Protein AF-0000000072234677 (afdb_homodimer)

Sequence (968 aa):
MKRAVSYNDVAAFVSMPLSSSHIESNSSDDDEESKSFPMKKLAIVMVGLPARGKTHIARYIARYLNWLGRTTRVFNVGNYRRELVGASQPAQFFDPNNQEGRQARWELAIKCLDDMIAWLKHQHGQVGIYDATNNTKERRKYVKERLEAECIRVLFLESICEDKSIIEHNVMETKLRMPDYQNMDPETAVEDFQRRIANYEVANETIEDDEMVSYIKIINLGRTIVLHQLTGYLQGKLVSYLMNMHTLPRSIYLTRHGESEYNVEERLGGDPELTPKGQLYAVQLAQYIHKEFTAQGKELPLIWTSQLRRSRHTVQFIPTHNICWRALNEINAGLCEGKTLNDVKQLYPKIYEDRMKDKLHFRYPGGESYVDVIQRLEPVMLEMERLRESILIVSHNAVIRAIYGFLIGKRQEECPNLEVPLHVVIKLTPRAYGCEEARIELNPHEELLSDSPSAPSSNVYSDAIPKQVYFGSSENSFSDGNKNMKRAVSYNDVAAFVSMPLSSSHIESNSSDDDEESKSFPMKKLAIVMVGLPARGKTHIARYIARYLNWLGRTTRVFNVGNYRRELVGASQPAQFFDPNNQEGRQARWELAIKCLDDMIAWLKHQHGQVGIYDATNNTKERRKYVKERLEAECIRVLFLESICEDKSIIEHNVMETKLRMPDYQNMDPETAVEDFQRRIANYEVANETIEDDEMVSYIKIINLGRTIVLHQLTGYLQGKLVSYLMNMHTLPRSIYLTRHGESEYNVEERLGGDPELTPKGQLYAVQLAQYIHKEFTAQGKELPLIWTSQLRRSRHTVQFIPTHNICWRALNEINAGLCEGKTLNDVKQLYPKIYEDRMKDKLHFRYPGGESYVDVIQRLEPVMLEMERLRESILIVSHNAVIRAIYGFLIGKRQEECPNLEVPLHVVIKLTPRAYGCEEARIELNPHEELLSDSPSAPSSNVYSDAIPKQVYFGSSENSFSDGNKN

Solvent-accessible surface area (backbone atoms only — not comparable to full-atom values): 51876 Å² total; per-residue (Å²): 130,81,66,52,68,41,26,32,24,75,66,95,37,75,45,74,78,81,84,75,83,77,77,81,71,78,67,82,72,74,78,72,70,76,75,58,73,75,70,69,34,38,35,38,36,33,22,32,60,80,53,36,50,54,67,48,51,50,51,54,50,35,31,55,38,19,40,68,62,40,47,46,49,73,45,47,35,66,57,51,39,32,72,73,77,44,42,70,69,58,42,65,48,58,27,79,83,31,61,67,34,45,50,51,51,48,53,45,42,49,50,46,51,51,51,45,50,49,35,44,74,72,63,77,34,41,33,38,32,42,45,45,39,57,34,33,68,67,53,43,49,50,53,49,51,58,37,44,72,70,64,31,42,68,35,36,38,32,29,42,57,80,50,64,69,58,36,51,49,38,45,54,55,41,48,76,65,33,71,52,32,68,91,43,59,69,66,58,39,50,50,39,50,50,49,34,42,52,40,49,58,76,62,55,44,79,91,55,78,87,71,75,62,31,36,36,38,33,32,56,72,40,44,31,33,39,41,28,58,68,86,46,72,67,54,50,52,46,50,62,51,51,58,28,50,71,86,74,70,39,44,40,35,41,29,42,27,32,50,27,50,33,63,76,67,45,32,34,59,75,74,44,53,54,33,75,63,10,49,43,28,14,53,51,50,30,51,48,50,38,56,72,14,53,73,66,72,38,76,73,49,46,33,39,22,15,70,44,54,30,24,44,58,26,50,62,70,41,88,46,57,31,29,22,23,65,62,34,36,63,68,43,38,36,78,47,46,64,33,29,67,67,51,38,44,70,77,36,44,66,58,42,51,47,36,71,72,36,57,47,76,30,55,33,63,88,41,38,23,52,57,52,50,52,59,55,30,47,65,55,52,48,52,57,51,51,50,76,62,37,36,35,40,27,27,29,62,70,43,46,24,44,53,51,25,44,66,50,41,36,46,45,87,53,19,82,74,50,87,73,61,74,45,32,40,38,38,36,31,65,48,83,74,29,18,33,34,30,62,44,76,51,74,64,65,82,68,75,83,69,80,78,83,73,78,81,74,76,70,76,66,68,79,50,69,65,42,75,39,58,41,69,70,77,59,84,72,75,76,75,74,65,84,117,130,80,68,53,68,42,26,38,25,76,90,80,38,76,55,70,78,84,73,77,83,80,73,81,70,78,70,82,73,74,78,72,70,77,75,57,74,76,70,68,34,37,34,38,36,34,23,32,61,80,54,36,49,56,67,47,52,50,50,55,49,36,32,55,38,20,40,66,62,39,47,45,49,71,46,48,33,66,57,49,40,33,72,73,75,43,42,71,68,58,42,64,47,59,28,80,83,31,60,68,34,45,49,51,51,48,52,45,44,50,50,46,50,49,51,47,52,48,35,45,72,70,61,77,34,40,34,39,31,41,45,46,42,57,36,35,67,67,54,43,49,49,53,49,52,58,38,45,74,69,64,31,42,67,35,37,37,32,29,40,59,80,50,63,68,59,35,50,51,37,46,53,55,41,50,76,64,34,70,52,32,67,92,41,57,67,69,59,40,49,52,40,50,50,50,34,43,51,39,51,57,75,64,55,46,78,90,54,78,87,71,74,63,32,36,37,36,33,31,54,72,40,44,32,34,37,41,28,58,69,87,46,72,67,56,50,52,48,50,61,52,50,58,28,49,71,86,73,72,40,44,41,35,39,29,43,28,31,49,26,50,34,62,76,68,46,33,34,57,75,73,46,52,54,32,74,62,10,50,45,28,15,52,50,50,30,50,49,51,37,56,72,15,52,73,68,72,37,74,73,48,46,33,39,22,14,68,44,56,29,26,45,58,26,50,62,71,40,86,44,58,30,29,20,22,64,60,34,35,63,67,43,38,37,77,47,45,66,33,29,66,67,51,38,44,70,78,36,45,66,60,42,51,47,35,72,73,36,56,47,77,28,56,33,63,88,40,37,24,52,57,50,49,52,56,55,30,46,64,57,53,48,51,57,51,52,49,77,62,36,34,36,41,27,26,28,63,72,43,46,24,45,54,51,24,42,68,49,41,34,46,47,84,53,21,80,74,53,86,71,60,73,47,32,40,39,38,35,32,66,48,85,74,30,18,34,35,30,61,44,76,51,74,64,65,82,70,74,82,71,79,77,84,72,76,83,73,77,71,77,67,70,78,50,68,63,43,76,41,58,42,69,71,76,60,84,72,75,76,74,75,63,85,117

pLDDT: mean 79.34, std 22.48, range [17.89, 98.31]

Structure (mmCIF, N/CA/C/O backbone):
data_AF-0000000072234677-model_v1
#
loop_
_entity.id
_entity.type
_entity.pdbx_description
1 polymer 'Bifunctional 6-phosphofructo-2-kinase / fructose-2,6-bisphosphatase'
#
loop_
_atom_site.group_PDB
_atom_site.id
_atom_site.type_symbol
_atom_site.label_atom_id
_atom_site.label_alt_id
_atom_site.label_comp_id
_atom_site.label_asym_id
_atom_site.label_entity_id
_atom_site.label_seq_id
_atom_site.pdbx_PDB_ins_code
_atom_site.Cartn_x
_atom_site.Cartn_y
_atom_site.Cartn_z
_atom_site.occupancy
_atom_site.B_iso_or_equiv
_atom_site.auth_seq_id
_atom_site.auth_comp_id
_atom_site.auth_asym_id
_atom_site.auth_atom_id
_atom_site.pdbx_PDB_model_num
ATOM 1 N N . MET A 1 1 ? -11.617 -3.484 34.531 1 19.53 1 MET A N 1
ATOM 2 C CA . MET A 1 1 ? -10.945 -3.875 33.281 1 19.53 1 MET A CA 1
ATOM 3 C C . MET A 1 1 ? -10.57 -2.65 32.469 1 19.53 1 MET A C 1
ATOM 5 O O . MET A 1 1 ? -11.445 -1.894 32.031 1 19.53 1 MET A O 1
ATOM 9 N N . LYS A 1 2 ? -9.445 -2.074 32.781 1 25.58 2 LYS A N 1
ATOM 10 C CA . LYS A 1 2 ? -8.914 -0.8 32.312 1 25.58 2 LYS A CA 1
ATOM 11 C C . LYS A 1 2 ? -8.797 -0.786 30.781 1 25.58 2 LYS A C 1
ATOM 13 O O . LYS A 1 2 ? -8.477 -1.805 30.172 1 25.58 2 LYS A O 1
ATOM 18 N N . ARG A 1 3 ? -9.375 0.212 30.203 1 27.8 3 ARG A N 1
ATOM 19 C CA . ARG A 1 3 ? -9.531 0.46 28.766 1 27.8 3 ARG A CA 1
ATOM 20 C C . ARG A 1 3 ? -8.18 0.521 28.078 1 27.8 3 ARG A C 1
ATOM 22 O O . ARG A 1 3 ? -7.309 1.301 28.469 1 27.8 3 ARG A O 1
ATOM 29 N N . ALA A 1 4 ? -7.648 -0.527 27.594 1 30.14 4 ALA A N 1
ATOM 30 C CA . ALA A 1 4 ? -6.371 -0.483 26.875 1 30.14 4 ALA A CA 1
ATOM 31 C C . ALA A 1 4 ? -6.5 0.278 25.562 1 30.14 4 ALA A C 1
ATOM 33 O O . ALA A 1 4 ? -7.371 -0.025 24.75 1 30.14 4 ALA A O 1
ATOM 34 N N . VAL A 1 5 ? -6.254 1.552 25.562 1 26.8 5 VAL A N 1
ATOM 35 C CA . VAL A 1 5 ? -6.312 2.371 24.359 1 26.8 5 VAL A CA 1
ATOM 36 C C . VAL A 1 5 ? -5.02 2.211 23.562 1 26.8 5 VAL A C 1
ATOM 38 O O . VAL A 1 5 ? -3.924 2.324 24.109 1 26.8 5 VAL A O 1
ATOM 41 N N . SER A 1 6 ? -4.965 1.365 22.625 1 30.78 6 SER A N 1
ATOM 42 C CA . SER A 1 6 ? -3.773 1.272 21.781 1 30.78 6 SER A CA 1
ATOM 43 C C . SER A 1 6 ? -3.816 2.289 20.641 1 30.78 6 SER A C 1
ATOM 45 O O . SER A 1 6 ? -4.883 2.553 20.078 1 30.78 6 SER A O 1
ATOM 47 N N . TYR A 1 7 ? -3.164 3.246 20.734 1 26.88 7 TYR A N 1
ATOM 48 C CA . TYR A 1 7 ? -3.035 4.199 19.641 1 26.88 7 TYR A CA 1
ATOM 49 C C . TYR A 1 7 ? -2.424 3.541 18.422 1 26.88 7 TYR A C 1
ATOM 51 O O . TYR A 1 7 ? -1.327 2.982 18.484 1 26.88 7 TYR A O 1
ATOM 59 N N . ASN A 1 8 ? -3.217 2.582 17.938 1 30.78 8 ASN A N 1
ATOM 60 C CA . ASN A 1 8 ? -2.723 1.859 16.766 1 30.78 8 ASN A CA 1
ATOM 61 C C . ASN A 1 8 ? -2.471 2.799 15.586 1 30.78 8 ASN A C 1
ATOM 63 O O . ASN A 1 8 ? -3.385 3.482 15.125 1 30.78 8 ASN A O 1
ATOM 67 N N . ASP A 1 9 ? -1.509 3.486 15.664 1 30.52 9 ASP A N 1
ATOM 68 C CA . ASP A 1 9 ? -1.169 4.145 14.406 1 30.52 9 ASP A CA 1
ATOM 69 C C . ASP A 1 9 ? -1.179 3.15 13.242 1 30.52 9 ASP A C 1
ATOM 71 O O . ASP A 1 9 ? -0.344 2.244 13.188 1 30.52 9 ASP A O 1
ATOM 75 N N . VAL A 1 10 ? -2.125 2.596 12.992 1 30.91 10 VAL A N 1
ATOM 76 C CA . VAL A 1 10 ? -2.148 1.748 11.805 1 30.91 10 VAL A CA 1
ATOM 77 C C . VAL A 1 10 ? -1.105 2.232 10.805 1 30.91 10 VAL A C 1
ATOM 79 O O . VAL A 1 10 ? -1.07 1.769 9.664 1 30.91 10 VAL A O 1
ATOM 82 N N . ALA A 1 11 ? -0.242 3.055 10.75 1 29.2 11 ALA A N 1
ATOM 83 C CA . ALA A 1 11 ? 1.019 2.537 10.227 1 29.2 11 ALA A CA 1
ATOM 84 C C . ALA A 1 11 ? 1.559 1.413 11.109 1 29.2 11 ALA A C 1
ATOM 86 O O . ALA A 1 11 ? 1.047 1.173 12.203 1 29.2 11 ALA A O 1
ATOM 87 N N . ALA A 1 12 ? 2.709 0.782 11.555 1 28.61 12 ALA A N 1
ATOM 88 C CA . ALA A 1 12 ? 3.174 -0.026 12.68 1 28.61 12 ALA A CA 1
ATOM 89 C C . ALA A 1 12 ? 2.719 0.571 14.008 1 28.61 12 ALA A C 1
ATOM 91 O O . ALA A 1 12 ? 3.213 0.185 15.07 1 28.61 12 ALA A O 1
ATOM 92 N N . PHE A 1 13 ? 2.133 1.874 14.273 1 28.02 13 PHE A N 1
ATOM 93 C CA . PHE A 1 13 ? 2.539 2.822 15.305 1 28.02 13 PHE A CA 1
ATOM 94 C C . PHE A 1 13 ? 1.892 2.48 16.641 1 28.02 13 PHE A C 1
ATOM 96 O O . PHE A 1 13 ? 0.687 2.229 16.703 1 28.02 13 PHE A O 1
ATOM 103 N N . VAL A 1 14 ? 2.596 2.092 17.625 1 26.52 14 VAL A N 1
ATOM 104 C CA . VAL A 1 14 ? 2.666 2.152 19.078 1 26.52 14 VAL A CA 1
ATOM 105 C C . VAL A 1 14 ? 2.205 3.525 19.562 1 26.52 14 VAL A C 1
ATOM 107 O O . VAL A 1 14 ? 2.814 4.543 19.234 1 26.52 14 VAL A O 1
ATOM 110 N N . SER A 1 15 ? 1.005 3.85 19.734 1 27.8 15 SER A N 1
ATOM 111 C CA . SER A 1 15 ? 0.619 4.973 20.594 1 27.8 15 SER A CA 1
ATOM 112 C C . SER A 1 15 ? 1.381 4.949 21.906 1 27.8 15 SER A C 1
ATOM 114 O O . SER A 1 15 ? 1.178 4.059 22.734 1 27.8 15 SER A O 1
ATOM 116 N N . MET A 1 16 ? 2.668 5.297 22.062 1 26.58 16 MET A N 1
ATOM 117 C CA . MET A 1 16 ? 3.051 5.57 23.453 1 26.58 16 MET A CA 1
ATOM 118 C C . MET A 1 16 ? 2.115 6.59 24.078 1 26.58 16 MET A C 1
ATOM 120 O O . MET A 1 16 ? 1.691 7.543 23.422 1 26.58 16 MET A O 1
ATOM 124 N N . PRO A 1 17 ? 1.528 6.355 25.25 1 26.14 17 PRO A N 1
ATOM 125 C CA . PRO A 1 17 ? 0.72 7.242 26.094 1 26.14 17 PRO A CA 1
ATOM 126 C C . PRO A 1 17 ? 1.309 8.648 26.203 1 26.14 17 PRO A C 1
ATOM 128 O O . PRO A 1 17 ? 2.531 8.812 26.188 1 26.14 17 PRO A O 1
ATOM 131 N N . LEU A 1 18 ? 0.645 9.648 25.844 1 25.47 18 LEU A N 1
ATOM 132 C CA . LEU A 1 18 ? 0.915 11.008 26.281 1 25.47 18 LEU A CA 1
ATOM 133 C C . LEU A 1 18 ? 1.154 11.055 27.781 1 25.47 18 LEU A C 1
ATOM 135 O O . LEU A 1 18 ? 0.299 10.641 28.562 1 25.47 18 LEU A O 1
ATOM 139 N N . SER A 1 19 ? 2.387 11.047 28.438 1 24.06 19 SER A N 1
ATOM 140 C CA . SER A 1 19 ? 2.686 11.461 29.797 1 24.06 19 SER A CA 1
ATOM 141 C C . SER A 1 19 ? 1.999 12.781 30.141 1 24.06 19 SER A C 1
ATOM 143 O O . SER A 1 19 ? 2.246 13.797 29.484 1 24.06 19 SER A O 1
ATOM 145 N N . SER A 1 20 ? 0.727 12.812 30.766 1 23.41 20 SER A N 1
ATOM 146 C CA . SER A 1 20 ? 0.162 13.914 31.547 1 23.41 20 SER A CA 1
ATOM 147 C C . SER A 1 20 ? 1.21 14.555 32.438 1 23.41 20 SER A C 1
ATOM 149 O O . SER A 1 20 ? 2.207 13.914 32.781 1 23.41 20 SER A O 1
ATOM 151 N N . SER A 1 21 ? 1.138 15.938 32.844 1 24.38 21 SER A N 1
ATOM 152 C CA . SER A 1 21 ? 1.622 16.703 34 1 24.38 21 SER A CA 1
ATOM 153 C C . SER A 1 21 ? 1.499 15.914 35.281 1 24.38 21 SER A C 1
ATOM 155 O O . SER A 1 21 ? 0.811 14.891 35.344 1 24.38 21 SER A O 1
ATOM 157 N N . HIS A 1 22 ? 1.732 16.672 36.688 1 23.12 22 HIS A N 1
ATOM 158 C CA . HIS A 1 22 ? 1.909 16.359 38.094 1 23.12 22 HIS A CA 1
ATOM 159 C C . HIS A 1 22 ? 0.699 15.609 38.625 1 23.12 22 HIS A C 1
ATOM 161 O O . HIS A 1 22 ? 0.436 15.656 39.844 1 23.12 22 HIS A O 1
ATOM 167 N N . ILE A 1 23 ? -0.324 15.07 38.156 1 24.14 23 ILE A N 1
ATOM 168 C CA . ILE A 1 23 ? -1.025 14.492 39.312 1 24.14 23 ILE A CA 1
ATOM 169 C C . ILE A 1 23 ? -0.067 13.617 40.125 1 24.14 23 ILE A C 1
ATOM 171 O O . ILE A 1 23 ? 0.756 12.898 39.531 1 24.14 23 ILE A O 1
ATOM 175 N N . GLU A 1 24 ? 0.051 13.883 41.469 1 23.12 24 GLU A N 1
ATOM 176 C CA . GLU A 1 24 ? 0.786 13.258 42.562 1 23.12 24 GLU A CA 1
ATOM 177 C C . GLU A 1 24 ? 0.96 11.758 42.312 1 23.12 24 GLU A C 1
ATOM 179 O O . GLU A 1 24 ? -0.01 11.055 42.031 1 23.12 24 GLU A O 1
ATOM 184 N N . SER A 1 25 ? 2.219 11.414 41.969 1 24.61 25 SER A N 1
ATOM 185 C CA . SER A 1 25 ? 2.932 10.148 41.844 1 24.61 25 SER A CA 1
ATOM 186 C C . SER A 1 25 ? 2.709 9.258 43.062 1 24.61 25 SER A C 1
ATOM 188 O O . SER A 1 25 ? 3.432 9.359 44.062 1 24.61 25 SER A O 1
ATOM 190 N N . ASN A 1 26 ? 1.539 9.234 43.719 1 24.86 26 ASN A N 1
ATOM 191 C CA . ASN A 1 26 ? 1.732 8.117 44.625 1 24.86 26 ASN A CA 1
ATOM 192 C C . ASN A 1 26 ? 2.279 6.891 43.906 1 24.86 26 ASN A C 1
ATOM 194 O O . ASN A 1 26 ? 1.746 6.484 42.875 1 24.86 26 ASN A O 1
ATOM 198 N N . SER A 1 27 ? 3.656 6.52 44.094 1 24.47 27 SER A N 1
ATOM 199 C CA . SER A 1 27 ? 4.797 5.719 43.656 1 24.47 27 SER A CA 1
ATOM 200 C C . SER A 1 27 ? 4.395 4.266 43.438 1 24.47 27 SER A C 1
ATOM 202 O O . SER A 1 27 ? 5.25 3.402 43.219 1 24.47 27 SER A O 1
ATOM 204 N N . SER A 1 28 ? 3.244 3.781 43.844 1 25.47 28 SER A N 1
ATOM 205 C CA . SER A 1 28 ? 3.348 2.324 43.844 1 25.47 28 SER A CA 1
ATOM 206 C C . SER A 1 28 ? 3.625 1.812 42.438 1 25.47 28 SER A C 1
ATOM 208 O O . SER A 1 28 ? 2.971 2.229 41.469 1 25.47 28 SER A O 1
ATOM 210 N N . ASP A 1 29 ? 4.934 1.45 42.031 1 25.08 29 ASP A N 1
ATOM 211 C CA . ASP A 1 29 ? 5.785 0.866 41 1 25.08 29 ASP A CA 1
ATOM 212 C C . ASP A 1 29 ? 5.059 -0.251 40.25 1 25.08 29 ASP A C 1
ATOM 214 O O . ASP A 1 29 ? 5.691 -1.149 39.688 1 25.08 29 ASP A O 1
ATOM 218 N N . ASP A 1 30 ? 3.809 -0.49 40.469 1 25.28 30 ASP A N 1
ATOM 219 C CA . ASP A 1 30 ? 3.385 -1.724 39.812 1 25.28 30 ASP A CA 1
ATOM 220 C C . ASP A 1 30 ? 3.609 -1.647 38.281 1 25.28 30 ASP A C 1
ATOM 222 O O . ASP A 1 30 ? 3.328 -0.623 37.656 1 25.28 30 ASP A O 1
ATOM 226 N N . ASP A 1 31 ? 4.672 -2.336 37.688 1 26.47 31 ASP A N 1
ATOM 227 C CA . ASP A 1 31 ? 5.164 -2.752 36.375 1 26.47 31 ASP A CA 1
ATOM 228 C C . ASP A 1 31 ? 4.012 -2.951 35.406 1 26.47 31 ASP A C 1
ATOM 230 O O . ASP A 1 31 ? 3.457 -4.047 35.281 1 26.47 31 ASP A O 1
ATOM 234 N N . GLU A 1 32 ? 3.074 -2.152 35.469 1 26.53 32 GLU A N 1
ATOM 235 C CA . GLU A 1 32 ? 2.018 -2.361 34.469 1 26.53 32 GLU A CA 1
ATOM 236 C C . GLU A 1 32 ? 2.584 -2.406 33.062 1 26.53 32 GLU A C 1
ATOM 238 O O . GLU A 1 32 ? 3.086 -1.401 32.562 1 26.53 32 GLU A O 1
ATOM 243 N N . GLU A 1 33 ? 3.133 -3.592 32.625 1 28.39 33 GLU A N 1
ATOM 244 C CA . GLU A 1 33 ? 3.51 -4.066 31.297 1 28.39 33 GLU A CA 1
ATOM 245 C C . GLU A 1 33 ? 2.617 -3.459 30.219 1 28.39 33 GLU A C 1
ATOM 247 O O . GLU A 1 33 ? 1.39 -3.533 30.312 1 28.39 33 GLU A O 1
ATOM 252 N N . SER A 1 34 ? 2.9 -2.338 29.75 1 30.81 34 SER A N 1
ATOM 253 C CA . SER A 1 34 ? 2.346 -1.767 28.516 1 30.81 34 SER A CA 1
ATOM 254 C C . SER A 1 34 ? 1.804 -2.854 27.594 1 30.81 34 SER A C 1
ATOM 256 O O . SER A 1 34 ? 2.564 -3.688 27.094 1 30.81 34 SER A O 1
ATOM 258 N N . LYS A 1 35 ? 0.779 -3.449 27.953 1 27.8 35 LYS A N 1
ATOM 259 C CA . LYS A 1 35 ? 0.135 -4.477 27.125 1 27.8 35 LYS A CA 1
ATOM 260 C C . LYS A 1 35 ? 0.011 -4.027 25.672 1 27.8 35 LYS A C 1
ATOM 262 O O . LYS A 1 35 ? -0.967 -3.375 25.312 1 27.8 35 LYS A O 1
ATOM 267 N N . SER A 1 36 ? 1.029 -3.59 25 1 33.44 36 SER A N 1
ATOM 268 C CA . SER A 1 36 ? 1.077 -3.457 23.547 1 33.44 36 SER A CA 1
ATOM 269 C C . SER A 1 36 ? 0.293 -4.57 22.859 1 33.44 36 SER A C 1
ATOM 271 O O . SER A 1 36 ? 0.235 -5.695 23.375 1 33.44 36 SER A O 1
ATOM 273 N N . PHE A 1 37 ? -0.776 -4.355 22.359 1 34.88 37 PHE A N 1
ATOM 274 C CA . PHE A 1 37 ? -1.371 -5.426 21.562 1 34.88 37 PHE A CA 1
ATOM 275 C C . PHE A 1 37 ? -0.305 -6.406 21.094 1 34.88 37 PHE A C 1
ATOM 277 O O . PHE A 1 37 ? 0.714 -6.004 20.531 1 34.88 37 PHE A O 1
ATOM 284 N N . PRO A 1 38 ? -0.067 -7.371 21.719 1 42.94 38 PRO A N 1
ATOM 285 C CA . PRO A 1 38 ? 1.007 -8.297 21.359 1 42.94 38 PRO A CA 1
ATOM 286 C C . PRO A 1 38 ? 1.144 -8.477 19.844 1 42.94 38 PRO A C 1
ATOM 288 O O . PRO A 1 38 ? 0.227 -8.984 19.188 1 42.94 38 PRO A O 1
ATOM 291 N N . MET A 1 39 ? 1.571 -7.379 19.219 1 53.38 39 MET A N 1
ATOM 292 C CA . MET A 1 39 ? 1.896 -7.703 17.828 1 53.38 39 MET A CA 1
ATOM 293 C C . MET A 1 39 ? 2.605 -9.055 17.734 1 53.38 39 MET A C 1
ATOM 295 O O . MET A 1 39 ? 3.59 -9.289 18.438 1 53.38 39 MET A O 1
ATOM 299 N N . LYS A 1 40 ? 1.885 -9.922 17.188 1 71.12 40 LYS A N 1
ATOM 300 C CA . LYS A 1 40 ? 2.467 -11.25 17.031 1 71.12 40 LYS A CA 1
ATOM 301 C C . LYS A 1 40 ? 3.781 -11.188 16.25 1 71.12 40 LYS A C 1
ATOM 303 O O . LYS A 1 40 ? 3.922 -10.391 15.328 1 71.12 40 LYS A O 1
ATOM 308 N N . LYS A 1 41 ? 4.812 -11.641 16.891 1 90.38 41 LYS A N 1
ATOM 309 C CA . LYS A 1 41 ? 6.105 -11.828 16.234 1 90.38 41 LYS A CA 1
ATOM 310 C C . LYS A 1 41 ? 5.957 -12.617 14.945 1 90.38 41 LYS A C 1
ATOM 312 O O . LYS A 1 41 ? 5.066 -13.461 14.82 1 90.38 41 LYS A O 1
ATOM 317 N N . LEU A 1 42 ? 6.719 -12.18 13.914 1 94.06 42 LEU A N 1
ATOM 318 C CA . LEU A 1 42 ? 6.645 -12.844 12.617 1 94.06 42 LEU A CA 1
ATOM 319 C C . LEU A 1 42 ? 7.984 -13.469 12.25 1 94.06 42 LEU A C 1
ATOM 321 O O . LEU A 1 42 ? 9.031 -12.836 12.406 1 94.06 42 LEU A O 1
ATOM 325 N N . ALA A 1 43 ? 7.949 -14.68 11.93 1 97.12 43 ALA A N 1
ATOM 326 C CA . ALA A 1 43 ? 9.109 -15.352 11.344 1 97.12 43 ALA A CA 1
ATOM 327 C C . ALA A 1 43 ? 8.914 -15.594 9.852 1 97.12 43 ALA A C 1
ATOM 329 O O . ALA A 1 43 ? 7.922 -16.219 9.445 1 97.12 43 ALA A O 1
ATOM 330 N N . ILE A 1 44 ? 9.82 -15.062 9.047 1 97.5 44 ILE A N 1
ATOM 331 C CA . ILE A 1 44 ? 9.844 -15.352 7.617 1 97.5 44 ILE A CA 1
ATOM 332 C C . ILE A 1 44 ? 10.852 -16.469 7.328 1 97.5 44 ILE A C 1
ATOM 334 O O . ILE A 1 44 ? 12.055 -16.281 7.512 1 97.5 44 ILE A O 1
ATOM 338 N N . VAL A 1 45 ? 10.375 -17.562 6.922 1 98 45 VAL A N 1
ATOM 339 C CA . VAL A 1 45 ? 11.211 -18.734 6.672 1 98 45 VAL A CA 1
ATOM 340 C C . VAL A 1 45 ? 11.508 -18.844 5.176 1 98 45 VAL A C 1
ATOM 342 O O . VAL A 1 45 ? 10.609 -19.156 4.383 1 98 45 VAL A O 1
ATOM 345 N N . MET A 1 46 ? 12.742 -18.641 4.824 1 97.31 46 MET A N 1
ATOM 346 C CA . MET A 1 46 ? 13.133 -18.734 3.418 1 97.31 46 MET A CA 1
ATOM 347 C C . MET A 1 46 ? 13.188 -20.188 2.961 1 97.31 46 MET A C 1
ATOM 349 O O . MET A 1 46 ? 13.531 -21.078 3.742 1 97.31 46 MET A O 1
ATOM 353 N N . VAL A 1 47 ? 12.836 -20.391 1.741 1 96.69 47 VAL A N 1
ATOM 354 C CA . VAL A 1 47 ? 12.875 -21.703 1.107 1 96.69 47 VAL A CA 1
ATOM 355 C C . VAL A 1 47 ? 13.461 -21.578 -0.295 1 96.69 47 VAL A C 1
ATOM 357 O O . VAL A 1 47 ? 13.156 -20.641 -1.027 1 96.69 47 VAL A O 1
ATOM 360 N N . GLY A 1 48 ? 14.32 -22.5 -0.632 1 93.25 48 GLY A N 1
ATOM 361 C CA . GLY A 1 48 ? 14.836 -22.516 -1.989 1 93.25 48 GLY A CA 1
ATOM 362 C C . GLY A 1 48 ? 16.25 -23.078 -2.08 1 93.25 48 GLY A C 1
ATOM 363 O O . GLY A 1 48 ? 16.953 -23.156 -1.075 1 93.25 48 GLY A O 1
ATOM 364 N N . LEU A 1 49 ? 16.672 -23.406 -3.26 1 89.75 49 LEU A N 1
ATOM 365 C CA . LEU A 1 49 ? 18 -23.938 -3.535 1 89.75 49 LEU A CA 1
ATOM 366 C C . LEU A 1 49 ? 19.047 -22.828 -3.508 1 89.75 49 LEU A C 1
ATOM 368 O O . LEU A 1 49 ? 18.719 -21.656 -3.613 1 89.75 49 LEU A O 1
ATOM 372 N N . PRO A 1 50 ? 20.297 -23.234 -3.275 1 85.19 50 PRO A N 1
ATOM 373 C CA . PRO A 1 50 ? 21.359 -22.219 -3.312 1 85.19 50 PRO A CA 1
ATOM 374 C C . PRO A 1 50 ? 21.406 -21.469 -4.641 1 85.19 50 PRO A C 1
ATOM 376 O O . PRO A 1 50 ? 21.109 -22.047 -5.691 1 85.19 50 PRO A O 1
ATOM 379 N N . ALA A 1 51 ? 21.734 -20.188 -4.637 1 84 51 ALA A N 1
ATOM 380 C CA . ALA A 1 51 ? 21.953 -19.312 -5.789 1 84 51 ALA A CA 1
ATOM 381 C C . ALA A 1 51 ? 20.641 -18.953 -6.469 1 84 51 ALA A C 1
ATOM 383 O O . ALA A 1 51 ? 20.609 -18.703 -7.676 1 84 51 ALA A O 1
ATOM 384 N N . ARG A 1 52 ? 19.578 -19.031 -5.746 1 87.56 52 ARG A N 1
ATOM 385 C CA . ARG A 1 52 ? 18.297 -18.688 -6.316 1 87.56 52 ARG A CA 1
ATOM 386 C C . ARG A 1 52 ? 17.812 -17.328 -5.801 1 87.56 52 ARG A C 1
ATOM 388 O O . ARG A 1 52 ? 16.672 -16.922 -6.039 1 87.56 52 ARG A O 1
ATOM 395 N N . GLY A 1 53 ? 18.609 -16.625 -5.031 1 84.94 53 GLY A N 1
ATOM 396 C CA . GLY A 1 53 ? 18.328 -15.25 -4.652 1 84.94 53 GLY A CA 1
ATOM 397 C C . GLY A 1 53 ? 17.734 -15.117 -3.262 1 84.94 53 GLY A C 1
ATOM 398 O O . GLY A 1 53 ? 17.266 -14.047 -2.881 1 84.94 53 GLY A O 1
ATOM 399 N N . LYS A 1 54 ? 17.766 -16.156 -2.459 1 88.31 54 LYS A N 1
ATOM 400 C CA . LYS A 1 54 ? 17.172 -16.156 -1.125 1 88.31 54 LYS A CA 1
ATOM 401 C C . LYS A 1 54 ? 17.75 -15.047 -0.256 1 88.31 54 LYS A C 1
ATOM 403 O O . LYS A 1 54 ? 17 -14.273 0.342 1 88.31 54 LYS A O 1
ATOM 408 N N . THR A 1 55 ? 19.062 -15.055 -0.209 1 85 55 THR A N 1
ATOM 409 C CA . THR A 1 55 ? 19.719 -14.102 0.665 1 85 55 THR A CA 1
ATOM 410 C C . THR A 1 55 ? 19.453 -12.672 0.206 1 85 55 THR A C 1
ATOM 412 O O . THR A 1 55 ? 19.234 -11.781 1.03 1 85 55 THR A O 1
ATOM 415 N N . HIS A 1 56 ? 19.453 -12.453 -1.048 1 84.94 56 HIS A N 1
ATOM 416 C CA . HIS A 1 56 ? 19.125 -11.141 -1.595 1 84.94 56 HIS A CA 1
ATOM 417 C C . HIS A 1 56 ? 17.734 -10.703 -1.181 1 84.94 56 HIS A C 1
ATOM 419 O O . HIS A 1 56 ? 17.531 -9.57 -0.741 1 84.94 56 HIS A O 1
ATOM 425 N N . ILE A 1 57 ? 16.812 -11.586 -1.323 1 91.19 57 ILE A N 1
ATOM 426 C CA . ILE A 1 57 ? 15.43 -11.297 -0.979 1 91.19 57 ILE A CA 1
ATOM 427 C C . ILE A 1 57 ? 15.312 -11.039 0.521 1 91.19 57 ILE A C 1
ATOM 429 O O . ILE A 1 57 ? 14.617 -10.109 0.943 1 91.19 57 ILE A O 1
ATOM 433 N N . ALA A 1 58 ? 16.016 -11.844 1.298 1 92.75 58 ALA A N 1
ATOM 434 C CA . ALA A 1 58 ? 15.992 -11.68 2.75 1 92.75 58 ALA A CA 1
ATOM 435 C C . ALA A 1 58 ? 16.484 -10.297 3.154 1 92.75 58 ALA A C 1
ATOM 437 O O . ALA A 1 58 ? 15.852 -9.609 3.961 1 92.75 58 ALA A O 1
ATOM 438 N N . ARG A 1 59 ? 17.531 -9.883 2.607 1 89.94 59 ARG A N 1
ATOM 439 C CA . ARG A 1 59 ? 18.094 -8.57 2.926 1 89.94 59 ARG A CA 1
ATOM 440 C C . ARG A 1 59 ? 17.219 -7.449 2.406 1 89.94 59 ARG A C 1
ATOM 442 O O . ARG A 1 59 ? 17.094 -6.402 3.047 1 89.94 59 ARG A O 1
ATOM 449 N N . TYR A 1 60 ? 16.734 -7.688 1.218 1 91.44 60 TYR A N 1
ATOM 450 C CA . TYR A 1 60 ? 15.789 -6.742 0.624 1 91.44 60 TYR A CA 1
ATOM 451 C C . TYR A 1 60 ? 14.609 -6.48 1.557 1 91.44 60 TYR A C 1
ATOM 453 O O . TYR A 1 60 ? 14.258 -5.328 1.818 1 91.44 60 TYR A O 1
ATOM 461 N N . ILE A 1 61 ? 14.109 -7.531 2.127 1 94.56 61 ILE A N 1
ATOM 462 C CA . ILE A 1 61 ? 12.977 -7.457 3.037 1 94.56 61 ILE A CA 1
ATOM 463 C C . ILE A 1 61 ? 13.398 -6.773 4.336 1 94.56 61 ILE A C 1
ATOM 465 O O . ILE A 1 61 ? 12.688 -5.906 4.848 1 94.56 61 ILE A O 1
ATOM 469 N N . ALA A 1 62 ? 14.492 -7.145 4.844 1 94.5 62 ALA A N 1
ATOM 470 C CA . ALA A 1 62 ? 14.977 -6.602 6.109 1 94.5 62 ALA A CA 1
ATOM 471 C C . ALA A 1 62 ? 15.172 -5.094 6.02 1 94.5 62 ALA A C 1
ATOM 473 O O . ALA A 1 62 ? 14.828 -4.359 6.949 1 94.5 62 ALA A O 1
ATOM 474 N N . ARG A 1 63 ? 15.711 -4.625 4.965 1 92.56 63 ARG A N 1
ATOM 475 C CA . ARG A 1 63 ? 15.914 -3.197 4.75 1 92.56 63 ARG A CA 1
ATOM 476 C C . ARG A 1 63 ? 14.586 -2.439 4.816 1 92.56 63 ARG A C 1
ATOM 478 O O . ARG A 1 63 ? 14.484 -1.423 5.5 1 92.56 63 ARG A O 1
ATOM 485 N N . TYR A 1 64 ? 13.625 -2.941 4.105 1 94.44 64 TYR A N 1
ATOM 486 C CA . TYR A 1 64 ? 12.312 -2.312 4.031 1 94.44 64 TYR A CA 1
ATOM 487 C C . TYR A 1 64 ? 11.648 -2.279 5.398 1 94.44 64 TYR A C 1
ATOM 489 O O . TYR A 1 64 ? 11.195 -1.224 5.852 1 94.44 64 TYR A O 1
ATOM 497 N N . LEU A 1 65 ? 11.68 -3.43 6.102 1 94.5 65 LEU A N 1
ATOM 498 C CA . LEU A 1 65 ? 10.984 -3.541 7.379 1 94.5 65 LEU A CA 1
ATOM 499 C C . LEU A 1 65 ? 11.68 -2.705 8.453 1 94.5 65 LEU A C 1
ATOM 501 O O . LEU A 1 65 ? 11.016 -2.059 9.266 1 94.5 65 LEU A O 1
ATOM 505 N N . ASN A 1 66 ? 12.961 -2.705 8.477 1 93.88 66 ASN A N 1
ATOM 506 C CA . ASN A 1 66 ? 13.688 -1.878 9.43 1 93.88 66 ASN A CA 1
ATOM 507 C C . ASN A 1 66 ? 13.43 -0.393 9.203 1 93.88 66 ASN A C 1
ATOM 509 O O . ASN A 1 66 ? 13.312 0.378 10.156 1 93.88 66 ASN A O 1
ATOM 513 N N . TRP A 1 67 ? 13.367 -0.08 7.949 1 93.88 67 TRP A N 1
ATOM 514 C CA . TRP A 1 67 ? 13.07 1.305 7.602 1 93.88 67 TRP A CA 1
ATOM 515 C C . TRP A 1 67 ? 11.664 1.689 8.062 1 93.88 67 TRP A C 1
ATOM 517 O O . TRP A 1 67 ? 11.438 2.816 8.516 1 93.88 67 TRP A O 1
ATOM 527 N N . LEU A 1 68 ? 10.773 0.763 8.008 1 90.38 68 LEU A N 1
ATOM 528 C CA . LEU A 1 68 ? 9.398 1.004 8.445 1 90.38 68 LEU A CA 1
ATOM 529 C C . LEU A 1 68 ? 9.305 1.038 9.961 1 90.38 68 LEU A C 1
ATOM 531 O O . LEU A 1 68 ? 8.258 1.367 10.516 1 90.38 68 LEU A O 1
ATOM 535 N N . GLY A 1 69 ? 10.375 0.667 10.625 1 89.44 69 GLY A N 1
ATOM 536 C CA . GLY A 1 69 ? 10.398 0.716 12.078 1 89.44 69 GLY A CA 1
ATOM 537 C C . GLY A 1 69 ? 10.125 -0.63 12.727 1 89.44 69 GLY A C 1
ATOM 538 O O . GLY A 1 69 ? 9.867 -0.708 13.93 1 89.44 69 GLY A O 1
ATOM 539 N N . ARG A 1 70 ? 10.086 -1.67 11.945 1 91.38 70 ARG A N 1
ATOM 540 C CA . ARG A 1 70 ? 9.977 -3.027 12.469 1 91.38 70 ARG A CA 1
ATOM 541 C C . ARG A 1 70 ? 11.352 -3.672 12.625 1 91.38 70 ARG A C 1
ATOM 543 O O . ARG A 1 70 ? 12.008 -3.992 11.633 1 91.38 70 ARG A O 1
ATOM 550 N N . THR A 1 71 ? 11.656 -3.809 13.891 1 93.19 71 THR A N 1
ATOM 551 C CA . THR A 1 71 ? 12.969 -4.387 14.141 1 93.19 71 THR A CA 1
ATOM 552 C C . THR A 1 71 ? 13.078 -5.773 13.508 1 93.19 71 THR A C 1
ATOM 554 O O . THR A 1 71 ? 12.406 -6.711 13.938 1 93.19 71 THR A O 1
ATOM 557 N N . THR A 1 72 ? 13.945 -5.895 12.5 1 95.56 72 THR A N 1
ATOM 558 C CA . THR A 1 72 ? 14.062 -7.105 11.695 1 95.56 72 THR A CA 1
ATOM 559 C C . THR A 1 72 ? 15.516 -7.547 11.586 1 95.56 72 THR A C 1
ATOM 561 O O . THR A 1 72 ? 16.422 -6.719 11.422 1 95.56 72 THR A O 1
ATOM 564 N N . ARG A 1 73 ? 15.734 -8.844 11.703 1 95.81 73 ARG A N 1
ATOM 565 C CA . ARG A 1 73 ? 17.078 -9.398 11.57 1 95.81 73 ARG A CA 1
ATOM 566 C C . ARG A 1 73 ? 17.078 -10.664 10.719 1 95.81 73 ARG A C 1
ATOM 568 O O . ARG A 1 73 ? 16.125 -11.453 10.789 1 95.81 73 ARG A O 1
ATOM 575 N N . VAL A 1 74 ? 18.188 -10.797 9.93 1 94.94 74 VAL A N 1
ATOM 576 C CA . VAL A 1 74 ? 18.359 -11.984 9.109 1 94.94 74 VAL A CA 1
ATOM 577 C C . VAL A 1 74 ? 19.266 -12.992 9.828 1 94.94 74 VAL A C 1
ATOM 579 O O . VAL A 1 74 ? 20.359 -12.648 10.266 1 94.94 74 VAL A O 1
ATOM 582 N N . PHE A 1 75 ? 18.766 -14.148 10.031 1 95.31 75 PHE A N 1
ATOM 583 C CA . PHE A 1 75 ? 19.531 -15.258 10.57 1 95.31 75 PHE A CA 1
ATOM 584 C C . PHE A 1 75 ? 19.891 -16.25 9.477 1 95.31 75 PHE A C 1
ATOM 586 O O . PHE A 1 75 ? 19.047 -17.047 9.047 1 95.31 75 PHE A O 1
ATOM 593 N N . ASN A 1 76 ? 21.109 -16.188 9.062 1 91.69 76 ASN A N 1
ATOM 594 C CA . ASN A 1 76 ? 21.578 -16.984 7.934 1 91.69 76 ASN A CA 1
ATOM 595 C C . ASN A 1 76 ? 22.328 -18.234 8.398 1 91.69 76 ASN A C 1
ATOM 597 O O . ASN A 1 76 ? 23.359 -18.141 9.047 1 91.69 76 ASN A O 1
ATOM 601 N N . VAL A 1 77 ? 21.922 -19.359 7.977 1 87.75 77 VAL A N 1
ATOM 602 C CA . VAL A 1 77 ? 22.484 -20.641 8.406 1 87.75 77 VAL A CA 1
ATOM 603 C C . VAL A 1 77 ? 23.875 -20.812 7.797 1 87.75 77 VAL A C 1
ATOM 605 O O . VAL A 1 77 ? 24.766 -21.391 8.43 1 87.75 77 VAL A O 1
ATOM 608 N N . GLY A 1 78 ? 24.078 -20.328 6.605 1 80.19 78 GLY A N 1
ATOM 609 C CA . GLY A 1 78 ? 25.406 -20.391 6 1 80.19 78 GLY A CA 1
ATOM 610 C C . GLY A 1 78 ? 26.469 -19.688 6.824 1 80.19 78 GLY A C 1
ATOM 611 O O . GLY A 1 78 ? 27.594 -20.172 6.934 1 80.19 78 GLY A O 1
ATOM 612 N N . ASN A 1 79 ? 26.109 -18.672 7.371 1 78.88 79 ASN A N 1
ATOM 613 C CA . ASN A 1 79 ? 27.031 -17.938 8.234 1 78.88 79 ASN A CA 1
ATOM 614 C C . ASN A 1 79 ? 27.375 -18.734 9.492 1 78.88 79 ASN A C 1
ATOM 616 O O . ASN A 1 79 ? 28.516 -18.734 9.938 1 78.88 79 ASN A O 1
ATOM 620 N N . TYR A 1 80 ? 26.391 -19.359 9.984 1 79 80 TYR A N 1
ATOM 621 C CA . TYR A 1 80 ? 26.609 -20.219 11.148 1 79 80 TYR A CA 1
ATOM 622 C C . TYR A 1 80 ? 27.562 -21.359 10.828 1 79 80 TYR A C 1
ATOM 624 O O . TYR A 1 80 ? 28.453 -21.672 11.625 1 79 80 TYR A O 1
ATOM 632 N N . ARG A 1 81 ? 27.375 -21.891 9.695 1 76.62 81 ARG A N 1
ATOM 633 C CA . ARG A 1 81 ? 28.25 -22.969 9.258 1 76.62 81 ARG A CA 1
ATOM 634 C C . ARG A 1 81 ? 29.688 -22.484 9.125 1 76.62 81 ARG A C 1
ATOM 636 O O . ARG A 1 81 ? 30.625 -23.125 9.617 1 76.62 81 ARG A O 1
ATOM 643 N N . ARG A 1 82 ? 29.844 -21.359 8.562 1 74.19 82 ARG A N 1
ATOM 644 C CA . ARG A 1 82 ? 31.188 -20.812 8.336 1 74.19 82 ARG A CA 1
ATOM 645 C C . ARG A 1 82 ? 31.859 -20.484 9.664 1 74.19 82 ARG A C 1
ATOM 647 O O . ARG A 1 82 ? 33.062 -20.734 9.82 1 74.19 82 ARG A O 1
ATOM 654 N N . GLU A 1 83 ? 31.078 -20.062 10.531 1 73.75 83 GLU A N 1
ATOM 655 C CA . GLU A 1 83 ? 31.625 -19.656 11.82 1 73.75 83 GLU A CA 1
ATOM 656 C C . GLU A 1 83 ? 31.938 -20.859 12.695 1 73.75 83 GLU A C 1
ATOM 658 O O . GLU A 1 83 ? 32.969 -20.891 13.375 1 73.75 83 GLU A O 1
ATOM 663 N N . LEU A 1 84 ? 31.141 -21.891 12.555 1 74 84 LEU A N 1
ATOM 664 C CA . LEU A 1 84 ? 31.266 -22.953 13.531 1 74 84 LEU A CA 1
ATOM 665 C C . LEU A 1 84 ? 32 -24.156 12.945 1 74 84 LEU A C 1
ATOM 667 O O . LEU A 1 84 ? 32.688 -24.891 13.68 1 74 84 LEU A O 1
ATOM 671 N N . VAL A 1 85 ? 31.859 -24.391 11.594 1 74.06 85 VAL A N 1
ATOM 672 C CA . VAL A 1 85 ? 32.469 -25.562 11 1 74.06 85 VAL A CA 1
ATOM 673 C C . VAL A 1 85 ? 33.594 -25.156 10.031 1 74.06 85 VAL A C 1
ATOM 675 O O . VAL A 1 85 ? 34.406 -25.984 9.641 1 74.06 85 VAL A O 1
ATOM 678 N N . GLY A 1 86 ? 33.656 -23.844 9.719 1 70.88 86 GLY A N 1
ATOM 679 C CA . GLY A 1 86 ? 34.688 -23.344 8.805 1 70.88 86 GLY A CA 1
ATOM 680 C C . GLY A 1 86 ? 34.156 -23.047 7.418 1 70.88 86 GLY A C 1
ATOM 681 O O . GLY A 1 86 ? 33.125 -23.609 7.008 1 70.88 86 GLY A O 1
ATOM 682 N N . ALA A 1 87 ? 34.688 -22.172 6.625 1 66.06 87 ALA A N 1
ATOM 683 C CA . ALA A 1 87 ? 34.219 -21.625 5.348 1 66.06 87 ALA A CA 1
ATOM 684 C C . ALA A 1 87 ? 34.438 -22.625 4.219 1 66.06 87 ALA A C 1
ATOM 686 O O . ALA A 1 87 ? 33.656 -22.672 3.256 1 66.06 87 ALA A O 1
ATOM 687 N N . SER A 1 88 ? 35.281 -23.5 4.348 1 65.81 88 SER A N 1
ATOM 688 C CA . SER A 1 88 ? 35.719 -24.25 3.174 1 65.81 88 SER A CA 1
ATOM 689 C C . SER A 1 88 ? 35.25 -25.688 3.211 1 65.81 88 SER A C 1
ATOM 691 O O . SER A 1 88 ? 36.031 -26.625 3.248 1 65.81 88 SER A O 1
ATOM 693 N N . GLN A 1 89 ? 33.938 -25.875 3.213 1 72.19 89 GLN A N 1
ATOM 694 C CA . GLN A 1 89 ? 33.469 -27.234 3.146 1 72.19 89 GLN A CA 1
ATOM 695 C C . GLN A 1 89 ? 33.188 -27.656 1.703 1 72.19 89 GLN A C 1
ATOM 697 O O . GLN A 1 89 ? 32.562 -26.922 0.947 1 72.19 89 GLN A O 1
ATOM 702 N N . PRO A 1 90 ? 33.719 -28.797 1.411 1 73.88 90 PRO A N 1
ATOM 703 C CA . PRO A 1 90 ? 33.5 -29.281 0.044 1 73.88 90 PRO A CA 1
ATOM 704 C C . PRO A 1 90 ? 32.062 -29.703 -0.219 1 73.88 90 PRO A C 1
ATOM 706 O O . PRO A 1 90 ? 31.266 -29.844 0.721 1 73.88 90 PRO A O 1
ATOM 709 N N . ALA A 1 91 ? 31.766 -29.922 -1.462 1 76.94 91 ALA A N 1
ATOM 710 C CA . ALA A 1 91 ? 30.422 -30.312 -1.917 1 76.94 91 ALA A CA 1
ATOM 711 C C . ALA A 1 91 ? 29.984 -31.594 -1.247 1 76.94 91 ALA A C 1
ATOM 713 O O . ALA A 1 91 ? 28.781 -31.812 -1.021 1 76.94 91 ALA A O 1
ATOM 714 N N . GLN A 1 92 ? 30.891 -32.438 -0.904 1 77.12 92 GLN A N 1
ATOM 715 C CA . GLN A 1 92 ? 30.594 -33.688 -0.274 1 77.12 92 GLN A CA 1
ATOM 716 C C . GLN A 1 92 ? 29.906 -33.5 1.074 1 77.12 92 GLN A C 1
ATOM 718 O O . GLN A 1 92 ? 29.094 -34.312 1.491 1 77.12 92 GLN A O 1
ATOM 723 N N . PHE A 1 93 ? 30.25 -32.469 1.651 1 78.69 93 PHE A N 1
ATOM 724 C CA . PHE A 1 93 ? 29.641 -32.125 2.934 1 78.69 93 PHE A CA 1
ATOM 725 C C . PHE A 1 93 ? 28.141 -31.922 2.793 1 78.69 93 PHE A C 1
ATOM 727 O O . PHE A 1 93 ? 27.391 -32.188 3.732 1 78.69 93 PHE A O 1
ATOM 734 N N . PHE A 1 94 ? 27.719 -31.641 1.627 1 75.38 94 PHE A N 1
ATOM 735 C CA . PHE A 1 94 ? 26.328 -31.281 1.383 1 75.38 94 PHE A CA 1
ATOM 736 C C . PHE A 1 94 ? 25.578 -32.438 0.714 1 75.38 94 PHE A C 1
ATOM 738 O O . PHE A 1 94 ? 24.406 -32.312 0.379 1 75.38 94 PHE A O 1
ATOM 745 N N . ASP A 1 95 ? 26.234 -33.531 0.513 1 76.69 95 ASP A N 1
ATOM 746 C CA . ASP A 1 95 ? 25.625 -34.719 -0.056 1 76.69 95 ASP A CA 1
ATOM 747 C C . ASP A 1 95 ? 24.547 -35.281 0.872 1 76.69 95 ASP A C 1
ATOM 749 O O . ASP A 1 95 ? 24.797 -35.5 2.055 1 76.69 95 ASP A O 1
ATOM 753 N N . PRO A 1 96 ? 23.328 -35.469 0.315 1 79.19 96 PRO A N 1
ATOM 754 C CA . PRO A 1 96 ? 22.234 -36 1.143 1 79.19 96 PRO A CA 1
ATOM 755 C C . PRO A 1 96 ? 22.531 -37.375 1.718 1 79.19 96 PRO A C 1
ATOM 757 O O . PRO A 1 96 ? 21.938 -37.75 2.727 1 79.19 96 PRO A O 1
ATOM 760 N N . ASN A 1 97 ? 23.375 -38.062 1.091 1 81.19 97 ASN A N 1
ATOM 761 C CA . ASN A 1 97 ? 23.719 -39.406 1.545 1 81.19 97 ASN A CA 1
ATOM 762 C C . ASN A 1 97 ? 24.859 -39.375 2.568 1 81.19 97 ASN A C 1
ATOM 764 O O . ASN A 1 97 ? 25.172 -40.406 3.182 1 81.19 97 ASN A O 1
ATOM 768 N N . ASN A 1 98 ? 25.5 -38.281 2.707 1 84.75 98 ASN A N 1
ATOM 769 C CA . ASN A 1 98 ? 26.516 -38.094 3.75 1 84.75 98 ASN A CA 1
ATOM 770 C C . ASN A 1 98 ? 25.859 -37.844 5.113 1 84.75 98 ASN A C 1
ATOM 772 O O . ASN A 1 98 ? 25.484 -36.719 5.445 1 84.75 98 ASN A O 1
ATOM 776 N N . GLN A 1 99 ? 25.828 -38.844 5.926 1 85.44 99 GLN A N 1
ATOM 777 C CA . GLN A 1 99 ? 25.078 -38.812 7.184 1 85.44 99 GLN A CA 1
ATOM 778 C C . GLN A 1 99 ? 25.703 -37.781 8.148 1 85.44 99 GLN A C 1
ATOM 780 O O . GLN A 1 99 ? 24.984 -37.031 8.805 1 85.44 99 GLN A O 1
ATOM 785 N N . GLU A 1 100 ? 27 -37.781 8.242 1 83.5 100 GLU A N 1
ATOM 786 C CA . GLU A 1 100 ? 27.688 -36.875 9.133 1 83.5 100 GLU A CA 1
ATOM 787 C C . GLU A 1 100 ? 27.438 -35.406 8.711 1 83.5 100 GLU A C 1
ATOM 789 O O . GLU A 1 100 ? 27.156 -34.562 9.555 1 83.5 100 GLU A O 1
ATOM 794 N N . GLY A 1 101 ? 27.578 -35.188 7.488 1 81.81 101 GLY A N 1
ATOM 795 C CA . GLY A 1 101 ? 27.328 -33.875 6.969 1 81.81 101 GLY A CA 1
ATOM 796 C C . GLY A 1 101 ? 25.906 -33.406 7.176 1 81.81 101 GLY A C 1
ATOM 797 O O . GLY A 1 101 ? 25.656 -32.25 7.551 1 81.81 101 GLY A O 1
ATOM 798 N N . ARG A 1 102 ? 25.031 -34.344 6.973 1 84.12 102 ARG A N 1
ATOM 799 C CA . ARG A 1 102 ? 23.625 -34.031 7.137 1 84.12 102 ARG A CA 1
ATOM 800 C C . ARG A 1 102 ? 23.297 -33.688 8.586 1 84.12 102 ARG A C 1
ATOM 802 O O . ARG A 1 102 ? 22.562 -32.719 8.836 1 84.12 102 ARG A O 1
ATOM 809 N N . GLN A 1 103 ? 23.859 -34.438 9.422 1 85.31 103 GLN A N 1
ATOM 810 C CA . GLN A 1 103 ? 23.625 -34.188 10.836 1 85.31 103 GLN A CA 1
ATOM 811 C C . GLN A 1 103 ? 24.219 -32.844 11.273 1 85.31 103 GLN A C 1
ATOM 813 O O . GLN A 1 103 ? 23.594 -32.094 12.016 1 85.31 103 GLN A O 1
ATOM 818 N N . ALA A 1 104 ? 25.359 -32.625 10.883 1 85.06 104 ALA A N 1
ATOM 819 C CA . ALA A 1 104 ? 26.031 -31.375 11.227 1 85.06 104 ALA A CA 1
ATOM 820 C C . ALA A 1 104 ? 25.25 -30.172 10.695 1 85.06 104 ALA A C 1
ATOM 822 O O . ALA A 1 104 ? 25.047 -29.188 11.406 1 85.06 104 ALA A O 1
ATOM 823 N N . ARG A 1 105 ? 24.828 -30.25 9.508 1 83.5 105 ARG A N 1
ATOM 824 C CA . ARG A 1 105 ? 24.062 -29.172 8.891 1 83.5 105 ARG A CA 1
ATOM 825 C C . ARG A 1 105 ? 22.75 -28.938 9.648 1 83.5 105 ARG A C 1
ATOM 827 O O . ARG A 1 105 ? 22.344 -27.797 9.844 1 83.5 105 ARG A O 1
ATOM 834 N N . TRP A 1 106 ? 22.188 -30 9.984 1 87.06 106 TRP A N 1
ATOM 835 C CA . TRP A 1 106 ? 20.922 -29.906 10.695 1 87.06 106 TRP A CA 1
ATOM 836 C C . TRP A 1 106 ? 21.109 -29.266 12.062 1 87.06 106 TRP A C 1
ATOM 838 O O . TRP A 1 106 ? 20.312 -28.422 12.477 1 87.06 106 TRP A O 1
ATOM 848 N N . GLU A 1 107 ? 22.125 -29.625 12.766 1 87.56 107 GLU A N 1
ATOM 849 C CA . GLU A 1 107 ? 22.422 -29.047 14.078 1 87.56 107 GLU A CA 1
ATOM 850 C C . GLU A 1 107 ? 22.672 -27.547 13.977 1 87.56 107 GLU A C 1
ATOM 852 O O . GLU A 1 107 ? 22.234 -26.781 14.836 1 87.56 107 GLU A O 1
ATOM 857 N N . LEU A 1 108 ? 23.344 -27.188 13 1 88.94 108 LEU A N 1
ATOM 858 C CA . LEU A 1 108 ? 23.609 -25.766 12.773 1 88.94 108 LEU A CA 1
ATOM 859 C C . LEU A 1 108 ? 22.312 -25.016 12.477 1 88.94 108 LEU A C 1
ATOM 861 O O . LEU A 1 108 ? 22.125 -23.891 12.945 1 88.94 108 LEU A O 1
ATOM 865 N N . ALA A 1 109 ? 21.484 -25.641 11.688 1 91.81 109 ALA A N 1
ATOM 866 C CA . ALA A 1 109 ? 20.203 -25.047 11.344 1 91.81 109 ALA A CA 1
ATOM 867 C C . ALA A 1 109 ? 19.328 -24.859 12.586 1 91.81 109 ALA A C 1
ATOM 869 O O . ALA A 1 109 ? 18.703 -23.828 12.758 1 91.81 109 ALA A O 1
ATOM 870 N N . ILE A 1 110 ? 19.406 -25.844 13.406 1 92.25 110 ILE A N 1
ATOM 871 C CA . ILE A 1 110 ? 18.609 -25.797 14.633 1 92.25 110 ILE A CA 1
ATOM 872 C C . ILE A 1 110 ? 19.172 -24.703 15.555 1 92.25 110 ILE A C 1
ATOM 874 O O . ILE A 1 110 ? 18.406 -23.953 16.156 1 92.25 110 ILE A O 1
ATOM 878 N N . LYS A 1 111 ? 20.438 -24.656 15.625 1 92.88 111 LYS A N 1
ATOM 879 C CA . LYS A 1 111 ? 21.047 -23.625 16.453 1 92.88 111 LYS A CA 1
ATOM 880 C C . LYS A 1 111 ? 20.672 -22.234 15.953 1 92.88 111 LYS A C 1
ATOM 882 O O . LYS A 1 111 ? 20.344 -21.359 16.75 1 92.88 111 LYS A O 1
ATOM 887 N N . CYS A 1 112 ? 20.75 -22.031 14.711 1 94.75 112 CYS A N 1
ATOM 888 C CA . CYS A 1 112 ? 20.359 -20.766 14.094 1 94.75 112 CYS A CA 1
ATOM 889 C C . CYS A 1 112 ? 18.922 -20.438 14.406 1 94.75 112 CYS A C 1
ATOM 891 O O . CYS A 1 112 ? 18.609 -19.297 14.773 1 94.75 112 CYS A O 1
ATOM 893 N N . LEU A 1 113 ? 18.062 -21.406 14.289 1 96.25 113 LEU A N 1
ATOM 894 C CA . LEU A 1 113 ? 16.641 -21.234 14.57 1 96.25 113 LEU A CA 1
ATOM 895 C C . LEU A 1 113 ? 16.422 -20.859 16.031 1 96.25 113 LEU A C 1
ATOM 897 O O . LEU A 1 113 ? 15.648 -19.938 16.312 1 96.25 113 LEU A O 1
ATOM 901 N N . ASP A 1 114 ? 17.109 -21.516 16.875 1 95.06 114 ASP A N 1
ATOM 902 C CA . ASP A 1 114 ? 16.984 -21.25 18.297 1 95.06 114 ASP A CA 1
ATOM 903 C C . ASP A 1 114 ? 17.453 -19.828 18.641 1 95.06 114 ASP A C 1
ATOM 905 O O . ASP A 1 114 ? 16.844 -19.156 19.469 1 95.06 114 ASP A O 1
ATOM 909 N N . ASP A 1 115 ? 18.484 -19.453 18.047 1 94.94 115 ASP A N 1
ATOM 910 C CA . ASP A 1 115 ? 18.984 -18.094 18.266 1 94.94 115 ASP A CA 1
ATOM 911 C C . ASP A 1 115 ? 17.953 -17.047 17.797 1 94.94 115 ASP A C 1
ATOM 913 O O . ASP A 1 115 ? 17.766 -16.016 18.438 1 94.94 115 ASP A O 1
ATOM 917 N N . MET A 1 116 ? 17.344 -17.312 16.672 1 96.44 116 MET A N 1
ATOM 918 C CA . MET A 1 116 ? 16.312 -16.406 16.172 1 96.44 116 MET A CA 1
ATOM 919 C C . MET A 1 116 ? 15.141 -16.328 17.141 1 96.44 116 MET A C 1
ATOM 921 O O . MET A 1 116 ? 14.656 -15.242 17.453 1 96.44 116 MET A O 1
ATOM 925 N N . ILE A 1 117 ? 14.758 -17.484 17.609 1 96.12 117 ILE A N 1
ATOM 926 C CA . ILE A 1 117 ? 13.641 -17.531 18.547 1 96.12 117 ILE A CA 1
ATOM 927 C C . ILE A 1 117 ? 13.984 -16.766 19.812 1 96.12 117 ILE A C 1
ATOM 929 O O . ILE A 1 117 ? 13.172 -15.992 20.328 1 96.12 117 ILE A O 1
ATOM 933 N N . ALA A 1 118 ? 15.188 -16.984 20.266 1 95.19 118 ALA A N 1
ATOM 934 C CA . ALA A 1 118 ? 15.633 -16.281 21.469 1 95.19 118 ALA A CA 1
ATOM 935 C C . ALA A 1 118 ? 15.641 -14.766 21.234 1 95.19 118 ALA A C 1
ATOM 937 O O . ALA A 1 118 ? 15.234 -14 22.109 1 95.19 118 ALA A O 1
ATOM 938 N N . TRP A 1 119 ? 16.078 -14.422 20.109 1 95.88 119 TRP A N 1
ATOM 939 C CA . TRP A 1 119 ? 16.141 -13 19.766 1 95.88 119 TRP A CA 1
ATOM 940 C C . TRP A 1 119 ? 14.734 -12.406 19.688 1 95.88 119 TRP A C 1
ATOM 942 O O . TRP A 1 119 ? 14.492 -11.312 20.188 1 95.88 119 TRP A O 1
ATOM 952 N N . LEU A 1 120 ? 13.781 -13.062 19.078 1 94.69 120 LEU A N 1
ATOM 953 C CA . LEU A 1 120 ? 12.398 -12.617 18.938 1 94.69 120 LEU A CA 1
ATOM 954 C C . LEU A 1 120 ? 11.711 -12.516 20.281 1 94.69 120 LEU A C 1
ATOM 956 O O . LEU A 1 120 ? 10.93 -11.594 20.531 1 94.69 120 LEU A O 1
ATOM 960 N N . LYS A 1 121 ? 12.031 -13.367 21.141 1 91.94 121 LYS A N 1
ATOM 961 C CA . LYS A 1 121 ? 11.312 -13.461 22.422 1 91.94 121 LYS A CA 1
ATOM 962 C C . LYS A 1 121 ? 11.945 -12.562 23.469 1 91.94 121 LYS A C 1
ATOM 964 O O . LYS A 1 121 ? 11.234 -11.969 24.297 1 91.94 121 LYS A O 1
ATOM 969 N N . HIS A 1 122 ? 13.258 -12.406 23.391 1 89.31 122 HIS A N 1
ATOM 970 C CA . HIS A 1 122 ? 13.914 -11.828 24.547 1 89.31 122 HIS A CA 1
ATOM 971 C C . HIS A 1 122 ? 14.648 -10.547 24.188 1 89.31 122 HIS A C 1
ATOM 973 O O . HIS A 1 122 ? 15.062 -9.789 25.078 1 89.31 122 HIS A O 1
ATOM 979 N N . GLN A 1 123 ? 14.875 -10.219 22.984 1 88.12 123 GLN A N 1
ATOM 980 C CA . GLN A 1 123 ? 15.688 -9.07 22.609 1 88.12 123 GLN A CA 1
ATOM 981 C C . GLN A 1 123 ? 14.891 -8.07 21.781 1 88.12 123 GLN A C 1
ATOM 983 O O . GLN A 1 123 ? 15.422 -7.449 20.859 1 88.12 123 GLN A O 1
ATOM 988 N N . HIS A 1 124 ? 13.594 -7.977 21.938 1 83.19 124 HIS A N 1
ATOM 989 C CA . HIS A 1 124 ? 12.703 -6.973 21.375 1 83.19 124 HIS A CA 1
ATOM 990 C C . HIS A 1 124 ? 12.633 -7.086 19.844 1 83.19 124 HIS A C 1
ATOM 992 O O . HIS A 1 124 ? 12.43 -6.09 19.156 1 83.19 124 HIS A O 1
ATOM 998 N N . GLY A 1 125 ? 13.039 -8.227 19.328 1 90.94 125 GLY A N 1
ATOM 999 C CA . GLY A 1 125 ? 12.844 -8.461 17.906 1 90.94 125 GLY A CA 1
ATOM 1000 C C . GLY A 1 125 ? 11.375 -8.57 17.531 1 90.94 125 GLY A C 1
ATOM 1001 O O . GLY A 1 125 ? 10.562 -9.062 18.312 1 90.94 125 GLY A O 1
ATOM 1002 N N . GLN A 1 126 ? 11.07 -8.086 16.297 1 91.94 126 GLN A N 1
ATOM 1003 C CA . GLN A 1 126 ? 9.688 -8.164 15.844 1 91.94 126 GLN A CA 1
ATOM 1004 C C . GLN A 1 126 ? 9.547 -9.125 14.664 1 91.94 126 GLN A C 1
ATOM 1006 O O . GLN A 1 126 ? 8.594 -9.898 14.594 1 91.94 126 GLN A O 1
ATOM 1011 N N . VAL A 1 127 ? 10.531 -9.07 13.75 1 95.56 127 VAL A N 1
ATOM 1012 C CA . VAL A 1 127 ? 10.5 -9.945 12.586 1 95.56 127 VAL A CA 1
ATOM 1013 C C . VAL A 1 127 ? 11.844 -10.648 12.438 1 95.56 127 VAL A C 1
ATOM 1015 O O . VAL A 1 127 ? 12.891 -10 12.367 1 95.56 127 VAL A O 1
ATOM 1018 N N . GLY A 1 128 ? 11.828 -11.938 12.477 1 97.5 128 GLY A N 1
ATOM 1019 C CA . GLY A 1 128 ? 13.016 -12.734 12.188 1 97.5 128 GLY A CA 1
ATOM 1020 C C . GLY A 1 128 ? 12.961 -13.43 10.844 1 97.5 128 GLY A C 1
ATOM 1021 O O . GLY A 1 128 ? 11.945 -14.039 10.492 1 97.5 128 GLY A O 1
ATOM 1022 N N . ILE A 1 129 ? 14.039 -13.273 10.055 1 97.69 129 ILE A N 1
ATOM 1023 C CA . ILE A 1 129 ? 14.125 -13.953 8.766 1 97.69 129 ILE A CA 1
ATOM 1024 C C . ILE A 1 129 ? 15.086 -15.133 8.867 1 97.69 129 ILE A C 1
ATOM 1026 O O . ILE A 1 129 ? 16.281 -14.945 9.109 1 97.69 129 ILE A O 1
ATOM 1030 N N . TYR A 1 130 ? 14.547 -16.281 8.773 1 97.62 130 TYR A N 1
ATOM 1031 C CA . TYR A 1 130 ? 15.32 -17.516 8.82 1 97.62 130 TYR A CA 1
ATOM 1032 C C . TYR A 1 130 ? 15.789 -17.922 7.426 1 97.62 130 TYR A C 1
ATOM 1034 O O . TYR A 1 130 ? 15.062 -18.594 6.695 1 97.62 130 TYR A O 1
ATOM 1042 N N . ASP A 1 131 ? 17.016 -17.516 7.109 1 94.38 131 ASP A N 1
ATOM 1043 C CA . ASP A 1 131 ? 17.578 -17.719 5.773 1 94.38 131 ASP A CA 1
ATOM 1044 C C . ASP A 1 131 ? 18.297 -19.062 5.672 1 94.38 131 ASP A C 1
ATOM 1046 O O . ASP A 1 131 ? 19.516 -19.125 5.883 1 94.38 131 ASP A O 1
ATOM 1050 N N . ALA A 1 132 ? 17.562 -20.031 5.355 1 92 132 ALA A N 1
ATOM 1051 C CA . ALA A 1 132 ? 18.047 -21.406 5.141 1 92 132 ALA A CA 1
ATOM 1052 C C . ALA A 1 132 ? 17.406 -22.016 3.896 1 92 132 ALA A C 1
ATOM 1054 O O . ALA A 1 132 ? 16.562 -21.391 3.252 1 92 132 ALA A O 1
ATOM 1055 N N . THR A 1 133 ? 17.844 -23.188 3.506 1 89.69 133 THR A N 1
ATOM 1056 C CA . THR A 1 133 ? 17.328 -23.828 2.297 1 89.69 133 THR A CA 1
ATOM 1057 C C . THR A 1 133 ? 15.922 -24.375 2.521 1 89.69 133 THR A C 1
ATOM 1059 O O . THR A 1 133 ? 15.031 -24.172 1.698 1 89.69 133 THR A O 1
ATOM 1062 N N . ASN A 1 134 ? 15.648 -25.047 3.615 1 92.75 134 ASN A N 1
ATOM 1063 C CA . ASN A 1 134 ? 14.352 -25.625 3.977 1 92.75 134 ASN A CA 1
ATOM 1064 C C . ASN A 1 134 ? 13.664 -26.266 2.777 1 92.75 134 ASN A C 1
ATOM 1066 O O . ASN A 1 134 ? 12.5 -26 2.494 1 92.75 134 ASN A O 1
ATOM 1070 N N . ASN A 1 135 ? 14.375 -27.141 2.094 1 90.06 135 ASN A N 1
ATOM 1071 C CA . ASN A 1 135 ? 13.977 -27.609 0.771 1 90.06 135 ASN A CA 1
ATOM 1072 C C . ASN A 1 135 ? 13.07 -28.828 0.86 1 90.06 135 ASN A C 1
ATOM 1074 O O . ASN A 1 135 ? 12.555 -29.297 -0.155 1 90.06 135 ASN A O 1
ATOM 1078 N N . THR A 1 136 ? 12.836 -29.422 2.059 1 91.75 136 THR A N 1
ATOM 1079 C CA . THR A 1 136 ? 11.961 -30.578 2.186 1 91.75 136 THR A CA 1
ATOM 1080 C C . THR A 1 136 ? 10.758 -30.266 3.062 1 91.75 136 THR A C 1
ATOM 1082 O O . THR A 1 136 ? 10.836 -29.391 3.939 1 91.75 136 THR A O 1
ATOM 1085 N N . LYS A 1 137 ? 9.648 -30.984 2.865 1 95.06 137 LYS A N 1
ATOM 1086 C CA . LYS A 1 137 ? 8.422 -30.812 3.646 1 95.06 137 LYS A CA 1
ATOM 1087 C C . LYS A 1 137 ? 8.672 -31.109 5.121 1 95.06 137 LYS A C 1
ATOM 1089 O O . LYS A 1 137 ? 8.141 -30.422 5.996 1 95.06 137 LYS A O 1
ATOM 1094 N N . GLU A 1 138 ? 9.492 -32.094 5.332 1 92.44 138 GLU A N 1
ATOM 1095 C CA . GLU A 1 138 ? 9.789 -32.531 6.699 1 92.44 138 GLU A CA 1
ATOM 1096 C C . GLU A 1 138 ? 10.477 -31.406 7.477 1 92.44 138 GLU A C 1
ATOM 1098 O O . GLU A 1 138 ? 10.125 -31.125 8.625 1 92.44 138 GLU A O 1
ATOM 1103 N N . ARG A 1 139 ? 11.445 -30.812 6.875 1 92.12 139 ARG A N 1
ATOM 1104 C CA . ARG A 1 139 ? 12.172 -29.719 7.516 1 92.12 139 ARG A CA 1
ATOM 1105 C C . ARG A 1 139 ? 11.258 -28.531 7.777 1 92.12 139 ARG A C 1
ATOM 1107 O O . ARG A 1 139 ? 11.289 -27.938 8.859 1 92.12 139 ARG A O 1
ATOM 1114 N N . ARG A 1 140 ? 10.43 -28.188 6.863 1 96.44 140 ARG A N 1
ATOM 1115 C CA . ARG A 1 140 ? 9.516 -27.062 6.996 1 96.44 140 ARG A CA 1
ATOM 1116 C C . ARG A 1 140 ? 8.492 -27.312 8.094 1 96.44 140 ARG A C 1
ATOM 1118 O O . ARG A 1 140 ? 8.141 -26.406 8.844 1 96.44 140 ARG A O 1
ATOM 1125 N N . LYS A 1 141 ? 8.047 -28.547 8.133 1 96.25 141 LYS A N 1
ATOM 1126 C CA . LYS A 1 141 ? 7.117 -28.906 9.203 1 96.25 141 LYS A CA 1
ATOM 1127 C C . LYS A 1 141 ? 7.754 -28.703 10.578 1 96.25 141 LYS A C 1
ATOM 1129 O O . LYS A 1 141 ? 7.121 -28.172 11.484 1 96.25 141 LYS A O 1
ATOM 1134 N N . TYR A 1 142 ? 8.945 -29.141 10.672 1 95.38 142 TYR A N 1
ATOM 1135 C CA . TYR A 1 142 ? 9.656 -28.984 11.938 1 95.38 142 TYR A CA 1
ATOM 1136 C C . TYR A 1 142 ? 9.781 -27.516 12.312 1 95.38 142 TYR A C 1
ATOM 1138 O O . TYR A 1 142 ? 9.484 -27.141 13.445 1 95.38 142 TYR A O 1
ATOM 1146 N N . VAL A 1 143 ? 10.242 -26.734 11.406 1 96.56 143 VAL A N 1
ATOM 1147 C CA . VAL A 1 143 ? 10.469 -25.312 11.648 1 96.56 143 VAL A CA 1
ATOM 1148 C C . VAL A 1 143 ? 9.148 -24.641 12.039 1 96.56 143 VAL A C 1
ATOM 1150 O O . VAL A 1 143 ? 9.102 -23.875 13 1 96.56 143 VAL A O 1
ATOM 1153 N N . LYS A 1 144 ? 8.125 -24.938 11.312 1 96.5 144 LYS A N 1
ATOM 1154 C CA . LYS A 1 144 ? 6.797 -24.391 11.578 1 96.5 144 LYS A CA 1
ATOM 1155 C C . LYS A 1 144 ? 6.34 -24.719 13 1 96.5 144 LYS A C 1
ATOM 1157 O O . LYS A 1 144 ? 5.934 -23.828 13.75 1 96.5 144 LYS A O 1
ATOM 1162 N N . GLU A 1 145 ? 6.398 -25.953 13.344 1 95.75 145 GLU A N 1
ATOM 1163 C CA . GLU A 1 145 ? 5.93 -26.406 14.648 1 95.75 145 GLU A CA 1
ATOM 1164 C C . GLU A 1 145 ? 6.738 -25.781 15.773 1 95.75 145 GLU A C 1
ATOM 1166 O O . GLU A 1 145 ? 6.184 -25.406 16.812 1 95.75 145 GLU A O 1
ATOM 1171 N N . ARG A 1 146 ? 7.992 -25.719 15.562 1 95.88 146 ARG A N 1
ATOM 1172 C CA . ARG A 1 146 ? 8.859 -25.125 16.562 1 95.88 146 ARG A CA 1
ATOM 1173 C C . ARG A 1 146 ? 8.508 -23.656 16.797 1 95.88 146 ARG A C 1
ATOM 1175 O O . ARG A 1 146 ? 8.484 -23.188 17.922 1 95.88 146 ARG A O 1
ATOM 1182 N N . LEU A 1 147 ? 8.305 -22.938 15.797 1 96.06 147 LEU A N 1
ATOM 1183 C CA . LEU A 1 147 ? 7.98 -21.516 15.875 1 96.06 147 LEU A CA 1
ATOM 1184 C C . LEU A 1 147 ? 6.586 -21.312 16.453 1 96.06 147 LEU A C 1
ATOM 1186 O O . LEU A 1 147 ? 6.391 -20.469 17.328 1 96.06 147 LEU A O 1
ATOM 1190 N N . GLU A 1 148 ? 5.676 -22.109 15.969 1 94.12 148 GLU A N 1
ATOM 1191 C CA . GLU A 1 148 ? 4.301 -21.984 16.453 1 94.12 148 GLU A CA 1
ATOM 1192 C C . GLU A 1 148 ? 4.195 -22.344 17.922 1 94.12 148 GLU A C 1
ATOM 1194 O O . GLU A 1 148 ? 3.367 -21.766 18.641 1 94.12 148 GLU A O 1
ATOM 1199 N N . ALA A 1 149 ? 5.012 -23.234 18.344 1 93.62 149 ALA A N 1
ATOM 1200 C CA . ALA A 1 149 ? 5.051 -23.594 19.75 1 93.62 149 ALA A CA 1
ATOM 1201 C C . ALA A 1 149 ? 5.422 -22.391 20.609 1 93.62 149 ALA A C 1
ATOM 1203 O O . ALA A 1 149 ? 5.035 -22.312 21.781 1 93.62 149 ALA A O 1
ATOM 1204 N N . GLU A 1 150 ? 6.137 -21.469 20.062 1 93.44 150 GLU A N 1
ATOM 1205 C CA . GLU A 1 150 ? 6.539 -20.266 20.781 1 93.44 150 GLU A CA 1
ATOM 1206 C C . GLU A 1 150 ? 5.605 -19.094 20.453 1 93.44 150 GLU A C 1
ATOM 1208 O O . GLU A 1 150 ? 5.938 -17.938 20.719 1 93.44 150 GLU A O 1
ATOM 1213 N N . CYS A 1 151 ? 4.504 -19.359 19.734 1 91.44 151 CYS A N 1
ATOM 1214 C CA . CYS A 1 151 ? 3.467 -18.391 19.391 1 91.44 151 CYS A CA 1
ATOM 1215 C C . CYS A 1 151 ? 3.998 -17.344 18.422 1 91.44 151 CYS A C 1
ATOM 1217 O O . CYS A 1 151 ? 3.686 -16.156 18.547 1 91.44 151 CYS A O 1
ATOM 1219 N N . ILE A 1 152 ? 4.859 -17.766 17.625 1 93.5 152 ILE A N 1
ATOM 1220 C CA . ILE A 1 152 ? 5.391 -16.906 16.578 1 93.5 152 ILE A CA 1
ATOM 1221 C C . ILE A 1 152 ? 4.684 -17.219 15.258 1 93.5 152 ILE A C 1
ATOM 1223 O O . ILE A 1 152 ? 4.559 -18.375 14.867 1 93.5 152 ILE A O 1
ATOM 1227 N N . ARG A 1 153 ? 4.203 -16.219 14.578 1 92.81 153 ARG A N 1
ATOM 1228 C CA . ARG A 1 153 ? 3.582 -16.391 13.273 1 92.81 153 ARG A CA 1
ATOM 1229 C C . ARG A 1 153 ? 4.621 -16.75 12.219 1 92.81 153 ARG A C 1
ATOM 1231 O O . ARG A 1 153 ? 5.73 -16.203 12.219 1 92.81 153 ARG A O 1
ATOM 1238 N N . VAL A 1 154 ? 4.152 -17.625 11.305 1 95.38 154 VAL A N 1
ATOM 1239 C CA . VAL A 1 154 ? 5.125 -18.125 10.344 1 95.38 154 VAL A CA 1
ATOM 1240 C C . VAL A 1 154 ? 4.676 -17.797 8.93 1 95.38 154 VAL A C 1
ATOM 1242 O O . VAL A 1 154 ? 3.508 -17.984 8.578 1 95.38 154 VAL A O 1
ATOM 1245 N N . LEU A 1 155 ? 5.551 -17.234 8.125 1 96.44 155 LEU A N 1
ATOM 1246 C CA . LEU A 1 155 ? 5.391 -17.031 6.691 1 96.44 155 LEU A CA 1
ATOM 1247 C C . LEU A 1 155 ? 6.539 -17.656 5.914 1 96.44 155 LEU A C 1
ATOM 1249 O O . LEU A 1 155 ? 7.707 -17.344 6.141 1 96.44 155 LEU A O 1
ATOM 1253 N N . PHE A 1 156 ? 6.23 -18.578 5.082 1 97.69 156 PHE A N 1
ATOM 1254 C CA . PHE A 1 156 ? 7.258 -19.156 4.23 1 97.69 156 PHE A CA 1
ATOM 1255 C C . PHE A 1 156 ? 7.434 -18.344 2.953 1 97.69 156 PHE A C 1
ATOM 1257 O O . PHE A 1 156 ? 6.453 -17.875 2.371 1 97.69 156 PHE A O 1
ATOM 1264 N N . LEU A 1 157 ? 8.617 -18.109 2.574 1 97.44 157 LEU A N 1
ATOM 1265 C CA . LEU A 1 157 ? 8.945 -17.422 1.334 1 97.44 157 LEU A CA 1
ATOM 1266 C C . LEU A 1 157 ? 9.883 -18.266 0.473 1 97.44 157 LEU A C 1
ATOM 1268 O O . LEU A 1 157 ? 11.062 -18.438 0.809 1 97.44 157 LEU A O 1
ATOM 1272 N N . GLU A 1 158 ? 9.391 -18.719 -0.616 1 97.38 158 GLU A N 1
ATOM 1273 C CA . GLU A 1 158 ? 10.156 -19.609 -1.484 1 97.38 158 GLU A CA 1
ATOM 1274 C C . GLU A 1 158 ? 10.672 -18.859 -2.713 1 97.38 158 GLU A C 1
ATOM 1276 O O . GLU A 1 158 ? 9.891 -18.234 -3.434 1 97.38 158 GLU A O 1
ATOM 1281 N N . SER A 1 159 ? 11.945 -18.891 -2.875 1 94.75 159 SER A N 1
ATOM 1282 C CA . SER A 1 159 ? 12.57 -18.344 -4.074 1 94.75 159 SER A CA 1
ATOM 1283 C C . SER A 1 159 ? 12.844 -19.438 -5.102 1 94.75 159 SER A C 1
ATOM 1285 O O . SER A 1 159 ? 13.609 -20.375 -4.84 1 94.75 159 SER A O 1
ATOM 1287 N N . ILE A 1 160 ? 12.18 -19.312 -6.238 1 93.5 160 ILE A N 1
ATOM 1288 C CA . ILE A 1 160 ? 12.344 -20.266 -7.336 1 93.5 160 ILE A CA 1
ATOM 1289 C C . ILE A 1 160 ? 12.93 -19.562 -8.555 1 93.5 160 ILE A C 1
ATOM 1291 O O . ILE A 1 160 ? 12.492 -18.469 -8.914 1 93.5 160 ILE A O 1
ATOM 1295 N N . CYS A 1 161 ? 14.016 -20.094 -9.047 1 89.81 161 CYS A N 1
ATOM 1296 C CA . CYS A 1 161 ? 14.609 -19.547 -10.266 1 89.81 161 CYS A CA 1
ATOM 1297 C C . CYS A 1 161 ? 14.883 -20.656 -11.281 1 89.81 161 CYS A C 1
ATOM 1299 O O . CYS A 1 161 ? 15.664 -21.578 -11.008 1 89.81 161 CYS A O 1
ATOM 1301 N N . GLU A 1 162 ? 14.203 -20.531 -12.391 1 85.69 162 GLU A N 1
ATOM 1302 C CA . GLU A 1 162 ? 14.359 -21.516 -13.453 1 85.69 162 GLU A CA 1
ATOM 1303 C C . GLU A 1 162 ? 15.195 -20.969 -14.609 1 85.69 162 GLU A C 1
ATOM 1305 O O . GLU A 1 162 ? 15.617 -21.703 -15.492 1 85.69 162 GLU A O 1
ATOM 1310 N N . ASP A 1 163 ? 15.43 -19.766 -14.578 1 84.69 163 ASP A N 1
ATOM 1311 C CA . ASP A 1 163 ? 16.234 -19.109 -15.609 1 84.69 163 ASP A CA 1
ATOM 1312 C C . ASP A 1 163 ? 17.719 -19.391 -15.391 1 84.69 163 ASP A C 1
ATOM 1314 O O . ASP A 1 163 ? 18.328 -18.906 -14.438 1 84.69 163 ASP A O 1
ATOM 1318 N N . LYS A 1 164 ? 18.312 -20.047 -16.281 1 82.56 164 LYS A N 1
ATOM 1319 C CA . LYS A 1 164 ? 19.703 -20.484 -16.156 1 82.56 164 LYS A CA 1
ATOM 1320 C C . LYS A 1 164 ? 20.656 -19.297 -16.156 1 82.56 164 LYS A C 1
ATOM 1322 O O . LYS A 1 164 ? 21.688 -19.328 -15.484 1 82.56 164 LYS A O 1
ATOM 1327 N N . SER A 1 165 ? 20.297 -18.328 -16.875 1 82.88 165 SER A N 1
ATOM 1328 C CA . SER A 1 165 ? 21.172 -17.156 -16.953 1 82.88 165 SER A CA 1
ATOM 1329 C C . SER A 1 165 ? 21.266 -16.453 -15.594 1 82.88 165 SER A C 1
ATOM 1331 O O . SER A 1 165 ? 22.344 -16.016 -15.188 1 82.88 165 SER A O 1
ATOM 1333 N N . ILE A 1 166 ? 20.188 -16.391 -14.953 1 79.88 166 ILE A N 1
ATOM 1334 C CA . ILE A 1 166 ? 20.156 -15.758 -13.633 1 79.88 166 ILE A CA 1
ATOM 1335 C C . ILE A 1 166 ? 20.938 -16.609 -12.641 1 79.88 166 ILE A C 1
ATOM 1337 O O . ILE A 1 166 ? 21.703 -16.078 -11.836 1 79.88 166 ILE A O 1
ATOM 1341 N N . ILE A 1 167 ? 20.781 -17.891 -12.695 1 81.75 167 ILE A N 1
ATOM 1342 C CA . ILE A 1 167 ? 21.453 -18.812 -11.789 1 81.75 167 ILE A CA 1
ATOM 1343 C C . ILE A 1 167 ? 22.969 -18.703 -11.977 1 81.75 167 ILE A C 1
ATOM 1345 O O . ILE A 1 167 ? 23.719 -18.625 -11 1 81.75 167 ILE A O 1
ATOM 1349 N N . GLU A 1 168 ? 23.344 -18.656 -13.172 1 79.75 168 GLU A N 1
ATOM 1350 C CA . GLU A 1 168 ? 24.766 -18.562 -13.477 1 79.75 168 GLU A CA 1
ATOM 1351 C C . GLU A 1 168 ? 25.359 -17.25 -12.969 1 79.75 168 GLU A C 1
ATOM 1353 O O . GLU A 1 168 ? 26.453 -17.234 -12.406 1 79.75 168 GLU A O 1
ATOM 1358 N N . HIS A 1 169 ? 24.609 -16.266 -13.211 1 76.75 169 HIS A N 1
ATOM 1359 C CA . HIS A 1 169 ? 25.047 -14.969 -12.727 1 76.75 169 HIS A CA 1
ATOM 1360 C C . HIS A 1 169 ? 25.188 -14.961 -11.211 1 76.75 169 HIS A C 1
ATOM 1362 O O . HIS A 1 169 ? 26.156 -14.438 -10.664 1 76.75 169 HIS A O 1
ATOM 1368 N N . ASN A 1 170 ? 24.25 -15.477 -10.547 1 75.44 170 ASN A N 1
ATOM 1369 C CA . ASN A 1 170 ? 24.266 -15.531 -9.094 1 75.44 170 ASN A CA 1
ATOM 1370 C C . ASN A 1 170 ? 25.438 -16.375 -8.578 1 75.44 170 ASN A C 1
ATOM 1372 O O . ASN A 1 170 ? 26.047 -16.031 -7.562 1 75.44 170 ASN A O 1
ATOM 1376 N N . VAL A 1 171 ? 25.656 -17.438 -9.258 1 75.31 171 VAL A N 1
ATOM 1377 C CA . VAL A 1 171 ? 26.766 -18.312 -8.891 1 75.31 171 VAL A CA 1
ATOM 1378 C C . VAL A 1 171 ? 28.094 -17.547 -9.023 1 75.31 171 VAL A C 1
ATOM 1380 O O . VAL A 1 171 ? 28.953 -17.625 -8.141 1 75.31 171 VAL A O 1
ATOM 1383 N N . MET A 1 172 ? 28.125 -16.828 -10.047 1 72.81 172 MET A N 1
ATOM 1384 C CA . MET A 1 172 ? 29.344 -16.062 -10.305 1 72.81 172 MET A CA 1
ATOM 1385 C C . MET A 1 172 ? 29.531 -14.961 -9.266 1 72.81 172 MET A C 1
ATOM 1387 O O . MET A 1 172 ? 30.641 -14.727 -8.789 1 72.81 172 MET A O 1
ATOM 1391 N N . GLU A 1 173 ? 28.484 -14.32 -8.961 1 67.38 173 GLU A N 1
ATOM 1392 C CA . GLU A 1 173 ? 28.562 -13.234 -7.988 1 67.38 173 GLU A CA 1
ATOM 1393 C C . GLU A 1 173 ? 28.859 -13.766 -6.59 1 67.38 173 GLU A C 1
ATOM 1395 O O . GLU A 1 173 ? 29.562 -13.117 -5.809 1 67.38 173 GLU A O 1
ATOM 1400 N N . THR A 1 174 ? 28.219 -14.852 -6.246 1 60.84 174 THR A N 1
ATOM 1401 C CA . THR A 1 174 ? 28.422 -15.484 -4.949 1 60.84 174 THR A CA 1
ATOM 1402 C C . THR A 1 174 ? 29.859 -16 -4.816 1 60.84 174 THR A C 1
ATOM 1404 O O . THR A 1 174 ? 30.469 -15.898 -3.744 1 60.84 174 THR A O 1
ATOM 1407 N N . LYS A 1 175 ? 30.344 -16.609 -5.91 1 56.44 175 LYS A N 1
ATOM 1408 C CA . LYS A 1 175 ? 31.703 -17.109 -5.934 1 56.44 175 LYS A CA 1
ATOM 1409 C C . LYS A 1 175 ? 32.688 -16.047 -5.484 1 56.44 175 LYS A C 1
ATOM 1411 O O . LYS A 1 175 ? 33.625 -16.328 -4.73 1 56.44 175 LYS A O 1
ATOM 1416 N N . LEU A 1 176 ? 32.406 -14.938 -6.02 1 53.72 176 LEU A N 1
ATOM 1417 C CA . LEU A 1 176 ? 33.375 -13.852 -5.828 1 53.72 176 LEU A CA 1
ATOM 1418 C C . LEU A 1 176 ? 33.25 -13.273 -4.422 1 53.72 176 LEU A C 1
ATOM 1420 O O . LEU A 1 176 ? 34.219 -12.688 -3.916 1 53.72 176 LEU A O 1
ATOM 1424 N N . ARG A 1 177 ? 32.125 -13.703 -3.828 1 57.12 177 ARG A N 1
ATOM 1425 C CA . ARG A 1 177 ? 31.969 -12.93 -2.602 1 57.12 177 ARG A CA 1
ATOM 1426 C C . ARG A 1 177 ? 31.797 -13.844 -1.396 1 57.12 177 ARG A C 1
ATOM 1428 O O . ARG A 1 177 ? 31.875 -13.398 -0.251 1 57.12 177 ARG A O 1
ATOM 1435 N N . MET A 1 178 ? 31.656 -15.156 -1.748 1 60.62 178 MET A N 1
ATOM 1436 C CA . MET A 1 178 ? 31.375 -16.031 -0.612 1 60.62 178 MET A CA 1
ATOM 1437 C C . MET A 1 178 ? 32.656 -16.484 0.066 1 60.62 178 MET A C 1
ATOM 1439 O O . MET A 1 178 ? 33.625 -16.875 -0.607 1 60.62 178 MET A O 1
ATOM 1443 N N . PRO A 1 179 ? 32.688 -16.359 1.312 1 61.28 179 PRO A N 1
ATOM 1444 C CA . PRO A 1 179 ? 33.844 -16.812 2.098 1 61.28 179 PRO A CA 1
ATOM 1445 C C . PRO A 1 179 ? 34.156 -18.281 1.879 1 61.28 179 PRO A C 1
ATOM 1447 O O . PRO A 1 179 ? 35.312 -18.703 2.043 1 61.28 179 PRO A O 1
ATOM 1450 N N . ASP A 1 180 ? 33.188 -19.031 1.329 1 63.66 180 ASP A N 1
ATOM 1451 C CA . ASP A 1 180 ? 33.375 -20.469 1.169 1 63.66 180 ASP A CA 1
ATOM 1452 C C . ASP A 1 180 ? 34.406 -20.766 0.1 1 63.66 180 ASP A C 1
ATOM 1454 O O . ASP A 1 180 ? 35.031 -21.828 0.125 1 63.66 180 ASP A O 1
ATOM 1458 N N . TYR A 1 181 ? 34.562 -19.781 -0.793 1 66.19 181 TYR A N 1
ATOM 1459 C CA . TYR A 1 181 ? 35.406 -20.078 -1.95 1 66.19 181 TYR A CA 1
ATOM 1460 C C . TYR A 1 181 ? 36.562 -19.078 -2.08 1 66.19 181 TYR A C 1
ATOM 1462 O O . TYR A 1 181 ? 37.156 -18.969 -3.145 1 66.19 181 TYR A O 1
ATOM 1470 N N . GLN A 1 182 ? 36.781 -18.266 -1.125 1 65.06 182 GLN A N 1
ATOM 1471 C CA . GLN A 1 182 ? 37.781 -17.21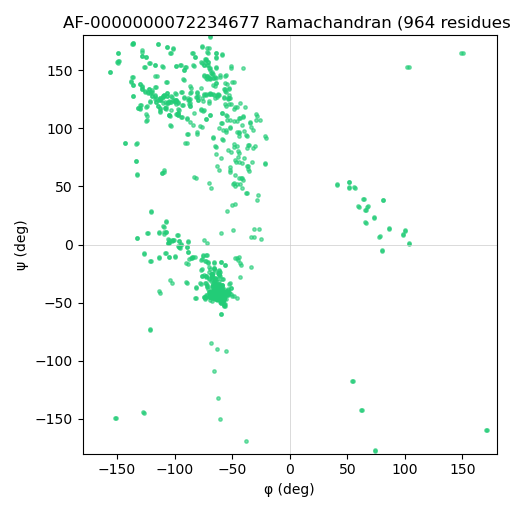9 -1.165 1 65.06 182 GLN A CA 1
ATOM 1472 C C . GLN A 1 182 ? 39.156 -17.781 -1.564 1 65.06 182 GLN A C 1
ATOM 1474 O O . GLN A 1 182 ? 39.906 -17.125 -2.293 1 65.06 182 GLN A O 1
ATOM 1479 N N . ASN A 1 183 ? 39.5 -19.016 -1.199 1 65.69 183 ASN A N 1
ATOM 1480 C CA . ASN A 1 183 ? 40.812 -19.547 -1.439 1 65.69 183 ASN A CA 1
ATOM 1481 C C . ASN A 1 183 ? 40.812 -20.594 -2.549 1 65.69 183 ASN A C 1
ATOM 1483 O O . ASN A 1 183 ? 41.75 -21.391 -2.65 1 65.69 183 ASN A O 1
ATOM 1487 N N . MET A 1 184 ? 39.812 -20.547 -3.332 1 71.5 184 MET A N 1
ATOM 1488 C CA . MET A 1 184 ? 39.719 -21.562 -4.387 1 71.5 184 MET A CA 1
ATOM 1489 C C . MET A 1 184 ? 39.781 -20.906 -5.766 1 71.5 184 MET A C 1
ATOM 1491 O O . MET A 1 184 ? 39.406 -19.75 -5.922 1 71.5 184 MET A O 1
ATOM 1495 N N . ASP A 1 185 ? 40.406 -21.625 -6.633 1 76.25 185 ASP A N 1
ATOM 1496 C CA . ASP A 1 185 ? 40.344 -21.188 -8.023 1 76.25 185 ASP A CA 1
ATOM 1497 C C . ASP A 1 185 ? 38.906 -20.969 -8.484 1 76.25 185 ASP A C 1
ATOM 1499 O O . ASP A 1 185 ? 38 -21.75 -8.125 1 76.25 185 ASP A O 1
ATOM 1503 N N . PRO A 1 186 ? 38.688 -19.938 -9.109 1 73.75 186 PRO A N 1
ATOM 1504 C CA . PRO A 1 186 ? 37.312 -19.562 -9.5 1 73.75 186 PRO A CA 1
ATOM 1505 C C . PRO A 1 186 ? 36.594 -20.656 -10.273 1 73.75 186 PRO A C 1
ATOM 1507 O O . PRO A 1 186 ? 35.406 -20.891 -10.062 1 73.75 186 PRO A O 1
ATOM 1510 N N . GLU A 1 187 ? 37.281 -21.344 -11.133 1 77.44 187 GLU A N 1
ATOM 1511 C CA . GLU A 1 187 ? 36.656 -22.391 -11.938 1 77.44 187 GLU A CA 1
ATOM 1512 C C . GLU A 1 187 ? 36.25 -23.594 -11.078 1 77.44 187 GLU A C 1
ATOM 1514 O O . GLU A 1 187 ? 35.156 -24.125 -11.227 1 77.44 187 GLU A O 1
ATOM 1519 N N . THR A 1 188 ? 37.188 -23.906 -10.266 1 78.31 188 THR A N 1
ATOM 1520 C CA . THR A 1 188 ? 36.906 -25.031 -9.359 1 78.31 188 THR A CA 1
ATOM 1521 C C . THR A 1 188 ? 35.781 -24.688 -8.398 1 78.31 188 THR A C 1
ATOM 1523 O O . THR A 1 188 ? 34.969 -25.547 -8.062 1 78.31 188 THR A O 1
ATOM 1526 N N . ALA A 1 189 ? 35.812 -23.469 -7.996 1 75.5 189 ALA A N 1
ATOM 1527 C CA . ALA A 1 189 ? 34.781 -23 -7.07 1 75.5 189 ALA A CA 1
ATOM 1528 C C . ALA A 1 189 ? 33.375 -23.094 -7.699 1 75.5 189 ALA A C 1
ATOM 1530 O O . ALA A 1 189 ? 32.438 -23.562 -7.059 1 75.5 189 ALA A O 1
ATOM 1531 N N . VAL A 1 190 ? 33.344 -22.766 -8.914 1 78 190 VAL A N 1
ATOM 1532 C CA . VAL A 1 190 ? 32.094 -22.797 -9.625 1 78 190 VAL A CA 1
ATOM 1533 C C . VAL A 1 190 ? 31.609 -24.234 -9.797 1 78 190 VAL A C 1
ATOM 1535 O O . VAL A 1 190 ? 30.422 -24.531 -9.609 1 78 190 VAL A O 1
ATOM 1538 N N . GLU A 1 191 ? 32.5 -25.062 -10.109 1 79.62 191 GLU A N 1
ATOM 1539 C CA . GLU A 1 191 ? 32.156 -26.469 -10.305 1 79.62 191 GLU A CA 1
ATOM 1540 C C . GLU A 1 191 ? 31.656 -27.094 -9.008 1 79.62 191 GLU A C 1
ATOM 1542 O O . GLU A 1 191 ? 30.688 -27.859 -9.016 1 79.62 191 GLU A O 1
ATOM 1547 N N . ASP A 1 192 ? 32.375 -26.828 -8.031 1 79.38 192 ASP A N 1
ATOM 1548 C CA . ASP A 1 192 ? 31.969 -27.359 -6.734 1 79.38 192 ASP A CA 1
ATOM 1549 C C . ASP A 1 192 ? 30.594 -26.828 -6.336 1 79.38 192 ASP A C 1
ATOM 1551 O O . ASP A 1 192 ? 29.766 -27.578 -5.812 1 79.38 192 ASP A O 1
ATOM 1555 N N . PHE A 1 193 ? 30.406 -25.641 -6.523 1 78 193 PHE A N 1
ATOM 1556 C CA . PHE A 1 193 ? 29.141 -25.031 -6.176 1 78 193 PHE A CA 1
ATOM 1557 C C . PHE A 1 193 ? 28 -25.641 -7.004 1 78 193 PHE A C 1
ATOM 1559 O O . PHE A 1 193 ? 26.906 -25.875 -6.488 1 78 193 PHE A O 1
ATOM 1566 N N . GLN A 1 194 ? 28.312 -25.891 -8.172 1 81.56 194 GLN A N 1
ATOM 1567 C CA . GLN A 1 194 ? 27.328 -26.516 -9.031 1 81.56 194 GLN A CA 1
ATOM 1568 C C . GLN A 1 194 ? 26.984 -27.922 -8.547 1 81.56 194 GLN A C 1
ATOM 1570 O O . GLN A 1 194 ? 25.828 -28.344 -8.594 1 81.56 194 GLN A O 1
ATOM 1575 N N . ARG A 1 195 ? 27.969 -28.562 -8.125 1 80.12 195 ARG A N 1
ATOM 1576 C CA . ARG A 1 195 ? 27.75 -29.891 -7.551 1 80.12 195 ARG A CA 1
ATOM 1577 C C . ARG A 1 195 ? 26.906 -29.797 -6.285 1 80.12 195 ARG A C 1
ATOM 1579 O O . ARG A 1 195 ? 26.047 -30.656 -6.043 1 80.12 195 ARG A O 1
ATOM 1586 N N . ARG A 1 196 ? 27.234 -28.828 -5.551 1 79.06 196 ARG A N 1
ATOM 1587 C CA . ARG A 1 196 ? 26.453 -28.578 -4.348 1 79.06 196 ARG A CA 1
ATOM 1588 C C . ARG A 1 196 ? 24.984 -28.344 -4.695 1 79.06 196 ARG A C 1
ATOM 1590 O O . ARG A 1 196 ? 24.094 -28.906 -4.055 1 79.06 196 ARG A O 1
ATOM 1597 N N . ILE A 1 197 ? 24.703 -27.562 -5.668 1 80.31 197 ILE A N 1
ATOM 1598 C CA . ILE A 1 197 ? 23.344 -27.266 -6.117 1 80.31 197 ILE A CA 1
ATOM 1599 C C . ILE A 1 197 ? 22.656 -28.547 -6.57 1 80.31 197 ILE A C 1
ATOM 1601 O O . ILE A 1 197 ? 21.5 -28.812 -6.215 1 80.31 197 ILE A O 1
ATOM 1605 N N . ALA A 1 198 ? 23.375 -29.344 -7.258 1 81.69 198 ALA A N 1
ATOM 1606 C CA . ALA A 1 198 ? 22.844 -30.594 -7.777 1 81.69 198 ALA A CA 1
ATOM 1607 C C . ALA A 1 198 ? 22.438 -31.531 -6.637 1 81.69 198 ALA A C 1
ATOM 1609 O O . ALA A 1 198 ? 21.422 -32.25 -6.73 1 81.69 198 ALA A O 1
ATOM 1610 N N . ASN A 1 199 ? 23.25 -31.562 -5.672 1 80.5 199 ASN A N 1
ATOM 1611 C CA . ASN A 1 199 ? 22.938 -32.375 -4.512 1 80.5 199 ASN A CA 1
ATOM 1612 C C . ASN A 1 199 ? 21.641 -31.969 -3.852 1 80.5 199 ASN A C 1
ATOM 1614 O O . ASN A 1 199 ? 20.844 -32.812 -3.432 1 80.5 199 ASN A O 1
ATOM 1618 N N . TYR A 1 200 ? 21.375 -30.719 -3.789 1 80.75 200 TYR A N 1
ATOM 1619 C CA . TYR A 1 200 ? 20.141 -30.203 -3.184 1 80.75 200 TYR A CA 1
ATOM 1620 C C . TYR A 1 200 ? 18.938 -30.469 -4.086 1 80.75 200 TYR A C 1
ATOM 1622 O O . TYR A 1 200 ? 17.828 -30.688 -3.598 1 80.75 200 TYR A O 1
ATOM 1630 N N . GLU A 1 201 ? 19.156 -30.438 -5.352 1 83.75 201 GLU A N 1
ATOM 1631 C CA . GLU A 1 201 ? 18.078 -30.578 -6.332 1 83.75 201 GLU A CA 1
ATOM 1632 C C . GLU A 1 201 ? 17.453 -31.953 -6.258 1 83.75 201 GLU A C 1
ATOM 1634 O O . GLU A 1 201 ? 16.25 -32.094 -6.484 1 83.75 201 GLU A O 1
ATOM 1639 N N . VAL A 1 202 ? 18.203 -32.906 -5.887 1 80.69 202 VAL A N 1
ATOM 1640 C CA . VAL A 1 202 ? 17.734 -34.312 -5.84 1 80.69 202 VAL A CA 1
ATOM 1641 C C . VAL A 1 202 ? 16.625 -34.438 -4.801 1 80.69 202 VAL A C 1
ATOM 1643 O O . VAL A 1 202 ? 15.625 -35.125 -5.035 1 80.69 202 VAL A O 1
ATOM 1646 N N . ALA A 1 203 ? 16.656 -33.75 -3.758 1 81.62 203 ALA A N 1
ATOM 1647 C CA . ALA A 1 203 ? 15.719 -33.875 -2.65 1 81.62 203 ALA A CA 1
ATOM 1648 C C . ALA A 1 203 ? 14.789 -32.688 -2.564 1 81.62 203 ALA A C 1
ATOM 1650 O O . ALA A 1 203 ? 14.055 -32.531 -1.587 1 81.62 203 ALA A O 1
ATOM 1651 N N . ASN A 1 204 ? 14.703 -31.891 -3.557 1 88.75 204 ASN A N 1
ATOM 1652 C CA . ASN A 1 204 ? 13.992 -30.609 -3.453 1 88.75 204 ASN A CA 1
ATOM 1653 C C . ASN A 1 204 ? 12.484 -30.797 -3.615 1 88.75 204 ASN A C 1
ATOM 1655 O O . ASN A 1 204 ? 12.039 -31.469 -4.543 1 88.75 204 ASN A O 1
ATOM 1659 N N . GLU A 1 205 ? 11.742 -30.297 -2.664 1 92.38 205 GLU A N 1
ATOM 1660 C CA . GLU A 1 205 ? 10.281 -30.219 -2.699 1 92.38 205 GLU A CA 1
ATOM 1661 C C . GLU A 1 205 ? 9.797 -28.781 -2.574 1 92.38 205 GLU A C 1
ATOM 1663 O O . GLU A 1 205 ? 10.086 -28.109 -1.581 1 92.38 205 GLU A O 1
ATOM 1668 N N . THR A 1 206 ? 9.031 -28.375 -3.549 1 93.69 206 THR A N 1
ATOM 1669 C CA . THR A 1 206 ? 8.445 -27.031 -3.453 1 93.69 206 THR A CA 1
ATOM 1670 C C . THR A 1 206 ? 7.32 -27 -2.428 1 93.69 206 THR A C 1
ATOM 1672 O O . THR A 1 206 ? 6.746 -28.047 -2.098 1 93.69 206 THR A O 1
ATOM 1675 N N . ILE A 1 207 ? 7.035 -25.844 -1.931 1 95.81 207 ILE A N 1
ATOM 1676 C CA . ILE A 1 207 ? 5.945 -25.703 -0.971 1 95.81 207 ILE A CA 1
ATOM 1677 C C . ILE A 1 207 ? 4.613 -26.031 -1.648 1 95.81 207 ILE A C 1
ATOM 1679 O O . ILE A 1 207 ? 4.371 -25.625 -2.785 1 95.81 207 ILE A O 1
ATOM 1683 N N . GLU A 1 208 ? 3.793 -26.75 -1 1 93.5 208 GLU A N 1
ATOM 1684 C CA . GLU A 1 208 ? 2.473 -27.109 -1.513 1 93.5 208 GLU A CA 1
ATOM 1685 C C . GLU A 1 208 ? 1.373 -26.703 -0.537 1 93.5 208 GLU A C 1
ATOM 1687 O O . GLU A 1 208 ? 1.632 -26.5 0.653 1 93.5 208 GLU A O 1
ATOM 1692 N N . ASP A 1 209 ? 0.135 -26.625 -1.055 1 88.75 209 ASP A N 1
ATOM 1693 C CA . ASP A 1 209 ? -0.998 -26.141 -0.274 1 88.75 209 ASP A CA 1
ATOM 1694 C C . ASP A 1 209 ? -1.334 -27.109 0.865 1 88.75 209 ASP A C 1
ATOM 1696 O O . ASP A 1 209 ? -1.893 -26.688 1.885 1 88.75 209 ASP A O 1
ATOM 1700 N N . ASP A 1 210 ? -0.971 -28.328 0.674 1 89.25 210 ASP A N 1
ATOM 1701 C CA . ASP A 1 210 ? -1.323 -29.328 1.68 1 89.25 210 ASP A CA 1
ATOM 1702 C C . ASP A 1 210 ? -0.503 -29.141 2.953 1 89.25 210 ASP A C 1
ATOM 1704 O O . ASP A 1 210 ? -0.816 -29.719 3.994 1 89.25 210 ASP A O 1
ATOM 1708 N N . GLU A 1 211 ? 0.565 -28.359 2.854 1 92.5 211 GLU A N 1
ATOM 1709 C CA . GLU A 1 211 ? 1.356 -28.047 4.043 1 92.5 211 GLU A CA 1
ATOM 1710 C C . GLU A 1 211 ? 0.617 -27.078 4.965 1 92.5 211 GLU A C 1
ATOM 1712 O O . GLU A 1 211 ? 1.008 -26.906 6.121 1 92.5 211 GLU A O 1
ATOM 1717 N N . MET A 1 212 ? -0.491 -26.516 4.547 1 86.81 212 MET A N 1
ATOM 1718 C CA . MET A 1 212 ? -1.379 -25.656 5.32 1 86.81 212 MET A CA 1
ATOM 1719 C C . MET A 1 212 ? -0.598 -24.516 5.98 1 86.81 212 MET A C 1
ATOM 1721 O O . MET A 1 212 ? -0.717 -24.297 7.188 1 86.81 212 MET A O 1
ATOM 1725 N N . VAL A 1 213 ? 0.214 -23.875 5.164 1 91.38 213 VAL A N 1
ATOM 1726 C CA . VAL A 1 213 ? 1.018 -22.75 5.641 1 91.38 213 VAL A CA 1
ATOM 1727 C C . VAL A 1 213 ? 0.777 -21.531 4.758 1 91.38 213 VAL A C 1
ATOM 1729 O O . VAL A 1 213 ? 0.312 -21.656 3.623 1 91.38 213 VAL A O 1
ATOM 1732 N N . SER A 1 214 ? 0.963 -20.391 5.355 1 93.75 214 SER A N 1
ATOM 1733 C CA . SER A 1 214 ? 1.026 -19.156 4.562 1 93.75 214 SER A CA 1
ATOM 1734 C C . SER A 1 214 ? 2.352 -19.047 3.816 1 93.75 214 SER A C 1
ATOM 1736 O O . SER A 1 214 ? 3.416 -19.281 4.395 1 93.75 214 SER A O 1
ATOM 1738 N N . TYR A 1 215 ? 2.271 -18.797 2.471 1 96.5 215 TYR A N 1
ATOM 1739 C CA . TYR A 1 215 ? 3.555 -18.688 1.785 1 96.5 215 TYR A CA 1
ATOM 1740 C C . TYR A 1 215 ? 3.473 -17.719 0.611 1 96.5 215 TYR A C 1
ATOM 1742 O O . TYR A 1 215 ? 2.379 -17.391 0.144 1 96.5 215 TYR A O 1
ATOM 1750 N N . ILE A 1 216 ? 4.574 -17.25 0.253 1 96.38 216 ILE A N 1
ATOM 1751 C CA . ILE A 1 216 ? 4.832 -16.484 -0.963 1 96.38 216 ILE A CA 1
ATOM 1752 C C . ILE A 1 216 ? 5.863 -17.219 -1.822 1 96.38 216 ILE A C 1
ATOM 1754 O O . ILE A 1 216 ? 6.906 -17.641 -1.321 1 96.38 216 ILE A O 1
ATOM 1758 N N . LYS A 1 217 ? 5.562 -17.438 -3.072 1 96.62 217 LYS A N 1
ATOM 1759 C CA . LYS A 1 217 ? 6.555 -17.938 -4.023 1 96.62 217 LYS A CA 1
ATOM 1760 C C . LYS A 1 217 ? 7.012 -16.828 -4.969 1 96.62 217 LYS A C 1
ATOM 1762 O O . LYS A 1 217 ? 6.184 -16.141 -5.582 1 96.62 217 LYS A O 1
ATOM 1767 N N . ILE A 1 218 ? 8.25 -16.625 -4.961 1 95.06 218 ILE A N 1
ATOM 1768 C CA . ILE A 1 218 ? 8.836 -15.688 -5.918 1 95.06 218 ILE A CA 1
ATOM 1769 C C . ILE A 1 218 ? 9.547 -16.469 -7.023 1 95.06 218 ILE A C 1
ATOM 1771 O O . ILE A 1 218 ? 10.602 -17.062 -6.789 1 95.06 218 ILE A O 1
ATOM 1775 N N . ILE A 1 219 ? 8.961 -16.375 -8.211 1 92.5 219 ILE A N 1
ATOM 1776 C CA . ILE A 1 219 ? 9.484 -17.156 -9.32 1 92.5 219 ILE A CA 1
ATOM 1777 C C . ILE A 1 219 ? 10.219 -16.25 -10.297 1 92.5 219 ILE A C 1
ATOM 1779 O O . ILE A 1 219 ? 9.664 -15.234 -10.75 1 92.5 219 ILE A O 1
ATOM 1783 N N . ASN A 1 220 ? 11.469 -16.578 -10.656 1 87.88 220 ASN A N 1
ATOM 1784 C CA . ASN A 1 220 ? 12.312 -15.852 -11.602 1 87.88 220 ASN A CA 1
ATOM 1785 C C . ASN A 1 220 ? 12.391 -14.367 -11.258 1 87.88 220 ASN A C 1
ATOM 1787 O O . ASN A 1 220 ? 12.102 -13.516 -12.102 1 87.88 220 ASN A O 1
ATOM 1791 N N . LEU A 1 221 ? 12.766 -14.133 -10 1 80.25 221 LEU A N 1
ATOM 1792 C CA . LEU A 1 221 ? 13.047 -12.805 -9.461 1 80.25 221 LEU A CA 1
ATOM 1793 C C . LEU A 1 221 ? 11.828 -11.898 -9.578 1 80.25 221 LEU A C 1
ATOM 1795 O O . LEU A 1 221 ? 11.938 -10.758 -10.031 1 80.25 221 LEU A O 1
ATOM 1799 N N . GLY A 1 222 ? 10.648 -12.516 -9.461 1 81.5 222 GLY A N 1
ATOM 1800 C CA . GLY A 1 222 ? 9.461 -11.688 -9.32 1 81.5 222 GLY A CA 1
ATOM 1801 C C . GLY A 1 222 ? 8.641 -11.602 -10.594 1 81.5 222 GLY A C 1
ATOM 1802 O O . GLY A 1 222 ? 7.609 -10.93 -10.633 1 81.5 222 GLY A O 1
ATOM 1803 N N . ARG A 1 223 ? 9.078 -12.281 -11.641 1 85.94 223 ARG A N 1
ATOM 1804 C CA . ARG A 1 223 ? 8.25 -12.312 -12.836 1 85.94 223 ARG A CA 1
ATOM 1805 C C . ARG A 1 223 ? 6.863 -12.867 -12.531 1 85.94 223 ARG A C 1
ATOM 1807 O O . ARG A 1 223 ? 5.863 -12.383 -13.07 1 85.94 223 ARG A O 1
ATOM 1814 N N . THR A 1 224 ? 6.891 -13.898 -11.711 1 92.38 224 THR A N 1
ATOM 1815 C CA . THR A 1 224 ? 5.652 -14.461 -11.188 1 92.38 224 THR A CA 1
ATOM 1816 C C . THR A 1 224 ? 5.715 -14.57 -9.664 1 92.38 224 THR A C 1
ATOM 1818 O O . THR A 1 224 ? 6.738 -14.977 -9.109 1 92.38 224 THR A O 1
ATOM 1821 N N . ILE A 1 225 ? 4.684 -14.148 -9.016 1 94.81 225 ILE A N 1
ATOM 1822 C CA . ILE A 1 225 ? 4.574 -14.25 -7.562 1 94.81 225 ILE A CA 1
ATOM 1823 C C . ILE A 1 225 ? 3.281 -14.977 -7.191 1 94.81 225 ILE A C 1
ATOM 1825 O O . ILE A 1 225 ? 2.223 -14.695 -7.758 1 94.81 225 ILE A O 1
ATOM 1829 N N . VAL A 1 226 ? 3.389 -15.922 -6.32 1 95.88 226 VAL A N 1
ATOM 1830 C CA . VAL A 1 226 ? 2.225 -16.656 -5.84 1 95.88 226 VAL A CA 1
ATOM 1831 C C . VAL A 1 226 ? 1.988 -16.359 -4.363 1 95.88 226 VAL A C 1
ATOM 1833 O O . VAL A 1 226 ? 2.902 -16.469 -3.545 1 95.88 226 VAL A O 1
ATOM 1836 N N . LEU A 1 227 ? 0.843 -15.93 -4.094 1 95.31 227 LEU A N 1
ATOM 1837 C CA . LEU A 1 227 ? 0.426 -15.617 -2.73 1 95.31 227 LEU A CA 1
ATOM 1838 C C . LEU A 1 227 ? -0.599 -16.625 -2.227 1 95.31 227 LEU A C 1
ATOM 1840 O O . LEU A 1 227 ? -1.596 -16.891 -2.9 1 95.31 227 LEU A O 1
ATOM 1844 N N . HIS A 1 228 ? -0.294 -17.188 -1.052 1 93.94 228 HIS A N 1
ATOM 1845 C CA . HIS A 1 228 ? -1.208 -18.203 -0.515 1 93.94 228 HIS A CA 1
ATOM 1846 C C . HIS A 1 228 ? -1.532 -17.922 0.949 1 93.94 228 HIS A C 1
ATOM 1848 O O . HIS A 1 228 ? -0.639 -17.922 1.799 1 93.94 228 HIS A O 1
ATOM 1854 N N . GLN A 1 229 ? -2.814 -17.656 1.274 1 89.25 229 GLN A N 1
ATOM 1855 C CA . GLN A 1 229 ? -3.373 -17.5 2.613 1 89.25 229 GLN A CA 1
ATOM 1856 C C . GLN A 1 229 ? -2.637 -16.422 3.398 1 89.25 229 GLN A C 1
ATOM 1858 O O . GLN A 1 229 ? -2.188 -16.656 4.523 1 89.25 229 GLN A O 1
ATOM 1863 N N . LEU A 1 230 ? -2.5 -15.328 2.773 1 87.88 230 LEU A N 1
ATOM 1864 C CA . LEU A 1 230 ? -1.902 -14.18 3.451 1 87.88 230 LEU A CA 1
ATOM 1865 C C . LEU A 1 230 ? -2.965 -13.367 4.18 1 87.88 230 LEU A C 1
ATOM 1867 O O . LEU A 1 230 ? -3.992 -13.016 3.594 1 87.88 230 LEU A O 1
ATOM 1871 N N . THR A 1 231 ? -2.92 -13.086 5.48 1 75.62 231 THR A N 1
ATOM 1872 C CA . THR A 1 231 ? -3.984 -12.406 6.211 1 75.62 231 THR A CA 1
ATOM 1873 C C . THR A 1 231 ? -3.416 -11.289 7.082 1 75.62 231 THR A C 1
ATOM 1875 O O . THR A 1 231 ? -4.168 -10.562 7.738 1 75.62 231 THR A O 1
ATOM 1878 N N . GLY A 1 232 ? -2.205 -10.977 7.047 1 77.38 232 GLY A N 1
ATOM 1879 C CA . GLY A 1 232 ? -1.649 -10 7.969 1 77.38 232 GLY A CA 1
ATOM 1880 C C . GLY A 1 232 ? -1.254 -8.695 7.289 1 77.38 232 GLY A C 1
ATOM 1881 O O . GLY A 1 232 ? -0.968 -8.68 6.09 1 77.38 232 GLY A O 1
ATOM 1882 N N . TYR A 1 233 ? -1.306 -7.699 8.094 1 76.88 233 TYR A N 1
ATOM 1883 C CA . TYR A 1 233 ? -0.928 -6.367 7.629 1 76.88 233 TYR A CA 1
ATOM 1884 C C . TYR A 1 233 ? 0.488 -6.371 7.066 1 76.88 233 TYR A C 1
ATOM 1886 O O . TYR A 1 233 ? 0.715 -5.926 5.938 1 76.88 233 TYR A O 1
ATOM 1894 N N . LEU A 1 234 ? 1.381 -6.891 7.836 1 85.5 234 LEU A N 1
ATOM 1895 C CA . LEU A 1 234 ? 2.783 -6.879 7.438 1 85.5 234 LEU A CA 1
ATOM 1896 C C . LEU A 1 234 ? 2.998 -7.715 6.18 1 85.5 234 LEU A C 1
ATOM 1898 O O . LEU A 1 234 ? 3.83 -7.371 5.336 1 85.5 234 LEU A O 1
ATOM 1902 N N . GLN A 1 235 ? 2.246 -8.766 6.066 1 87.25 235 GLN A N 1
ATOM 1903 C CA . GLN A 1 235 ? 2.352 -9.609 4.879 1 87.25 235 GLN A CA 1
ATOM 1904 C C . GLN A 1 235 ? 1.906 -8.852 3.631 1 87.25 235 GLN A C 1
ATOM 1906 O O . GLN A 1 235 ? 2.518 -8.984 2.568 1 87.25 235 GLN A O 1
ATOM 1911 N N . GLY A 1 236 ? 0.907 -8.086 3.814 1 85.31 236 GLY A N 1
ATOM 1912 C CA . GLY A 1 236 ? 0.466 -7.258 2.705 1 85.31 236 GLY A CA 1
ATOM 1913 C C . GLY A 1 236 ? 1.509 -6.25 2.262 1 85.31 236 GLY A C 1
ATOM 1914 O O . GLY A 1 236 ? 1.737 -6.07 1.064 1 85.31 236 GLY A O 1
ATOM 1915 N N . LYS A 1 237 ? 2.123 -5.668 3.215 1 88.12 237 LYS A N 1
ATOM 1916 C CA . LYS A 1 237 ? 3.195 -4.719 2.92 1 88.12 237 LYS A CA 1
ATOM 1917 C C . LYS A 1 237 ? 4.348 -5.402 2.193 1 88.12 237 LYS A C 1
ATOM 1919 O O . LYS A 1 237 ? 4.922 -4.836 1.258 1 88.12 237 LYS A O 1
ATOM 1924 N N . LEU A 1 238 ? 4.637 -6.559 2.605 1 92.12 238 LEU A N 1
ATOM 1925 C CA . LEU A 1 238 ? 5.727 -7.316 2 1 92.12 238 LEU A CA 1
ATOM 1926 C C . LEU A 1 238 ? 5.434 -7.609 0.533 1 92.12 238 LEU A C 1
ATOM 1928 O O . LEU A 1 238 ? 6.316 -7.477 -0.32 1 92.12 238 LEU A O 1
ATOM 1932 N N . VAL A 1 239 ? 4.238 -7.973 0.288 1 90.94 239 VAL A N 1
ATOM 1933 C CA . VAL A 1 239 ? 3.852 -8.297 -1.08 1 90.94 239 VAL A CA 1
ATOM 1934 C C . VAL A 1 239 ? 3.994 -7.062 -1.968 1 90.94 239 VAL A C 1
ATOM 1936 O O . VAL A 1 239 ? 4.57 -7.137 -3.057 1 90.94 239 VAL A O 1
ATOM 1939 N N . SER A 1 240 ? 3.508 -5.977 -1.449 1 87.81 240 SER A N 1
ATOM 1940 C CA . SER A 1 240 ? 3.596 -4.727 -2.199 1 87.81 240 SER A CA 1
ATOM 1941 C C . SER A 1 240 ? 5.047 -4.371 -2.514 1 87.81 240 SER A C 1
ATOM 1943 O O . SER A 1 240 ? 5.348 -3.873 -3.6 1 87.81 240 SER A O 1
ATOM 1945 N N . TYR A 1 241 ? 5.859 -4.602 -1.57 1 91.62 241 TYR A N 1
ATOM 1946 C CA . TYR A 1 241 ? 7.273 -4.285 -1.734 1 91.62 241 TYR A CA 1
ATOM 1947 C C . TYR A 1 241 ? 7.945 -5.27 -2.686 1 91.62 241 TYR A C 1
ATOM 1949 O O . TYR A 1 241 ? 8.672 -4.863 -3.596 1 91.62 241 TYR A O 1
ATOM 1957 N N . LEU A 1 242 ? 7.68 -6.566 -2.576 1 91.69 242 LEU A N 1
ATOM 1958 C CA . LEU A 1 242 ? 8.312 -7.637 -3.344 1 91.69 242 LEU A CA 1
ATOM 1959 C C . LEU A 1 242 ? 7.914 -7.555 -4.812 1 91.69 242 LEU A C 1
ATOM 1961 O O . LEU A 1 242 ? 8.695 -7.93 -5.695 1 91.69 242 LEU A O 1
ATOM 1965 N N . MET A 1 243 ? 6.797 -7.043 -5.098 1 89.38 243 MET A N 1
ATOM 1966 C CA . MET A 1 243 ? 6.309 -6.918 -6.469 1 89.38 243 MET A CA 1
ATOM 1967 C C . MET A 1 243 ? 7.172 -5.945 -7.266 1 89.38 243 MET A C 1
ATOM 1969 O O . MET A 1 243 ? 7.156 -5.965 -8.5 1 89.38 243 MET A O 1
ATOM 1973 N N . ASN A 1 244 ? 7.875 -5.133 -6.578 1 86.5 244 ASN A N 1
ATOM 1974 C CA . ASN A 1 244 ? 8.664 -4.102 -7.246 1 86.5 244 ASN A CA 1
ATOM 1975 C C . ASN A 1 244 ? 10.141 -4.48 -7.312 1 86.5 244 ASN A C 1
ATOM 1977 O O . ASN A 1 244 ? 10.953 -3.717 -7.836 1 86.5 244 ASN A O 1
ATOM 1981 N N . MET A 1 245 ? 10.43 -5.629 -6.848 1 84.56 245 MET A N 1
ATOM 1982 C CA . MET A 1 245 ? 11.828 -6.047 -6.785 1 84.56 245 MET A CA 1
ATOM 1983 C C . MET A 1 245 ? 12.367 -6.355 -8.18 1 84.56 245 MET A C 1
ATOM 1985 O O . MET A 1 245 ? 11.695 -7.008 -8.977 1 84.56 245 MET A O 1
ATOM 1989 N N . HIS A 1 246 ? 13.469 -5.805 -8.547 1 78.62 246 HIS A N 1
ATOM 1990 C CA . HIS A 1 246 ? 14.195 -6.121 -9.766 1 78.62 246 HIS A CA 1
ATOM 1991 C C . HIS A 1 246 ? 15.703 -5.926 -9.578 1 78.62 246 HIS A C 1
ATOM 1993 O O . HIS A 1 246 ? 16.141 -5.352 -8.578 1 78.62 246 HIS A O 1
ATOM 1999 N N . THR A 1 247 ? 16.516 -6.473 -10.5 1 73.56 247 THR A N 1
ATOM 2000 C CA . THR A 1 247 ? 17.969 -6.453 -10.352 1 73.56 247 THR A CA 1
ATOM 2001 C C . THR A 1 247 ? 18.609 -5.469 -11.328 1 73.56 247 THR A C 1
ATOM 2003 O O . THR A 1 247 ? 19.828 -5.457 -11.5 1 73.56 247 THR A O 1
ATOM 2006 N N . LEU A 1 248 ? 17.812 -4.676 -11.953 1 74.81 248 LEU A N 1
ATOM 2007 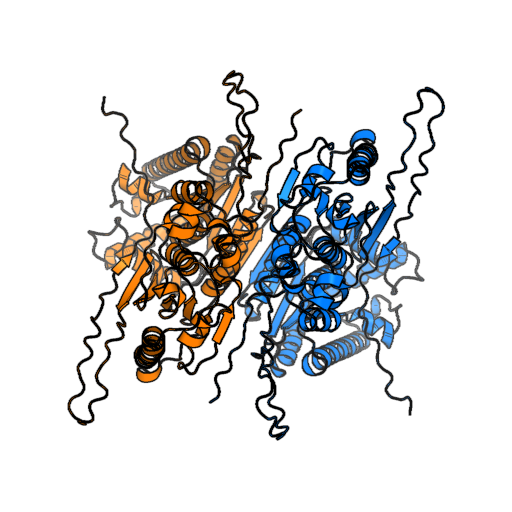C CA . LEU A 1 248 ? 18.359 -3.746 -12.93 1 74.81 248 LEU A CA 1
ATOM 2008 C C . LEU A 1 248 ? 19.172 -2.654 -12.25 1 74.81 248 LEU A C 1
ATOM 2010 O O . LEU A 1 248 ? 18.734 -2.08 -11.25 1 74.81 248 LEU A O 1
ATOM 2014 N N . PRO A 1 249 ? 20.328 -2.518 -12.766 1 78.88 249 PRO A N 1
ATOM 2015 C CA . PRO A 1 249 ? 21.141 -1.443 -12.195 1 78.88 249 PRO A CA 1
ATOM 2016 C C . PRO A 1 249 ? 20.594 -0.054 -12.523 1 78.88 249 PRO A C 1
ATOM 2018 O O . PRO A 1 249 ? 20.109 0.178 -13.641 1 78.88 249 PRO A O 1
ATOM 2021 N N . ARG A 1 250 ? 20.438 0.732 -11.609 1 86.5 250 ARG A N 1
ATOM 2022 C CA . ARG A 1 250 ? 20.031 2.121 -11.812 1 86.5 250 ARG A CA 1
ATOM 2023 C C . ARG A 1 250 ? 20.609 3.021 -10.727 1 86.5 250 ARG A C 1
ATOM 2025 O O . ARG A 1 250 ? 20.953 2.551 -9.641 1 86.5 250 ARG A O 1
ATOM 2032 N N . SER A 1 251 ? 20.703 4.27 -11.117 1 92.69 251 SER A N 1
ATOM 2033 C CA . SER A 1 251 ? 21.234 5.227 -10.141 1 92.69 251 SER A CA 1
ATOM 2034 C C . SER A 1 251 ? 20.125 6.121 -9.594 1 92.69 251 SER A C 1
ATOM 2036 O O . SER A 1 251 ? 19.219 6.527 -10.336 1 92.69 251 SER A O 1
ATOM 2038 N N . ILE A 1 252 ? 20.234 6.344 -8.359 1 96.06 252 ILE A N 1
ATOM 2039 C CA . ILE A 1 252 ? 19.328 7.266 -7.676 1 96.06 252 ILE A CA 1
ATOM 2040 C C . ILE A 1 252 ? 20.109 8.477 -7.176 1 96.06 252 ILE A C 1
ATOM 2042 O O . ILE A 1 252 ? 21.078 8.336 -6.414 1 96.06 252 ILE A O 1
ATOM 2046 N N . TYR A 1 253 ? 19.734 9.656 -7.676 1 97.81 253 TYR A N 1
ATOM 2047 C CA . TYR A 1 253 ? 20.375 10.898 -7.273 1 97.81 253 TYR A CA 1
ATOM 2048 C C . TYR A 1 253 ? 19.531 11.641 -6.242 1 97.81 253 TYR A C 1
ATOM 2050 O O . TYR A 1 253 ? 18.344 11.906 -6.477 1 97.81 253 TYR A O 1
ATOM 2058 N N . LEU A 1 254 ? 20.172 11.914 -5.086 1 98.12 254 LEU A N 1
ATOM 2059 C CA . LEU A 1 254 ? 19.5 12.641 -4.016 1 98.12 254 LEU A CA 1
ATOM 2060 C C . LEU A 1 254 ? 20.188 13.977 -3.752 1 98.12 254 LEU A C 1
ATOM 2062 O O . LEU A 1 254 ? 21.422 14.047 -3.709 1 98.12 254 LEU A O 1
ATOM 2066 N N . THR A 1 255 ? 19.359 15.031 -3.609 1 98.31 255 THR A N 1
ATOM 2067 C CA . THR A 1 255 ? 19.922 16.312 -3.197 1 98.31 255 THR A CA 1
ATOM 2068 C C . THR A 1 255 ? 18.859 17.172 -2.531 1 98.31 255 THR A C 1
ATOM 2070 O O . THR A 1 255 ? 17.672 17.078 -2.857 1 98.31 255 THR A O 1
ATOM 2073 N N . ARG A 1 256 ? 19.297 17.969 -1.619 1 97.81 256 ARG A N 1
ATOM 2074 C CA . ARG A 1 256 ? 18.422 18.984 -1.072 1 97.81 256 ARG A CA 1
ATOM 2075 C C . ARG A 1 256 ? 18.203 20.125 -2.076 1 97.81 256 ARG A C 1
ATOM 2077 O O . ARG A 1 256 ? 19 20.281 -3.01 1 97.81 256 ARG A O 1
ATOM 2084 N N . HIS A 1 257 ? 17.109 20.797 -1.782 1 97.75 257 HIS A N 1
ATOM 2085 C CA . HIS A 1 257 ? 16.922 22.016 -2.561 1 97.75 257 HIS A CA 1
ATOM 2086 C C . HIS A 1 257 ? 18.109 22.969 -2.371 1 97.75 257 HIS A C 1
ATOM 2088 O O . HIS A 1 257 ? 18.891 22.812 -1.433 1 97.75 257 HIS A O 1
ATOM 2094 N N . GLY A 1 258 ? 18.219 23.969 -3.307 1 97.31 258 GLY A N 1
ATOM 2095 C CA . GLY A 1 258 ? 19.234 25 -3.123 1 97.31 258 GLY A CA 1
ATOM 2096 C C . GLY A 1 258 ? 19 25.844 -1.883 1 97.31 258 GLY A C 1
ATOM 2097 O O . GLY A 1 258 ? 17.906 25.844 -1.317 1 97.31 258 GLY A O 1
ATOM 2098 N N . GLU A 1 259 ? 20.031 26.562 -1.504 1 96.88 259 GLU A N 1
ATOM 2099 C CA . GLU A 1 259 ? 19.922 27.422 -0.334 1 96.88 259 GLU A CA 1
ATOM 2100 C C . GLU A 1 259 ? 18.719 28.359 -0.453 1 96.88 259 GLU A C 1
ATOM 2102 O O . GLU A 1 259 ? 18.516 28.984 -1.495 1 96.88 259 GLU A O 1
ATOM 2107 N N . SER A 1 260 ? 17.922 28.312 0.544 1 96.12 260 SER A N 1
ATOM 2108 C CA . SER A 1 260 ? 16.75 29.188 0.592 1 96.12 260 SER A CA 1
ATOM 2109 C C . SER A 1 260 ? 16.938 30.312 1.611 1 96.12 260 SER A C 1
ATOM 2111 O O . SER A 1 260 ? 17.875 30.281 2.41 1 96.12 260 SER A O 1
ATOM 2113 N N . GLU A 1 261 ? 16.047 31.281 1.609 1 95.56 261 GLU A N 1
ATOM 2114 C CA . GLU A 1 261 ? 16.062 32.375 2.574 1 95.56 261 GLU A CA 1
ATOM 2115 C C . GLU A 1 261 ? 15.961 31.844 4.004 1 95.56 261 GLU A C 1
ATOM 2117 O O . GLU A 1 261 ? 16.609 32.375 4.91 1 95.56 261 GLU A O 1
ATOM 2122 N N . TYR A 1 262 ? 15.188 30.844 4.188 1 93.38 262 TYR A N 1
ATOM 2123 C CA . TYR A 1 262 ? 14.984 30.297 5.523 1 93.38 262 TYR A CA 1
ATOM 2124 C C . TYR A 1 262 ? 16.203 29.5 5.98 1 93.38 262 TYR A C 1
ATOM 2126 O O . TYR A 1 262 ? 16.453 29.375 7.184 1 93.38 262 TYR A O 1
ATOM 2134 N N . ASN A 1 263 ? 16.969 28.969 5.066 1 93.19 263 ASN A N 1
ATOM 2135 C CA . ASN A 1 263 ? 18.234 28.344 5.449 1 93.19 263 ASN A CA 1
ATOM 2136 C C . ASN A 1 263 ? 19.188 29.375 6.066 1 93.19 263 ASN A C 1
ATOM 2138 O O . ASN A 1 263 ? 19.844 29.078 7.062 1 93.19 263 ASN A O 1
ATOM 2142 N N . VAL A 1 264 ? 19.219 30.469 5.41 1 92.88 264 VAL A N 1
ATOM 2143 C CA . VAL A 1 264 ? 20.109 31.531 5.855 1 92.88 264 VAL A CA 1
ATOM 2144 C C . VAL A 1 264 ? 19.625 32.094 7.195 1 92.88 264 VAL A C 1
ATOM 2146 O O . VAL A 1 264 ? 20.438 32.312 8.102 1 92.88 264 VAL A O 1
ATOM 2149 N N . GLU A 1 265 ? 18.391 32.219 7.32 1 93.5 265 GLU A N 1
ATOM 2150 C CA . GLU A 1 265 ? 17.797 32.781 8.539 1 93.5 265 GLU A CA 1
ATOM 2151 C C . GLU A 1 265 ? 17.641 31.703 9.609 1 93.5 265 GLU A C 1
ATOM 2153 O O . GLU A 1 265 ? 17.281 32 10.75 1 93.5 265 GLU A O 1
ATOM 2158 N N . GLU A 1 266 ? 17.828 30.422 9.242 1 92.88 266 GLU A N 1
ATOM 2159 C CA . GLU A 1 266 ? 17.734 29.266 10.133 1 92.88 266 GLU A CA 1
ATOM 2160 C C . GLU A 1 266 ? 16.312 29.094 10.664 1 92.88 266 GLU A C 1
ATOM 2162 O O . GLU A 1 266 ? 16.125 28.922 11.867 1 92.88 266 GLU A O 1
ATOM 2167 N N . ARG A 1 267 ? 15.43 29.328 9.797 1 93.19 267 ARG A N 1
ATOM 2168 C CA . ARG A 1 267 ? 14.031 29.172 10.156 1 93.19 267 ARG A CA 1
ATOM 2169 C C . ARG A 1 267 ? 13.508 27.797 9.75 1 93.19 267 ARG A C 1
ATOM 2171 O O . ARG A 1 267 ? 14.016 27.188 8.805 1 93.19 267 ARG A O 1
ATOM 2178 N N . LEU A 1 268 ? 12.508 27.406 10.461 1 90.69 268 LEU A N 1
ATOM 2179 C CA . LEU A 1 268 ? 11.922 26.094 10.203 1 90.69 268 LEU A CA 1
ATOM 2180 C C . LEU A 1 268 ? 10.773 26.188 9.211 1 90.69 268 LEU A C 1
ATOM 2182 O O . LEU A 1 268 ? 10 27.156 9.242 1 90.69 268 LEU A O 1
ATOM 2186 N N . GLY A 1 269 ? 10.75 25.172 8.383 1 89.06 269 GLY A N 1
ATOM 2187 C CA . GLY A 1 269 ? 9.609 24.984 7.492 1 89.06 269 GLY A CA 1
ATOM 2188 C C . GLY A 1 269 ? 9.438 26.141 6.516 1 89.06 269 GLY A C 1
ATOM 2189 O O . GLY A 1 269 ? 10.398 26.594 5.898 1 89.06 269 GLY A O 1
ATOM 2190 N N . GLY A 1 270 ? 8.219 26.516 6.227 1 85.44 270 GLY A N 1
ATOM 2191 C CA . GLY A 1 270 ? 7.891 27.594 5.309 1 85.44 270 GLY A CA 1
ATOM 2192 C C . GLY A 1 270 ? 8.109 27.219 3.852 1 85.44 270 GLY A C 1
ATOM 2193 O O . GLY A 1 270 ? 8.398 26.062 3.539 1 85.44 270 GLY A O 1
ATOM 2194 N N . ASP A 1 271 ? 7.863 28.234 2.963 1 88.19 271 ASP A N 1
ATOM 2195 C CA . ASP A 1 271 ? 8.07 28.078 1.526 1 88.19 271 ASP A CA 1
ATOM 2196 C C . ASP A 1 271 ? 8.836 29.266 0.953 1 88.19 271 ASP A C 1
ATOM 2198 O O . ASP A 1 271 ? 8.352 29.953 0.047 1 88.19 271 ASP A O 1
ATOM 2202 N N . PRO A 1 272 ? 10.023 29.422 1.5 1 91.69 272 PRO A N 1
ATOM 2203 C CA . PRO A 1 272 ? 10.836 30.547 1.054 1 91.69 272 PRO A CA 1
ATOM 2204 C C . PRO A 1 272 ? 11.375 30.359 -0.363 1 91.69 272 PRO A C 1
ATOM 2206 O O . PRO A 1 272 ? 11.367 29.25 -0.891 1 91.69 272 PRO A O 1
ATOM 2209 N N . GLU A 1 273 ? 11.82 31.469 -0.847 1 93.75 273 GLU A N 1
ATOM 2210 C CA . GLU A 1 273 ? 12.484 31.438 -2.146 1 93.75 273 GLU A CA 1
ATOM 2211 C C . GLU A 1 273 ? 13.953 31.062 -2.006 1 93.75 273 GLU A C 1
ATOM 2213 O O . GLU A 1 273 ? 14.516 31.125 -0.909 1 93.75 273 GLU A O 1
ATOM 2218 N N . LEU A 1 274 ? 14.492 30.719 -3.145 1 96.5 274 LEU A N 1
ATOM 2219 C CA . LEU A 1 274 ? 15.93 30.469 -3.172 1 96.5 274 LEU A CA 1
ATOM 2220 C C . LEU A 1 274 ? 16.719 31.766 -3.031 1 96.5 274 LEU A C 1
ATOM 2222 O O . LEU A 1 274 ? 16.297 32.812 -3.547 1 96.5 274 LEU A O 1
ATOM 2226 N N . THR A 1 275 ? 17.844 31.703 -2.365 1 96.5 275 THR A N 1
ATOM 2227 C CA . THR A 1 275 ? 18.797 32.812 -2.381 1 96.5 275 THR A CA 1
ATOM 2228 C C . THR A 1 275 ? 19.562 32.844 -3.699 1 96.5 275 THR A C 1
ATOM 2230 O O . THR A 1 275 ? 19.453 31.922 -4.512 1 96.5 275 THR A O 1
ATOM 2233 N N . PRO A 1 276 ? 20.312 33.906 -3.916 1 95.38 276 PRO A N 1
ATOM 2234 C CA . PRO A 1 276 ? 21.156 33.906 -5.113 1 95.38 276 PRO A CA 1
ATOM 2235 C C . PRO A 1 276 ? 22.094 32.688 -5.176 1 95.38 276 PRO A C 1
ATOM 2237 O O . PRO A 1 276 ? 22.312 32.125 -6.254 1 95.38 276 PRO A O 1
ATOM 2240 N N . LYS A 1 277 ? 22.609 32.375 -4.117 1 95.44 277 LYS A N 1
ATOM 2241 C CA . LYS A 1 277 ? 23.453 31.172 -4.047 1 95.44 277 LYS A CA 1
ATOM 2242 C C . LYS A 1 277 ? 22.672 29.922 -4.418 1 95.44 277 LYS A C 1
ATOM 2244 O O . LYS A 1 277 ? 23.188 29.031 -5.086 1 95.44 277 LYS A O 1
ATOM 2249 N N . GLY A 1 278 ? 21.469 29.828 -3.92 1 96.94 278 GLY A N 1
ATOM 2250 C CA . GLY A 1 278 ? 20.594 28.719 -4.281 1 96.94 278 GLY A CA 1
ATOM 2251 C C . GLY A 1 278 ? 20.266 28.672 -5.762 1 96.94 278 GLY A C 1
ATOM 2252 O O . GLY A 1 278 ? 20.172 27.594 -6.352 1 96.94 278 GLY A O 1
ATOM 2253 N N . GLN A 1 279 ? 20.109 29.812 -6.305 1 96.5 279 GLN A N 1
ATOM 2254 C CA . GLN A 1 279 ? 19.859 29.891 -7.738 1 96.5 279 GLN A CA 1
ATOM 2255 C C . GLN A 1 279 ? 21.078 29.422 -8.547 1 96.5 279 GLN A C 1
ATOM 2257 O O . GLN A 1 279 ? 20.922 28.797 -9.586 1 96.5 279 GLN A O 1
ATOM 2262 N N . LEU A 1 280 ? 22.188 29.828 -8.062 1 96.06 280 LEU A N 1
ATOM 2263 C CA . LEU A 1 280 ? 23.422 29.359 -8.703 1 96.06 280 LEU A CA 1
ATOM 2264 C C . LEU A 1 280 ? 23.516 27.844 -8.641 1 96.06 280 LEU A C 1
ATOM 2266 O O . LEU A 1 280 ? 23.984 27.203 -9.594 1 96.06 280 LEU A O 1
ATOM 2270 N N . TYR A 1 281 ? 23.141 27.328 -7.582 1 97.31 281 TYR A N 1
ATOM 2271 C CA . TYR A 1 281 ? 23.125 25.875 -7.453 1 97.31 281 TYR A CA 1
ATOM 2272 C C . TYR A 1 281 ? 22.203 25.25 -8.484 1 97.31 281 TYR A C 1
ATOM 2274 O O . TYR A 1 281 ? 22.516 24.188 -9.047 1 97.31 281 TYR A O 1
ATOM 2282 N N . ALA A 1 282 ? 21.062 25.797 -8.664 1 97.12 282 ALA A N 1
ATOM 2283 C CA . ALA A 1 282 ? 20.109 25.297 -9.664 1 97.12 282 ALA A CA 1
ATOM 2284 C C . ALA A 1 282 ? 20.766 25.188 -11.039 1 97.12 282 ALA A C 1
ATOM 2286 O O . ALA A 1 282 ? 20.578 24.203 -11.742 1 97.12 282 ALA A O 1
ATOM 2287 N N . VAL A 1 283 ? 21.531 26.141 -11.359 1 95.81 283 VAL A N 1
ATOM 2288 C CA . VAL A 1 283 ? 22.219 26.172 -12.648 1 95.81 283 VAL A CA 1
ATOM 2289 C C . VAL A 1 283 ? 23.281 25.078 -12.688 1 95.81 283 VAL A C 1
ATOM 2291 O O . VAL A 1 283 ? 23.391 24.344 -13.672 1 95.81 283 VAL A O 1
ATOM 2294 N N . GLN A 1 284 ? 24.047 25.031 -11.625 1 96.44 284 GLN A N 1
ATOM 2295 C CA . GLN A 1 284 ? 25.109 24.047 -11.547 1 96.44 284 GLN A CA 1
ATOM 2296 C C . GLN A 1 284 ? 24.547 22.625 -11.578 1 96.44 284 GLN A C 1
ATOM 2298 O O . GLN A 1 284 ? 25.141 21.719 -12.18 1 96.44 284 GLN A O 1
ATOM 2303 N N . LEU A 1 285 ? 23.484 22.438 -10.914 1 97.25 285 LEU A N 1
ATOM 2304 C CA . LEU A 1 285 ? 22.828 21.125 -10.922 1 97.25 285 LEU A CA 1
ATOM 2305 C C . LEU A 1 285 ? 22.422 20.734 -12.336 1 97.25 285 LEU A C 1
ATOM 2307 O O . LEU A 1 285 ? 22.609 19.594 -12.75 1 97.25 285 LEU A O 1
ATOM 2311 N N . ALA A 1 286 ? 21.859 21.656 -13.031 1 96.12 286 ALA A N 1
ATOM 2312 C CA . ALA A 1 286 ? 21.453 21.406 -14.414 1 96.12 286 ALA A CA 1
ATOM 2313 C C . ALA A 1 286 ? 22.656 21.047 -15.281 1 96.12 286 ALA A C 1
ATOM 2315 O O . ALA A 1 286 ? 22.562 20.156 -16.125 1 96.12 286 ALA A O 1
ATOM 2316 N N . GLN A 1 287 ? 23.734 21.75 -15.07 1 94.75 287 GLN A N 1
ATOM 2317 C CA . GLN A 1 287 ? 24.953 21.469 -15.812 1 94.75 287 GLN A CA 1
ATOM 2318 C C . GLN A 1 287 ? 25.484 20.078 -15.5 1 94.75 287 GLN A C 1
ATOM 2320 O O . GLN A 1 287 ? 25.906 19.344 -16.391 1 94.75 287 GLN A O 1
ATOM 2325 N N . TYR A 1 288 ? 25.438 19.781 -14.273 1 95.62 288 TYR A N 1
ATOM 2326 C CA . TYR A 1 288 ? 25.891 18.453 -13.859 1 95.62 288 TYR A CA 1
ATOM 2327 C C . TYR A 1 288 ? 25.047 17.359 -14.5 1 95.62 288 TYR A C 1
ATOM 2329 O O . TYR A 1 288 ? 25.578 16.375 -15 1 95.62 288 TYR A O 1
ATOM 2337 N N . ILE A 1 289 ? 23.766 17.484 -14.469 1 95.88 289 ILE A N 1
ATOM 2338 C CA . ILE A 1 289 ? 22.859 16.5 -15.031 1 95.88 289 ILE A CA 1
ATOM 2339 C C . ILE A 1 289 ? 23.078 16.391 -16.547 1 95.88 289 ILE A C 1
ATOM 2341 O O . ILE A 1 289 ? 23.047 15.297 -17.109 1 95.88 289 ILE A O 1
ATOM 2345 N N . HIS A 1 290 ? 23.297 17.516 -17.141 1 94.19 290 HIS A N 1
ATOM 2346 C CA . HIS A 1 290 ? 23.609 17.5 -18.578 1 94.19 290 HIS A CA 1
ATOM 2347 C C . HIS A 1 290 ? 24.859 16.688 -18.859 1 94.19 290 HIS A C 1
ATOM 2349 O O . HIS A 1 290 ? 24.875 15.883 -19.797 1 94.19 290 HIS A O 1
ATOM 2355 N N . LYS A 1 291 ? 25.859 16.922 -18.109 1 94.5 291 LYS A N 1
ATOM 2356 C CA . LYS A 1 291 ? 27.141 16.219 -18.297 1 94.5 291 LYS A CA 1
ATOM 2357 C C . LYS A 1 291 ? 26.984 14.727 -18.031 1 94.5 291 LYS A C 1
ATOM 2359 O O . LYS A 1 291 ? 27.547 13.906 -18.766 1 94.5 291 LYS A O 1
ATOM 2364 N N . GLU A 1 292 ? 26.281 14.398 -17 1 93.69 292 GLU A N 1
ATOM 2365 C CA . GLU A 1 292 ? 26.141 13.016 -16.562 1 93.69 292 GLU A CA 1
ATOM 2366 C C . GLU A 1 292 ? 25.25 12.219 -17.5 1 93.69 292 GLU A C 1
ATOM 2368 O O . GLU A 1 292 ? 25.406 11.008 -17.641 1 93.69 292 GLU A O 1
ATOM 2373 N N . PHE A 1 293 ? 24.312 12.836 -18.203 1 94 293 PHE A N 1
ATOM 2374 C CA . PHE A 1 293 ? 23.312 12.094 -18.969 1 94 293 PHE A CA 1
ATOM 2375 C C . PHE A 1 293 ? 23.391 12.477 -20.453 1 94 293 PHE A C 1
ATOM 2377 O O . PHE A 1 293 ? 24.016 11.773 -21.25 1 94 293 PHE A O 1
ATOM 2384 N N . THR A 1 294 ? 22.938 13.664 -20.797 1 91.94 294 THR A N 1
ATOM 2385 C CA . THR A 1 294 ? 22.781 14.086 -22.188 1 91.94 294 THR A CA 1
ATOM 2386 C C . THR A 1 294 ? 24.125 14.062 -22.906 1 91.94 294 THR A C 1
ATOM 2388 O O . THR A 1 294 ? 24.219 13.578 -24.031 1 91.94 294 THR A O 1
ATOM 2391 N N . ALA A 1 295 ? 25.109 14.617 -22.281 1 92.19 295 ALA A N 1
ATOM 2392 C CA . ALA A 1 295 ? 26.422 14.672 -22.891 1 92.19 295 ALA A CA 1
ATOM 2393 C C . ALA A 1 295 ? 26.969 13.273 -23.156 1 92.19 295 ALA A C 1
ATOM 2395 O O . ALA A 1 295 ? 27.797 13.078 -24.047 1 92.19 295 ALA A O 1
ATOM 2396 N N . GLN A 1 296 ? 26.547 12.32 -22.438 1 93.06 296 GLN A N 1
ATOM 2397 C CA . GLN A 1 296 ? 27 10.938 -22.594 1 93.06 296 GLN A CA 1
ATOM 2398 C C . GLN A 1 296 ? 26.031 10.133 -23.453 1 93.06 296 GLN A C 1
ATOM 2400 O O . GLN A 1 296 ? 26.172 8.922 -23.594 1 93.06 296 GLN A O 1
ATOM 2405 N N . GLY A 1 297 ? 25.016 10.688 -23.875 1 91.62 297 GLY A N 1
ATOM 2406 C CA . GLY A 1 297 ? 24.047 10.031 -24.734 1 91.62 297 GLY A CA 1
ATOM 2407 C C . GLY A 1 297 ? 23 9.25 -23.969 1 91.62 297 GLY A C 1
ATOM 2408 O O . GLY A 1 297 ? 22.312 8.391 -24.547 1 91.62 297 GLY A O 1
ATOM 2409 N N . LYS A 1 298 ? 22.984 9.516 -22.766 1 90.44 298 LYS A N 1
ATOM 2410 C CA . LYS A 1 298 ? 22 8.852 -21.922 1 90.44 298 LYS A CA 1
ATOM 2411 C C . LYS A 1 298 ? 20.719 9.68 -21.812 1 90.44 298 LYS A C 1
ATOM 2413 O O . LYS A 1 298 ? 20.75 10.898 -21.984 1 90.44 298 LYS A O 1
ATOM 2418 N N . GLU A 1 299 ? 19.594 9.008 -21.641 1 89 299 GLU A N 1
ATOM 2419 C CA . GLU A 1 299 ? 18.328 9.703 -21.391 1 89 299 GLU A CA 1
ATOM 2420 C C . GLU A 1 299 ? 18.359 10.414 -20.047 1 89 299 GLU A C 1
ATOM 2422 O O . GLU A 1 299 ? 18.922 9.906 -19.078 1 89 299 GLU A O 1
ATOM 2427 N N . LEU A 1 300 ? 17.734 11.578 -20.031 1 91.38 300 LEU A N 1
ATOM 2428 C CA . LEU A 1 300 ? 17.641 12.328 -18.781 1 91.38 300 LEU A CA 1
ATOM 2429 C C . LEU A 1 300 ? 16.906 11.531 -17.719 1 91.38 300 LEU A C 1
ATOM 2431 O O . LEU A 1 300 ? 15.969 10.789 -18.031 1 91.38 300 LEU A O 1
ATOM 2435 N N . PRO A 1 301 ? 17.297 11.68 -16.5 1 91.81 301 PRO A N 1
ATOM 2436 C CA . PRO A 1 301 ? 16.594 11 -15.422 1 91.81 301 PRO A CA 1
ATOM 2437 C C . PRO A 1 301 ? 15.211 11.602 -15.148 1 91.81 301 PRO A C 1
ATOM 2439 O O . PRO A 1 301 ? 14.969 12.758 -15.484 1 91.81 301 PRO A O 1
ATOM 2442 N N . LEU A 1 302 ? 14.359 10.789 -14.617 1 90.94 302 LEU A N 1
ATOM 2443 C CA . LEU A 1 302 ? 13.117 11.336 -14.07 1 90.94 302 LEU A CA 1
ATOM 2444 C C . LEU A 1 302 ? 13.406 12.25 -12.883 1 90.94 302 LEU A C 1
ATOM 2446 O O . LEU A 1 302 ? 14.32 11.992 -12.102 1 90.94 302 LEU A O 1
ATOM 2450 N N . ILE A 1 303 ? 12.633 13.336 -12.734 1 94.62 303 ILE A N 1
ATOM 2451 C CA . ILE A 1 303 ? 12.859 14.273 -11.641 1 94.62 303 ILE A CA 1
ATOM 2452 C C . ILE A 1 303 ? 11.641 14.281 -10.711 1 94.62 303 ILE A C 1
ATOM 2454 O O . ILE A 1 303 ? 10.508 14.461 -11.164 1 94.62 303 ILE A O 1
ATOM 2458 N N . TRP A 1 304 ? 11.922 13.969 -9.414 1 94.69 304 TRP A N 1
ATOM 2459 C CA . TRP A 1 304 ? 10.906 14.078 -8.375 1 94.69 304 TRP A CA 1
ATOM 2460 C C . TRP A 1 304 ? 11.227 15.234 -7.43 1 94.69 304 TRP A C 1
ATOM 2462 O O . TRP A 1 304 ? 12.352 15.352 -6.938 1 94.69 304 TRP A O 1
ATOM 2472 N N . THR A 1 305 ? 10.242 16.125 -7.23 1 95.25 305 THR A N 1
ATOM 2473 C CA . THR A 1 305 ? 10.406 17.219 -6.285 1 95.25 305 THR A CA 1
ATOM 2474 C C . THR A 1 305 ? 9.234 17.281 -5.309 1 95.25 305 THR A C 1
ATOM 2476 O O . THR A 1 305 ? 8.227 16.594 -5.504 1 95.25 305 THR A O 1
ATOM 2479 N N . SER A 1 306 ? 9.5 18 -4.207 1 92.56 306 SER A N 1
ATOM 2480 C CA . SER A 1 306 ? 8.367 18.359 -3.363 1 92.56 306 SER A CA 1
ATOM 2481 C C . SER A 1 306 ? 7.457 19.375 -4.055 1 92.56 306 SER A C 1
ATOM 2483 O O . SER A 1 306 ? 7.715 19.766 -5.191 1 92.56 306 SER A O 1
ATOM 2485 N N . GLN A 1 307 ? 6.418 19.75 -3.418 1 82.81 307 GLN A N 1
ATOM 2486 C CA . GLN A 1 307 ? 5.5 20.734 -3.982 1 82.81 307 GLN A CA 1
ATOM 2487 C C . GLN A 1 307 ? 5.918 22.156 -3.605 1 82.81 307 GLN A C 1
ATOM 2489 O O . GLN A 1 307 ? 5.312 23.125 -4.062 1 82.81 307 GLN A O 1
ATOM 2494 N N . LEU A 1 308 ? 6.93 22.297 -2.859 1 88.62 308 LEU A N 1
ATOM 2495 C CA . LEU A 1 308 ? 7.359 23.609 -2.4 1 88.62 308 LEU A CA 1
ATOM 2496 C C . LEU A 1 308 ? 8.219 24.297 -3.457 1 88.62 308 LEU A C 1
ATOM 2498 O O . LEU A 1 308 ? 8.914 23.641 -4.227 1 88.62 308 LEU A O 1
ATOM 2502 N N . ARG A 1 309 ? 8.25 25.562 -3.463 1 89.38 309 ARG A N 1
ATOM 2503 C CA . ARG A 1 309 ? 8.867 26.375 -4.512 1 89.38 309 ARG A CA 1
ATOM 2504 C C . ARG A 1 309 ? 10.375 26.141 -4.562 1 89.38 309 ARG A C 1
ATOM 2506 O O . ARG A 1 309 ? 10.961 26.078 -5.641 1 89.38 309 ARG A O 1
ATOM 2513 N N . ARG A 1 310 ? 10.969 26.094 -3.404 1 94.56 310 ARG A N 1
ATOM 2514 C CA . ARG A 1 310 ? 12.43 26.016 -3.379 1 94.56 310 ARG A CA 1
ATOM 2515 C C . ARG A 1 310 ? 12.93 24.766 -4.074 1 94.56 310 ARG A C 1
ATOM 2517 O O . ARG A 1 310 ? 13.953 24.797 -4.766 1 94.56 310 ARG A O 1
ATOM 2524 N N . SER A 1 311 ? 12.227 23.609 -3.893 1 95.38 311 SER A N 1
ATOM 2525 C CA . SER A 1 311 ? 12.641 22.391 -4.562 1 95.38 311 SER A CA 1
ATOM 2526 C C . SER A 1 311 ? 12.352 22.438 -6.059 1 95.38 311 SER A C 1
ATOM 2528 O O . SER A 1 311 ? 13.172 22.016 -6.871 1 95.38 311 SER A O 1
ATOM 2530 N N . ARG A 1 312 ? 11.281 23.016 -6.469 1 92.62 312 ARG A N 1
ATOM 2531 C CA . ARG A 1 312 ? 10.898 23.125 -7.871 1 92.62 312 ARG A CA 1
ATOM 2532 C C . ARG A 1 312 ? 11.836 24.078 -8.617 1 92.62 312 ARG A C 1
ATOM 2534 O O . ARG A 1 312 ? 12.25 23.797 -9.742 1 92.62 312 ARG A O 1
ATOM 2541 N N . HIS A 1 313 ? 12.133 25.188 -7.973 1 95.06 313 HIS A N 1
ATOM 2542 C CA . HIS A 1 313 ? 13.016 26.172 -8.586 1 95.06 313 HIS A CA 1
ATOM 2543 C C . HIS A 1 313 ? 14.438 25.625 -8.711 1 95.06 313 HIS A C 1
ATOM 2545 O O . HIS A 1 313 ? 15.203 26.078 -9.57 1 95.06 313 HIS A O 1
ATOM 2551 N N . THR A 1 314 ? 14.742 24.703 -7.863 1 97.31 314 THR A N 1
ATOM 2552 C CA . THR A 1 314 ? 16.078 24.109 -7.906 1 97.31 314 THR A CA 1
ATOM 2553 C C . THR A 1 314 ? 16.266 23.297 -9.18 1 97.31 314 THR A C 1
ATOM 2555 O O . THR A 1 314 ? 17.391 23.141 -9.672 1 97.31 314 THR A O 1
ATOM 2558 N N . VAL A 1 315 ? 15.219 22.766 -9.781 1 96.88 315 VAL A N 1
ATOM 2559 C CA . VAL A 1 315 ? 15.344 21.891 -10.945 1 96.88 315 VAL A CA 1
ATOM 2560 C C . VAL A 1 315 ? 14.828 22.625 -12.188 1 96.88 315 VAL A C 1
ATOM 2562 O O . VAL A 1 315 ? 14.648 22 -13.242 1 96.88 315 VAL A O 1
ATOM 2565 N N . GLN A 1 316 ? 14.555 23.891 -12.094 1 93.31 316 GLN A N 1
ATOM 2566 C CA . GLN A 1 316 ? 13.859 24.656 -13.117 1 93.31 316 GLN A CA 1
ATOM 2567 C C . GLN A 1 316 ? 14.633 24.656 -14.43 1 93.31 316 GLN A C 1
ATOM 2569 O O . GLN A 1 316 ? 14.039 24.781 -15.508 1 93.31 316 GLN A O 1
ATOM 2574 N N . PHE A 1 317 ? 15.945 24.484 -14.445 1 94.12 317 PHE A N 1
ATOM 2575 C CA . PHE A 1 317 ? 16.766 24.594 -15.648 1 94.12 317 PHE A CA 1
ATOM 2576 C C . PHE A 1 317 ? 17 23.234 -16.266 1 94.12 317 PHE A C 1
ATOM 2578 O O . PHE A 1 317 ? 17.688 23.109 -17.281 1 94.12 317 PHE A O 1
ATOM 2585 N N . ILE A 1 318 ? 16.547 22.156 -15.695 1 93.88 318 ILE A N 1
ATOM 2586 C CA . ILE A 1 318 ? 16.656 20.828 -16.266 1 93.88 318 ILE A CA 1
ATOM 2587 C C . ILE A 1 318 ? 15.477 20.562 -17.188 1 93.88 318 ILE A C 1
ATOM 2589 O O . ILE A 1 318 ? 14.32 20.594 -16.75 1 93.88 318 ILE A O 1
ATOM 2593 N N . PRO A 1 319 ? 15.727 20.266 -18.438 1 86.81 319 PRO A N 1
ATOM 2594 C CA . PRO A 1 319 ? 14.648 20.156 -19.422 1 86.81 319 PRO A CA 1
ATOM 2595 C C . PRO A 1 319 ? 13.969 18.781 -19.391 1 86.81 319 PRO A C 1
ATOM 2597 O O . PRO A 1 319 ? 14.055 18.031 -20.359 1 86.81 319 PRO A O 1
ATOM 2600 N N . THR A 1 320 ? 13.453 18.359 -18.375 1 79.38 320 THR A N 1
ATOM 2601 C CA . THR A 1 320 ? 12.773 17.078 -18.312 1 79.38 320 THR A CA 1
ATOM 2602 C C . THR A 1 320 ? 11.469 17.188 -17.531 1 79.38 320 THR A C 1
ATOM 2604 O O . THR A 1 320 ? 11.141 18.25 -17 1 79.38 320 THR A O 1
ATOM 2607 N N . HIS A 1 321 ? 10.773 16.047 -17.609 1 75.75 321 HIS A N 1
ATOM 2608 C CA . HIS A 1 321 ? 9.5 15.938 -16.906 1 75.75 321 HIS A CA 1
ATOM 2609 C C . HIS A 1 321 ? 9.711 15.883 -15.391 1 75.75 321 HIS A C 1
ATOM 2611 O O . HIS A 1 321 ? 10.562 15.148 -14.906 1 75.75 321 HIS A O 1
ATOM 2617 N N . ASN A 1 322 ? 9.055 16.828 -14.695 1 81.38 322 ASN A N 1
ATOM 2618 C CA . ASN A 1 322 ? 9.133 16.922 -13.242 1 81.38 322 ASN A CA 1
ATOM 2619 C C . ASN A 1 322 ? 7.82 16.531 -12.578 1 81.38 322 ASN A C 1
ATOM 2621 O O . ASN A 1 322 ? 6.758 17.047 -12.938 1 81.38 322 ASN A O 1
ATOM 2625 N N . ILE A 1 323 ? 7.977 15.531 -11.734 1 82.69 323 ILE A N 1
ATOM 2626 C CA . ILE A 1 323 ? 6.805 15.133 -10.961 1 82.69 323 ILE A CA 1
ATOM 2627 C C . ILE A 1 323 ? 6.918 15.672 -9.539 1 82.69 323 ILE A C 1
ATOM 2629 O O . ILE A 1 323 ? 7.922 15.453 -8.859 1 82.69 323 ILE A O 1
ATOM 2633 N N . CYS A 1 324 ? 5.887 16.359 -9.094 1 84.56 324 CYS A N 1
ATOM 2634 C CA . CYS A 1 324 ? 5.867 16.922 -7.75 1 84.56 324 CYS A CA 1
ATOM 2635 C C . CYS A 1 324 ? 5.074 16.031 -6.801 1 84.56 324 CYS A C 1
ATOM 2637 O O . CYS A 1 324 ? 3.91 15.711 -7.066 1 84.56 324 CYS A O 1
ATOM 2639 N N . TRP A 1 325 ? 5.801 15.633 -5.699 1 84 325 TRP A N 1
ATOM 2640 C CA . TRP A 1 325 ? 5.184 14.773 -4.688 1 84 325 TRP A CA 1
ATOM 2641 C C . TRP A 1 325 ? 4.93 15.555 -3.4 1 84 325 TRP A C 1
ATOM 2643 O O . TRP A 1 325 ? 5.836 16.188 -2.857 1 84 325 TRP A O 1
ATOM 2653 N N . ARG A 1 326 ? 3.729 15.492 -2.92 1 80 326 ARG A N 1
ATOM 2654 C CA . ARG A 1 326 ? 3.461 16.078 -1.609 1 80 326 ARG A CA 1
ATOM 2655 C C . ARG A 1 326 ? 4.23 15.344 -0.515 1 80 326 ARG A C 1
ATOM 2657 O O . ARG A 1 326 ? 4.684 15.961 0.451 1 80 326 ARG A O 1
ATOM 2664 N N . ALA A 1 327 ? 4.297 14.031 -0.747 1 86.25 327 ALA A N 1
ATOM 2665 C CA . ALA A 1 327 ? 4.992 13.195 0.225 1 86.25 327 ALA A CA 1
ATOM 2666 C C . ALA A 1 327 ? 6.445 13.625 0.384 1 86.25 327 ALA A C 1
ATOM 2668 O O . ALA A 1 327 ? 7.102 13.273 1.367 1 86.25 327 ALA A O 1
ATOM 2669 N N . LEU A 1 328 ? 6.945 14.422 -0.544 1 94.19 328 LEU A N 1
ATOM 2670 C CA . LEU A 1 328 ? 8.336 14.867 -0.493 1 94.19 328 LEU A CA 1
ATOM 2671 C C . LEU A 1 328 ? 8.445 16.234 0.163 1 94.19 328 LEU A C 1
ATOM 2673 O O . LEU A 1 328 ? 9.539 16.781 0.292 1 94.19 328 LEU A O 1
ATOM 2677 N N . ASN A 1 329 ? 7.34 16.766 0.633 1 91.12 329 ASN A N 1
ATOM 2678 C CA . ASN A 1 329 ? 7.367 18.062 1.306 1 91.12 329 ASN A CA 1
ATOM 2679 C C . ASN A 1 329 ? 8.18 18 2.598 1 91.12 329 ASN A C 1
ATOM 2681 O O . ASN A 1 329 ? 8.367 16.938 3.17 1 91.12 329 ASN A O 1
ATOM 2685 N N . GLU A 1 330 ? 8.539 19.156 2.984 1 93.69 330 GLU A N 1
ATOM 2686 C CA . GLU A 1 330 ? 9.281 19.297 4.234 1 93.69 330 GLU A CA 1
ATOM 2687 C C . GLU A 1 330 ? 8.438 18.859 5.43 1 93.69 330 GLU A C 1
ATOM 2689 O O . GLU A 1 330 ? 7.203 18.859 5.355 1 93.69 330 GLU A O 1
ATOM 2694 N N . ILE A 1 331 ? 9.18 18.406 6.465 1 92.25 331 ILE A N 1
ATOM 2695 C CA . ILE A 1 331 ? 8.492 18.047 7.699 1 92.25 331 ILE A CA 1
ATOM 2696 C C . ILE A 1 331 ? 7.672 19.234 8.195 1 92.25 331 ILE A C 1
ATOM 2698 O O . ILE A 1 331 ? 8.141 20.375 8.188 1 92.25 331 ILE A O 1
ATOM 2702 N N . ASN A 1 332 ? 6.41 19.016 8.555 1 85.88 332 ASN A N 1
ATOM 2703 C CA . ASN A 1 332 ? 5.551 20.062 9.094 1 85.88 332 ASN A CA 1
ATOM 2704 C C . ASN A 1 332 ? 5.91 20.391 10.547 1 85.88 332 ASN A C 1
ATOM 2706 O O . ASN A 1 332 ? 5.703 19.562 11.438 1 85.88 332 ASN A O 1
ATOM 2710 N N . ALA A 1 333 ? 6.371 21.594 10.797 1 88.81 333 ALA A N 1
ATOM 2711 C CA . ALA A 1 333 ? 6.84 21.969 12.125 1 88.81 333 ALA A CA 1
ATOM 2712 C C . ALA A 1 333 ? 5.695 22.516 12.977 1 88.81 333 ALA A C 1
ATOM 2714 O O . ALA A 1 333 ? 5.914 23 14.086 1 88.81 333 ALA A O 1
ATOM 2715 N N . GLY A 1 334 ? 4.527 22.484 12.391 1 81.31 334 GLY A N 1
ATOM 2716 C CA . GLY A 1 334 ? 3.363 22.891 13.164 1 81.31 334 GLY A CA 1
ATOM 2717 C C . GLY A 1 334 ? 3.5 24.266 13.797 1 81.31 334 GLY A C 1
ATOM 2718 O O . GLY A 1 334 ? 3.797 25.234 13.102 1 81.31 334 GLY A O 1
ATOM 2719 N N . LEU A 1 335 ? 3.48 24.328 15.141 1 78.31 335 LEU A N 1
ATOM 2720 C CA . LEU A 1 335 ? 3.547 25.562 15.906 1 78.31 335 LEU A CA 1
ATOM 2721 C C . LEU A 1 335 ? 4.895 26.25 15.719 1 78.31 335 LEU A C 1
ATOM 2723 O O . LEU A 1 335 ? 5.012 27.453 15.922 1 78.31 335 LEU A O 1
ATOM 2727 N N . CYS A 1 336 ? 5.812 25.562 15.344 1 88.44 336 CYS A N 1
ATOM 2728 C CA . CYS A 1 336 ? 7.172 26.078 15.258 1 88.44 336 CYS A CA 1
ATOM 2729 C C . CYS A 1 336 ? 7.477 26.578 13.852 1 88.44 336 CYS A C 1
ATOM 2731 O O . CYS A 1 336 ? 8.57 27.062 13.594 1 88.44 336 CYS A O 1
ATOM 2733 N N . GLU A 1 337 ? 6.531 26.484 12.961 1 86.94 337 GLU A N 1
ATOM 2734 C CA . GLU A 1 337 ? 6.738 26.922 11.586 1 86.94 337 GLU A CA 1
ATOM 2735 C C . GLU A 1 337 ? 7.16 28.391 11.539 1 86.94 337 GLU A C 1
ATOM 2737 O O . GLU A 1 337 ? 6.578 29.234 12.227 1 86.94 337 GLU A O 1
ATOM 2742 N N . GLY A 1 338 ? 8.195 28.641 10.719 1 90 338 GLY A N 1
ATOM 2743 C CA . GLY A 1 338 ? 8.648 30 10.5 1 90 338 GLY A CA 1
ATOM 2744 C C . GLY A 1 338 ? 9.531 30.516 11.617 1 90 338 GLY A C 1
ATOM 2745 O O . GLY A 1 338 ? 10.07 31.625 11.523 1 90 338 GLY A O 1
ATOM 2746 N N . LYS A 1 339 ? 9.695 29.781 12.633 1 92.06 339 LYS A N 1
ATOM 2747 C CA . LYS A 1 339 ? 10.508 30.219 13.773 1 92.06 339 LYS A CA 1
ATOM 2748 C C . LYS A 1 339 ? 11.906 29.625 13.711 1 92.06 339 LYS A C 1
ATOM 2750 O O . LYS A 1 339 ? 12.125 28.594 13.062 1 92.06 339 LYS A O 1
ATOM 2755 N N . THR A 1 340 ? 12.812 30.344 14.328 1 92.81 340 THR A N 1
ATOM 2756 C CA . THR A 1 340 ? 14.156 29.797 14.461 1 92.81 340 THR A CA 1
ATOM 2757 C C . THR A 1 340 ? 14.242 28.844 15.648 1 92.81 340 THR A C 1
ATOM 2759 O O . THR A 1 340 ? 13.375 28.859 16.531 1 92.81 340 THR A O 1
ATOM 2762 N N . LEU A 1 341 ? 15.289 28.047 15.586 1 87.94 341 LEU A N 1
ATOM 2763 C CA . LEU A 1 341 ? 15.461 27.125 16.703 1 87.94 341 LEU A CA 1
ATOM 2764 C C . LEU A 1 341 ? 15.633 27.906 18.016 1 87.94 341 LEU A C 1
ATOM 2766 O O . LEU A 1 341 ? 15.18 27.453 19.062 1 87.94 341 LEU A O 1
ATOM 2770 N N . ASN A 1 342 ? 16.25 28.969 17.922 1 91.12 342 ASN A N 1
ATOM 2771 C CA . ASN A 1 342 ? 16.422 29.812 19.094 1 91.12 342 ASN A CA 1
ATOM 2772 C C . ASN A 1 342 ? 15.078 30.359 19.594 1 91.12 342 ASN A C 1
ATOM 2774 O O . ASN A 1 342 ? 14.836 30.422 20.797 1 91.12 342 ASN A O 1
ATOM 2778 N N . ASP A 1 343 ? 14.305 30.75 18.656 1 92.69 343 ASP A N 1
ATOM 2779 C CA . ASP A 1 343 ? 12.961 31.188 19.016 1 92.69 343 ASP A CA 1
ATOM 2780 C C . ASP A 1 343 ? 12.188 30.078 19.734 1 92.69 343 ASP A C 1
ATOM 2782 O O . ASP A 1 343 ? 11.508 30.328 20.719 1 92.69 343 ASP A O 1
ATOM 2786 N N . VAL A 1 344 ? 12.297 28.875 19.266 1 91.38 344 VAL A N 1
ATOM 2787 C CA . VAL A 1 344 ? 11.586 27.734 19.828 1 91.38 344 VAL A CA 1
ATOM 2788 C C . VAL A 1 344 ? 12.094 27.469 21.25 1 91.38 344 VAL A C 1
ATOM 2790 O O . VAL A 1 344 ? 11.305 27.203 22.156 1 91.38 344 VAL A O 1
ATOM 2793 N N . LYS A 1 345 ? 13.359 27.562 21.422 1 92.44 345 LYS A N 1
ATOM 2794 C CA . LYS A 1 345 ? 13.961 27.359 22.734 1 92.44 345 LYS A CA 1
ATOM 2795 C C . LYS A 1 345 ? 13.438 28.375 23.75 1 92.44 345 LYS A C 1
ATOM 2797 O O . LYS A 1 345 ? 13.188 28.047 24.906 1 92.44 345 LYS A O 1
ATOM 2802 N N . GLN A 1 346 ? 13.219 29.578 23.344 1 93.69 346 GLN A N 1
ATOM 2803 C CA . GLN A 1 346 ? 12.789 30.656 24.219 1 93.69 346 GLN A CA 1
ATOM 2804 C C . GLN A 1 346 ? 11.281 30.609 24.438 1 93.69 346 GLN A C 1
ATOM 2806 O O . GLN A 1 346 ? 10.812 30.734 25.578 1 93.69 346 GLN A O 1
ATOM 2811 N N . LEU A 1 347 ? 10.578 30.438 23.391 1 91.94 347 LEU A N 1
ATOM 2812 C CA . LEU A 1 347 ? 9.125 30.531 23.438 1 91.94 347 LEU A CA 1
ATOM 2813 C C . LEU A 1 347 ? 8.516 29.234 23.938 1 91.94 347 LEU A C 1
ATOM 2815 O O . LEU A 1 347 ? 7.48 29.234 24.609 1 91.94 347 LEU A O 1
ATOM 2819 N N . TYR A 1 348 ? 9.148 28.109 23.5 1 91.88 348 TYR A N 1
ATOM 2820 C CA . TYR A 1 348 ? 8.609 26.797 23.828 1 91.88 348 TYR A CA 1
ATOM 2821 C C . TYR A 1 348 ? 9.711 25.875 24.328 1 91.88 348 TYR A C 1
ATOM 2823 O O . TYR A 1 348 ? 10.008 24.859 23.703 1 91.88 348 TYR A O 1
ATOM 2831 N N . PRO A 1 349 ? 10.211 26.078 25.5 1 92.25 349 PRO A N 1
ATOM 2832 C CA . PRO A 1 349 ? 11.359 25.328 26 1 92.25 349 PRO A CA 1
ATOM 2833 C C . PRO A 1 349 ? 11.07 23.828 26.094 1 92.25 349 PRO A C 1
ATOM 2835 O O . PRO A 1 349 ? 11.953 23 25.828 1 92.25 349 PRO A O 1
ATOM 2838 N N . LYS A 1 350 ? 9.867 23.531 26.453 1 92.12 350 LYS A N 1
ATOM 2839 C CA . LYS A 1 350 ? 9.516 22.125 26.578 1 92.12 350 LYS A CA 1
ATOM 2840 C C . LYS A 1 350 ? 9.57 21.422 25.219 1 92.12 350 LYS A C 1
ATOM 2842 O O . LYS A 1 350 ? 10.031 20.281 25.125 1 92.12 350 LYS A O 1
ATOM 2847 N N . ILE A 1 351 ? 9.125 22.078 24.25 1 90.06 351 ILE A N 1
ATOM 2848 C CA . ILE A 1 351 ? 9.156 21.531 22.891 1 90.06 351 ILE A CA 1
ATOM 2849 C C . ILE A 1 351 ? 10.602 21.297 22.469 1 90.06 351 ILE A C 1
ATOM 2851 O O . ILE A 1 351 ? 10.93 20.234 21.906 1 90.06 351 ILE A O 1
ATOM 2855 N N . TYR A 1 352 ? 11.367 22.266 22.766 1 91.88 352 TYR A N 1
ATOM 2856 C CA . TYR A 1 352 ? 12.781 22.172 22.406 1 91.88 352 TYR A CA 1
ATOM 2857 C C . TYR A 1 352 ? 13.445 20.984 23.109 1 91.88 352 TYR A C 1
ATOM 2859 O O . TYR A 1 352 ? 14.18 20.219 22.484 1 91.88 352 TYR A O 1
ATOM 2867 N N . GLU A 1 353 ? 13.219 20.828 24.328 1 92.81 353 GLU A N 1
ATOM 2868 C CA . GLU A 1 353 ? 13.812 19.75 25.141 1 92.81 353 GLU A CA 1
ATOM 2869 C C . GLU A 1 353 ? 13.336 18.391 24.656 1 92.81 353 GLU A C 1
ATOM 2871 O O . GLU A 1 353 ? 14.133 17.453 24.562 1 92.81 353 GLU A O 1
ATOM 2876 N N . ASP A 1 354 ? 12.086 18.297 24.406 1 92.31 354 ASP A N 1
ATOM 2877 C CA . ASP A 1 354 ? 11.516 17.031 23.953 1 92.31 354 ASP A CA 1
ATOM 2878 C C . ASP A 1 354 ? 12.117 16.625 22.609 1 92.31 354 ASP A C 1
ATOM 2880 O O . ASP A 1 354 ? 12.375 15.438 22.391 1 92.31 354 ASP A O 1
ATOM 2884 N N . ARG A 1 355 ? 12.266 17.516 21.812 1 91.38 355 ARG A N 1
ATOM 2885 C CA . ARG A 1 355 ? 12.852 17.234 20.5 1 91.38 355 ARG A CA 1
ATOM 2886 C C . ARG A 1 355 ? 14.297 16.766 20.641 1 91.38 355 ARG A C 1
ATOM 2888 O O . ARG A 1 355 ? 14.719 15.836 19.938 1 91.38 355 ARG A O 1
ATOM 2895 N N . MET A 1 356 ? 15.016 17.375 21.516 1 90.69 356 MET A N 1
ATOM 2896 C CA . MET A 1 356 ? 16.422 17.016 21.719 1 90.69 356 MET A CA 1
ATOM 2897 C C . MET A 1 356 ? 16.531 15.625 22.328 1 90.69 356 MET A C 1
ATOM 2899 O O . MET A 1 356 ? 17.484 14.891 22.031 1 90.69 356 MET A O 1
ATOM 2903 N N . LYS A 1 357 ? 15.602 15.289 23.078 1 91.5 357 LYS A N 1
ATOM 2904 C CA . LYS A 1 357 ? 15.625 14 23.766 1 91.5 357 LYS A CA 1
ATOM 2905 C C . LYS A 1 357 ? 15.344 12.852 22.797 1 91.5 357 LYS A C 1
ATOM 2907 O O . LYS A 1 357 ? 16.016 11.82 22.844 1 91.5 357 LYS A O 1
ATOM 2912 N N . ASP A 1 358 ? 14.367 12.977 21.984 1 92.19 358 ASP A N 1
ATOM 2913 C CA . ASP A 1 358 ? 13.961 11.938 21.031 1 92.19 358 ASP A CA 1
ATOM 2914 C C . ASP A 1 358 ? 13.492 12.547 19.719 1 92.19 358 ASP A C 1
ATOM 2916 O O . ASP A 1 358 ? 12.289 12.664 19.469 1 92.19 358 ASP A O 1
ATOM 2920 N N . LYS A 1 359 ? 14.469 12.734 18.906 1 91.75 359 LYS A N 1
ATOM 2921 C CA . LYS A 1 359 ? 14.219 13.422 17.641 1 91.75 359 LYS A CA 1
ATOM 2922 C C . LYS A 1 359 ? 13.297 12.602 16.734 1 91.75 359 LYS A C 1
ATOM 2924 O O . LYS A 1 359 ? 12.461 13.156 16.031 1 91.75 359 LYS A O 1
ATOM 2929 N N . LEU A 1 360 ? 13.461 11.328 16.766 1 92.69 360 LEU A N 1
ATOM 2930 C CA . LEU A 1 360 ? 12.711 10.445 15.883 1 92.69 360 LEU A CA 1
ATOM 2931 C C . LEU A 1 360 ? 11.219 10.492 16.219 1 92.69 360 LEU A C 1
ATOM 2933 O O . LEU A 1 360 ? 10.391 10.672 15.32 1 92.69 360 LEU A O 1
ATOM 2937 N N . HIS A 1 361 ? 10.898 10.445 17.5 1 89.56 361 HIS A N 1
ATOM 2938 C CA . HIS A 1 361 ? 9.5 10.266 17.891 1 89.56 361 HIS A CA 1
ATOM 2939 C C . HIS A 1 361 ? 8.867 11.602 18.281 1 89.56 361 HIS A C 1
ATOM 2941 O O . HIS A 1 361 ? 7.648 11.695 18.406 1 89.56 361 HIS A O 1
ATOM 2947 N N . PHE A 1 362 ? 9.742 12.57 18.391 1 90.88 362 PHE A N 1
ATOM 2948 C CA . PHE A 1 362 ? 9.227 13.891 18.719 1 90.88 362 PHE A CA 1
ATOM 2949 C C . PHE A 1 362 ? 8.305 14.398 17.625 1 90.88 362 PHE A C 1
ATOM 2951 O O . PHE A 1 362 ? 8.641 14.336 16.438 1 90.88 362 PHE A O 1
ATOM 2958 N N . ARG A 1 363 ? 7.152 14.805 18.047 1 85.31 363 ARG A N 1
ATOM 2959 C CA . ARG A 1 363 ? 6.184 15.375 17.125 1 85.31 363 ARG A CA 1
ATOM 2960 C C . ARG A 1 363 ? 5.965 16.859 17.406 1 85.31 363 ARG A C 1
ATOM 2962 O O . ARG A 1 363 ? 5.66 17.25 18.531 1 85.31 363 ARG A O 1
ATOM 2969 N N . TYR A 1 364 ? 6.129 17.656 16.391 1 85.44 364 TYR A N 1
ATOM 2970 C CA . TYR A 1 364 ? 5.785 19.078 16.547 1 85.44 364 TYR A CA 1
ATOM 2971 C C . TYR A 1 364 ? 4.301 19.234 16.844 1 85.44 364 TYR A C 1
ATOM 2973 O O . TYR A 1 364 ? 3.455 18.625 16.188 1 85.44 364 TYR A O 1
ATOM 2981 N N . PRO A 1 365 ? 4.074 19.969 17.844 1 77.06 365 PRO A N 1
ATOM 2982 C CA . PRO A 1 365 ? 2.65 20.203 18.094 1 77.06 365 PRO A CA 1
ATOM 2983 C C . PRO A 1 365 ? 1.908 20.719 16.859 1 77.06 365 PRO A C 1
ATOM 2985 O O . PRO A 1 365 ? 2.279 21.75 16.297 1 77.06 365 PRO A O 1
ATOM 2988 N N . GLY A 1 366 ? 0.93 19.984 16.453 1 70.38 366 GLY A N 1
ATOM 2989 C CA . GLY A 1 366 ? 0.201 20.344 15.25 1 70.38 366 GLY A CA 1
ATOM 2990 C C . GLY A 1 366 ? 0.939 19.984 13.977 1 70.38 366 GLY A C 1
ATOM 2991 O O . GLY A 1 366 ? 0.509 20.344 12.883 1 70.38 366 GLY A O 1
ATOM 2992 N N . GLY A 1 367 ? 2.01 19.281 14.164 1 82.62 367 GLY A N 1
ATOM 2993 C CA . GLY A 1 367 ? 2.832 18.969 13.008 1 82.62 367 GLY A CA 1
ATOM 2994 C C . GLY A 1 367 ? 3.127 17.484 12.867 1 82.62 367 GLY A C 1
ATOM 2995 O O . GLY A 1 367 ? 2.229 16.641 13.016 1 82.62 367 GLY A O 1
ATOM 2996 N N . GLU A 1 368 ? 4.363 17.25 12.383 1 84.19 368 GLU A N 1
ATOM 2997 C CA . GLU A 1 368 ? 4.75 15.875 12.078 1 84.19 368 GLU A CA 1
ATOM 2998 C C . GLU A 1 368 ? 5.988 15.461 12.867 1 84.19 368 GLU A C 1
ATOM 3000 O O . GLU A 1 368 ? 6.719 16.312 13.383 1 84.19 368 GLU A O 1
ATOM 3005 N N . SER A 1 369 ? 6.121 14.211 13.039 1 88.44 369 SER A N 1
ATOM 3006 C CA . SER A 1 369 ? 7.359 13.602 13.516 1 88.44 369 SER A CA 1
ATOM 3007 C C . SER A 1 369 ? 8.148 12.977 12.367 1 88.44 369 SER A C 1
ATOM 3009 O O . SER A 1 369 ? 7.656 12.906 11.242 1 88.44 369 SER A O 1
ATOM 3011 N N . TYR A 1 370 ? 9.398 12.602 12.688 1 92.5 370 TYR A N 1
ATOM 3012 C CA . TYR A 1 370 ? 10.156 11.867 11.68 1 92.5 370 TYR A CA 1
ATOM 3013 C C . TYR A 1 370 ? 9.445 10.578 11.289 1 92.5 370 TYR A C 1
ATOM 3015 O O . TYR A 1 370 ? 9.5 10.164 10.133 1 92.5 370 TYR A O 1
ATOM 3023 N N . VAL A 1 371 ? 8.82 9.984 12.203 1 89.81 371 VAL A N 1
ATOM 3024 C CA . VAL A 1 371 ? 8.086 8.75 11.938 1 89.81 371 VAL A CA 1
ATOM 3025 C C . VAL A 1 371 ? 6.953 9.023 10.953 1 89.81 371 VAL A C 1
ATOM 3027 O O . VAL A 1 371 ? 6.719 8.234 10.031 1 89.81 371 VAL A O 1
ATOM 3030 N N . ASP A 1 372 ? 6.336 10.141 11.102 1 85.12 372 ASP A N 1
ATOM 3031 C CA . ASP A 1 372 ? 5.281 10.539 10.172 1 85.12 372 ASP A CA 1
ATOM 3032 C C . ASP A 1 372 ? 5.832 10.734 8.766 1 85.12 372 ASP A C 1
ATOM 3034 O O . ASP A 1 372 ? 5.195 10.336 7.781 1 85.12 372 ASP A O 1
ATOM 3038 N N . VAL A 1 373 ? 6.941 11.336 8.727 1 91.81 373 VAL A N 1
ATOM 3039 C CA . VAL A 1 373 ? 7.59 11.586 7.441 1 91.81 373 VAL A CA 1
ATOM 3040 C C . VAL A 1 373 ? 7.895 10.25 6.758 1 91.81 373 VAL A C 1
ATOM 3042 O O . VAL A 1 373 ? 7.598 10.07 5.574 1 91.81 373 VAL A O 1
ATOM 3045 N N . ILE A 1 374 ? 8.43 9.383 7.465 1 92.19 374 ILE A N 1
ATOM 3046 C CA . ILE A 1 374 ? 8.789 8.078 6.922 1 92.19 374 ILE A CA 1
ATOM 3047 C C . ILE A 1 374 ? 7.535 7.355 6.434 1 92.19 374 ILE A C 1
ATOM 3049 O O . ILE A 1 374 ? 7.535 6.766 5.352 1 92.19 374 ILE A O 1
ATOM 3053 N N . GLN A 1 375 ? 6.535 7.465 7.125 1 84.44 375 GLN A N 1
ATOM 3054 C CA . GLN A 1 375 ? 5.289 6.793 6.773 1 84.44 375 GLN A CA 1
ATOM 3055 C C . GLN A 1 375 ? 4.719 7.34 5.469 1 84.44 375 GLN A C 1
ATOM 3057 O O . GLN A 1 375 ? 4.312 6.57 4.594 1 84.44 375 GLN A O 1
ATOM 3062 N N . ARG A 1 376 ? 4.703 8.625 5.359 1 83.88 376 ARG A N 1
ATOM 3063 C CA . ARG A 1 376 ? 4.105 9.188 4.152 1 83.88 376 ARG A CA 1
ATOM 3064 C C . ARG A 1 376 ? 5.02 8.984 2.947 1 83.88 376 ARG A C 1
ATOM 3066 O O . ARG A 1 376 ? 4.598 9.164 1.803 1 83.88 376 ARG A O 1
ATOM 3073 N N . LEU A 1 377 ? 6.25 8.633 3.197 1 92.75 377 LEU A N 1
ATOM 3074 C CA . LEU A 1 377 ? 7.203 8.422 2.115 1 92.75 377 LEU A CA 1
ATOM 3075 C C . LEU A 1 377 ? 7.102 7.008 1.563 1 92.75 377 LEU A C 1
ATOM 3077 O O . LEU A 1 377 ? 7.637 6.711 0.493 1 92.75 377 LEU A O 1
ATOM 3081 N N . GLU A 1 378 ? 6.418 6.152 2.191 1 88.69 378 GLU A N 1
ATOM 3082 C CA . GLU A 1 378 ? 6.395 4.742 1.815 1 88.69 378 GLU A CA 1
ATOM 3083 C C . GLU A 1 378 ? 5.938 4.562 0.37 1 88.69 378 GLU A C 1
ATOM 3085 O O . GLU A 1 378 ? 6.594 3.879 -0.416 1 88.69 378 GLU A O 1
ATOM 3090 N N . PRO A 1 379 ? 4.891 5.199 -0.043 1 83.12 379 PRO A N 1
ATOM 3091 C CA . PRO A 1 379 ? 4.484 5.047 -1.442 1 83.12 379 PRO A CA 1
ATOM 3092 C C . PRO A 1 379 ? 5.547 5.547 -2.42 1 83.12 379 PRO A C 1
ATOM 3094 O O . PRO A 1 379 ? 5.703 4.984 -3.506 1 83.12 379 PRO A O 1
ATOM 3097 N N . VAL A 1 380 ? 6.227 6.539 -2.041 1 88.62 380 VAL A N 1
ATOM 3098 C CA . VAL A 1 380 ? 7.297 7.082 -2.871 1 88.62 380 VAL A CA 1
ATOM 3099 C C . VAL A 1 380 ? 8.414 6.059 -3.01 1 88.62 380 VAL A C 1
ATOM 3101 O O . VAL A 1 380 ? 8.953 5.859 -4.102 1 88.62 380 VAL A O 1
ATOM 3104 N N . MET A 1 381 ? 8.711 5.445 -1.927 1 92.25 381 MET A N 1
ATOM 3105 C CA . MET A 1 381 ? 9.766 4.441 -1.942 1 92.25 381 MET A CA 1
ATOM 3106 C C . MET A 1 381 ? 9.375 3.254 -2.818 1 92.25 381 MET A C 1
ATOM 3108 O O . MET A 1 381 ? 10.211 2.723 -3.559 1 92.25 381 MET A O 1
ATOM 3112 N N . LEU A 1 382 ? 8.156 2.834 -2.699 1 86.94 382 LEU A N 1
ATOM 3113 C CA . LEU A 1 382 ? 7.676 1.728 -3.518 1 86.94 382 LEU A CA 1
ATOM 3114 C C . LEU A 1 382 ? 7.75 2.074 -5 1 86.94 382 LEU A C 1
ATOM 3116 O O . LEU A 1 382 ? 8.18 1.251 -5.812 1 86.94 382 LEU A O 1
ATOM 3120 N N . GLU A 1 383 ? 7.363 3.27 -5.301 1 85.69 383 GLU A N 1
ATOM 3121 C CA . GLU A 1 383 ? 7.445 3.713 -6.691 1 85.69 383 GLU A CA 1
ATOM 3122 C C . GLU A 1 383 ? 8.891 3.787 -7.164 1 85.69 383 GLU A C 1
ATOM 3124 O O . GLU A 1 383 ? 9.195 3.434 -8.305 1 85.69 383 GLU A O 1
ATOM 3129 N N . MET A 1 384 ? 9.703 4.289 -6.336 1 91.06 384 MET A N 1
ATOM 3130 C CA . MET A 1 384 ? 11.125 4.379 -6.656 1 91.06 384 MET A CA 1
ATOM 3131 C C . MET A 1 384 ? 11.703 3 -6.961 1 91.06 384 MET A C 1
ATOM 3133 O O . MET A 1 384 ? 12.461 2.84 -7.918 1 91.06 384 MET A O 1
ATOM 3137 N N . GLU A 1 385 ? 11.328 2.016 -6.133 1 88.06 385 GLU A N 1
ATOM 3138 C CA . GLU A 1 385 ? 11.812 0.652 -6.32 1 88.06 385 GLU A CA 1
ATOM 3139 C C . GLU A 1 385 ? 11.297 0.056 -7.625 1 88.06 385 GLU A C 1
ATOM 3141 O O . GLU A 1 385 ? 11.961 -0.783 -8.242 1 88.06 385 GLU A O 1
ATOM 3146 N N . ARG A 1 386 ? 10.164 0.492 -8.047 1 82.81 386 ARG A N 1
ATOM 3147 C CA . ARG A 1 386 ? 9.539 -0.031 -9.258 1 82.81 386 ARG A CA 1
ATOM 3148 C C . ARG A 1 386 ? 10.219 0.523 -10.508 1 82.81 386 ARG A C 1
ATOM 3150 O O . ARG A 1 386 ? 10.266 -0.144 -11.539 1 82.81 386 ARG A O 1
ATOM 3157 N N . LEU A 1 387 ? 10.805 1.677 -10.445 1 84 387 LEU A N 1
ATOM 3158 C CA . LEU A 1 387 ? 11.375 2.361 -11.602 1 84 387 LEU A CA 1
ATOM 3159 C C . LEU A 1 387 ? 12.617 1.631 -12.102 1 84 387 LEU A C 1
ATOM 3161 O O . LEU A 1 387 ? 13.398 1.103 -11.305 1 84 387 LEU A O 1
ATOM 3165 N N . ARG A 1 388 ? 12.75 1.634 -13.367 1 82.94 388 ARG A N 1
ATOM 3166 C CA . ARG A 1 388 ? 13.906 0.987 -13.984 1 82.94 388 ARG A CA 1
ATOM 3167 C C . ARG A 1 388 ? 14.883 2.02 -14.539 1 82.94 388 ARG A C 1
ATOM 3169 O O . ARG A 1 388 ? 15.984 1.674 -14.961 1 82.94 388 ARG A O 1
ATOM 3176 N N . GLU A 1 389 ? 14.445 3.268 -14.492 1 86.12 389 GLU A N 1
ATOM 3177 C CA . GLU A 1 389 ? 15.281 4.371 -14.953 1 86.12 389 GLU A CA 1
ATOM 3178 C C . GLU A 1 389 ? 15.883 5.141 -13.781 1 86.12 389 GLU A C 1
ATOM 3180 O O . GLU A 1 389 ? 15.445 4.984 -12.641 1 86.12 389 GLU A O 1
ATOM 3185 N N . SER A 1 390 ? 16.906 5.938 -14.141 1 92.12 390 SER A N 1
ATOM 3186 C CA . SER A 1 390 ? 17.516 6.773 -13.109 1 92.12 390 SER A CA 1
ATOM 3187 C C . SER A 1 390 ? 16.562 7.891 -12.68 1 92.12 390 SER A C 1
ATOM 3189 O O . SER A 1 390 ? 15.742 8.352 -13.469 1 92.12 390 SER A O 1
ATOM 3191 N N . ILE A 1 391 ? 16.75 8.281 -11.453 1 94.56 391 ILE A N 1
ATOM 3192 C CA . ILE A 1 391 ? 15.844 9.297 -10.914 1 94.56 391 ILE A CA 1
ATOM 3193 C C . ILE A 1 391 ? 16.641 10.32 -10.117 1 94.56 391 ILE A C 1
ATOM 3195 O O . ILE A 1 391 ? 17.625 9.984 -9.461 1 94.56 391 ILE A O 1
ATOM 3199 N N . LEU A 1 392 ? 16.25 11.562 -10.258 1 97.25 392 LEU A N 1
ATOM 3200 C CA . LEU A 1 392 ? 16.734 12.656 -9.422 1 97.25 392 LEU A CA 1
ATOM 3201 C C . LEU A 1 392 ? 15.656 13.141 -8.469 1 97.25 392 LEU A C 1
ATOM 3203 O O . LEU A 1 392 ? 14.586 13.578 -8.906 1 97.25 392 LEU A O 1
ATOM 3207 N N . ILE A 1 393 ? 15.945 12.984 -7.184 1 97.81 393 ILE A N 1
ATOM 3208 C CA . ILE A 1 393 ? 15 13.43 -6.168 1 97.81 393 ILE A CA 1
ATOM 3209 C C . ILE A 1 393 ? 15.539 14.68 -5.473 1 97.81 393 ILE A C 1
ATOM 3211 O O . ILE A 1 393 ? 16.609 14.648 -4.875 1 97.81 393 ILE A O 1
ATOM 3215 N N . VAL A 1 394 ? 14.812 15.797 -5.602 1 98.25 394 VAL A N 1
ATOM 3216 C CA . VAL A 1 394 ? 15.148 17.047 -4.934 1 98.25 394 VAL A CA 1
ATOM 3217 C C . VAL A 1 394 ? 14.094 17.375 -3.877 1 98.25 394 VAL A C 1
ATOM 3219 O O . VAL A 1 394 ? 12.922 17.578 -4.203 1 98.25 394 VAL A O 1
ATOM 3222 N N . SER A 1 395 ? 14.516 17.406 -2.676 1 97.88 395 SER A N 1
ATOM 3223 C CA . SER A 1 395 ? 13.578 17.594 -1.573 1 97.88 395 SER A CA 1
ATOM 3224 C C . SER A 1 395 ? 14.25 18.297 -0.391 1 97.88 395 SER A C 1
ATOM 3226 O O . SER A 1 395 ? 15.07 19.188 -0.577 1 97.88 395 SER A O 1
ATOM 3228 N N . HIS A 1 396 ? 13.812 18 0.803 1 97.44 396 HIS A N 1
ATOM 3229 C CA . HIS A 1 396 ? 14.234 18.703 2.008 1 97.44 396 HIS A CA 1
ATOM 3230 C C . HIS A 1 396 ? 15.016 17.797 2.941 1 97.44 396 HIS A C 1
ATOM 3232 O O . HIS A 1 396 ? 15.133 16.594 2.684 1 97.44 396 HIS A O 1
ATOM 3238 N N . ASN A 1 397 ? 15.555 18.375 3.961 1 96 397 ASN A N 1
ATOM 3239 C CA . ASN A 1 397 ? 16.531 17.703 4.816 1 96 397 ASN A CA 1
ATOM 3240 C C . ASN A 1 397 ? 15.938 16.438 5.441 1 96 397 ASN A C 1
ATOM 3242 O O . ASN A 1 397 ? 16.422 15.328 5.18 1 96 397 ASN A O 1
ATOM 3246 N N . ALA A 1 398 ? 14.875 16.594 6.207 1 95.94 398 ALA A N 1
ATOM 3247 C CA . ALA A 1 398 ? 14.289 15.461 6.91 1 95.94 398 ALA A CA 1
ATOM 3248 C C . ALA A 1 398 ? 13.852 14.375 5.934 1 95.94 398 ALA A C 1
ATOM 3250 O O . ALA A 1 398 ? 14 13.18 6.211 1 95.94 398 ALA A O 1
ATOM 3251 N N . VAL A 1 399 ? 13.383 14.766 4.781 1 97.44 399 VAL A N 1
ATOM 3252 C CA . VAL A 1 399 ? 12.852 13.852 3.777 1 97.44 399 VAL A CA 1
ATOM 3253 C C . VAL A 1 399 ? 14 13.086 3.121 1 9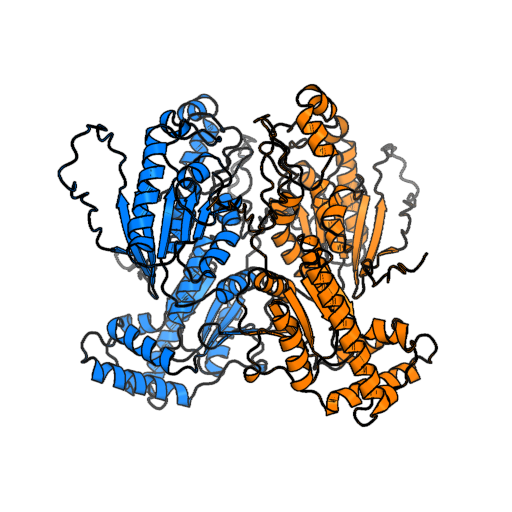7.44 399 VAL A C 1
ATOM 3255 O O . VAL A 1 399 ? 13.961 11.859 3.018 1 97.44 399 VAL A O 1
ATOM 3258 N N . ILE A 1 400 ? 15.055 13.758 2.76 1 98.06 400 ILE A N 1
ATOM 3259 C CA . ILE A 1 400 ? 16.188 13.125 2.105 1 98.06 400 ILE A CA 1
ATOM 3260 C C . ILE A 1 400 ? 16.891 12.188 3.086 1 98.06 400 ILE A C 1
ATOM 3262 O O . ILE A 1 400 ? 17.375 11.117 2.697 1 98.06 400 ILE A O 1
ATOM 3266 N N . ARG A 1 401 ? 16.922 12.578 4.34 1 97.62 401 ARG A N 1
ATOM 3267 C CA . ARG A 1 401 ? 17.5 11.703 5.359 1 97.62 401 ARG A CA 1
ATOM 3268 C C . ARG A 1 401 ? 16.781 10.352 5.375 1 97.62 401 ARG A C 1
ATOM 3270 O O . ARG A 1 401 ? 17.422 9.305 5.441 1 97.62 401 ARG A O 1
ATOM 3277 N N . ALA A 1 402 ? 15.523 10.438 5.344 1 97.12 402 ALA A N 1
ATOM 3278 C CA . ALA A 1 402 ? 14.711 9.219 5.395 1 97.12 402 ALA A CA 1
ATOM 3279 C C . ALA A 1 402 ? 14.945 8.352 4.16 1 97.12 402 ALA A C 1
ATOM 3281 O O . ALA A 1 402 ? 15.102 7.137 4.266 1 97.12 402 ALA A O 1
ATOM 3282 N N . ILE A 1 403 ? 14.984 8.984 2.961 1 97.31 403 ILE A N 1
ATOM 3283 C CA . ILE A 1 403 ? 15.18 8.242 1.718 1 97.31 403 ILE A CA 1
ATOM 3284 C C . ILE A 1 403 ? 16.594 7.664 1.677 1 97.31 403 ILE A C 1
ATOM 3286 O O . ILE A 1 403 ? 16.781 6.492 1.342 1 97.31 403 ILE A O 1
ATOM 3290 N N . TYR A 1 404 ? 17.547 8.516 2.047 1 96.94 404 TYR A N 1
ATOM 3291 C CA . TYR A 1 404 ? 18.938 8.109 2.092 1 96.94 404 TYR A CA 1
ATOM 3292 C C . TYR A 1 404 ? 19.141 6.941 3.051 1 96.94 404 TYR A C 1
ATOM 3294 O O . TYR A 1 404 ? 19.797 5.957 2.713 1 96.94 404 TYR A O 1
ATOM 3302 N N . GLY A 1 405 ? 18.625 7.066 4.191 1 95.38 405 GLY A N 1
ATOM 3303 C CA . GLY A 1 405 ? 18.719 5.988 5.164 1 95.38 405 GLY A CA 1
ATOM 3304 C C . GLY A 1 405 ? 18.188 4.668 4.637 1 95.38 405 GLY A C 1
ATOM 3305 O O . GLY A 1 405 ? 18.797 3.619 4.848 1 95.38 405 GLY A O 1
ATOM 3306 N N . PHE A 1 406 ? 17.078 4.699 3.943 1 94.44 406 PHE A N 1
ATOM 3307 C CA . PHE A 1 406 ? 16.484 3.504 3.348 1 94.44 406 PHE A CA 1
ATOM 3308 C C . PHE A 1 406 ? 17.453 2.865 2.355 1 94.44 406 PHE A C 1
ATOM 3310 O O . PHE A 1 406 ? 17.688 1.655 2.402 1 94.44 406 PHE A O 1
ATOM 3317 N N . LEU A 1 407 ? 18.031 3.639 1.529 1 92.88 407 LEU A N 1
ATOM 3318 C CA . LEU A 1 407 ? 18.844 3.135 0.427 1 92.88 407 LEU A CA 1
ATOM 3319 C C . LEU A 1 407 ? 20.141 2.533 0.941 1 92.88 407 LEU A C 1
ATOM 3321 O O . LEU A 1 407 ? 20.656 1.577 0.36 1 92.88 407 LEU A O 1
ATOM 3325 N N . ILE A 1 408 ? 20.594 3.055 2.043 1 91.75 408 ILE A N 1
ATOM 3326 C CA . ILE A 1 408 ? 21.859 2.543 2.537 1 91.75 408 ILE A CA 1
ATOM 3327 C C . ILE A 1 408 ? 21.609 1.54 3.662 1 91.75 408 ILE A C 1
ATOM 3329 O O . ILE A 1 408 ? 22.562 1.106 4.336 1 91.75 408 ILE A O 1
ATOM 3333 N N . GLY A 1 409 ? 20.406 1.247 3.947 1 90.19 409 GLY A N 1
ATOM 3334 C CA . GLY A 1 409 ? 20.062 0.159 4.844 1 90.19 409 GLY A CA 1
ATOM 3335 C C . GLY A 1 409 ? 20.172 0.537 6.309 1 90.19 409 GLY A C 1
ATOM 3336 O O . GLY A 1 409 ? 20.609 -0.265 7.133 1 90.19 409 GLY A O 1
ATOM 3337 N N . LYS A 1 410 ? 19.781 1.771 6.629 1 90.75 410 LYS A N 1
ATOM 3338 C CA . LYS A 1 410 ? 19.781 2.213 8.023 1 90.75 410 LYS A CA 1
ATOM 3339 C C . LYS A 1 410 ? 18.438 1.933 8.688 1 90.75 410 LYS A C 1
ATOM 3341 O O . LYS A 1 410 ? 17.406 1.853 8.016 1 90.75 410 LYS A O 1
ATOM 3346 N N . ARG A 1 411 ? 18.547 1.764 10.031 1 90.81 411 ARG A N 1
ATOM 3347 C CA . ARG A 1 411 ? 17.328 1.65 10.82 1 90.81 411 ARG A CA 1
ATOM 3348 C C . ARG A 1 411 ? 16.641 3.006 10.969 1 90.81 411 ARG A C 1
ATOM 3350 O O . ARG A 1 411 ? 17.297 4.051 10.836 1 90.81 411 ARG A O 1
ATOM 3357 N N . GLN A 1 412 ? 15.391 2.881 11.172 1 92.5 412 GLN A N 1
ATOM 3358 C CA . GLN A 1 412 ? 14.562 4.082 11.289 1 92.5 412 GLN A CA 1
ATOM 3359 C C . GLN A 1 412 ? 15.148 5.055 12.305 1 92.5 412 GLN A C 1
ATOM 3361 O O . GLN A 1 412 ? 15.156 6.266 12.078 1 92.5 412 GLN A O 1
ATOM 3366 N N . GLU A 1 413 ? 15.711 4.574 13.391 1 91.94 413 GLU A N 1
ATOM 3367 C CA . GLU A 1 413 ? 16.219 5.383 14.492 1 91.94 413 GLU A CA 1
ATOM 3368 C C . GLU A 1 413 ? 17.469 6.156 14.078 1 91.94 413 GLU A C 1
ATOM 3370 O O . GLU A 1 413 ? 17.812 7.168 14.695 1 91.94 413 GLU A O 1
ATOM 3375 N N . GLU A 1 414 ? 18.109 5.742 13.062 1 93.69 414 GLU A N 1
ATOM 3376 C CA . GLU A 1 414 ? 19.359 6.355 12.617 1 93.69 414 GLU A CA 1
ATOM 3377 C C . GLU A 1 414 ? 19.094 7.488 11.625 1 93.69 414 GLU A C 1
ATOM 3379 O O . GLU A 1 414 ? 19.953 8.336 11.391 1 93.69 414 GLU A O 1
ATOM 3384 N N . CYS A 1 415 ? 17.922 7.547 11.086 1 94.19 415 CYS A N 1
ATOM 3385 C CA . CYS A 1 415 ? 17.609 8.43 9.969 1 94.19 415 CYS A CA 1
ATOM 3386 C C . CYS A 1 415 ? 17.75 9.891 10.375 1 94.19 415 CYS A C 1
ATOM 3388 O O . CYS A 1 415 ? 18.359 10.68 9.656 1 94.19 415 CYS A O 1
ATOM 3390 N N . PRO A 1 416 ? 17.25 10.273 11.602 1 94.56 416 PRO A N 1
ATOM 3391 C CA . PRO A 1 416 ? 17.266 11.695 11.945 1 94.56 416 PRO A CA 1
ATOM 3392 C C . PRO A 1 416 ? 18.688 12.242 12.094 1 94.56 416 PRO A C 1
ATOM 3394 O O . PRO A 1 416 ? 18.891 13.461 12.078 1 94.56 416 PRO A O 1
ATOM 3397 N N . ASN A 1 417 ? 19.672 11.43 12.211 1 93.5 417 ASN A N 1
ATOM 3398 C CA . ASN A 1 417 ? 21.031 11.875 12.508 1 93.5 417 ASN A CA 1
ATOM 3399 C C . ASN A 1 417 ? 21.922 11.797 11.266 1 93.5 417 ASN A C 1
ATOM 3401 O O . ASN A 1 417 ? 23.109 12.109 11.336 1 93.5 417 ASN A O 1
ATOM 3405 N N . LEU A 1 418 ? 21.391 11.406 10.164 1 95 418 LEU A N 1
ATOM 3406 C CA . LEU A 1 418 ? 22.172 11.32 8.938 1 95 418 LEU A CA 1
ATOM 3407 C C . LEU A 1 418 ? 22.469 12.711 8.391 1 95 418 LEU A C 1
ATOM 3409 O O . LEU A 1 418 ? 21.641 13.609 8.477 1 95 418 LEU A O 1
ATOM 3413 N N . GLU A 1 419 ? 23.609 12.906 7.855 1 93.38 419 GLU A N 1
ATOM 3414 C CA . GLU A 1 419 ? 24.031 14.211 7.34 1 93.38 419 GLU A CA 1
ATOM 3415 C C . GLU A 1 419 ? 23.688 14.352 5.859 1 93.38 419 GLU A C 1
ATOM 3417 O O . GLU A 1 419 ? 24.094 13.523 5.039 1 93.38 419 GLU A O 1
ATOM 3422 N N . VAL A 1 420 ? 23 15.398 5.555 1 94.75 420 VAL A N 1
ATOM 3423 C CA . VAL A 1 420 ? 22.641 15.734 4.184 1 94.75 420 VAL A CA 1
ATOM 3424 C C . VAL A 1 420 ? 22.938 17.219 3.924 1 94.75 420 VAL A C 1
ATOM 3426 O O . VAL A 1 420 ? 22.031 18.062 4.016 1 94.75 420 VAL A O 1
ATOM 3429 N N . PRO A 1 421 ? 24.141 17.547 3.521 1 94.88 421 PRO A N 1
ATOM 3430 C CA . PRO A 1 421 ? 24.531 18.938 3.328 1 94.88 421 PRO A CA 1
ATOM 3431 C C . PRO A 1 421 ? 23.859 19.578 2.111 1 94.88 421 PRO A C 1
ATOM 3433 O O . PRO A 1 421 ? 23.406 18.859 1.205 1 94.88 421 PRO A O 1
ATOM 3436 N N . LEU A 1 422 ? 23.781 20.891 2.146 1 95.69 422 LEU A N 1
ATOM 3437 C CA . LEU A 1 422 ? 23.312 21.625 0.981 1 95.69 422 LEU A CA 1
ATOM 3438 C C . LEU A 1 422 ? 24.312 21.547 -0.162 1 95.69 422 LEU A C 1
ATOM 3440 O O . LEU A 1 422 ? 25.516 21.438 0.073 1 95.69 422 LEU A O 1
ATOM 3444 N N . HIS A 1 423 ? 23.797 21.562 -1.339 1 96.62 423 HIS A N 1
ATOM 3445 C CA . HIS A 1 423 ? 24.562 21.719 -2.566 1 96.62 423 HIS A CA 1
ATOM 3446 C C . HIS A 1 423 ? 25.484 20.516 -2.797 1 96.62 423 HIS A C 1
ATOM 3448 O O . HIS A 1 423 ? 26.625 20.672 -3.264 1 96.62 423 HIS A O 1
ATOM 3454 N N . VAL A 1 424 ? 25.109 19.422 -2.344 1 96.81 424 VAL A N 1
ATOM 3455 C CA . VAL A 1 424 ? 25.781 18.156 -2.588 1 96.81 424 VAL A CA 1
ATOM 3456 C C . VAL A 1 424 ? 24.797 17.156 -3.215 1 96.81 424 VAL A C 1
ATOM 3458 O O . VAL A 1 424 ? 23.672 17.016 -2.746 1 96.81 424 VAL A O 1
ATOM 3461 N N . VAL A 1 425 ? 25.234 16.531 -4.293 1 97.81 425 VAL A N 1
ATOM 3462 C CA . VAL A 1 425 ? 24.438 15.477 -4.918 1 97.81 425 VAL A CA 1
ATOM 3463 C C . VAL A 1 425 ? 24.969 14.109 -4.477 1 97.81 425 VAL A C 1
ATOM 3465 O O . VAL A 1 425 ? 26.156 13.812 -4.625 1 97.81 425 VAL A O 1
ATOM 3468 N N . ILE A 1 426 ? 24.109 13.312 -3.881 1 97.44 426 ILE A N 1
ATOM 3469 C CA . ILE A 1 426 ? 24.453 11.953 -3.479 1 97.44 426 ILE A CA 1
ATOM 3470 C C . ILE A 1 426 ? 23.984 10.961 -4.535 1 97.44 426 ILE A C 1
ATOM 3472 O O . ILE A 1 426 ? 22.781 10.82 -4.762 1 97.44 426 ILE A O 1
ATOM 3476 N N . LYS A 1 427 ? 24.844 10.344 -5.215 1 96.69 427 LYS A N 1
ATOM 3477 C CA . LYS A 1 427 ? 24.547 9.32 -6.203 1 96.69 427 LYS A CA 1
ATOM 3478 C C . LYS A 1 427 ? 24.609 7.922 -5.59 1 96.69 427 LYS A C 1
ATOM 3480 O O . LYS A 1 427 ? 25.656 7.52 -5.066 1 96.69 427 LYS A O 1
ATOM 3485 N N . LEU A 1 428 ? 23.516 7.238 -5.641 1 95 428 LEU A N 1
ATOM 3486 C CA . LEU A 1 428 ? 23.438 5.902 -5.059 1 95 428 LEU A CA 1
ATOM 3487 C C . LEU A 1 428 ? 23.094 4.867 -6.125 1 95 428 LEU A C 1
ATOM 3489 O O . LEU A 1 428 ? 22.156 5.066 -6.91 1 95 428 LEU A O 1
ATOM 3493 N N . THR A 1 429 ? 23.797 3.807 -6.152 1 88.88 429 THR A N 1
ATOM 3494 C CA . THR A 1 429 ? 23.547 2.691 -7.059 1 88.88 429 THR A CA 1
ATOM 3495 C C . THR A 1 429 ? 23.375 1.39 -6.277 1 88.88 429 THR A C 1
ATOM 3497 O O . THR A 1 429 ? 24.359 0.806 -5.816 1 88.88 429 THR A O 1
ATOM 3500 N N . PRO A 1 430 ? 22.141 0.93 -6.199 1 81.62 430 PRO A N 1
ATOM 3501 C CA . PRO A 1 430 ? 21.891 -0.303 -5.453 1 81.62 430 PRO A CA 1
ATOM 3502 C C . PRO A 1 430 ? 22.578 -1.521 -6.07 1 81.62 430 PRO A C 1
ATOM 3504 O O . PRO A 1 430 ? 22.625 -1.645 -7.297 1 81.62 430 PRO A O 1
ATOM 3507 N N . ARG A 1 431 ? 23.109 -2.32 -5.211 1 72.94 431 ARG A N 1
ATOM 3508 C CA . ARG A 1 431 ? 23.703 -3.602 -5.574 1 72.94 431 ARG A CA 1
ATOM 3509 C C . ARG A 1 431 ? 23.141 -4.734 -4.727 1 72.94 431 ARG A C 1
ATOM 3511 O O . ARG A 1 431 ? 22.359 -4.492 -3.795 1 72.94 431 ARG A O 1
ATOM 3518 N N . ALA A 1 432 ? 23.359 -5.996 -5.062 1 64.44 432 ALA A N 1
ATOM 3519 C CA . ALA A 1 432 ? 22.812 -7.164 -4.375 1 64.44 432 ALA A CA 1
ATOM 3520 C C . ALA A 1 432 ? 23.156 -7.129 -2.887 1 64.44 432 ALA A C 1
ATOM 3522 O O . ALA A 1 432 ? 22.312 -7.449 -2.047 1 64.44 432 ALA A O 1
ATOM 3523 N N . TYR A 1 433 ? 24.328 -6.73 -2.576 1 64.81 433 TYR A N 1
ATOM 3524 C CA . TYR A 1 433 ? 24.75 -6.836 -1.184 1 64.81 433 TYR A CA 1
ATOM 3525 C C . TYR A 1 433 ? 24.953 -5.453 -0.572 1 64.81 433 TYR A C 1
ATOM 3527 O O . TYR A 1 433 ? 25.5 -5.332 0.527 1 64.81 433 TYR A O 1
ATOM 3535 N N . GLY A 1 434 ? 24.516 -4.469 -1.314 1 74.31 434 GLY A N 1
ATOM 3536 C CA . GLY A 1 434 ? 24.703 -3.125 -0.789 1 74.31 434 GLY A CA 1
ATOM 3537 C C . GLY A 1 434 ? 24.359 -2.041 -1.797 1 74.31 434 GLY A C 1
ATOM 3538 O O . GLY A 1 434 ? 23.5 -2.229 -2.66 1 74.31 434 GLY A O 1
ATOM 3539 N N . CYS A 1 435 ? 24.953 -0.857 -1.444 1 84.5 435 CYS A N 1
ATOM 3540 C CA . CYS A 1 435 ? 24.719 0.311 -2.287 1 84.5 435 CYS A CA 1
ATOM 3541 C C . CYS A 1 435 ? 26.016 1.08 -2.521 1 84.5 435 CYS A C 1
ATOM 3543 O O . CYS A 1 435 ? 26.781 1.302 -1.587 1 84.5 435 CYS A O 1
ATOM 3545 N N . GLU A 1 436 ? 26.328 1.345 -3.779 1 87.62 436 GLU A N 1
ATOM 3546 C CA . GLU A 1 436 ? 27.438 2.219 -4.109 1 87.62 436 GLU A CA 1
ATOM 3547 C C . GLU A 1 436 ? 27.047 3.688 -3.99 1 87.62 436 GLU A C 1
ATOM 3549 O O . GLU A 1 436 ? 26.016 4.102 -4.496 1 87.62 436 GLU A O 1
ATOM 3554 N N . GLU A 1 437 ? 27.891 4.398 -3.299 1 93.12 437 GLU A N 1
ATOM 3555 C CA . GLU A 1 437 ? 27.594 5.809 -3.061 1 93.12 437 GLU A CA 1
ATOM 3556 C C . GLU A 1 437 ? 28.703 6.711 -3.588 1 93.12 437 GLU A C 1
ATOM 3558 O O . GLU A 1 437 ? 29.891 6.406 -3.426 1 93.12 437 GLU A O 1
ATOM 3563 N N . ALA A 1 438 ? 28.344 7.793 -4.312 1 94.38 438 ALA A N 1
ATOM 3564 C CA . ALA A 1 438 ? 29.234 8.883 -4.711 1 94.38 438 ALA A CA 1
ATOM 3565 C C . ALA A 1 438 ? 28.641 10.234 -4.336 1 94.38 438 ALA A C 1
ATOM 3567 O O . ALA A 1 438 ? 27.438 10.453 -4.48 1 94.38 438 ALA A O 1
ATOM 3568 N N . ARG A 1 439 ? 29.469 11.109 -3.795 1 95.38 439 ARG A N 1
ATOM 3569 C CA . ARG A 1 439 ? 29.031 12.453 -3.426 1 95.38 439 ARG A CA 1
ATOM 3570 C C . ARG A 1 439 ? 29.688 13.508 -4.312 1 95.38 439 ARG A C 1
ATOM 3572 O O . ARG A 1 439 ? 30.922 13.539 -4.438 1 95.38 439 ARG A O 1
ATOM 3579 N N . ILE A 1 440 ? 28.906 14.281 -4.918 1 95.5 440 ILE A N 1
ATOM 3580 C CA . ILE A 1 440 ? 29.375 15.336 -5.812 1 95.5 440 ILE A CA 1
ATOM 3581 C C . ILE A 1 440 ? 29.062 16.703 -5.207 1 95.5 440 ILE A C 1
ATOM 3583 O O . ILE A 1 440 ? 27.906 17.094 -5.086 1 95.5 440 ILE A O 1
ATOM 3587 N N . GLU A 1 441 ? 30.062 17.438 -4.871 1 94.88 441 GLU A N 1
ATOM 3588 C CA . GLU A 1 441 ? 29.891 18.781 -4.324 1 94.88 441 GLU A CA 1
ATOM 3589 C C . GLU A 1 441 ? 29.797 19.812 -5.434 1 94.88 441 GLU A C 1
ATOM 3591 O O . GLU A 1 441 ? 30.703 19.938 -6.262 1 94.88 441 GLU A O 1
ATOM 3596 N N . LEU A 1 442 ? 28.688 20.484 -5.473 1 92.38 442 LEU A N 1
ATOM 3597 C CA . LEU A 1 442 ? 28.453 21.547 -6.441 1 92.38 442 LEU A CA 1
ATOM 3598 C C . LEU A 1 442 ? 28.453 22.906 -5.754 1 92.38 442 LEU A C 1
ATOM 3600 O O . LEU A 1 442 ? 27.391 23.516 -5.578 1 92.38 442 LEU A O 1
ATOM 3604 N N . ASN A 1 443 ? 29.531 23.359 -5.133 1 80.31 443 ASN A N 1
ATOM 3605 C CA . ASN A 1 443 ? 29.594 24.625 -4.395 1 80.31 443 ASN A CA 1
ATOM 3606 C C . ASN A 1 443 ? 29.516 25.828 -5.328 1 80.31 443 ASN A C 1
ATOM 3608 O O . ASN A 1 443 ? 30.359 26 -6.199 1 80.31 443 ASN A O 1
ATOM 3612 N N . PRO A 1 444 ? 28.422 26.516 -5.215 1 72.19 444 PRO A N 1
ATOM 3613 C CA . PRO A 1 444 ? 28.281 27.688 -6.082 1 72.19 444 PRO A CA 1
ATOM 3614 C C . PRO A 1 444 ? 29.328 28.766 -5.793 1 72.19 444 PRO A C 1
ATOM 3616 O O . PRO A 1 444 ? 29.547 29.141 -4.633 1 72.19 444 PRO A O 1
ATOM 3619 N N . HIS A 1 445 ? 30.531 28.734 -6.305 1 62.28 445 HIS A N 1
ATOM 3620 C CA . HIS A 1 445 ? 31.453 29.859 -6.184 1 62.28 445 HIS A CA 1
ATOM 3621 C C . HIS A 1 445 ? 31.062 30.984 -7.141 1 62.28 445 HIS A C 1
ATOM 3623 O O . HIS A 1 445 ? 30.531 30.734 -8.219 1 62.28 445 HIS A O 1
ATOM 3629 N N . GLU A 1 446 ? 30.844 32.156 -6.59 1 47.19 446 GLU A N 1
ATOM 3630 C CA . GLU A 1 446 ? 30.688 33.375 -7.41 1 47.19 446 GLU A CA 1
ATOM 3631 C C . GLU A 1 446 ? 31.688 33.406 -8.555 1 47.19 446 GLU A C 1
ATOM 3633 O O . GLU A 1 446 ? 32.875 33.594 -8.336 1 47.19 446 GLU A O 1
ATOM 3638 N N . GLU A 1 447 ? 31.938 32.5 -9.352 1 42.09 447 GLU A N 1
ATOM 3639 C CA . GLU A 1 447 ? 32.781 32.969 -10.453 1 42.09 447 GLU A CA 1
ATOM 3640 C C . GLU A 1 447 ? 32.344 34.312 -10.977 1 42.09 447 GLU A C 1
ATOM 3642 O O . GLU A 1 447 ? 31.141 34.562 -11.164 1 42.09 447 GLU A O 1
ATOM 3647 N N . LEU A 1 448 ? 33.094 35.406 -10.734 1 36.34 448 LEU A N 1
ATOM 3648 C CA . LEU A 1 448 ? 33.094 36.625 -11.492 1 36.34 448 LEU A CA 1
ATOM 3649 C C . LEU A 1 448 ? 32.812 36.375 -12.969 1 36.34 448 LEU A C 1
ATOM 3651 O O . LEU A 1 448 ? 33.469 35.531 -13.586 1 36.34 448 LEU A O 1
ATOM 3655 N N . LEU A 1 449 ? 31.656 36.531 -13.469 1 35.47 449 LEU A N 1
ATOM 3656 C CA . LEU A 1 449 ? 31.328 36.75 -14.875 1 35.47 449 LEU A CA 1
ATOM 3657 C C . LEU A 1 449 ? 32.469 37.406 -15.609 1 35.47 449 LEU A C 1
ATOM 3659 O O . LEU A 1 449 ? 32.375 38.562 -16.031 1 35.47 449 LEU A O 1
ATOM 3663 N N . SER A 1 450 ? 33.75 37.531 -15.125 1 31.58 450 SER A N 1
ATOM 3664 C CA . SER A 1 450 ? 34.625 38.219 -16.047 1 31.58 450 SER A CA 1
ATOM 3665 C C . SER A 1 450 ? 34.625 37.562 -17.422 1 31.58 450 SER A C 1
ATOM 3667 O O . SER A 1 450 ? 34.406 36.344 -17.531 1 31.58 450 SER A O 1
ATOM 3669 N N . ASP A 1 451 ? 34.594 38.375 -18.578 1 31.78 451 ASP A N 1
ATOM 3670 C CA . ASP A 1 451 ? 34.5 38.375 -20.031 1 31.78 451 ASP A CA 1
ATOM 3671 C C . ASP A 1 451 ? 35.438 37.312 -20.625 1 31.78 451 ASP A C 1
ATOM 3673 O O . ASP A 1 451 ? 35.5 37.156 -21.844 1 31.78 451 ASP A O 1
ATOM 3677 N N . SER A 1 452 ? 36.75 37.25 -20.125 1 31.05 452 SER A N 1
ATOM 3678 C CA . SER A 1 452 ? 37.656 36.75 -21.156 1 31.05 452 SER A CA 1
ATOM 3679 C C . SER A 1 452 ? 37.375 35.312 -21.5 1 31.05 452 SER A C 1
ATOM 3681 O O . SER A 1 452 ? 37.062 34.5 -20.609 1 31.05 452 SER A O 1
ATOM 3683 N N . PRO A 1 453 ? 37.219 34.938 -22.844 1 31.45 453 PRO A N 1
ATOM 3684 C CA . PRO A 1 453 ? 36.938 33.688 -23.578 1 31.45 453 PRO A CA 1
ATOM 3685 C C . PRO A 1 453 ? 37.719 32.5 -23.047 1 31.45 453 PRO A C 1
ATOM 3687 O O . PRO A 1 453 ? 37.594 31.391 -23.547 1 31.45 453 PRO A O 1
ATOM 3690 N N . SER A 1 454 ? 38.969 32.781 -22.438 1 29.36 454 SER A N 1
ATOM 3691 C CA . SER A 1 454 ? 39.906 31.688 -22.734 1 29.36 454 SER A CA 1
ATOM 3692 C C . SER A 1 454 ? 39.469 30.391 -22.078 1 29.36 454 SER A C 1
ATOM 3694 O O . SER A 1 454 ? 39.344 29.359 -22.75 1 29.36 454 SER A O 1
ATOM 3696 N N . ALA A 1 455 ? 40.344 29.953 -20.922 1 27.91 455 ALA A N 1
ATOM 3697 C CA . ALA A 1 455 ? 40.781 28.594 -20.672 1 27.91 455 ALA A CA 1
ATOM 3698 C C . ALA A 1 455 ? 39.688 27.766 -20.016 1 27.91 455 ALA A C 1
ATOM 3700 O O . ALA A 1 455 ? 38.938 28.281 -19.188 1 27.91 455 ALA A O 1
ATOM 3701 N N . PRO A 1 456 ? 39.344 26.547 -20.594 1 30.64 456 PRO A N 1
ATOM 3702 C CA . PRO A 1 456 ? 38.469 25.516 -20.094 1 30.64 456 PRO A CA 1
ATOM 3703 C C . PRO A 1 456 ? 38.625 25.234 -18.609 1 30.64 456 PRO A C 1
ATOM 3705 O O . PRO A 1 456 ? 39.75 24.922 -18.156 1 30.64 456 PRO A O 1
ATOM 3708 N N . SER A 1 457 ? 38.219 26.125 -17.75 1 30.12 457 SER A N 1
ATOM 3709 C CA . SER A 1 457 ? 38.375 25.844 -16.328 1 30.12 457 SER A CA 1
ATOM 3710 C C . SER A 1 457 ? 38.062 24.391 -16.016 1 30.12 457 SER A C 1
ATOM 3712 O O . SER A 1 457 ? 37 23.875 -16.422 1 30.12 457 SER A O 1
ATOM 3714 N N . SER A 1 458 ? 39.094 23.531 -15.914 1 30.91 458 SER A N 1
ATOM 3715 C CA . SER A 1 458 ? 39.094 22.172 -15.398 1 30.91 458 SER A CA 1
ATOM 3716 C C . SER A 1 458 ? 38.219 22.047 -14.148 1 30.91 458 SER A C 1
ATOM 3718 O O . SER A 1 458 ? 38.594 22.531 -13.078 1 30.91 458 SER A O 1
ATOM 3720 N N . ASN A 1 459 ? 37.031 22.391 -14.203 1 33.31 459 ASN A N 1
ATOM 3721 C CA . ASN A 1 459 ? 36.125 22.109 -13.102 1 33.31 459 ASN A CA 1
ATOM 3722 C C . ASN A 1 459 ? 36.438 20.766 -12.453 1 33.31 459 ASN A C 1
ATOM 3724 O O . ASN A 1 459 ? 36.375 19.719 -13.117 1 33.31 459 ASN A O 1
ATOM 3728 N N . VAL A 1 460 ? 37.344 20.75 -11.531 1 31.47 460 VAL A N 1
ATOM 3729 C CA . VAL A 1 460 ? 37.75 19.625 -10.688 1 31.47 460 VAL A CA 1
ATOM 3730 C C . VAL A 1 460 ? 36.5 18.891 -10.172 1 31.47 460 VAL A C 1
ATOM 3732 O O . VAL A 1 460 ? 35.812 19.391 -9.289 1 31.47 460 VAL A O 1
ATOM 3735 N N . TYR A 1 461 ? 35.656 18.422 -11.039 1 36.94 461 TYR A N 1
ATOM 3736 C CA . TYR A 1 461 ? 34.781 17.375 -10.547 1 36.94 461 TYR A CA 1
ATOM 3737 C C . TYR A 1 461 ? 35.562 16.344 -9.742 1 36.94 461 TYR A C 1
ATOM 3739 O O . TYR A 1 461 ? 36.531 15.75 -10.234 1 36.94 461 TYR A O 1
ATOM 3747 N N . SER A 1 462 ? 35.875 16.594 -8.508 1 36.94 462 SER A N 1
ATOM 3748 C CA . SER A 1 462 ? 36.469 15.5 -7.754 1 36.94 462 SER A CA 1
ATOM 3749 C C . SER A 1 462 ? 35.812 14.172 -8.117 1 36.94 462 SER A C 1
ATOM 3751 O O . SER A 1 462 ? 34.562 14.055 -8.109 1 36.94 462 SER A O 1
ATOM 3753 N N . ASP A 1 463 ? 36.344 13.453 -9.016 1 37.84 463 ASP A N 1
ATOM 3754 C CA . ASP A 1 463 ? 36.031 12.047 -9.281 1 37.84 463 ASP A CA 1
ATOM 3755 C C . ASP A 1 463 ? 35.75 11.297 -7.988 1 37.84 463 ASP A C 1
ATOM 3757 O O . ASP A 1 463 ? 36.656 10.883 -7.285 1 37.84 463 ASP A O 1
ATOM 3761 N N . ALA A 1 464 ? 34.719 11.617 -7.281 1 42.5 464 ALA A N 1
ATOM 3762 C CA . ALA A 1 464 ? 34.406 10.852 -6.078 1 42.5 464 ALA A CA 1
ATOM 3763 C C . ALA A 1 464 ? 34.344 9.359 -6.375 1 42.5 464 ALA A C 1
ATOM 3765 O O . ALA A 1 464 ? 33.625 8.93 -7.289 1 42.5 464 ALA A O 1
ATOM 3766 N N . ILE A 1 465 ? 35.312 8.594 -5.957 1 45.91 465 ILE A N 1
ATOM 3767 C CA . ILE A 1 465 ? 35.344 7.137 -5.996 1 45.91 465 ILE A CA 1
ATOM 3768 C C . ILE A 1 465 ? 34.125 6.566 -5.277 1 45.91 465 ILE A C 1
ATOM 3770 O O . ILE A 1 465 ? 33.875 6.895 -4.113 1 45.91 465 ILE A O 1
ATOM 3774 N N . PRO A 1 466 ? 33.25 5.969 -6.016 1 56.22 466 PRO A N 1
ATOM 3775 C CA . PRO A 1 466 ? 32.094 5.344 -5.355 1 56.22 466 PRO A CA 1
ATOM 3776 C C . PRO A 1 466 ? 32.5 4.492 -4.156 1 56.22 466 PRO A C 1
ATOM 3778 O O . PRO A 1 466 ? 33.5 3.766 -4.211 1 56.22 466 PRO A O 1
ATOM 3781 N N . LYS A 1 467 ? 32 4.883 -2.965 1 58.75 467 LYS A N 1
ATOM 3782 C CA . LYS A 1 467 ? 32.188 4.051 -1.776 1 58.75 467 LYS A CA 1
ATOM 3783 C C . LYS A 1 467 ? 31.047 3.031 -1.641 1 58.75 467 LYS A C 1
ATOM 3785 O O . LYS A 1 467 ? 29.891 3.357 -1.854 1 58.75 467 LYS A O 1
ATOM 3790 N N . GLN A 1 468 ? 31.406 1.773 -1.529 1 47.66 468 GLN A N 1
ATOM 3791 C CA . GLN A 1 468 ? 30.422 0.725 -1.288 1 47.66 468 GLN A CA 1
ATOM 3792 C C . GLN A 1 468 ? 29.906 0.777 0.146 1 47.66 468 GLN A C 1
ATOM 3794 O O . GLN A 1 468 ? 30.688 0.795 1.096 1 47.66 468 GLN A O 1
ATOM 3799 N N . VAL A 1 469 ? 28.766 1.173 0.314 1 53.09 469 VAL A N 1
ATOM 3800 C CA . VAL A 1 469 ? 28.141 1.077 1.63 1 53.09 469 VAL A CA 1
ATOM 3801 C C . VAL A 1 469 ? 27.438 -0.272 1.771 1 53.09 469 VAL A C 1
ATOM 3803 O O . VAL A 1 469 ? 26.547 -0.603 0.983 1 53.09 469 VAL A O 1
ATOM 3806 N N . TYR A 1 470 ? 28.047 -1.098 2.602 1 47.75 470 TYR A N 1
ATOM 3807 C CA . TYR A 1 470 ? 27.453 -2.4 2.846 1 47.75 470 TYR A CA 1
ATOM 3808 C C . TYR A 1 470 ? 26.312 -2.291 3.852 1 47.75 470 TYR A C 1
ATOM 3810 O O . TYR A 1 470 ? 26.391 -1.517 4.809 1 47.75 470 TYR A O 1
ATOM 3818 N N . PHE A 1 471 ? 25.203 -2.73 3.48 1 46.41 471 PHE A N 1
ATOM 3819 C CA . PHE A 1 471 ? 24.094 -2.766 4.426 1 46.41 471 PHE A CA 1
ATOM 3820 C C . PHE A 1 471 ? 24.516 -3.477 5.711 1 46.41 471 PHE A C 1
ATOM 3822 O O . PHE A 1 471 ? 25.266 -4.453 5.676 1 46.41 471 PHE A O 1
ATOM 3829 N N . GLY A 1 472 ? 24.844 -2.77 6.82 1 41.09 472 GLY A N 1
ATOM 3830 C CA . GLY A 1 472 ? 25.297 -3.312 8.086 1 41.09 472 GLY A CA 1
ATOM 3831 C C . GLY A 1 472 ? 24.766 -4.703 8.375 1 41.09 472 GLY A C 1
ATOM 3832 O O . GLY A 1 472 ? 23.594 -4.984 8.141 1 41.09 472 GLY A O 1
ATOM 3833 N N . SER A 1 473 ? 25.656 -5.582 8.336 1 37.66 473 SER A N 1
ATOM 3834 C CA . SER A 1 473 ? 25.422 -6.914 8.891 1 37.66 473 SER A CA 1
ATOM 3835 C C . SER A 1 473 ? 24.906 -6.84 10.32 1 37.66 473 SER A C 1
ATOM 3837 O O . SER A 1 473 ? 25.625 -6.414 11.227 1 37.66 473 SER A O 1
ATOM 3839 N N . SER A 1 474 ? 23.875 -6.371 10.742 1 36.59 474 SER A N 1
ATOM 3840 C CA . SER A 1 474 ? 23.578 -6.809 12.102 1 36.59 474 SER A CA 1
ATOM 3841 C C . SER A 1 474 ? 23.969 -8.266 12.312 1 36.59 474 SER A C 1
ATOM 3843 O O . SER A 1 474 ? 23.141 -9.164 12.141 1 36.59 474 SER A O 1
ATOM 3845 N N . GLU A 1 475 ? 25.078 -8.68 11.883 1 32.97 475 GLU A N 1
ATOM 3846 C CA . GLU A 1 475 ? 25.594 -10.008 12.195 1 32.97 475 GLU A CA 1
ATOM 3847 C C . GLU A 1 475 ? 25.562 -10.273 13.703 1 32.97 475 GLU A C 1
ATOM 3849 O O . GLU A 1 475 ? 25.531 -9.336 14.5 1 32.97 475 GLU A O 1
ATOM 3854 N N . ASN A 1 476 ? 25.469 -11.625 14.039 1 35.34 476 ASN A N 1
ATOM 3855 C CA . ASN A 1 476 ? 25.484 -12.336 15.32 1 35.34 476 ASN A CA 1
ATOM 3856 C C . ASN A 1 476 ? 26.656 -11.891 16.188 1 35.34 476 ASN A C 1
ATOM 3858 O O . ASN A 1 476 ? 27.781 -12.312 15.969 1 35.34 476 ASN A O 1
ATOM 3862 N N . SER A 1 477 ? 26.938 -10.703 16.484 1 31.03 477 SER A N 1
ATOM 3863 C CA . SER A 1 477 ? 27.922 -10.688 17.547 1 31.03 477 SER A CA 1
ATOM 3864 C C . SER A 1 477 ? 27.453 -11.484 18.766 1 31.03 477 SER A C 1
ATOM 3866 O O . SER A 1 477 ? 26.422 -11.18 19.344 1 31.03 477 SER A O 1
ATOM 3868 N N . PHE A 1 478 ? 27.906 -12.758 18.906 1 30.34 478 PHE A N 1
ATOM 3869 C CA . PHE A 1 478 ? 27.875 -13.516 20.141 1 30.34 478 PHE A CA 1
ATOM 3870 C C . PHE A 1 478 ? 28.438 -12.695 21.297 1 30.34 478 PHE A C 1
ATOM 3872 O O . PHE A 1 478 ? 29.562 -12.211 21.234 1 30.34 478 PHE A O 1
ATOM 3879 N N . SER A 1 479 ? 27.766 -11.883 22.016 1 29.09 479 SER A N 1
ATOM 3880 C CA . SER A 1 479 ? 28.266 -11.414 23.297 1 29.09 479 SER A CA 1
ATOM 3881 C C . SER A 1 479 ? 28.859 -12.562 24.109 1 29.09 479 SER A C 1
ATOM 3883 O O . SER A 1 479 ? 28.203 -13.578 24.344 1 29.09 479 SER A O 1
ATOM 3885 N N . ASP A 1 480 ? 30.188 -12.805 24.109 1 27.56 480 ASP A N 1
ATOM 3886 C CA . ASP A 1 480 ? 30.953 -13.5 25.141 1 27.56 480 ASP A CA 1
ATOM 3887 C C . ASP A 1 480 ? 30.609 -12.969 26.531 1 27.56 480 ASP A C 1
ATOM 3889 O O . ASP A 1 480 ? 30.891 -11.812 26.859 1 27.56 480 ASP A O 1
ATOM 3893 N N . GLY A 1 481 ? 29.516 -13.188 27.156 1 25.89 481 GLY A N 1
ATOM 3894 C CA . GLY A 1 481 ? 29.344 -13.047 28.594 1 25.89 481 GLY A CA 1
ATOM 3895 C C . GLY A 1 481 ? 30.469 -13.664 29.406 1 25.89 481 GLY A C 1
ATOM 3896 O O . GLY A 1 481 ? 30.406 -13.703 30.641 1 25.89 481 GLY A O 1
ATOM 3897 N N . ASN A 1 482 ? 31.422 -14.523 28.906 1 23.25 482 ASN A N 1
ATOM 3898 C CA . ASN A 1 482 ? 32.25 -15.062 29.969 1 23.25 482 ASN A CA 1
ATOM 3899 C C . ASN A 1 482 ? 33.25 -14.023 30.5 1 23.25 482 ASN A C 1
ATOM 3901 O O . ASN A 1 482 ? 34.375 -14.352 30.875 1 23.25 482 ASN A O 1
ATOM 3905 N N . LYS A 1 483 ? 33.344 -12.828 30.156 1 19.52 483 LYS A N 1
ATOM 3906 C CA . LYS A 1 483 ? 34.438 -12.18 30.906 1 19.52 483 LYS A CA 1
ATOM 3907 C C . LYS A 1 483 ? 34.062 -12.016 32.375 1 19.52 483 LYS A C 1
ATOM 3909 O O . LYS A 1 483 ? 33.312 -11.102 32.719 1 19.52 483 LYS A O 1
ATOM 3914 N N . ASN A 1 484 ? 33.625 -13.102 33.125 1 18.25 484 ASN A N 1
ATOM 3915 C CA . ASN A 1 484 ? 34.344 -13.125 34.406 1 18.25 484 ASN A CA 1
ATOM 3916 C C . ASN A 1 484 ? 35.812 -13.508 34.219 1 18.25 484 ASN A C 1
ATOM 3918 O O . ASN A 1 484 ? 36.125 -14.398 33.406 1 18.25 484 ASN A O 1
ATOM 3922 N N . MET B 1 1 ? 11.227 23.828 -25.766 1 19.38 1 MET B N 1
ATOM 3923 C CA . MET B 1 1 ? 10.578 22.609 -25.266 1 19.38 1 MET B CA 1
ATOM 3924 C C . MET B 1 1 ? 10.164 22.781 -23.797 1 19.38 1 MET B C 1
ATOM 3926 O O . MET B 1 1 ? 11.016 22.984 -22.938 1 19.38 1 MET B O 1
ATOM 3930 N N . LYS B 1 2 ? 9 23.344 -23.594 1 25.25 2 LYS B N 1
ATOM 3931 C CA . LYS B 1 2 ? 8.414 23.828 -22.344 1 25.25 2 LYS B CA 1
ATOM 3932 C C . LYS B 1 2 ? 8.344 22.703 -21.312 1 25.25 2 LYS B C 1
ATOM 3934 O O . LYS B 1 2 ? 8.086 21.547 -21.656 1 25.25 2 LYS B O 1
ATOM 3939 N N . ARG B 1 3 ? 8.891 22.969 -20.172 1 28.12 3 ARG B N 1
ATOM 3940 C CA . ARG B 1 3 ? 9.078 22.078 -19.016 1 28.12 3 ARG B CA 1
ATOM 3941 C C . ARG B 1 3 ? 7.742 21.531 -18.531 1 28.12 3 ARG B C 1
ATOM 3943 O O . ARG B 1 3 ? 6.82 22.297 -18.234 1 28.12 3 ARG B O 1
ATOM 3950 N N . ALA B 1 4 ? 7.277 20.438 -19 1 30.08 4 ALA B N 1
ATOM 3951 C CA . ALA B 1 4 ? 6.023 19.875 -18.5 1 30.08 4 ALA B CA 1
ATOM 3952 C C . ALA B 1 4 ? 6.156 19.422 -17.062 1 30.08 4 ALA B C 1
ATOM 3954 O O . ALA B 1 4 ? 7.07 18.672 -16.719 1 30.08 4 ALA B O 1
ATOM 3955 N N . VAL B 1 5 ? 5.844 20.266 -16.109 1 26.91 5 VAL B N 1
ATOM 3956 C CA . VAL B 1 5 ? 5.895 19.922 -14.688 1 26.91 5 VAL B CA 1
ATOM 3957 C C . VAL B 1 5 ? 4.637 19.156 -14.297 1 26.91 5 VAL B C 1
ATOM 3959 O O . VAL B 1 5 ? 3.521 19.578 -14.609 1 26.91 5 VAL B O 1
ATOM 3962 N N . SER B 1 6 ? 4.66 17.875 -14.266 1 30.86 6 SER B N 1
ATOM 3963 C CA . SER B 1 6 ? 3.502 17.125 -13.789 1 30.86 6 SER B CA 1
ATOM 3964 C C . SER B 1 6 ? 3.527 16.953 -12.273 1 30.86 6 SER B C 1
ATOM 3966 O O . SER B 1 6 ? 4.594 16.781 -11.688 1 30.86 6 SER B O 1
ATOM 3968 N N . TYR B 1 7 ? 2.791 17.609 -11.633 1 26.81 7 TYR B N 1
ATOM 3969 C CA . TYR B 1 7 ? 2.641 17.438 -10.188 1 26.81 7 TYR B CA 1
ATOM 3970 C C . TYR B 1 7 ? 2.09 16.062 -9.859 1 26.81 7 TYR B C 1
ATOM 3972 O O . TYR B 1 7 ? 1.021 15.68 -10.336 1 26.81 7 TYR B O 1
ATOM 3980 N N . ASN B 1 8 ? 2.951 15.062 -10.148 1 30.69 8 ASN B N 1
ATOM 3981 C CA . ASN B 1 8 ? 2.498 13.695 -9.922 1 30.69 8 ASN B CA 1
ATOM 3982 C C . ASN B 1 8 ? 2.223 13.43 -8.445 1 30.69 8 ASN B C 1
ATOM 3984 O O . ASN B 1 8 ? 3.121 13.555 -7.609 1 30.69 8 ASN B O 1
ATOM 3988 N N . ASP B 1 9 ? 1.183 13.844 -7.965 1 30.06 9 ASP B N 1
ATOM 3989 C CA . ASP B 1 9 ? 0.81 13.328 -6.648 1 30.06 9 ASP B CA 1
ATOM 3990 C C . ASP B 1 9 ? 0.848 11.805 -6.625 1 30.06 9 ASP B C 1
ATOM 3992 O O . ASP B 1 9 ? -0.016 11.148 -7.211 1 30.06 9 ASP B O 1
ATOM 3996 N N . VAL B 1 10 ? 1.701 11.164 -6.715 1 30.69 10 VAL B N 1
ATOM 3997 C CA . VAL B 1 10 ? 1.664 9.719 -6.559 1 30.69 10 VAL B CA 1
ATOM 3998 C C . VAL B 1 10 ? 0.615 9.336 -5.516 1 30.69 10 VAL B C 1
ATOM 4000 O O . VAL B 1 10 ? 0.491 8.164 -5.148 1 30.69 10 VAL B O 1
ATOM 4003 N N . ALA B 1 11 ? -0.042 9.664 -4.625 1 27.47 11 ALA B N 1
ATOM 4004 C CA . ALA B 1 11 ? -1.38 9.078 -4.668 1 27.47 11 ALA B CA 1
ATOM 4005 C C . ALA B 1 11 ? -2.072 9.391 -5.992 1 27.47 11 ALA B C 1
ATOM 4007 O O . ALA B 1 11 ? -2.586 8.484 -6.656 1 27.47 11 ALA B O 1
ATOM 4008 N N . ALA B 1 12 ? -3.025 10.664 -6.262 1 24.89 12 ALA B N 1
ATOM 4009 C CA . ALA B 1 12 ? -3.904 11.406 -7.168 1 24.89 12 ALA B CA 1
ATOM 4010 C C . ALA B 1 12 ? -3.115 12 -8.328 1 24.89 12 ALA B C 1
ATOM 4012 O O . ALA B 1 12 ? -3.531 11.906 -9.484 1 24.89 12 ALA B O 1
ATOM 4013 N N . PHE B 1 13 ? -2.379 13.398 -8.188 1 26.5 13 PHE B N 1
ATOM 4014 C CA . PHE B 1 13 ? -2.707 14.805 -8.398 1 26.5 13 PHE B CA 1
ATOM 4015 C C . PHE B 1 13 ? -2.094 15.305 -9.703 1 26.5 13 PHE B C 1
ATOM 4017 O O . PHE B 1 13 ? -0.909 15.086 -9.961 1 26.5 13 PHE B O 1
ATOM 4024 N N . VAL B 1 14 ? -2.893 15.672 -10.625 1 25.95 14 VAL B N 1
ATOM 4025 C CA . VAL B 1 14 ? -3.064 16.781 -11.555 1 25.95 14 VAL B CA 1
ATOM 4026 C C . VAL B 1 14 ? -2.568 18.078 -10.914 1 25.95 14 VAL B C 1
ATOM 4028 O O . VAL B 1 14 ? -3.121 18.531 -9.914 1 25.95 14 VAL B O 1
ATOM 4031 N N . SER B 1 15 ? -1.382 18.359 -10.695 1 27.11 15 SER B N 1
ATOM 4032 C CA . SER B 1 15 ? -1.006 19.75 -10.461 1 27.11 15 SER B CA 1
ATOM 4033 C C . SER B 1 15 ? -1.772 20.688 -11.375 1 27.11 15 SER B C 1
ATOM 4035 O O . SER B 1 15 ? -1.563 20.688 -12.594 1 27.11 15 SER B O 1
ATOM 4037 N N . MET B 1 16 ? -3.092 20.984 -11.18 1 26.31 16 MET B N 1
ATOM 4038 C CA . MET B 1 16 ? -3.48 22.188 -11.922 1 26.31 16 MET B CA 1
ATOM 4039 C C . MET B 1 16 ? -2.568 23.359 -11.586 1 26.31 16 MET B C 1
ATOM 4041 O O . MET B 1 16 ? -2.188 23.531 -10.43 1 26.31 16 MET B O 1
ATOM 4045 N N . PRO B 1 17 ? -1.926 24.031 -12.516 1 26.11 17 PRO B N 1
ATOM 4046 C CA . PRO B 1 17 ? -1.213 25.312 -12.383 1 26.11 17 PRO B CA 1
ATOM 4047 C C . PRO B 1 17 ? -1.929 26.297 -11.469 1 26.11 17 PRO B C 1
ATOM 4049 O O . PRO B 1 17 ? -3.162 26.328 -11.438 1 26.11 17 PRO B O 1
ATOM 4052 N N . LEU B 1 18 ? -1.382 26.719 -10.398 1 25.2 18 LEU B N 1
ATOM 4053 C CA . LEU B 1 18 ? -1.751 27.938 -9.695 1 25.2 18 LEU B CA 1
ATOM 4054 C C . LEU B 1 18 ? -1.916 29.109 -10.672 1 25.2 18 LEU B C 1
ATOM 4056 O O . LEU B 1 18 ? -0.94 29.562 -11.266 1 25.2 18 LEU B O 1
ATOM 4060 N N . SER B 1 19 ? -3.043 29.438 -11.406 1 25.03 19 SER B N 1
ATOM 4061 C CA . SER B 1 19 ? -3.383 30.656 -12.133 1 25.03 19 SER B CA 1
ATOM 4062 C C . SER B 1 19 ? -3.281 31.891 -11.234 1 25.03 19 SER B C 1
ATOM 4064 O O . SER B 1 19 ? -3.857 32.938 -11.539 1 25.03 19 SER B O 1
ATOM 4066 N N . SER B 1 20 ? -2.635 32.219 -10.273 1 24.38 20 SER B N 1
ATOM 4067 C CA . SER B 1 20 ? -3.041 33.562 -9.82 1 24.38 20 SER B CA 1
ATOM 4068 C C . SER B 1 20 ? -2.754 34.625 -10.883 1 24.38 20 SER B C 1
ATOM 4070 O O . SER B 1 20 ? -3.578 35.5 -11.117 1 24.38 20 SER B O 1
ATOM 4072 N N . SER B 1 21 ? -1.518 35.375 -10.992 1 24.75 21 SER B N 1
ATOM 4073 C CA . SER B 1 21 ? -1.332 36.75 -11.391 1 24.75 21 SER B CA 1
ATOM 4074 C C . SER B 1 21 ? -1.627 36.938 -12.875 1 24.75 21 SER B C 1
ATOM 4076 O O . SER B 1 21 ? -1.535 36 -13.656 1 24.75 21 SER B O 1
ATOM 4078 N N . HIS B 1 22 ? -2.176 38.344 -13.328 1 23.3 22 HIS B N 1
ATOM 4079 C CA . HIS B 1 22 ? -2.521 39.031 -14.578 1 23.3 22 HIS B CA 1
ATOM 4080 C C . HIS B 1 22 ? -1.395 38.906 -15.602 1 23.3 22 HIS B C 1
ATOM 4082 O O . HIS B 1 22 ? -0.702 39.875 -15.883 1 23.3 22 HIS B O 1
ATOM 4088 N N . ILE B 1 23 ? -0.362 38.188 -15.656 1 24 23 ILE B N 1
ATOM 4089 C CA . ILE B 1 23 ? 0.308 38.5 -16.906 1 24 23 ILE B CA 1
ATOM 4090 C C . ILE B 1 23 ? -0.707 38.469 -18.047 1 24 23 ILE B C 1
ATOM 4092 O O . ILE B 1 23 ? -1.565 37.594 -18.125 1 24 23 ILE B O 1
ATOM 4096 N N . GLU B 1 24 ? -0.899 39.688 -18.688 1 23.19 24 GLU B N 1
ATOM 4097 C CA . GLU B 1 24 ? -1.662 40.031 -19.891 1 23.19 24 GLU B CA 1
ATOM 4098 C C . GLU B 1 24 ? -1.791 38.812 -20.812 1 23.19 24 GLU B C 1
ATOM 4100 O O . GLU B 1 24 ? -0.796 38.156 -21.141 1 23.19 24 GLU B O 1
ATOM 4105 N N . SER B 1 25 ? -3.033 38.312 -20.797 1 24.8 25 SER B N 1
ATOM 4106 C CA . SER B 1 25 ? -3.705 37.312 -21.625 1 24.8 25 SER B CA 1
ATOM 4107 C C . SER B 1 25 ? -3.523 37.625 -23.109 1 24.8 25 SER B C 1
ATOM 4109 O O . SER B 1 25 ? -4.297 38.375 -23.703 1 24.8 25 SER B O 1
ATOM 4111 N N . ASN B 1 26 ? -2.4 38.188 -23.578 1 24.78 26 ASN B N 1
ATOM 4112 C CA . ASN B 1 26 ? -2.617 38.094 -25.031 1 24.78 26 ASN B CA 1
ATOM 4113 C C . ASN B 1 26 ? -3.127 36.719 -25.438 1 24.78 26 ASN B C 1
ATOM 4115 O O . ASN B 1 26 ? -2.568 35.719 -25.047 1 24.78 26 ASN B O 1
ATOM 4119 N N . SER B 1 27 ? -4.527 36.625 -25.812 1 24.64 27 SER B N 1
ATOM 4120 C CA . SER B 1 27 ? -5.645 35.719 -26.109 1 24.64 27 SER B CA 1
ATOM 4121 C C . SER B 1 27 ? -5.219 34.562 -27 1 24.64 27 SER B C 1
ATOM 4123 O O . SER B 1 27 ? -6.055 33.812 -27.484 1 24.64 27 SER B O 1
ATOM 4125 N N . SER B 1 28 ? -4.086 34.625 -27.656 1 25.83 28 SER B N 1
ATOM 4126 C CA . SER B 1 28 ? -4.152 33.594 -28.703 1 25.83 28 SER B CA 1
ATOM 4127 C C . SER B 1 28 ? -4.375 32.219 -28.109 1 25.83 28 SER B C 1
ATOM 4129 O O . SER B 1 28 ? -3.693 31.828 -27.172 1 25.83 28 SER B O 1
ATOM 4131 N N . ASP B 1 29 ? -5.672 31.641 -28.062 1 25.36 29 ASP B N 1
ATOM 4132 C CA . ASP B 1 29 ? -6.477 30.453 -27.766 1 25.36 29 ASP B CA 1
ATOM 4133 C C . ASP B 1 29 ? -5.688 29.172 -28.047 1 25.36 29 ASP B C 1
ATOM 4135 O O . ASP B 1 29 ? -6.277 28.125 -28.297 1 25.36 29 ASP B O 1
ATOM 4139 N N . ASP B 1 30 ? -4.449 29.234 -28.359 1 25.56 30 ASP B N 1
ATOM 4140 C CA . ASP B 1 30 ? -3.951 27.922 -28.781 1 25.56 30 ASP B CA 1
ATOM 4141 C C . ASP B 1 30 ? -4.109 26.891 -27.688 1 25.56 30 ASP B C 1
ATOM 4143 O O . ASP B 1 30 ? -3.846 27.172 -26.516 1 25.56 30 ASP B O 1
ATOM 4147 N N . ASP B 1 31 ? -5.121 25.906 -27.75 1 26.31 31 ASP B N 1
ATOM 4148 C CA . ASP B 1 31 ? -5.543 24.672 -27.125 1 26.31 31 ASP B CA 1
ATOM 4149 C C . ASP B 1 31 ? -4.352 23.906 -26.531 1 26.31 31 ASP B C 1
ATOM 4151 O O . ASP B 1 31 ? -3.686 23.156 -27.25 1 26.31 31 ASP B O 1
ATOM 4155 N N . GLU B 1 32 ? -3.52 24.562 -25.922 1 26.48 32 GLU B N 1
ATOM 4156 C CA . GLU B 1 32 ? -2.418 23.828 -25.312 1 26.48 32 GLU B CA 1
ATOM 4157 C C . GLU B 1 32 ? -2.934 22.672 -24.453 1 26.48 32 GLU B C 1
ATOM 4159 O O . GLU B 1 32 ? -3.604 22.891 -23.438 1 26.48 32 GLU B O 1
ATOM 4164 N N . GLU B 1 33 ? -3.314 21.5 -25.062 1 28.41 33 GLU B N 1
ATOM 4165 C CA . GLU B 1 33 ? -3.594 20.156 -24.547 1 28.41 33 GLU B CA 1
ATOM 4166 C C . GLU B 1 33 ? -2.746 19.844 -23.328 1 28.41 33 GLU B C 1
ATOM 4168 O O . GLU B 1 33 ? -1.52 19.969 -23.359 1 28.41 33 GLU B O 1
ATOM 4173 N N . SER B 1 34 ? -3.117 20.25 -22.172 1 30.67 34 SER B N 1
ATOM 4174 C CA . SER B 1 34 ? -2.6 19.781 -20.906 1 30.67 34 SER B CA 1
ATOM 4175 C C . SER B 1 34 ? -1.944 18.406 -21.047 1 30.67 34 SER B C 1
ATOM 4177 O O . SER B 1 34 ? -2.615 17.422 -21.359 1 30.67 34 SER B O 1
ATOM 4179 N N . LYS B 1 35 ? -0.89 18.344 -21.656 1 27.89 35 LYS B N 1
ATOM 4180 C CA . LYS B 1 35 ? -0.15 17.109 -21.844 1 27.89 35 LYS B CA 1
ATOM 4181 C C . LYS B 1 35 ? -0.024 16.344 -20.531 1 27.89 35 LYS B C 1
ATOM 4183 O O . LYS B 1 35 ? 0.921 16.562 -19.766 1 27.89 35 LYS B O 1
ATOM 4188 N N . SER B 1 36 ? -1.052 16.094 -19.766 1 33.28 36 SER B N 1
ATOM 4189 C CA . SER B 1 36 ? -1.074 15.109 -18.688 1 33.28 36 SER B CA 1
ATOM 4190 C C . SER B 1 36 ? -0.214 13.898 -19.031 1 33.28 36 SER B C 1
ATOM 4192 O O . SER B 1 36 ? -0.106 13.516 -20.203 1 33.28 36 SER B O 1
ATOM 4194 N N . PHE B 1 37 ? 0.863 13.742 -18.516 1 34.75 37 PHE B N 1
ATOM 4195 C CA . PHE B 1 37 ? 1.527 12.461 -18.75 1 34.75 37 PHE B CA 1
ATOM 4196 C C . PHE B 1 37 ? 0.521 11.398 -19.172 1 34.75 37 PHE B C 1
ATOM 4198 O O . PHE B 1 37 ? -0.5 11.203 -18.516 1 34.75 37 PHE B O 1
ATOM 4205 N N . PRO B 1 38 ? 0.306 11.227 -20.312 1 42.69 38 PRO B N 1
ATOM 4206 C CA . PRO B 1 38 ? -0.714 10.281 -20.766 1 42.69 38 PRO B CA 1
ATOM 4207 C C . PRO B 1 38 ? -0.798 9.031 -19.891 1 42.69 38 PRO B C 1
ATOM 4209 O O . PRO B 1 38 ? 0.165 8.266 -19.812 1 42.69 38 PRO B O 1
ATOM 4212 N N . MET B 1 39 ? -1.261 9.273 -18.641 1 53.22 39 MET B N 1
ATOM 4213 C CA . MET B 1 39 ? -1.533 8.016 -17.969 1 53.22 39 MET B CA 1
ATOM 4214 C C . MET B 1 39 ? -2.178 7.012 -18.922 1 53.22 39 MET B C 1
ATOM 4216 O O . MET B 1 39 ? -3.162 7.328 -19.578 1 53.22 39 MET B O 1
ATOM 4220 N N . LYS B 1 40 ? -1.397 6.066 -19.203 1 71.06 40 LYS B N 1
ATOM 4221 C CA . LYS B 1 40 ? -1.917 5.031 -20.094 1 71.06 40 LYS B CA 1
ATOM 4222 C C . LYS B 1 40 ? -3.217 4.441 -19.547 1 71.06 40 LYS B C 1
ATOM 4224 O O . LYS B 1 40 ? -3.369 4.273 -18.328 1 71.06 40 LYS B O 1
ATOM 4229 N N . LYS B 1 41 ? -4.242 4.59 -20.328 1 90.19 41 LYS B N 1
ATOM 4230 C CA . LYS B 1 41 ? -5.512 3.926 -20.062 1 90.19 41 LYS B CA 1
ATOM 4231 C C . LYS B 1 41 ? -5.305 2.441 -19.766 1 90.19 41 LYS B C 1
ATOM 4233 O O . LYS B 1 41 ? -4.375 1.826 -20.297 1 90.19 41 LYS B O 1
ATOM 4238 N N . LEU B 1 42 ? -6.07 1.941 -18.766 1 94 42 LEU B N 1
ATOM 4239 C CA . LEU B 1 42 ? -5.941 0.538 -18.391 1 94 42 LEU B CA 1
ATOM 4240 C C . LEU B 1 42 ? -7.246 -0.212 -18.641 1 94 42 LEU B C 1
ATOM 4242 O O . LEU B 1 42 ? -8.328 0.281 -18.297 1 94 42 LEU B O 1
ATOM 4246 N N . ALA B 1 43 ? -7.145 -1.269 -19.312 1 97.06 43 ALA B N 1
ATOM 4247 C CA . ALA B 1 43 ? -8.258 -2.199 -19.453 1 97.06 43 ALA B CA 1
ATOM 4248 C C . ALA B 1 43 ? -8.023 -3.461 -18.625 1 97.06 43 ALA B C 1
ATOM 4250 O O . ALA B 1 43 ? -7.004 -4.137 -18.781 1 97.06 43 ALA B O 1
ATOM 4251 N N . ILE B 1 44 ? -8.953 -3.732 -17.703 1 97.44 44 ILE B N 1
ATOM 4252 C CA . ILE B 1 44 ? -8.93 -4.988 -16.969 1 97.44 44 ILE B CA 1
ATOM 4253 C C . ILE B 1 44 ? -9.883 -5.988 -17.609 1 97.44 44 ILE B C 1
ATOM 4255 O O . ILE B 1 44 ? -11.094 -5.781 -17.625 1 97.44 44 ILE B O 1
ATOM 4259 N N . VAL B 1 45 ? -9.336 -7.008 -18.156 1 98 45 VAL B N 1
ATOM 4260 C CA . VAL B 1 45 ? -10.117 -8.016 -18.859 1 98 45 VAL B CA 1
ATOM 4261 C C . VAL B 1 45 ? -10.375 -9.211 -17.953 1 98 45 VAL B C 1
ATOM 4263 O O . VAL B 1 45 ? -9.453 -9.969 -17.641 1 98 45 VAL B O 1
ATOM 4266 N N . MET B 1 46 ? -11.617 -9.383 -17.594 1 97.31 46 MET B N 1
ATOM 4267 C CA . MET B 1 46 ? -11.977 -10.508 -16.719 1 97.31 46 MET B CA 1
ATOM 4268 C C . MET B 1 46 ? -11.953 -11.82 -17.5 1 97.31 46 MET B C 1
ATOM 4270 O O . MET B 1 46 ? -12.281 -11.852 -18.688 1 97.31 46 MET B O 1
ATOM 4274 N N . VAL B 1 47 ? -11.562 -12.852 -16.828 1 96.62 47 VAL B N 1
ATOM 4275 C CA . VAL B 1 47 ? -11.523 -14.203 -17.375 1 96.62 47 VAL B CA 1
ATOM 4276 C C . VAL B 1 47 ? -12.094 -15.188 -16.359 1 96.62 47 VAL B C 1
ATOM 4278 O O . VAL B 1 47 ? -11.812 -15.086 -15.164 1 96.62 47 VAL B O 1
ATOM 4281 N N . GLY B 1 48 ? -12.891 -16.094 -16.844 1 93.19 48 GLY B N 1
ATOM 4282 C CA . GLY B 1 48 ? -13.375 -17.141 -15.953 1 93.19 48 GLY B CA 1
ATOM 4283 C C . GLY B 1 48 ? -14.758 -17.641 -16.328 1 93.19 48 GLY B C 1
ATOM 4284 O O . GLY B 1 48 ? -15.484 -16.984 -17.078 1 93.19 48 GLY B O 1
ATOM 4285 N N . LEU B 1 49 ? -15.141 -18.766 -15.797 1 89.56 49 LEU B N 1
ATOM 4286 C CA . LEU B 1 49 ? -16.438 -19.375 -16.031 1 89.56 49 LEU B CA 1
ATOM 4287 C C . LEU B 1 49 ? -17.547 -18.672 -15.25 1 89.56 49 LEU B C 1
ATOM 4289 O O . LEU B 1 49 ? -17.25 -17.938 -14.297 1 89.56 49 LEU B O 1
ATOM 4293 N N . PRO B 1 50 ? -18.766 -18.812 -15.742 1 85 50 PRO B N 1
ATOM 4294 C CA . PRO B 1 50 ? -19.875 -18.203 -14.984 1 85 50 PRO B CA 1
ATOM 4295 C C . PRO B 1 50 ? -19.922 -18.688 -13.539 1 85 50 PRO B C 1
ATOM 4297 O O . PRO B 1 50 ? -19.578 -19.828 -13.25 1 85 50 PRO B O 1
ATOM 4300 N N . ALA B 1 51 ? -20.328 -17.844 -12.586 1 83.56 51 ALA B N 1
ATOM 4301 C CA . ALA B 1 51 ? -20.562 -18.125 -11.172 1 83.56 51 ALA B CA 1
ATOM 4302 C C . ALA B 1 51 ? -19.25 -18.312 -10.422 1 83.56 51 ALA B C 1
ATOM 4304 O O . ALA B 1 51 ? -19.203 -19.031 -9.422 1 83.56 51 ALA B O 1
ATOM 4305 N N . ARG B 1 52 ? -18.219 -17.781 -10.945 1 87.5 52 ARG B N 1
ATOM 4306 C CA . ARG B 1 52 ? -16.922 -17.906 -10.273 1 87.5 52 ARG B CA 1
ATOM 4307 C C . ARG B 1 52 ? -16.531 -16.609 -9.594 1 87.5 52 ARG B C 1
ATOM 4309 O O . ARG B 1 52 ? -15.406 -16.469 -9.109 1 87.5 52 ARG B O 1
ATOM 4316 N N . GLY B 1 53 ? -17.375 -15.609 -9.609 1 84.81 53 GLY B N 1
ATOM 4317 C CA . GLY B 1 53 ? -17.156 -14.391 -8.836 1 84.81 53 GLY B CA 1
ATOM 4318 C C . GLY B 1 53 ? -16.609 -13.25 -9.656 1 84.81 53 GLY B C 1
ATOM 4319 O O . GLY B 1 53 ? -16.188 -12.227 -9.109 1 84.81 53 GLY B O 1
ATOM 4320 N N . LYS B 1 54 ? -16.594 -13.352 -10.969 1 88.12 54 LYS B N 1
ATOM 4321 C CA . LYS B 1 54 ? -16.031 -12.344 -11.852 1 88.12 54 LYS B CA 1
ATOM 4322 C C . LYS B 1 54 ? -16.672 -10.984 -11.625 1 88.12 54 LYS B C 1
ATOM 4324 O O . LYS B 1 54 ? -15.984 -9.984 -11.43 1 88.12 54 LYS B O 1
ATOM 4329 N N . THR B 1 55 ? -17.984 -11.016 -11.695 1 84.81 55 THR B N 1
ATOM 4330 C CA . THR B 1 55 ? -18.719 -9.758 -11.586 1 84.81 55 THR B CA 1
ATOM 4331 C C . THR B 1 55 ? -18.5 -9.125 -10.211 1 84.81 55 THR B C 1
ATOM 4333 O O . THR B 1 55 ? -18.344 -7.906 -10.102 1 84.81 55 THR B O 1
ATOM 4336 N N . HIS B 1 56 ? -18.5 -9.898 -9.211 1 84.81 56 HIS B N 1
ATOM 4337 C CA . HIS B 1 56 ? -18.219 -9.414 -7.867 1 84.81 56 HIS B CA 1
ATOM 4338 C C . HIS B 1 56 ? -16.844 -8.75 -7.793 1 84.81 56 HIS B C 1
ATOM 4340 O O . HIS B 1 56 ? -16.703 -7.652 -7.246 1 84.81 56 HIS B O 1
ATOM 4346 N N . ILE B 1 57 ? -15.883 -9.406 -8.328 1 91.19 57 ILE B N 1
ATOM 4347 C CA . ILE B 1 57 ? -14.523 -8.891 -8.312 1 91.19 57 ILE B CA 1
ATOM 4348 C C . ILE B 1 57 ? -14.445 -7.602 -9.125 1 91.19 57 ILE B C 1
ATOM 4350 O O . ILE B 1 57 ? -13.797 -6.637 -8.711 1 91.19 57 ILE B O 1
ATOM 4354 N N . ALA B 1 58 ? -15.117 -7.602 -10.258 1 92.81 58 ALA B N 1
ATOM 4355 C CA . ALA B 1 58 ? -15.133 -6.414 -11.117 1 92.81 58 ALA B CA 1
ATOM 4356 C C . ALA B 1 58 ? -15.703 -5.211 -10.375 1 92.81 58 ALA B C 1
ATOM 4358 O O . ALA B 1 58 ? -15.117 -4.125 -10.398 1 92.81 58 ALA B O 1
ATOM 4359 N N . ARG B 1 59 ? -16.75 -5.391 -9.727 1 89.94 59 ARG B N 1
ATOM 4360 C CA . ARG B 1 59 ? -17.391 -4.305 -8.984 1 89.94 59 ARG B CA 1
ATOM 4361 C C . ARG B 1 59 ? -16.547 -3.898 -7.777 1 89.94 59 ARG B C 1
ATOM 4363 O O . ARG B 1 59 ? -16.5 -2.717 -7.426 1 89.94 59 ARG B O 1
ATOM 4370 N N . TYR B 1 60 ? -16.031 -4.91 -7.141 1 91.44 60 TYR B N 1
ATOM 4371 C CA . TYR B 1 60 ? -15.133 -4.672 -6.02 1 91.44 60 TYR B CA 1
ATOM 4372 C C . TYR B 1 60 ? -13.984 -3.754 -6.426 1 91.44 60 TYR B C 1
ATOM 4374 O O . TYR B 1 60 ? -13.695 -2.771 -5.742 1 91.44 60 TYR B O 1
ATOM 4382 N N . ILE B 1 61 ? -13.445 -4.012 -7.574 1 94.62 61 ILE B N 1
ATOM 4383 C CA . ILE B 1 61 ? -12.328 -3.234 -8.102 1 94.62 61 ILE B CA 1
ATOM 4384 C C . ILE B 1 61 ? -12.812 -1.835 -8.484 1 94.62 61 ILE B C 1
ATOM 4386 O O . ILE B 1 61 ? -12.148 -0.84 -8.164 1 94.62 61 ILE B O 1
ATOM 4390 N N . ALA B 1 62 ? -13.898 -1.762 -9.125 1 94.5 62 ALA B N 1
ATOM 4391 C CA . ALA B 1 62 ? -14.43 -0.483 -9.586 1 94.5 62 ALA B CA 1
ATOM 4392 C C . ALA B 1 62 ? -14.695 0.453 -8.414 1 94.5 62 ALA B C 1
ATOM 4394 O O . ALA B 1 62 ? -14.406 1.649 -8.484 1 94.5 62 ALA B O 1
ATOM 4395 N N . ARG B 1 63 ? -15.242 -0.038 -7.363 1 92.62 63 ARG B N 1
ATOM 4396 C CA . ARG B 1 63 ? -15.508 0.75 -6.164 1 92.62 63 ARG B CA 1
ATOM 4397 C C . ARG B 1 63 ? -14.219 1.367 -5.621 1 92.62 63 ARG B C 1
ATOM 4399 O O . ARG B 1 63 ? -14.18 2.564 -5.324 1 92.62 63 ARG B O 1
ATOM 4406 N N . TYR B 1 64 ? -13.219 0.552 -5.488 1 94.44 64 TYR B N 1
ATOM 4407 C CA . TYR B 1 64 ? -11.93 0.979 -4.945 1 94.44 64 TYR B CA 1
ATOM 4408 C C . TYR B 1 64 ? -11.297 2.049 -5.824 1 94.44 64 TYR B C 1
ATOM 4410 O O . TYR B 1 64 ? -10.906 3.111 -5.336 1 94.44 64 TYR B O 1
ATOM 4418 N N . LEU B 1 65 ? -11.289 1.796 -7.16 1 94.56 65 LEU B N 1
ATOM 4419 C CA . LEU B 1 65 ? -10.617 2.701 -8.086 1 94.56 65 LEU B CA 1
ATOM 4420 C C . LEU B 1 65 ? -11.367 4.023 -8.195 1 94.56 65 LEU B C 1
ATOM 4422 O O . LEU B 1 65 ? -10.75 5.09 -8.25 1 94.56 65 LEU B O 1
ATOM 4426 N N . ASN B 1 66 ? -12.656 3.979 -8.242 1 93.88 66 ASN B N 1
ATOM 4427 C CA . ASN B 1 66 ? -13.438 5.207 -8.289 1 93.88 66 ASN B CA 1
ATOM 4428 C C . ASN B 1 66 ? -13.25 6.043 -7.023 1 93.88 66 ASN B C 1
ATOM 4430 O O . ASN B 1 66 ? -13.18 7.27 -7.09 1 93.88 66 ASN B O 1
ATOM 4434 N N . TRP B 1 67 ? -13.18 5.332 -5.949 1 93.94 67 TRP B N 1
ATOM 4435 C CA . TRP B 1 67 ? -12.938 6.016 -4.68 1 93.94 67 TRP B CA 1
ATOM 4436 C C . TRP B 1 67 ? -11.562 6.68 -4.676 1 93.94 67 TRP B C 1
ATOM 4438 O O . TRP B 1 67 ? -11.398 7.777 -4.137 1 93.94 67 TRP B O 1
ATOM 4448 N N . LEU B 1 68 ? -10.617 6.062 -5.297 1 90.5 68 LEU B N 1
ATOM 4449 C CA . LEU B 1 68 ? -9.266 6.605 -5.379 1 90.5 68 LEU B CA 1
ATOM 4450 C C . LEU B 1 68 ? -9.203 7.758 -6.375 1 90.5 68 LEU B C 1
ATOM 4452 O O . LEU B 1 68 ? -8.18 8.438 -6.48 1 90.5 68 LEU B O 1
ATOM 4456 N N . GLY B 1 69 ? -10.266 7.953 -7.113 1 89.56 69 GLY B N 1
ATOM 4457 C CA . GLY B 1 69 ? -10.312 9.062 -8.055 1 89.56 69 GLY B CA 1
ATOM 4458 C C . GLY B 1 69 ? -9.984 8.648 -9.477 1 89.56 69 GLY B C 1
ATOM 4459 O O . GLY B 1 69 ? -9.742 9.492 -10.336 1 89.56 69 GLY B O 1
ATOM 4460 N N . ARG B 1 70 ? -9.875 7.371 -9.719 1 91.38 70 ARG B N 1
ATOM 4461 C CA . ARG B 1 70 ? -9.711 6.852 -11.078 1 91.38 70 ARG B CA 1
ATOM 4462 C C . ARG B 1 70 ? -11.055 6.469 -11.688 1 91.38 70 ARG B C 1
ATOM 4464 O O . ARG B 1 70 ? -11.672 5.488 -11.273 1 91.38 70 ARG B O 1
ATOM 4471 N N . THR B 1 71 ? -11.391 7.309 -12.648 1 93.12 71 THR B N 1
ATOM 4472 C CA . THR B 1 71 ? -12.68 7.047 -13.273 1 93.12 71 THR B CA 1
ATOM 4473 C C . THR B 1 71 ? -12.719 5.648 -13.883 1 93.12 71 THR B C 1
ATOM 4475 O O . THR B 1 71 ? -12.008 5.371 -14.852 1 93.12 71 THR B O 1
ATOM 4478 N N . THR B 1 72 ? -13.555 4.773 -13.32 1 95.56 72 THR B N 1
ATOM 4479 C CA . THR B 1 72 ? -13.602 3.359 -13.68 1 95.56 72 THR B CA 1
ATOM 4480 C C . THR B 1 72 ? -15.031 2.922 -13.969 1 95.56 72 THR B C 1
ATOM 4482 O O . THR B 1 72 ? -15.961 3.318 -13.266 1 95.56 72 THR B O 1
ATOM 4485 N N . ARG B 1 73 ? -15.203 2.123 -15.008 1 95.81 73 ARG B N 1
ATOM 4486 C CA . ARG B 1 73 ? -16.516 1.594 -15.359 1 95.81 73 ARG B CA 1
ATOM 4487 C C . ARG B 1 73 ? -16.422 0.115 -15.727 1 95.81 73 ARG B C 1
ATOM 4489 O O . ARG B 1 73 ? -15.453 -0.323 -16.344 1 95.81 73 ARG B O 1
ATOM 4496 N N . VAL B 1 74 ? -17.516 -0.619 -15.328 1 94.88 74 VAL B N 1
ATOM 4497 C CA . VAL B 1 74 ? -17.625 -2.037 -15.656 1 94.88 74 VAL B CA 1
ATOM 4498 C C . VAL B 1 74 ? -18.484 -2.217 -16.906 1 94.88 74 VAL B C 1
ATOM 4500 O O . VAL B 1 74 ? -19.609 -1.71 -16.969 1 94.88 74 VAL B O 1
ATOM 4503 N N . PHE B 1 75 ? -17.938 -2.809 -17.891 1 95.25 75 PHE B N 1
ATOM 4504 C CA . PHE B 1 75 ? -18.656 -3.186 -19.094 1 95.25 75 PHE B CA 1
ATOM 4505 C C . PHE B 1 75 ? -18.953 -4.684 -19.109 1 95.25 75 PHE B C 1
ATOM 4507 O O . PHE B 1 75 ? -18.062 -5.488 -19.391 1 95.25 75 PHE B O 1
ATOM 4514 N N . ASN B 1 76 ? -20.172 -4.996 -18.797 1 91.62 76 ASN B N 1
ATOM 4515 C CA . ASN B 1 76 ? -20.578 -6.387 -18.641 1 91.62 76 ASN B CA 1
ATOM 4516 C C . ASN B 1 76 ? -21.266 -6.918 -19.891 1 91.62 76 ASN B C 1
ATOM 4518 O O . ASN B 1 76 ? -22.328 -6.414 -20.281 1 91.62 76 ASN B O 1
ATOM 4522 N N . VAL B 1 77 ? -20.797 -7.973 -20.438 1 87.56 77 VAL B N 1
ATOM 4523 C CA . VAL B 1 77 ? -21.312 -8.531 -21.688 1 87.56 77 VAL B CA 1
ATOM 4524 C C . VAL B 1 77 ? -22.688 -9.164 -21.438 1 87.56 77 VAL B C 1
ATOM 4526 O O . VAL B 1 77 ? -23.562 -9.125 -22.297 1 87.56 77 VAL B O 1
ATOM 4529 N N . GLY B 1 78 ? -22.875 -9.75 -20.297 1 80.19 78 GLY B N 1
ATOM 4530 C CA . GLY B 1 78 ? -24.188 -10.297 -19.953 1 80.19 78 GLY B CA 1
ATOM 4531 C C . GLY B 1 78 ? -25.297 -9.266 -20 1 80.19 78 GLY B C 1
ATOM 4532 O O . GLY B 1 78 ? -26.391 -9.555 -20.469 1 80.19 78 GLY B O 1
ATOM 4533 N N . ASN B 1 79 ? -25 -8.164 -19.594 1 78.69 79 ASN B N 1
ATOM 4534 C CA . ASN B 1 79 ? -25.969 -7.078 -19.656 1 78.69 79 ASN B CA 1
ATOM 4535 C C . ASN B 1 79 ? -26.297 -6.691 -21.094 1 78.69 79 ASN B C 1
ATOM 4537 O O . ASN B 1 79 ? -27.453 -6.414 -21.422 1 78.69 79 ASN B O 1
ATOM 4541 N N . TYR B 1 80 ? -25.297 -6.703 -21.875 1 78.62 80 TYR B N 1
ATOM 4542 C CA . TYR B 1 80 ? -25.5 -6.414 -23.297 1 78.62 80 TYR B CA 1
ATOM 4543 C C . TYR B 1 80 ? -26.406 -7.461 -23.938 1 78.62 80 TYR B C 1
ATOM 4545 O O . TYR B 1 80 ? -27.281 -7.125 -24.734 1 78.62 80 TYR B O 1
ATOM 4553 N N . ARG B 1 81 ? -26.172 -8.656 -23.578 1 76.25 81 ARG B N 1
ATOM 4554 C CA . ARG B 1 81 ? -26.984 -9.742 -24.109 1 76.25 81 ARG B CA 1
ATOM 4555 C C . ARG B 1 81 ? -28.438 -9.578 -23.688 1 76.25 81 ARG B C 1
ATOM 4557 O O . ARG B 1 81 ? -29.344 -9.688 -24.516 1 76.25 81 ARG B O 1
ATOM 4564 N N . ARG B 1 82 ? -28.641 -9.25 -22.484 1 74 82 ARG B N 1
ATOM 4565 C CA . ARG B 1 82 ? -29.984 -9.102 -21.938 1 74 82 ARG B CA 1
ATOM 4566 C C . ARG B 1 82 ? -30.719 -7.938 -22.609 1 74 82 ARG B C 1
ATOM 4568 O O . ARG B 1 82 ? -31.906 -8.039 -22.922 1 74 82 ARG B O 1
ATOM 4575 N N . GLU B 1 83 ? -29.953 -6.984 -22.844 1 73.62 83 GLU B N 1
ATOM 4576 C CA . GLU B 1 83 ? -30.547 -5.777 -23.422 1 73.62 83 GLU B CA 1
ATOM 4577 C C . GLU B 1 83 ? -30.828 -5.957 -24.922 1 73.62 83 GLU B C 1
ATOM 4579 O O . GLU B 1 83 ? -31.859 -5.508 -25.422 1 73.62 83 GLU B O 1
ATOM 4584 N N . LEU B 1 84 ? -29.984 -6.695 -25.578 1 73 84 LEU B N 1
ATOM 4585 C CA . LEU B 1 84 ? -30.062 -6.695 -27.031 1 73 84 LEU B CA 1
ATOM 4586 C C . LEU B 1 84 ? -30.75 -7.961 -27.531 1 73 84 LEU B C 1
ATOM 4588 O O . LEU B 1 84 ? -31.406 -7.941 -28.578 1 73 84 LEU B O 1
ATOM 4592 N N . VAL B 1 85 ? -30.578 -9.125 -26.812 1 73.38 85 VAL B N 1
ATOM 4593 C CA . VAL B 1 85 ? -31.109 -10.391 -27.312 1 73.38 85 VAL B CA 1
ATOM 4594 C C . VAL B 1 85 ? -32.219 -10.875 -26.391 1 73.38 85 VAL B C 1
ATOM 4596 O O . VAL B 1 85 ? -33 -11.742 -26.75 1 73.38 85 VAL B O 1
ATOM 4599 N N . GLY B 1 86 ? -32.375 -10.234 -25.219 1 70.5 86 GLY B N 1
ATOM 4600 C CA . GLY B 1 86 ? -33.375 -10.633 -24.25 1 70.5 86 GLY B CA 1
ATOM 4601 C C . GLY B 1 86 ? -32.844 -11.43 -23.094 1 70.5 86 GLY B C 1
ATOM 4602 O O . GLY B 1 86 ? -31.781 -12.055 -23.203 1 70.5 86 GLY B O 1
ATOM 4603 N N . ALA B 1 87 ? -33.406 -11.438 -21.922 1 65.88 87 ALA B N 1
ATOM 4604 C CA . ALA B 1 87 ? -32.938 -12 -20.641 1 65.88 87 ALA B CA 1
ATOM 4605 C C . ALA B 1 87 ? -33.094 -13.516 -20.625 1 65.88 87 ALA B C 1
ATOM 4607 O O . ALA B 1 87 ? -32.312 -14.219 -19.984 1 65.88 87 ALA B O 1
ATOM 4608 N N . SER B 1 88 ? -33.875 -14.055 -21.375 1 65.69 88 SER B N 1
ATOM 4609 C CA . SER B 1 88 ? -34.281 -15.445 -21.156 1 65.69 88 SER B CA 1
ATOM 4610 C C . SER B 1 88 ? -33.719 -16.359 -22.234 1 65.69 88 SER B C 1
ATOM 4612 O O . SER B 1 88 ? -34.469 -16.984 -22.984 1 65.69 88 SER B O 1
ATOM 4614 N N . GLN B 1 89 ? -32.438 -16.438 -22.328 1 71.75 89 GLN B N 1
ATOM 4615 C CA . GLN B 1 89 ? -31.875 -17.375 -23.281 1 71.75 89 GLN B CA 1
ATOM 4616 C C . GLN B 1 89 ? -31.547 -18.719 -22.625 1 71.75 89 GLN B C 1
ATOM 4618 O O . GLN B 1 89 ? -30.953 -18.75 -21.547 1 71.75 89 GLN B O 1
ATOM 4623 N N . PRO B 1 90 ? -32 -19.719 -23.281 1 73.81 90 PRO B N 1
ATOM 4624 C CA . PRO B 1 90 ? -31.75 -21.047 -22.703 1 73.81 90 PRO B CA 1
ATOM 4625 C C . PRO B 1 90 ? -30.281 -21.453 -22.812 1 73.81 90 PRO B C 1
ATOM 4627 O O . PRO B 1 90 ? -29.516 -20.812 -23.531 1 73.81 90 PRO B O 1
ATOM 4630 N N . ALA B 1 91 ? -29.953 -22.5 -22.125 1 76.88 91 ALA B N 1
ATOM 4631 C CA . ALA B 1 91 ? -28.609 -23.047 -22.078 1 76.88 91 ALA B CA 1
ATOM 4632 C C . ALA B 1 91 ? -28.109 -23.406 -23.469 1 76.88 91 ALA B C 1
ATOM 4634 O O . ALA B 1 91 ? -26.906 -23.312 -23.75 1 76.88 91 ALA B O 1
ATOM 4635 N N . GLN B 1 92 ? -28.984 -23.75 -24.328 1 76.88 92 GLN B N 1
ATOM 4636 C CA . GLN B 1 92 ? -28.625 -24.125 -25.688 1 76.88 92 GLN B CA 1
ATOM 4637 C C . GLN B 1 92 ? -27.984 -22.953 -26.438 1 76.88 92 GLN B C 1
ATOM 4639 O O . GLN B 1 92 ? -27.141 -23.172 -27.312 1 76.88 92 GLN B O 1
ATOM 4644 N N . PHE B 1 93 ? -28.391 -21.844 -26.062 1 78.5 93 PHE B N 1
ATOM 4645 C CA . PHE B 1 93 ? -27.844 -20.641 -26.656 1 78.5 93 PHE B CA 1
ATOM 4646 C C . PHE B 1 93 ? -26.344 -20.547 -26.391 1 78.5 93 PHE B C 1
ATOM 4648 O O . PHE B 1 93 ? -25.594 -19.984 -27.203 1 78.5 93 PHE B O 1
ATOM 4655 N N . PHE B 1 94 ? -25.906 -21.188 -25.406 1 75.25 94 PHE B N 1
ATOM 4656 C CA . PHE B 1 94 ? -24.531 -21.062 -24.938 1 75.25 94 PHE B CA 1
ATOM 4657 C C . PHE B 1 94 ? -23.719 -22.281 -25.328 1 75.25 94 PHE B C 1
ATOM 4659 O O . PHE B 1 94 ? -22.531 -22.391 -24.984 1 75.25 94 PHE B O 1
ATOM 4666 N N . ASP B 1 95 ? -24.312 -23.203 -26 1 76.31 95 ASP B N 1
ATOM 4667 C CA . ASP B 1 95 ? -23.641 -24.391 -26.484 1 76.31 95 ASP B CA 1
ATOM 4668 C C . ASP B 1 95 ? -22.547 -24.031 -27.5 1 76.31 95 ASP B C 1
ATOM 4670 O O . ASP B 1 95 ? -22.812 -23.328 -28.469 1 76.31 95 ASP B O 1
ATOM 4674 N N . PRO B 1 96 ? -21.328 -24.531 -27.25 1 79.06 96 PRO B N 1
ATOM 4675 C CA . PRO B 1 96 ? -20.234 -24.203 -28.156 1 79.06 96 PRO B CA 1
ATOM 4676 C C . PRO B 1 96 ? -20.469 -24.719 -29.578 1 79.06 96 PRO B C 1
ATOM 4678 O O . PRO B 1 96 ? -19.891 -24.203 -30.531 1 79.06 96 PRO B O 1
ATOM 4681 N N . ASN B 1 97 ? -21.25 -25.719 -29.672 1 81.19 97 ASN B N 1
ATOM 4682 C CA . ASN B 1 97 ? -21.5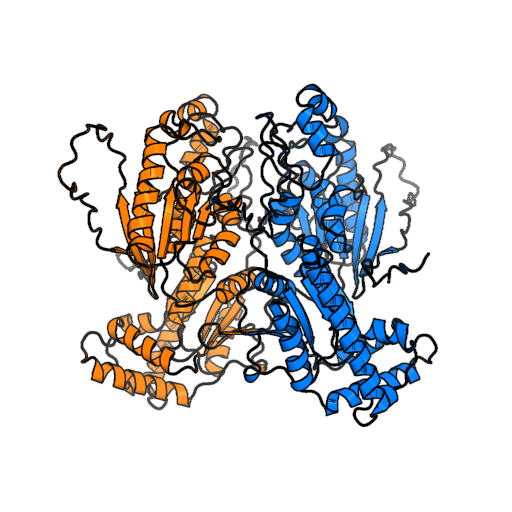31 -26.297 -30.984 1 81.19 97 ASN B CA 1
ATOM 4683 C C . ASN B 1 97 ? -22.688 -25.578 -31.688 1 81.19 97 ASN B C 1
ATOM 4685 O O . ASN B 1 97 ? -22.969 -25.812 -32.844 1 81.19 97 ASN B O 1
ATOM 4689 N N . ASN B 1 98 ? -23.406 -24.75 -30.969 1 84.44 98 ASN B N 1
ATOM 4690 C CA . ASN B 1 98 ? -24.438 -23.906 -31.547 1 84.44 98 ASN B CA 1
ATOM 4691 C C . ASN B 1 98 ? -23.828 -22.719 -32.281 1 84.44 98 ASN B C 1
ATOM 4693 O O . ASN B 1 98 ? -23.5 -21.688 -31.672 1 84.44 98 ASN B O 1
ATOM 4697 N N . GLN B 1 99 ? -23.75 -22.781 -33.562 1 85.44 99 GLN B N 1
ATOM 4698 C CA . GLN B 1 99 ? -23.047 -21.781 -34.375 1 85.44 99 GLN B CA 1
ATOM 4699 C C . GLN B 1 99 ? -23.719 -20.422 -34.281 1 85.44 99 GLN B C 1
ATOM 4701 O O . GLN B 1 99 ? -23.047 -19.391 -34.156 1 85.44 99 GLN B O 1
ATOM 4706 N N . GLU B 1 100 ? -25.031 -20.422 -34.375 1 83.25 100 GLU B N 1
ATOM 4707 C CA . GLU B 1 100 ? -25.781 -19.172 -34.312 1 83.25 100 GLU B CA 1
ATOM 4708 C C . GLU B 1 100 ? -25.594 -18.5 -32.938 1 83.25 100 GLU B C 1
ATOM 4710 O O . GLU B 1 100 ? -25.375 -17.281 -32.875 1 83.25 100 GLU B O 1
ATOM 4715 N N . GLY B 1 101 ? -25.719 -19.25 -31.969 1 81.62 101 GLY B N 1
ATOM 4716 C CA . GLY B 1 101 ? -25.516 -18.734 -30.625 1 81.62 101 GLY B CA 1
ATOM 4717 C C . GLY B 1 101 ? -24.125 -18.203 -30.391 1 81.62 101 GLY B C 1
ATOM 4718 O O . GLY B 1 101 ? -23.938 -17.141 -29.781 1 81.62 101 GLY B O 1
ATOM 4719 N N . ARG B 1 102 ? -23.203 -18.938 -30.906 1 84.12 102 ARG B N 1
ATOM 4720 C CA . ARG B 1 102 ? -21.812 -18.547 -30.781 1 84.12 102 ARG B CA 1
ATOM 4721 C C . ARG B 1 102 ? -21.531 -17.219 -31.469 1 84.12 102 ARG B C 1
ATOM 4723 O O . ARG B 1 102 ? -20.844 -16.344 -30.922 1 84.12 102 ARG B O 1
ATOM 4730 N N . GLN B 1 103 ? -22.062 -17.125 -32.594 1 85.19 103 GLN B N 1
ATOM 4731 C CA . GLN B 1 103 ? -21.859 -15.891 -33.375 1 85.19 103 GLN B CA 1
ATOM 4732 C C . GLN B 1 103 ? -22.531 -14.703 -32.688 1 85.19 103 GLN B C 1
ATOM 4734 O O . GLN B 1 103 ? -21.969 -13.617 -32.625 1 85.19 103 GLN B O 1
ATOM 4739 N N . ALA B 1 104 ? -23.688 -14.898 -32.281 1 84.88 104 ALA B N 1
ATOM 4740 C CA . ALA B 1 104 ? -24.406 -13.828 -31.594 1 84.88 104 ALA B CA 1
ATOM 4741 C C . ALA B 1 104 ? -23.688 -13.383 -30.344 1 84.88 104 ALA B C 1
ATOM 4743 O O . ALA B 1 104 ? -23.547 -12.188 -30.078 1 84.88 104 ALA B O 1
ATOM 4744 N N . ARG B 1 105 ? -23.234 -14.297 -29.578 1 83.38 105 ARG B N 1
ATOM 4745 C CA . ARG B 1 105 ? -22.5 -13.992 -28.359 1 83.38 105 ARG B CA 1
ATOM 4746 C C . ARG B 1 105 ? -21.234 -13.219 -28.672 1 83.38 105 ARG B C 1
ATOM 4748 O O . ARG B 1 105 ? -20.875 -12.281 -27.938 1 83.38 105 ARG B O 1
ATOM 4755 N N . TRP B 1 106 ? -20.609 -13.664 -29.656 1 87.06 106 TRP B N 1
ATOM 4756 C CA . TRP B 1 106 ? -19.359 -13.016 -30.047 1 87.06 106 TRP B CA 1
ATOM 4757 C C . TRP B 1 106 ? -19.609 -11.578 -30.5 1 87.06 106 TRP B C 1
ATOM 4759 O O . TRP B 1 106 ? -18.859 -10.672 -30.141 1 87.06 106 TRP B O 1
ATOM 4769 N N . GLU B 1 107 ? -20.625 -11.352 -31.266 1 87.5 107 GLU B N 1
ATOM 4770 C CA . GLU B 1 107 ? -20.969 -10.008 -31.719 1 87.5 107 GLU B CA 1
ATOM 4771 C C . GLU B 1 107 ? -21.297 -9.086 -30.547 1 87.5 107 GLU B C 1
ATOM 4773 O O . GLU B 1 107 ? -20.906 -7.914 -30.547 1 87.5 107 GLU B O 1
ATOM 4778 N N . LEU B 1 108 ? -21.969 -9.586 -29.641 1 88.69 108 LEU B N 1
ATOM 4779 C CA . LEU B 1 108 ? -22.281 -8.812 -28.453 1 88.69 108 LEU B CA 1
ATOM 4780 C C . LEU B 1 108 ? -21.031 -8.469 -27.656 1 88.69 108 LEU B C 1
ATOM 4782 O O . LEU B 1 108 ? -20.891 -7.359 -27.141 1 88.69 108 LEU B O 1
ATOM 4786 N N . ALA B 1 109 ? -20.156 -9.438 -27.578 1 91.69 109 ALA B N 1
ATOM 4787 C CA . ALA B 1 109 ? -18.891 -9.234 -26.875 1 91.69 109 ALA B CA 1
ATOM 4788 C C . ALA B 1 109 ? -18.062 -8.148 -27.562 1 91.69 109 ALA B C 1
ATOM 4790 O O . ALA B 1 109 ? -17.484 -7.297 -26.891 1 91.69 109 ALA B O 1
ATOM 4791 N N . ILE B 1 110 ? -18.094 -8.219 -28.828 1 92.12 110 ILE B N 1
ATOM 4792 C CA . ILE B 1 110 ? -17.328 -7.238 -29.609 1 92.12 110 ILE B CA 1
ATOM 4793 C C . ILE B 1 110 ? -17.953 -5.852 -29.438 1 92.12 110 ILE B C 1
ATOM 4795 O O . ILE B 1 110 ? -17.234 -4.859 -29.266 1 92.12 110 ILE B O 1
ATOM 4799 N N . LYS B 1 111 ? -19.219 -5.82 -29.469 1 92.69 111 LYS B N 1
ATOM 4800 C CA . LYS B 1 111 ? -19.906 -4.543 -29.281 1 92.69 111 LYS B CA 1
ATOM 4801 C C . LYS B 1 111 ? -19.578 -3.957 -27.906 1 92.69 111 LYS B C 1
ATOM 4803 O O . LYS B 1 111 ? -19.312 -2.758 -27.781 1 92.69 111 LYS B O 1
ATOM 4808 N N . CYS B 1 112 ? -19.656 -4.75 -26.922 1 94.69 112 CYS B N 1
ATOM 4809 C CA . CYS B 1 112 ? -19.312 -4.34 -25.562 1 94.69 112 CYS B CA 1
ATOM 4810 C C . CYS B 1 112 ? -17.891 -3.812 -25.484 1 94.69 112 CYS B C 1
ATOM 4812 O O . CYS B 1 112 ? -17.641 -2.766 -24.891 1 94.69 112 CYS B O 1
ATOM 4814 N N . LEU B 1 113 ? -16.984 -4.516 -26.109 1 96.19 113 LEU B N 1
ATOM 4815 C CA . LEU B 1 113 ? -15.578 -4.129 -26.141 1 96.19 113 LEU B CA 1
ATOM 4816 C C . LEU B 1 113 ? -15.398 -2.779 -26.828 1 96.19 113 LEU B C 1
ATOM 4818 O O . LEU B 1 113 ? -14.68 -1.91 -26.328 1 96.19 113 LEU B O 1
ATOM 4822 N N . ASP B 1 114 ? -16.062 -2.629 -27.906 1 95.06 114 ASP B N 1
ATOM 4823 C CA . ASP B 1 114 ? -15.984 -1.388 -28.672 1 95.06 114 ASP B CA 1
ATOM 4824 C C . ASP B 1 114 ? -16.531 -0.21 -27.859 1 95.06 114 ASP B C 1
ATOM 4826 O O . ASP B 1 114 ? -15.969 0.888 -27.906 1 95.06 114 ASP B O 1
ATOM 4830 N N . ASP B 1 115 ? -17.562 -0.43 -27.203 1 94.88 115 ASP B N 1
ATOM 4831 C CA . ASP B 1 115 ? -18.125 0.613 -26.344 1 94.88 115 ASP B CA 1
ATOM 4832 C C . ASP B 1 115 ? -17.156 1.012 -25.25 1 94.88 115 ASP B C 1
ATOM 4834 O O . ASP B 1 115 ? -17.031 2.193 -24.922 1 94.88 115 ASP B O 1
ATOM 4838 N N . MET B 1 116 ? -16.5 0.033 -24.672 1 96.44 116 MET B N 1
ATOM 4839 C CA . MET B 1 116 ? -15.516 0.327 -23.641 1 96.44 116 MET B CA 1
ATOM 4840 C C . MET B 1 116 ? -14.359 1.143 -24.203 1 96.44 116 MET B C 1
ATOM 4842 O O . MET B 1 116 ? -13.938 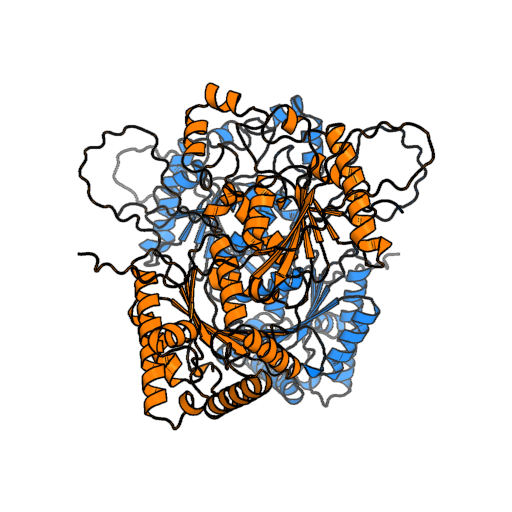2.129 -23.609 1 96.44 116 MET B O 1
ATOM 4846 N N . ILE B 1 117 ? -13.93 0.73 -25.359 1 96.06 117 ILE B N 1
ATOM 4847 C CA . ILE B 1 117 ? -12.828 1.434 -26 1 96.06 117 ILE B CA 1
ATOM 4848 C C . ILE B 1 117 ? -13.234 2.875 -26.297 1 96.06 117 ILE B C 1
ATOM 4850 O O . ILE B 1 117 ? -12.469 3.809 -26.047 1 96.06 117 ILE B O 1
ATOM 4854 N N . ALA B 1 118 ? -14.43 3.01 -26.797 1 95.19 118 ALA B N 1
ATOM 4855 C CA . ALA B 1 118 ? -14.938 4.348 -27.094 1 95.19 118 ALA B CA 1
ATOM 4856 C C . ALA B 1 118 ? -15.016 5.191 -25.812 1 95.19 118 ALA B C 1
ATOM 4858 O O . ALA B 1 118 ? -14.664 6.375 -25.828 1 95.19 118 ALA B O 1
ATOM 4859 N N . TRP B 1 119 ? -15.453 4.57 -24.812 1 95.81 119 TRP B N 1
ATOM 4860 C CA . TRP B 1 119 ? -15.57 5.266 -23.531 1 95.81 119 TRP B CA 1
ATOM 4861 C C . TRP B 1 119 ? -14.195 5.664 -23 1 95.81 119 TRP B C 1
ATOM 4863 O O . TRP B 1 119 ? -14.008 6.785 -22.516 1 95.81 119 TRP B O 1
ATOM 4873 N N . LEU B 1 120 ? -13.195 4.828 -23.047 1 94.56 120 LEU B N 1
ATOM 4874 C CA . LEU B 1 120 ? -11.836 5.082 -22.578 1 94.56 120 LEU B CA 1
ATOM 4875 C C . LEU B 1 120 ? -11.172 6.18 -23.406 1 94.56 120 LEU B C 1
ATOM 4877 O O . LEU B 1 120 ? -10.445 7.016 -22.875 1 94.56 120 LEU B O 1
ATOM 4881 N N . LYS B 1 121 ? -11.477 6.238 -24.625 1 91.88 121 LYS B N 1
ATOM 4882 C CA . LYS B 1 121 ? -10.781 7.148 -25.531 1 91.88 121 LYS B CA 1
ATOM 4883 C C . LYS B 1 121 ? -11.477 8.508 -25.594 1 91.88 121 LYS B C 1
ATOM 4885 O O . LYS B 1 121 ? -10.82 9.547 -25.688 1 91.88 121 LYS B O 1
ATOM 4890 N N . HIS B 1 122 ? -12.789 8.484 -25.438 1 89.19 122 HIS B N 1
ATOM 4891 C CA . HIS B 1 122 ? -13.492 9.703 -25.812 1 89.19 122 HIS B CA 1
ATOM 4892 C C . HIS B 1 122 ? -14.281 10.266 -24.641 1 89.19 122 HIS B C 1
ATOM 4894 O O . HIS B 1 122 ? -14.75 11.406 -24.688 1 89.19 122 HIS B O 1
ATOM 4900 N N . GLN B 1 123 ? -14.5 9.578 -23.594 1 88 123 GLN B N 1
ATOM 4901 C CA . GLN B 1 123 ? -15.359 10.039 -22.516 1 88 123 GLN B CA 1
ATOM 4902 C C . GLN B 1 123 ? -14.594 10.133 -21.203 1 88 123 GLN B C 1
ATOM 4904 O O . GLN B 1 123 ? -15.133 9.836 -20.125 1 88 123 GLN B O 1
ATOM 4909 N N . HIS B 1 124 ? -13.305 10.375 -21.188 1 83.19 124 HIS B N 1
ATOM 4910 C CA . HIS B 1 124 ? -12.445 10.672 -20.047 1 83.19 124 HIS B CA 1
ATOM 4911 C C . HIS B 1 124 ? -12.352 9.469 -19.109 1 83.19 124 HIS B C 1
ATOM 4913 O O . HIS B 1 124 ? -12.18 9.641 -17.906 1 83.19 124 HIS B O 1
ATOM 4919 N N . GLY B 1 125 ? -12.68 8.312 -19.625 1 90.75 125 GLY B N 1
ATOM 4920 C CA . GLY B 1 125 ? -12.438 7.113 -18.828 1 90.75 125 GLY B CA 1
ATOM 4921 C C . GLY B 1 125 ? -10.969 6.816 -18.625 1 90.75 125 GLY B C 1
ATOM 4922 O O . GLY B 1 125 ? -10.141 7.113 -19.5 1 90.75 125 GLY B O 1
ATOM 4923 N N . GLN B 1 126 ? -10.664 6.246 -17.438 1 91.88 126 GLN B N 1
ATOM 4924 C CA . GLN B 1 126 ? -9.273 5.922 -17.156 1 91.88 126 GLN B CA 1
ATOM 4925 C C . GLN B 1 126 ? -9.062 4.41 -17.078 1 91.88 126 GLN B C 1
ATOM 4927 O O . GLN B 1 126 ? -8.078 3.885 -17.594 1 91.88 126 GLN B O 1
ATOM 4932 N N . VAL B 1 127 ? -10.016 3.727 -16.438 1 95.56 127 VAL B N 1
ATOM 4933 C CA . VAL B 1 127 ? -9.93 2.277 -16.312 1 95.56 127 VAL B CA 1
ATOM 4934 C C . VAL B 1 127 ? -11.234 1.633 -16.75 1 95.56 127 VAL B C 1
ATOM 4936 O O . VAL B 1 127 ? -12.305 1.966 -16.25 1 95.56 127 VAL B O 1
ATOM 4939 N N . GLY B 1 128 ? -11.164 0.804 -17.734 1 97.44 128 GLY B N 1
ATOM 4940 C CA . GLY B 1 128 ? -12.305 0.009 -18.156 1 97.44 128 GLY B CA 1
ATOM 4941 C C . GLY B 1 128 ? -12.188 -1.453 -17.781 1 97.44 128 GLY B C 1
ATOM 4942 O O . GLY B 1 128 ? -11.141 -2.072 -17.969 1 97.44 128 GLY B O 1
ATOM 4943 N N . ILE B 1 129 ? -13.266 -1.979 -17.156 1 97.69 129 ILE B N 1
ATOM 4944 C CA . ILE B 1 129 ? -13.297 -3.393 -16.797 1 97.69 129 ILE B CA 1
ATOM 4945 C C . ILE B 1 129 ? -14.203 -4.152 -17.75 1 97.69 129 ILE B C 1
ATOM 4947 O O . ILE B 1 129 ? -15.414 -3.904 -17.797 1 97.69 129 ILE B O 1
ATOM 4951 N N . TYR B 1 130 ? -13.602 -4.965 -18.531 1 97.62 130 TYR B N 1
ATOM 4952 C CA . TYR B 1 130 ? -14.312 -5.797 -19.5 1 97.62 130 TYR B CA 1
ATOM 4953 C C . TYR B 1 130 ? -14.734 -7.121 -18.875 1 97.62 130 TYR B C 1
ATOM 4955 O O . TYR B 1 130 ? -13.961 -8.078 -18.859 1 97.62 130 TYR B O 1
ATOM 4963 N N . ASP B 1 131 ? -15.992 -7.156 -18.391 1 94.38 131 ASP B N 1
ATOM 4964 C CA . ASP B 1 131 ? -16.5 -8.305 -17.656 1 94.38 131 ASP B CA 1
ATOM 4965 C C . ASP B 1 131 ? -17.172 -9.312 -18.594 1 94.38 131 ASP B C 1
ATOM 4967 O O . ASP B 1 131 ? -18.375 -9.266 -18.812 1 94.38 131 ASP B O 1
ATOM 4971 N N . ALA B 1 132 ? -16.375 -10.164 -19.094 1 91.81 132 ALA B N 1
ATOM 4972 C CA . ALA B 1 132 ? -16.781 -11.258 -19.969 1 91.81 132 ALA B CA 1
ATOM 4973 C C . ALA B 1 132 ? -16.094 -12.562 -19.578 1 91.81 132 ALA B C 1
ATOM 4975 O O . ALA B 1 132 ? -15.258 -12.578 -18.672 1 91.81 132 ALA B O 1
ATOM 4976 N N . THR B 1 133 ? -16.453 -13.656 -20.188 1 89.69 133 THR B N 1
ATOM 4977 C CA . THR B 1 133 ? -15.898 -14.953 -19.844 1 89.69 133 THR B CA 1
ATOM 4978 C C . THR B 1 133 ? -14.469 -15.086 -20.375 1 89.69 133 THR B C 1
ATOM 4980 O O . THR B 1 133 ? -13.57 -15.508 -19.641 1 89.69 133 THR B O 1
ATOM 4983 N N . ASN B 1 134 ? -14.188 -14.711 -21.609 1 92.81 134 ASN B N 1
ATOM 4984 C CA . ASN B 1 134 ? -12.875 -14.766 -22.25 1 92.81 134 ASN B CA 1
ATOM 4985 C C . ASN B 1 134 ? -12.141 -16.062 -21.906 1 92.81 134 ASN B C 1
ATOM 4987 O O . ASN B 1 134 ? -10.984 -16.031 -21.484 1 92.81 134 ASN B O 1
ATOM 4991 N N . ASN B 1 135 ? -12.797 -17.172 -22.094 1 89.94 135 ASN B N 1
ATOM 4992 C CA . ASN B 1 135 ? -12.352 -18.453 -21.547 1 89.94 135 ASN B CA 1
ATOM 4993 C C . ASN B 1 135 ? -11.391 -19.172 -22.5 1 89.94 135 ASN B C 1
ATOM 4995 O O . ASN B 1 135 ? -10.836 -20.203 -22.141 1 89.94 135 ASN B O 1
ATOM 4999 N N . THR B 1 136 ? -11.164 -18.672 -23.734 1 91.75 136 THR B N 1
ATOM 5000 C CA . THR B 1 136 ? -10.234 -19.312 -24.656 1 91.75 136 THR B CA 1
ATOM 5001 C C . THR B 1 136 ? -9.062 -18.391 -24.984 1 91.75 136 THR B C 1
ATOM 5003 O O . THR B 1 136 ? -9.203 -17.172 -24.938 1 91.75 136 THR B O 1
ATOM 5006 N N . LYS B 1 137 ? -7.91 -18.984 -25.359 1 95 137 LYS B N 1
ATOM 5007 C CA . LYS B 1 137 ? -6.715 -18.234 -25.734 1 95 137 LYS B CA 1
ATOM 5008 C C . LYS B 1 137 ? -6.977 -17.359 -26.953 1 95 137 LYS B C 1
ATOM 5010 O O . LYS B 1 137 ? -6.5 -16.219 -27.016 1 95 137 LYS B O 1
ATOM 5015 N N . GLU B 1 138 ? -7.746 -17.906 -27.844 1 92.25 138 GLU B N 1
ATOM 5016 C CA . GLU B 1 138 ? -8.055 -17.172 -29.078 1 92.25 138 GLU B CA 1
ATOM 5017 C C . GLU B 1 138 ? -8.812 -15.891 -28.781 1 92.25 138 GLU B C 1
ATOM 5019 O O . GLU B 1 138 ? -8.5 -14.836 -29.344 1 92.25 138 GLU B O 1
ATOM 5024 N N . ARG B 1 139 ? -9.797 -15.977 -27.953 1 92.06 139 ARG B N 1
ATOM 5025 C CA . ARG B 1 139 ? -10.586 -14.805 -27.594 1 92.06 139 ARG B CA 1
ATOM 5026 C C . ARG B 1 139 ? -9.727 -13.766 -26.875 1 92.06 139 ARG B C 1
ATOM 5028 O O . ARG B 1 139 ? -9.812 -12.57 -27.156 1 92.06 139 ARG B O 1
ATOM 5035 N N . ARG B 1 140 ? -8.914 -14.188 -25.984 1 96.38 140 ARG B N 1
ATOM 5036 C CA . ARG B 1 140 ? -8.055 -13.289 -25.219 1 96.38 140 ARG B CA 1
ATOM 5037 C C . ARG B 1 140 ? -7.043 -12.594 -26.125 1 96.38 140 ARG B C 1
ATOM 5039 O O . ARG B 1 140 ? -6.75 -11.414 -25.953 1 96.38 140 ARG B O 1
ATOM 5046 N N . LYS B 1 141 ? -6.535 -13.375 -27.047 1 96.19 141 LYS B N 1
ATOM 5047 C CA . LYS B 1 141 ? -5.609 -12.781 -28.016 1 96.19 141 LYS B CA 1
ATOM 5048 C C . LYS B 1 141 ? -6.281 -11.664 -28.812 1 96.19 141 LYS B C 1
ATOM 5050 O O . LYS B 1 141 ? -5.691 -10.594 -29 1 96.19 141 LYS B O 1
ATOM 5055 N N . TYR B 1 142 ? -7.453 -11.945 -29.219 1 95.31 142 TYR B N 1
ATOM 5056 C CA . TYR B 1 142 ? -8.195 -10.938 -29.969 1 95.31 142 TYR B CA 1
ATOM 5057 C C . TYR B 1 142 ? -8.398 -9.672 -29.141 1 95.31 142 TYR B C 1
ATOM 5059 O O . TYR B 1 142 ? -8.141 -8.562 -29.609 1 95.31 142 TYR B O 1
ATOM 5067 N N . VAL B 1 143 ? -8.875 -9.828 -27.938 1 96.56 143 VAL B N 1
ATOM 5068 C CA . VAL B 1 143 ? -9.164 -8.711 -27.047 1 96.56 143 VAL B CA 1
ATOM 5069 C C . VAL B 1 143 ? -7.887 -7.914 -26.797 1 96.56 143 VAL B C 1
ATOM 5071 O O . VAL B 1 143 ? -7.891 -6.684 -26.859 1 96.56 143 VAL B O 1
ATOM 5074 N N . LYS B 1 144 ? -6.844 -8.609 -26.5 1 96.44 144 LYS B N 1
ATOM 5075 C CA . LYS B 1 144 ? -5.551 -7.988 -26.25 1 96.44 144 LYS B CA 1
ATOM 5076 C C . LYS B 1 144 ? -5.105 -7.141 -27.438 1 96.44 144 LYS B C 1
ATOM 5078 O O . LYS B 1 144 ? -4.754 -5.969 -27.281 1 96.44 144 LYS B O 1
ATOM 5083 N N . GLU B 1 145 ? -5.109 -7.719 -28.594 1 95.62 145 GLU B N 1
ATOM 5084 C CA . GLU B 1 145 ? -4.641 -7.039 -29.797 1 95.62 145 GLU B CA 1
ATOM 5085 C C . GLU B 1 145 ? -5.5 -5.816 -30.109 1 95.62 145 GLU B C 1
ATOM 5087 O O . GLU B 1 145 ? -4.98 -4.773 -30.5 1 95.62 145 GLU B O 1
ATOM 5092 N N . ARG B 1 146 ? -6.75 -5.984 -29.938 1 95.88 146 ARG B N 1
ATOM 5093 C CA . ARG B 1 146 ? -7.668 -4.875 -30.188 1 95.88 146 ARG B CA 1
ATOM 5094 C C . ARG B 1 146 ? -7.391 -3.709 -29.25 1 95.88 146 ARG B C 1
ATOM 5096 O O . ARG B 1 146 ? -7.406 -2.551 -29.656 1 95.88 146 ARG B O 1
ATOM 5103 N N . LEU B 1 147 ? -7.199 -3.961 -28.031 1 96 147 LEU B N 1
ATOM 5104 C CA . LEU B 1 147 ? -6.941 -2.934 -27.031 1 96 147 LEU B CA 1
ATOM 5105 C C . LEU B 1 147 ? -5.566 -2.305 -27.234 1 96 147 LEU B C 1
ATOM 5107 O O . LEU B 1 147 ? -5.43 -1.08 -27.203 1 96 147 LEU B O 1
ATOM 5111 N N . GLU B 1 148 ? -4.613 -3.164 -27.484 1 94 148 GLU B N 1
ATOM 5112 C CA . GLU B 1 148 ? -3.256 -2.666 -27.672 1 94 148 GLU B CA 1
ATOM 5113 C C . GLU B 1 148 ? -3.162 -1.802 -28.938 1 94 148 GLU B C 1
ATOM 5115 O O . GLU B 1 148 ? -2.377 -0.852 -28.984 1 94 148 GLU B O 1
ATOM 5120 N N . ALA B 1 149 ? -3.941 -2.129 -29.891 1 93.5 149 ALA B N 1
ATOM 5121 C CA . ALA B 1 149 ? -3.992 -1.324 -31.109 1 93.5 149 ALA B CA 1
ATOM 5122 C C . ALA B 1 149 ? -4.438 0.104 -30.812 1 93.5 149 ALA B C 1
ATOM 5124 O O . ALA B 1 149 ? -4.082 1.039 -31.531 1 93.5 149 ALA B O 1
ATOM 5125 N N . GLU B 1 150 ? -5.184 0.271 -29.781 1 93.31 150 GLU B N 1
ATOM 5126 C CA . GLU B 1 150 ? -5.656 1.589 -29.359 1 93.31 150 GLU B CA 1
ATOM 5127 C C . GLU B 1 150 ? -4.77 2.176 -28.266 1 93.31 150 GLU B C 1
ATOM 5129 O O . GLU B 1 150 ? -5.16 3.131 -27.594 1 93.31 150 GLU B O 1
ATOM 5134 N N . CYS B 1 151 ? -3.65 1.534 -27.969 1 91.38 151 CYS B N 1
ATOM 5135 C CA . CYS B 1 151 ? -2.654 1.979 -27 1 91.38 151 CYS B CA 1
ATOM 5136 C C . CYS B 1 151 ? -3.213 1.935 -25.578 1 91.38 151 CYS B C 1
ATOM 5138 O O . CYS B 1 151 ? -2.957 2.836 -24.781 1 91.38 151 CYS B O 1
ATOM 5140 N N . ILE B 1 152 ? -4.031 1.029 -25.375 1 93.44 152 ILE B N 1
ATOM 5141 C CA . ILE B 1 152 ? -4.586 0.795 -24.031 1 93.44 152 ILE B CA 1
ATOM 5142 C C . ILE B 1 152 ? -3.84 -0.356 -23.359 1 93.44 152 ILE B C 1
ATOM 5144 O O . ILE B 1 152 ? -3.654 -1.418 -23.969 1 93.44 152 ILE B O 1
ATOM 5148 N N . ARG B 1 153 ? -3.391 -0.153 -22.156 1 92.75 153 ARG B N 1
ATOM 5149 C CA . ARG B 1 153 ? -2.736 -1.216 -21.406 1 92.75 153 ARG B CA 1
ATOM 5150 C C . ARG B 1 153 ? -3.74 -2.281 -20.984 1 92.75 153 ARG B C 1
ATOM 5152 O O . ARG B 1 153 ? -4.867 -1.961 -20.594 1 92.75 153 ARG B O 1
ATOM 5159 N N . VAL B 1 154 ? -3.207 -3.52 -21.016 1 95.31 154 VAL B N 1
ATOM 5160 C CA . VAL B 1 154 ? -4.137 -4.617 -20.766 1 95.31 154 VAL B CA 1
ATOM 5161 C C . VAL B 1 154 ? -3.676 -5.414 -19.547 1 95.31 154 VAL B C 1
ATOM 5163 O O . VAL B 1 154 ? -2.492 -5.742 -19.422 1 95.31 154 VAL B O 1
ATOM 5166 N N . LEU B 1 155 ? -4.57 -5.676 -18.625 1 96.31 155 LEU B N 1
ATOM 5167 C CA . LEU B 1 155 ? -4.391 -6.586 -17.5 1 96.31 155 LEU B CA 1
ATOM 5168 C C . LEU B 1 155 ? -5.492 -7.641 -17.469 1 96.31 155 LEU B C 1
ATOM 5170 O O . LEU B 1 155 ? -6.676 -7.309 -17.406 1 96.31 155 LEU B O 1
ATOM 5174 N N . PHE B 1 156 ? -5.113 -8.859 -17.594 1 97.69 156 PHE B N 1
ATOM 5175 C CA . PHE B 1 156 ? -6.094 -9.938 -17.469 1 97.69 156 PHE B CA 1
ATOM 5176 C C . PHE B 1 156 ? -6.281 -10.344 -16.016 1 97.69 156 PHE B C 1
ATOM 5178 O O . PHE B 1 156 ? -5.316 -10.414 -15.258 1 97.69 156 PHE B O 1
ATOM 5185 N N . LEU B 1 157 ? -7.477 -10.508 -15.617 1 97.44 157 LEU B N 1
ATOM 5186 C CA . LEU B 1 157 ? -7.812 -10.977 -14.273 1 97.44 157 LEU B CA 1
ATOM 5187 C C . LEU B 1 157 ? -8.695 -12.227 -14.336 1 97.44 157 LEU B C 1
ATOM 5189 O O . LEU B 1 157 ? -9.859 -12.141 -14.719 1 97.44 157 LEU B O 1
ATOM 5193 N N . GLU B 1 158 ? -8.148 -13.32 -13.945 1 97.38 158 GLU B N 1
ATOM 5194 C CA . GLU B 1 158 ? -8.859 -14.594 -14.031 1 97.38 158 GLU B CA 1
ATOM 5195 C C . GLU B 1 158 ? -9.383 -15.031 -12.664 1 97.38 158 GLU B C 1
ATOM 5197 O O . GLU B 1 158 ? -8.617 -15.102 -11.695 1 97.38 158 GLU B O 1
ATOM 5202 N N . SER B 1 159 ? -10.656 -15.227 -12.602 1 94.69 159 SER B N 1
ATOM 5203 C CA . SER B 1 159 ? -11.281 -15.773 -11.406 1 94.69 159 SER B CA 1
ATOM 5204 C C . SER B 1 159 ? -11.477 -17.281 -11.523 1 94.69 159 SER B C 1
ATOM 5206 O O . SER B 1 159 ? -12.203 -17.75 -12.406 1 94.69 159 SER B O 1
ATOM 5208 N N . ILE B 1 160 ? -10.797 -18 -10.664 1 93.5 160 ILE B N 1
ATOM 5209 C CA . ILE B 1 160 ? -10.891 -19.453 -10.633 1 93.5 160 ILE B CA 1
ATOM 5210 C C . ILE B 1 160 ? -11.492 -19.906 -9.305 1 93.5 160 ILE B C 1
ATOM 5212 O O . ILE B 1 160 ? -11.102 -19.422 -8.242 1 93.5 160 ILE B O 1
ATOM 5216 N N . CYS B 1 161 ? -12.531 -20.688 -9.383 1 89.69 161 CYS B N 1
ATOM 5217 C CA . CYS B 1 161 ? -13.125 -21.25 -8.18 1 89.69 161 CYS B CA 1
ATOM 5218 C C . CYS B 1 161 ? -13.328 -22.75 -8.32 1 89.69 161 CYS B C 1
ATOM 5220 O O . CYS B 1 161 ? -14.062 -23.203 -9.195 1 89.69 161 CYS B O 1
ATOM 5222 N N . GLU B 1 162 ? -12.633 -23.469 -7.469 1 85.44 162 GLU B N 1
ATOM 5223 C CA . GLU B 1 162 ? -12.719 -24.922 -7.484 1 85.44 162 GLU B CA 1
ATOM 5224 C C . GLU B 1 162 ? -13.547 -25.438 -6.316 1 85.44 162 GLU B C 1
ATOM 5226 O O . GLU B 1 162 ? -13.93 -26.609 -6.293 1 85.44 162 GLU B O 1
ATOM 5231 N N . ASP B 1 163 ? -13.836 -24.625 -5.453 1 84.56 163 ASP B N 1
ATOM 5232 C CA . ASP B 1 163 ? -14.656 -25 -4.301 1 84.56 163 ASP B CA 1
ATOM 5233 C C . ASP B 1 163 ? -16.125 -25.094 -4.688 1 84.56 163 ASP B C 1
ATOM 5235 O O . ASP B 1 163 ? -16.766 -24.078 -4.977 1 84.56 163 ASP B O 1
ATOM 5239 N N . LYS B 1 164 ? -16.672 -26.219 -4.59 1 82.44 164 LYS B N 1
ATOM 5240 C CA . LYS B 1 164 ? -18.031 -26.484 -5.027 1 82.44 164 LYS B CA 1
ATOM 5241 C C . LYS B 1 164 ? -19.047 -25.734 -4.172 1 82.44 164 LYS B C 1
ATOM 5243 O O . LYS B 1 164 ? -20.094 -25.312 -4.668 1 82.44 164 LYS B O 1
ATOM 5248 N N . SER B 1 165 ? -18.719 -25.594 -2.951 1 82.81 165 SER B N 1
ATOM 5249 C CA . SER B 1 165 ? -19.641 -24.906 -2.057 1 82.81 165 SER B CA 1
ATOM 5250 C C . SER B 1 165 ? -19.797 -23.438 -2.447 1 82.81 165 SER B C 1
ATOM 5252 O O . SER B 1 165 ? -20.906 -22.891 -2.426 1 82.81 165 SER B O 1
ATOM 5254 N N . ILE B 1 166 ? -18.734 -22.859 -2.805 1 79.69 166 ILE B N 1
ATOM 5255 C CA . ILE B 1 166 ? -18.766 -21.469 -3.225 1 79.69 166 ILE B CA 1
ATOM 5256 C C . ILE B 1 166 ? -19.531 -21.328 -4.543 1 79.69 166 ILE B C 1
ATOM 5258 O O . ILE B 1 166 ? -20.344 -20.422 -4.711 1 79.69 166 ILE B O 1
ATOM 5262 N N . ILE B 1 167 ? -19.312 -22.234 -5.449 1 81.44 167 ILE B N 1
ATOM 5263 C CA . ILE B 1 167 ? -19.953 -22.203 -6.754 1 81.44 167 ILE B CA 1
ATOM 5264 C C . ILE B 1 167 ? -21.469 -22.344 -6.586 1 81.44 167 ILE B C 1
ATOM 5266 O O . ILE B 1 167 ? -22.234 -21.594 -7.188 1 81.44 167 ILE B O 1
ATOM 5270 N N . GLU B 1 168 ? -21.828 -23.219 -5.754 1 79.31 168 GLU B N 1
ATOM 5271 C CA . GLU B 1 168 ? -23.234 -23.438 -5.504 1 79.31 168 GLU B CA 1
ATOM 5272 C C . GLU B 1 168 ? -23.906 -22.219 -4.887 1 79.31 168 GLU B C 1
ATOM 5274 O O . GLU B 1 168 ? -25 -21.828 -5.277 1 79.31 168 GLU B O 1
ATOM 5279 N N . HIS B 1 169 ? -23.188 -21.719 -3.984 1 76.5 169 HIS B N 1
ATOM 5280 C CA . HIS B 1 169 ? -23.703 -20.5 -3.355 1 76.5 169 HIS B CA 1
ATOM 5281 C C . HIS B 1 169 ? -23.875 -19.375 -4.375 1 76.5 169 HIS B C 1
ATOM 5283 O O . HIS B 1 169 ? -24.875 -18.672 -4.371 1 76.5 169 HIS B O 1
ATOM 5289 N N . ASN B 1 170 ? -22.922 -19.188 -5.172 1 75.12 170 ASN B N 1
ATOM 5290 C CA . ASN B 1 170 ? -22.969 -18.141 -6.195 1 75.12 170 ASN B CA 1
ATOM 5291 C C . ASN B 1 170 ? -24.094 -18.375 -7.188 1 75.12 170 ASN B C 1
ATOM 5293 O O . ASN B 1 170 ? -24.75 -17.438 -7.625 1 75.12 170 ASN B O 1
ATOM 5297 N N . VAL B 1 171 ? -24.25 -19.609 -7.527 1 75.06 171 VAL B N 1
ATOM 5298 C CA . VAL B 1 171 ? -25.328 -19.969 -8.445 1 75.06 171 VAL B CA 1
ATOM 5299 C C . VAL B 1 171 ? -26.688 -19.625 -7.824 1 75.06 171 VAL B C 1
ATOM 5301 O O . VAL B 1 171 ? -27.547 -19.062 -8.492 1 75.06 171 VAL B O 1
ATOM 5304 N N . MET B 1 172 ? -26.734 -19.891 -6.59 1 72.62 172 MET B N 1
ATOM 5305 C CA . MET B 1 172 ? -27.984 -19.625 -5.883 1 72.62 172 MET B CA 1
ATOM 5306 C C . MET B 1 172 ? -28.234 -18.141 -5.762 1 72.62 172 MET B C 1
ATOM 5308 O O . MET B 1 172 ? -29.359 -17.672 -5.926 1 72.62 172 MET B O 1
ATOM 5312 N N . GLU B 1 173 ? -27.25 -17.438 -5.461 1 67.12 173 GLU B N 1
ATOM 5313 C CA . GLU B 1 173 ? -27.375 -15.984 -5.312 1 67.12 173 GLU B CA 1
ATOM 5314 C C . GLU B 1 173 ? -27.688 -15.32 -6.648 1 67.12 173 GLU B C 1
ATOM 5316 O O . GLU B 1 173 ? -28.422 -14.336 -6.703 1 67.12 173 GLU B O 1
ATOM 5321 N N . THR B 1 174 ? -27 -15.75 -7.68 1 60.5 174 THR B N 1
ATOM 5322 C CA . THR B 1 174 ? -27.203 -15.227 -9.023 1 60.5 174 THR B CA 1
ATOM 5323 C C . THR B 1 174 ? -28.609 -15.539 -9.523 1 60.5 174 THR B C 1
ATOM 5325 O O . THR B 1 174 ? -29.234 -14.711 -10.18 1 60.5 174 THR B O 1
ATOM 5328 N N . LYS B 1 175 ? -29.016 -16.781 -9.25 1 56.19 175 LYS B N 1
ATOM 5329 C CA . LYS B 1 175 ? -30.359 -17.219 -9.648 1 56.19 175 LYS B CA 1
ATOM 5330 C C . LYS B 1 175 ? -31.422 -16.219 -9.18 1 56.19 175 LYS B C 1
ATOM 5332 O O . LYS B 1 175 ? -32.344 -15.898 -9.922 1 56.19 175 LYS B O 1
ATOM 5337 N N . LEU B 1 176 ? -31.172 -15.844 -8 1 53.47 176 LEU B N 1
ATOM 5338 C CA . LEU B 1 176 ? -32.188 -15.031 -7.348 1 53.47 176 LEU B CA 1
ATOM 5339 C C . LEU B 1 176 ? -32.156 -13.594 -7.863 1 53.47 176 LEU B C 1
ATOM 5341 O O . LEU B 1 176 ? -33.156 -12.875 -7.789 1 53.47 176 LEU B O 1
ATOM 5345 N N . ARG B 1 177 ? -31.016 -13.391 -8.555 1 56.81 177 ARG B N 1
ATOM 5346 C CA . ARG B 1 177 ? -30.922 -11.961 -8.805 1 56.81 177 ARG B CA 1
ATOM 5347 C C . ARG B 1 177 ? -30.719 -11.672 -10.289 1 56.81 177 ARG B C 1
ATOM 5349 O O . ARG B 1 177 ? -30.844 -10.531 -10.734 1 56.81 177 ARG B O 1
ATOM 5356 N N . MET B 1 178 ? -30.516 -12.797 -11.016 1 60.25 178 MET B N 1
ATOM 5357 C CA . MET B 1 178 ? -30.219 -12.531 -12.414 1 60.25 178 MET B CA 1
ATOM 5358 C C . MET B 1 178 ? -31.5 -12.391 -13.234 1 60.25 178 MET B C 1
ATOM 5360 O O . MET B 1 178 ? -32.406 -13.188 -13.094 1 60.25 178 MET B O 1
ATOM 5364 N N . PRO B 1 179 ? -31.562 -11.383 -13.969 1 61.06 179 PRO B N 1
ATOM 5365 C CA . PRO B 1 179 ? -32.719 -11.156 -14.852 1 61.06 179 PRO B CA 1
ATOM 5366 C C . PRO B 1 179 ? -32.969 -12.32 -15.805 1 61.06 179 PRO B C 1
ATOM 5368 O O . PRO B 1 179 ? -34.094 -12.539 -16.25 1 61.06 179 PRO B O 1
ATOM 5371 N N . ASP B 1 180 ? -31.938 -13.18 -15.977 1 63.25 180 ASP B N 1
ATOM 5372 C CA . ASP B 1 180 ? -32.031 -14.273 -16.938 1 63.25 180 ASP B CA 1
ATOM 5373 C C . ASP B 1 180 ? -33.062 -15.312 -16.469 1 63.25 180 ASP B C 1
ATOM 5375 O O . ASP B 1 180 ? -33.625 -16.031 -17.281 1 63.25 180 ASP B O 1
ATOM 5379 N N . TYR B 1 181 ? -33.25 -15.328 -15.141 1 65.94 181 TYR B N 1
ATOM 5380 C CA . TYR B 1 181 ? -34.031 -16.422 -14.609 1 65.94 181 TYR B CA 1
ATOM 5381 C C . TYR B 1 181 ? -35.219 -15.906 -13.805 1 65.94 181 TYR B C 1
ATOM 5383 O O . TYR B 1 181 ? -35.812 -16.641 -13.016 1 65.94 181 TYR B O 1
ATOM 5391 N N . GLN B 1 182 ? -35.5 -14.672 -13.852 1 64.81 182 GLN B N 1
ATOM 5392 C CA . GLN B 1 182 ? -36.531 -14.039 -13.062 1 64.81 182 GLN B CA 1
ATOM 5393 C C . GLN B 1 182 ? -37.875 -14.773 -13.234 1 64.81 182 GLN B C 1
ATOM 5395 O O . GLN B 1 182 ? -38.625 -14.914 -12.273 1 64.81 182 GLN B O 1
ATOM 5400 N N . ASN B 1 183 ? -38.188 -15.328 -14.391 1 65.44 183 ASN B N 1
ATOM 5401 C CA . ASN B 1 183 ? -39.5 -15.922 -14.641 1 65.44 183 ASN B CA 1
ATOM 5402 C C . ASN B 1 183 ? -39.406 -17.453 -14.672 1 65.44 183 ASN B C 1
ATOM 5404 O O . ASN B 1 183 ? -40.312 -18.109 -15.211 1 65.44 183 ASN B O 1
ATOM 5408 N N . MET B 1 184 ? -38.375 -17.969 -14.117 1 71.25 184 MET B N 1
ATOM 5409 C CA . MET B 1 184 ? -38.219 -19.406 -14.148 1 71.25 184 MET B CA 1
ATOM 5410 C C . MET B 1 184 ? -38.281 -20 -12.742 1 71.25 184 MET B C 1
ATOM 5412 O O . MET B 1 184 ? -37.938 -19.312 -11.773 1 71.25 184 MET B O 1
ATOM 5416 N N . ASP B 1 185 ? -38.844 -21.141 -12.688 1 75.94 185 ASP B N 1
ATOM 5417 C CA . ASP B 1 185 ? -38.781 -21.875 -11.43 1 75.94 185 ASP B CA 1
ATOM 5418 C C . ASP B 1 185 ? -37.344 -22 -10.938 1 75.94 185 ASP B C 1
ATOM 5420 O O . ASP B 1 185 ? -36.438 -22.234 -11.734 1 75.94 185 ASP B O 1
ATOM 5424 N N . PRO B 1 186 ? -37.156 -21.75 -9.75 1 73.25 186 PRO B N 1
ATOM 5425 C CA . PRO B 1 186 ? -35.812 -21.734 -9.188 1 73.25 186 PRO B CA 1
ATOM 5426 C C . PRO B 1 186 ? -35.031 -23.016 -9.461 1 73.25 186 PRO B C 1
ATOM 5428 O O . PRO B 1 186 ? -33.844 -22.969 -9.758 1 73.25 186 PRO B O 1
ATOM 5431 N N . GLU B 1 187 ? -35.688 -24.141 -9.398 1 77.12 187 GLU B N 1
ATOM 5432 C CA . GLU B 1 187 ? -35 -25.406 -9.609 1 77.12 187 GLU B CA 1
ATOM 5433 C C . GLU B 1 187 ? -34.562 -25.562 -11.062 1 77.12 187 GLU B C 1
ATOM 5435 O O . GLU B 1 187 ? -33.438 -25.984 -11.336 1 77.12 187 GLU B O 1
ATOM 5440 N N . THR B 1 188 ? -35.469 -25.219 -11.883 1 78.12 188 THR B N 1
ATOM 5441 C CA . THR B 1 188 ? -35.188 -25.297 -13.305 1 78.12 188 THR B CA 1
ATOM 5442 C C . THR B 1 188 ? -34.094 -24.312 -13.688 1 78.12 188 THR B C 1
ATOM 5444 O O . THR B 1 188 ? -33.219 -24.594 -14.523 1 78.12 188 THR B O 1
ATOM 5447 N N . ALA B 1 189 ? -34.156 -23.188 -13.055 1 75.38 189 ALA B N 1
ATOM 5448 C CA . ALA B 1 189 ? -33.156 -22.141 -13.305 1 75.38 189 ALA B CA 1
ATOM 5449 C C . ALA B 1 189 ? -31.766 -22.609 -12.93 1 75.38 189 ALA B C 1
ATOM 5451 O O . ALA B 1 189 ? -30.812 -22.391 -13.68 1 75.38 189 ALA B O 1
ATOM 5452 N N . VAL B 1 190 ? -31.734 -23.281 -11.859 1 77.62 190 VAL B N 1
ATOM 5453 C CA . VAL B 1 190 ? -30.453 -23.766 -11.375 1 77.62 190 VAL B CA 1
ATOM 5454 C C . VAL B 1 190 ? -29.906 -24.828 -12.312 1 77.62 190 VAL B C 1
ATOM 5456 O O . VAL B 1 190 ? -28.719 -24.844 -12.633 1 77.62 190 VAL B O 1
ATOM 5459 N N . GLU B 1 191 ? -30.75 -25.672 -12.742 1 79.38 191 GLU B N 1
ATOM 5460 C CA . GLU B 1 191 ? -30.344 -26.734 -13.641 1 79.38 191 GLU B CA 1
ATOM 5461 C C . GLU B 1 191 ? -29.828 -26.172 -14.969 1 79.38 191 GLU B C 1
ATOM 5463 O O . GLU B 1 191 ? -28.828 -26.656 -15.508 1 79.38 191 GLU B O 1
ATOM 5468 N N . ASP B 1 192 ? -30.594 -25.312 -15.438 1 79 192 ASP B N 1
ATOM 5469 C CA . ASP B 1 192 ? -30.188 -24.688 -16.688 1 79 192 ASP B CA 1
ATOM 5470 C C . ASP B 1 192 ? -28.844 -23.984 -16.547 1 79 192 ASP B C 1
ATOM 5472 O O . ASP B 1 192 ? -28 -24.062 -17.438 1 79 192 ASP B O 1
ATOM 5476 N N . PHE B 1 193 ? -28.703 -23.312 -15.539 1 77.81 193 PHE B N 1
ATOM 5477 C CA . PHE B 1 193 ? -27.469 -22.594 -15.297 1 77.81 193 PHE B CA 1
ATOM 5478 C C . PHE B 1 193 ? -26.297 -23.547 -15.156 1 77.81 193 PHE B C 1
ATOM 5480 O O . PHE B 1 193 ? -25.203 -23.281 -15.656 1 77.81 193 PHE B O 1
ATOM 5487 N N . GLN B 1 194 ? -26.562 -24.594 -14.562 1 81.44 194 GLN B N 1
ATOM 5488 C CA . GLN B 1 194 ? -25.531 -25.625 -14.438 1 81.44 194 GLN B CA 1
ATOM 5489 C C . GLN B 1 194 ? -25.141 -26.188 -15.797 1 81.44 194 GLN B C 1
ATOM 5491 O O . GLN B 1 194 ? -23.969 -26.453 -16.047 1 81.44 194 GLN B O 1
ATOM 5496 N N . ARG B 1 195 ? -26.109 -26.359 -16.562 1 79.94 195 ARG B N 1
ATOM 5497 C CA . ARG B 1 195 ? -25.828 -26.812 -17.922 1 79.94 195 ARG B CA 1
ATOM 5498 C C . ARG B 1 195 ? -25.016 -25.781 -18.688 1 79.94 195 ARG B C 1
ATOM 5500 O O . ARG B 1 195 ? -24.125 -26.141 -19.469 1 79.94 195 ARG B O 1
ATOM 5507 N N . ARG B 1 196 ? -25.406 -24.594 -18.484 1 78.88 196 ARG B N 1
ATOM 5508 C CA . ARG B 1 196 ? -24.656 -23.5 -19.078 1 78.88 196 ARG B CA 1
ATOM 5509 C C . ARG B 1 196 ? -23.188 -23.531 -18.656 1 78.88 196 ARG B C 1
ATOM 5511 O O . ARG B 1 196 ? -22.281 -23.406 -19.484 1 78.88 196 ARG B O 1
ATOM 5518 N N . ILE B 1 197 ? -22.938 -23.703 -17.406 1 80 197 ILE B N 1
ATOM 5519 C CA . ILE B 1 197 ? -21.578 -23.781 -16.859 1 80 197 ILE B CA 1
ATOM 5520 C C . ILE B 1 197 ? -20.828 -24.953 -17.5 1 80 197 ILE B C 1
ATOM 5522 O O . ILE B 1 197 ? -19.672 -24.812 -17.906 1 80 197 ILE B O 1
ATOM 5526 N N . ALA B 1 198 ? -21.484 -26.016 -17.625 1 81.44 198 ALA B N 1
ATOM 5527 C CA . ALA B 1 198 ? -20.891 -27.219 -18.203 1 81.44 198 ALA B CA 1
ATOM 5528 C C . ALA B 1 198 ? -20.469 -26.984 -19.641 1 81.44 198 ALA B C 1
ATOM 5530 O O . ALA B 1 198 ? -19.422 -27.484 -20.078 1 81.44 198 ALA B O 1
ATOM 5531 N N . ASN B 1 199 ? -21.297 -26.328 -20.328 1 80.06 199 ASN B N 1
ATOM 5532 C CA . ASN B 1 199 ? -20.984 -26.016 -21.719 1 80.06 199 ASN B CA 1
ATOM 5533 C C . ASN B 1 199 ? -19.703 -25.188 -21.828 1 80.06 199 ASN B C 1
ATOM 5535 O O . ASN B 1 199 ? -18.891 -25.406 -22.719 1 80.06 199 ASN B O 1
ATOM 5539 N N . TYR B 1 200 ? -19.5 -24.281 -20.938 1 80.5 200 TYR B N 1
ATOM 5540 C CA . TYR B 1 200 ? -18.312 -23.438 -20.953 1 80.5 200 TYR B CA 1
ATOM 5541 C C . TYR B 1 200 ? -17.078 -24.219 -20.516 1 80.5 200 TYR B C 1
ATOM 5543 O O . TYR B 1 200 ? -15.977 -23.953 -20.984 1 80.5 200 TYR B O 1
ATOM 5551 N N . GLU B 1 201 ? -17.266 -25.141 -19.641 1 83.5 201 GLU B N 1
ATOM 5552 C CA . GLU B 1 201 ? -16.172 -25.906 -19.062 1 83.5 201 GLU B CA 1
ATOM 5553 C C . GLU B 1 201 ? -15.469 -26.75 -20.125 1 83.5 201 GLU B C 1
ATOM 5555 O O . GLU B 1 201 ? -14.258 -26.969 -20.047 1 83.5 201 GLU B O 1
ATOM 5560 N N . VAL B 1 202 ? -16.188 -27.156 -21.094 1 80.31 202 VAL B N 1
ATOM 5561 C CA . VAL B 1 202 ? -15.656 -28.031 -22.141 1 80.31 202 VAL B CA 1
ATOM 5562 C C . VAL B 1 202 ? -14.555 -27.297 -22.922 1 80.31 202 VAL B C 1
ATOM 5564 O O . VAL B 1 202 ? -13.531 -27.891 -23.25 1 80.31 202 VAL B O 1
ATOM 5567 N N . ALA B 1 203 ? -14.648 -26.062 -23.109 1 81.38 203 ALA B N 1
ATOM 5568 C CA . ALA B 1 203 ? -13.719 -25.297 -23.938 1 81.38 203 ALA B CA 1
ATOM 5569 C C . ALA B 1 203 ? -12.852 -24.375 -23.078 1 81.38 203 ALA B C 1
ATOM 5571 O O . ALA B 1 203 ? -12.141 -23.516 -23.609 1 81.38 203 ALA B O 1
ATOM 5572 N N . ASN B 1 204 ? -12.781 -24.562 -21.828 1 88.5 204 ASN B N 1
ATOM 5573 C CA . ASN B 1 204 ? -12.133 -23.609 -20.938 1 88.5 204 ASN B CA 1
ATOM 5574 C C . ASN B 1 204 ? -10.617 -23.781 -20.938 1 88.5 204 ASN B C 1
ATOM 5576 O O . ASN B 1 204 ? -10.117 -24.891 -20.797 1 88.5 204 ASN B O 1
ATOM 5580 N N . GLU B 1 205 ? -9.906 -22.703 -21.188 1 92.31 205 GLU B N 1
ATOM 5581 C CA . GLU B 1 205 ? -8.453 -22.609 -21.078 1 92.31 205 GLU B CA 1
ATOM 5582 C C . GLU B 1 205 ? -8.039 -21.531 -20.094 1 92.31 205 GLU B C 1
ATOM 5584 O O . GLU B 1 205 ? -8.367 -20.359 -20.266 1 92.31 205 GLU B O 1
ATOM 5589 N N . THR B 1 206 ? -7.281 -21.953 -19.094 1 93.69 206 THR B N 1
ATOM 5590 C CA . THR B 1 206 ? -6.766 -20.953 -18.156 1 93.69 206 THR B CA 1
ATOM 5591 C C . THR B 1 206 ? -5.656 -20.125 -18.812 1 93.69 206 THR B C 1
ATOM 5593 O O . THR B 1 206 ? -5.043 -20.562 -19.781 1 93.69 206 THR B O 1
ATOM 5596 N N . ILE B 1 207 ? -5.438 -18.969 -18.266 1 95.81 207 ILE B N 1
ATOM 5597 C CA . ILE B 1 207 ? -4.375 -18.109 -18.797 1 95.81 207 ILE B CA 1
ATOM 5598 C C . ILE B 1 207 ? -3.02 -18.766 -18.547 1 95.81 207 ILE B C 1
ATOM 5600 O O . ILE B 1 207 ? -2.77 -19.312 -17.484 1 95.81 207 ILE B O 1
ATOM 5604 N N . GLU B 1 208 ? -2.18 -18.719 -19.5 1 93.38 208 GLU B N 1
ATOM 5605 C CA . GLU B 1 208 ? -0.833 -19.281 -19.406 1 93.38 208 GLU B CA 1
ATOM 5606 C C . GLU B 1 208 ? 0.225 -18.234 -19.734 1 93.38 208 GLU B C 1
ATOM 5608 O O . GLU B 1 208 ? -0.066 -17.234 -20.391 1 93.38 208 GLU B O 1
ATOM 5613 N N . ASP B 1 209 ? 1.471 -18.516 -19.312 1 88.62 209 ASP B N 1
ATOM 5614 C CA . ASP B 1 209 ? 2.564 -17.562 -19.453 1 88.62 209 ASP B CA 1
ATOM 5615 C C . ASP B 1 209 ? 2.92 -17.344 -20.922 1 88.62 209 ASP B C 1
ATOM 5617 O O . ASP B 1 209 ? 3.43 -16.281 -21.297 1 88.62 209 ASP B O 1
ATOM 5621 N N . ASP B 1 210 ? 2.629 -18.312 -21.703 1 89.12 210 ASP B N 1
ATOM 5622 C CA . ASP B 1 210 ? 3.004 -18.219 -23.125 1 89.12 210 ASP B CA 1
ATOM 5623 C C . ASP B 1 210 ? 2.148 -17.188 -23.844 1 89.12 210 ASP B C 1
ATOM 5625 O O . ASP B 1 210 ? 2.465 -16.797 -24.969 1 89.12 210 ASP B O 1
ATOM 5629 N N . GLU B 1 211 ? 1.042 -16.797 -23.219 1 92.38 211 GLU B N 1
ATOM 5630 C CA . GLU B 1 211 ? 0.212 -15.75 -23.812 1 92.38 211 GLU B CA 1
ATOM 5631 C C . GLU B 1 211 ? 0.885 -14.383 -23.703 1 92.38 211 GLU B C 1
ATOM 5633 O O . GLU B 1 211 ? 0.456 -13.422 -24.344 1 92.38 211 GLU B O 1
ATOM 5638 N N . MET B 1 212 ? 1.984 -14.258 -22.969 1 86.62 212 MET B N 1
ATOM 5639 C CA . MET B 1 212 ? 2.811 -13.062 -22.828 1 86.62 212 MET B CA 1
ATOM 5640 C C . MET B 1 212 ? 1.962 -11.859 -22.453 1 86.62 212 MET B C 1
ATOM 5642 O O . MET B 1 212 ? 2.043 -10.805 -23.094 1 86.62 212 MET B O 1
ATOM 5646 N N . VAL B 1 213 ? 1.142 -12.062 -21.438 1 91.19 213 VAL B N 1
ATOM 5647 C CA . VAL B 1 213 ? 0.273 -11 -20.938 1 91.19 213 VAL B CA 1
ATOM 5648 C C . VAL B 1 213 ? 0.473 -10.828 -19.438 1 91.19 213 VAL B C 1
ATOM 5650 O O . VAL B 1 213 ? 0.963 -11.734 -18.766 1 91.19 213 VAL B O 1
ATOM 5653 N N . SER B 1 214 ? 0.222 -9.617 -19 1 93.69 214 SER B N 1
ATOM 5654 C CA . SER B 1 214 ? 0.115 -9.391 -17.562 1 93.69 214 SER B CA 1
ATOM 5655 C C . SER B 1 214 ? -1.199 -9.93 -17 1 93.69 214 SER B C 1
ATOM 5657 O O . SER B 1 214 ? -2.264 -9.703 -17.594 1 93.69 214 SER B O 1
ATOM 5659 N N . TYR B 1 215 ? -1.104 -10.742 -15.914 1 96.5 215 TYR B N 1
ATOM 5660 C CA . TYR B 1 215 ? -2.377 -11.242 -15.406 1 96.5 215 TYR B CA 1
ATOM 5661 C C . TYR B 1 215 ? -2.316 -11.461 -13.898 1 96.5 215 TYR B C 1
ATOM 5663 O O . TYR B 1 215 ? -1.229 -11.539 -13.32 1 96.5 215 TYR B O 1
ATOM 5671 N N . ILE B 1 216 ? -3.439 -11.469 -13.32 1 96.38 216 ILE B N 1
ATOM 5672 C CA . ILE B 1 216 ? -3.705 -11.867 -11.945 1 96.38 216 ILE B CA 1
ATOM 5673 C C . ILE B 1 216 ? -4.68 -13.039 -11.93 1 96.38 216 ILE B C 1
ATOM 5675 O O . ILE B 1 216 ? -5.711 -13.008 -12.609 1 96.38 216 ILE B O 1
ATOM 5679 N N . LYS B 1 217 ? -4.336 -14.102 -11.25 1 96.62 217 LYS B N 1
ATOM 5680 C CA . LYS B 1 217 ? -5.285 -15.18 -11 1 96.62 217 LYS B CA 1
ATOM 5681 C C . LYS B 1 217 ? -5.77 -15.156 -9.555 1 96.62 217 LYS B C 1
ATOM 5683 O O . LYS B 1 217 ? -4.961 -15.117 -8.617 1 96.62 217 LYS B O 1
ATOM 5688 N N . ILE B 1 218 ? -7.016 -15.07 -9.43 1 95.12 218 ILE B N 1
ATOM 5689 C CA . ILE B 1 218 ? -7.633 -15.172 -8.109 1 95.12 218 ILE B CA 1
ATOM 5690 C C . ILE B 1 218 ? -8.281 -16.547 -7.957 1 95.12 218 ILE B C 1
ATOM 5692 O O . ILE B 1 218 ? -9.312 -16.828 -8.57 1 95.12 218 ILE B O 1
ATOM 5696 N N . ILE B 1 219 ? -7.672 -17.344 -7.078 1 92.56 219 ILE B N 1
ATOM 5697 C CA . ILE B 1 219 ? -8.133 -18.719 -6.922 1 92.56 219 ILE B CA 1
ATOM 5698 C C . ILE B 1 219 ? -8.891 -18.859 -5.605 1 92.56 219 ILE B C 1
ATOM 5700 O O . ILE B 1 219 ? -8.375 -18.5 -4.543 1 92.56 219 ILE B O 1
ATOM 5704 N N . ASN B 1 220 ? -10.117 -19.406 -5.648 1 87.81 220 ASN B N 1
ATOM 5705 C CA . ASN B 1 220 ? -10.969 -19.656 -4.492 1 87.81 220 ASN B CA 1
ATOM 5706 C C . ASN B 1 220 ? -11.125 -18.406 -3.625 1 87.81 220 ASN B C 1
ATOM 5708 O O . ASN B 1 220 ? -10.852 -18.453 -2.422 1 87.81 220 ASN B O 1
ATOM 5712 N N . LEU B 1 221 ? -11.539 -17.328 -4.297 1 80.19 221 LEU B N 1
ATOM 5713 C CA . LEU B 1 221 ? -11.891 -16.062 -3.68 1 80.19 221 LEU B CA 1
ATOM 5714 C C . LEU B 1 221 ? -10.703 -15.477 -2.91 1 80.19 221 LEU B C 1
ATOM 5716 O O . LEU B 1 221 ? -10.859 -15.047 -1.765 1 80.19 221 LEU B O 1
ATOM 5720 N N . GLY B 1 222 ? -9.5 -15.75 -3.418 1 81.38 222 GLY B N 1
ATOM 5721 C CA . GLY B 1 222 ? -8.352 -15.047 -2.875 1 81.38 222 GLY B CA 1
ATOM 5722 C C . GLY B 1 222 ? -7.52 -15.891 -1.937 1 81.38 222 GLY B C 1
ATOM 5723 O O . GLY B 1 222 ? -6.52 -15.422 -1.391 1 81.38 222 GLY B O 1
ATOM 5724 N N . ARG B 1 223 ? -7.91 -17.141 -1.75 1 86.06 223 ARG B N 1
ATOM 5725 C CA . ARG B 1 223 ? -7.059 -18.016 -0.948 1 86.06 223 ARG B CA 1
ATOM 5726 C C . ARG B 1 223 ? -5.652 -18.094 -1.536 1 86.06 223 ARG B C 1
ATOM 5728 O O . ARG B 1 223 ? -4.668 -18.125 -0.798 1 86.06 223 ARG B O 1
ATOM 5735 N N . THR B 1 224 ? -5.648 -18.172 -2.842 1 92.44 224 THR B N 1
ATOM 5736 C CA . THR B 1 224 ? -4.395 -18.109 -3.588 1 92.44 224 THR B CA 1
ATOM 5737 C C . THR B 1 224 ? -4.484 -17.047 -4.691 1 92.44 224 THR B C 1
ATOM 5739 O O . THR B 1 224 ? -5.496 -16.953 -5.387 1 92.44 224 THR B O 1
ATOM 5742 N N . ILE B 1 225 ? -3.492 -16.25 -4.793 1 94.88 225 ILE B N 1
ATOM 5743 C CA . ILE B 1 225 ? -3.408 -15.234 -5.84 1 94.88 225 ILE B CA 1
ATOM 5744 C C . ILE B 1 225 ? -2.092 -15.383 -6.598 1 94.88 225 ILE B C 1
ATOM 5746 O O . ILE B 1 225 ? -1.034 -15.562 -5.988 1 94.88 225 ILE B O 1
ATOM 5750 N N . VAL B 1 226 ? -2.166 -15.391 -7.891 1 96 226 VAL B N 1
ATOM 5751 C CA . VAL B 1 226 ? -0.979 -15.477 -8.734 1 96 226 VAL B CA 1
ATOM 5752 C C . VAL B 1 226 ? -0.788 -14.164 -9.492 1 96 226 VAL B C 1
ATOM 5754 O O . VAL B 1 226 ? -1.712 -13.68 -10.156 1 96 226 VAL B O 1
ATOM 5757 N N . LEU B 1 227 ? 0.322 -13.625 -9.344 1 95.38 227 LEU B N 1
ATOM 5758 C CA . LEU B 1 227 ? 0.693 -12.383 -10.016 1 95.38 227 LEU B CA 1
ATOM 5759 C C . LEU B 1 227 ? 1.752 -12.633 -11.078 1 95.38 227 LEU B C 1
ATOM 5761 O O . LEU B 1 227 ? 2.773 -13.273 -10.812 1 95.38 227 LEU B O 1
ATOM 5765 N N . HIS B 1 228 ? 1.462 -12.164 -12.297 1 94 228 HIS B N 1
ATOM 5766 C CA . HIS B 1 228 ? 2.41 -12.391 -13.383 1 94 228 HIS B CA 1
ATOM 5767 C C . HIS B 1 228 ? 2.689 -11.109 -14.156 1 94 228 HIS B C 1
ATOM 5769 O O . HIS B 1 228 ? 1.778 -10.523 -14.742 1 94 228 HIS B O 1
ATOM 5775 N N . GLN B 1 229 ? 3.949 -10.625 -14.148 1 89.19 229 GLN B N 1
ATOM 5776 C CA . GLN B 1 229 ? 4.473 -9.508 -14.93 1 89.19 229 GLN B CA 1
ATOM 5777 C C . GLN B 1 229 ? 3.67 -8.234 -14.664 1 89.19 229 GLN B C 1
ATOM 5779 O O . GLN B 1 229 ? 3.211 -7.582 -15.609 1 89.19 229 GLN B O 1
ATOM 5784 N N . LEU B 1 230 ? 3.482 -7.977 -13.43 1 87.81 230 LEU B N 1
ATOM 5785 C CA . LEU B 1 230 ? 2.822 -6.734 -13.047 1 87.81 230 LEU B CA 1
ATOM 5786 C C . LEU B 1 230 ? 3.832 -5.602 -12.914 1 87.81 230 LEU B C 1
ATOM 5788 O O . LEU B 1 230 ? 4.852 -5.746 -12.234 1 87.81 230 LEU B O 1
ATOM 5792 N N . THR B 1 231 ? 3.744 -4.453 -13.586 1 75.56 231 THR B N 1
ATOM 5793 C CA . THR B 1 231 ? 4.766 -3.416 -13.555 1 75.56 231 THR B CA 1
ATOM 5794 C C . THR B 1 231 ? 4.137 -2.045 -13.32 1 75.56 231 THR B C 1
ATOM 5796 O O . THR B 1 231 ? 4.844 -1.038 -13.234 1 75.56 231 THR B O 1
ATOM 5799 N N . GLY B 1 232 ? 2.914 -1.915 -13.086 1 77.31 232 GLY B N 1
ATOM 5800 C CA . GLY B 1 232 ? 2.303 -0.6 -12.984 1 77.31 232 GLY B CA 1
ATOM 5801 C C . GLY B 1 232 ? 1.863 -0.254 -11.57 1 77.31 232 GLY B C 1
ATOM 5802 O O . GLY B 1 232 ? 1.599 -1.145 -10.766 1 77.31 232 GLY B O 1
ATOM 5803 N N . TYR B 1 233 ? 1.845 1.009 -11.367 1 76.69 233 TYR B N 1
ATOM 5804 C CA . TYR B 1 233 ? 1.419 1.533 -10.078 1 76.69 233 TYR B CA 1
ATOM 5805 C C . TYR B 1 233 ? 0.015 1.054 -9.727 1 76.69 233 TYR B C 1
ATOM 5807 O O . TYR B 1 233 ? -0.211 0.502 -8.648 1 76.69 233 TYR B O 1
ATOM 5815 N N . LEU B 1 234 ? -0.873 1.245 -10.641 1 85.38 234 LEU B N 1
ATOM 5816 C CA . LEU B 1 234 ? -2.268 0.896 -10.391 1 85.38 234 LEU B CA 1
ATOM 5817 C C . LEU B 1 234 ? -2.422 -0.606 -10.18 1 85.38 234 LEU B C 1
ATOM 5819 O O . LEU B 1 234 ? -3.25 -1.04 -9.375 1 85.38 234 LEU B O 1
ATOM 5823 N N . GLN B 1 235 ? -1.622 -1.357 -10.875 1 87.25 235 GLN B N 1
ATOM 5824 C CA . GLN B 1 235 ? -1.664 -2.805 -10.703 1 87.25 235 GLN B CA 1
ATOM 5825 C C . GLN B 1 235 ? -1.23 -3.203 -9.297 1 87.25 235 GLN B C 1
ATOM 5827 O O . GLN B 1 235 ? -1.812 -4.109 -8.695 1 87.25 235 GLN B O 1
ATOM 5832 N N . GLY B 1 236 ? -0.271 -2.518 -8.836 1 85.31 236 GLY B N 1
ATOM 5833 C CA . GLY B 1 236 ? 0.154 -2.766 -7.469 1 85.31 236 GLY B CA 1
ATOM 5834 C C . GLY B 1 236 ? -0.925 -2.469 -6.445 1 85.31 236 GLY B C 1
ATOM 5835 O O . GLY B 1 236 ? -1.139 -3.25 -5.516 1 85.31 236 GLY B O 1
ATOM 5836 N N . LYS B 1 237 ? -1.584 -1.4 -6.656 1 88.19 237 LYS B N 1
ATOM 5837 C CA . LYS B 1 237 ? -2.691 -1.035 -5.777 1 88.19 237 LYS B CA 1
ATOM 5838 C C . LYS B 1 237 ? -3.799 -2.084 -5.824 1 88.19 237 LYS B C 1
ATOM 5840 O O . LYS B 1 237 ? -4.379 -2.426 -4.793 1 88.19 237 LYS B O 1
ATOM 5845 N N . LEU B 1 238 ? -4.043 -2.561 -6.973 1 92.19 238 LEU B N 1
ATOM 5846 C CA . LEU B 1 238 ? -5.086 -3.566 -7.148 1 92.19 238 LEU B CA 1
ATOM 5847 C C . LEU B 1 238 ? -4.75 -4.84 -6.379 1 92.19 238 LEU B C 1
ATOM 5849 O O . LEU B 1 238 ? -5.617 -5.422 -5.723 1 92.19 238 LEU B O 1
ATOM 5853 N N . VAL B 1 239 ? -3.541 -5.207 -6.457 1 91.06 239 VAL B N 1
ATOM 5854 C CA . VAL B 1 239 ? -3.111 -6.426 -5.773 1 91.06 239 VAL B CA 1
ATOM 5855 C C . VAL B 1 239 ? -3.297 -6.266 -4.266 1 91.06 239 VAL B C 1
ATOM 5857 O O . VAL B 1 239 ? -3.852 -7.145 -3.605 1 91.06 239 VAL B O 1
ATOM 5860 N N . SER B 1 240 ? -2.869 -5.129 -3.791 1 87.81 240 SER B N 1
ATOM 5861 C CA . SER B 1 240 ? -3.004 -4.859 -2.363 1 87.81 240 SER B CA 1
ATOM 5862 C C . SER B 1 240 ? -4.461 -4.922 -1.924 1 87.81 240 SER B C 1
ATOM 5864 O O . SER B 1 240 ? -4.77 -5.41 -0.834 1 87.81 240 SER B O 1
ATOM 5866 N N . TYR B 1 241 ? -5.281 -4.402 -2.742 1 91.69 241 TYR B N 1
ATOM 5867 C CA . TYR B 1 241 ? -6.707 -4.379 -2.43 1 91.69 241 TYR B CA 1
ATOM 5868 C C . TYR B 1 241 ? -7.309 -5.773 -2.535 1 91.69 241 TYR B C 1
ATOM 5870 O O . TYR B 1 241 ? -8.039 -6.211 -1.643 1 91.69 241 TYR B O 1
ATOM 5878 N N . LEU B 1 242 ? -6.98 -6.547 -3.564 1 91.88 242 LEU B N 1
ATOM 5879 C CA . LEU B 1 242 ? -7.543 -7.863 -3.852 1 91.88 242 LEU B CA 1
ATOM 5880 C C . LEU B 1 242 ? -7.117 -8.875 -2.797 1 91.88 242 LEU B C 1
ATOM 5882 O O . LEU B 1 242 ? -7.859 -9.812 -2.496 1 91.88 242 LEU B O 1
ATOM 5886 N N . MET B 1 243 ? -6.016 -8.695 -2.205 1 89.5 243 MET B N 1
ATOM 5887 C CA . MET B 1 243 ? -5.504 -9.602 -1.18 1 89.5 243 MET B CA 1
ATOM 5888 C C . MET B 1 243 ? -6.395 -9.578 0.058 1 89.5 243 MET B C 1
ATOM 5890 O O . MET B 1 243 ? -6.355 -10.5 0.874 1 89.5 243 MET B O 1
ATOM 5894 N N . ASN B 1 244 ? -7.152 -8.555 0.189 1 86.81 244 ASN B N 1
ATOM 5895 C CA . ASN B 1 244 ? -7.969 -8.391 1.386 1 86.81 244 ASN B CA 1
ATOM 5896 C C . ASN B 1 244 ? -9.43 -8.758 1.121 1 86.81 244 ASN B C 1
ATOM 5898 O O . ASN B 1 244 ? -10.266 -8.68 2.021 1 86.81 244 ASN B O 1
ATOM 5902 N N . MET B 1 245 ? -9.68 -9.203 -0.048 1 84.81 245 MET B N 1
ATOM 5903 C CA . MET B 1 245 ? -11.055 -9.5 -0.425 1 84.81 245 MET B CA 1
ATOM 5904 C C . MET B 1 245 ? -11.547 -10.766 0.267 1 84.81 245 MET B C 1
ATOM 5906 O O . MET B 1 245 ? -10.828 -11.766 0.325 1 84.81 245 MET B O 1
ATOM 5910 N N . HIS B 1 246 ? -12.664 -10.719 0.89 1 78.81 246 HIS B N 1
ATOM 5911 C CA . HIS B 1 246 ? -13.344 -11.875 1.458 1 78.81 246 HIS B CA 1
ATOM 5912 C C . HIS B 1 246 ? -14.859 -11.68 1.445 1 78.81 246 HIS B C 1
ATOM 5914 O O . HIS B 1 246 ? -15.344 -10.578 1.194 1 78.81 246 HIS B O 1
ATOM 5920 N N . THR B 1 247 ? -15.633 -12.766 1.64 1 73.69 247 THR B N 1
ATOM 5921 C CA . THR B 1 247 ? -17.094 -12.711 1.52 1 73.69 247 THR B CA 1
ATOM 5922 C C . THR B 1 247 ? -17.75 -12.812 2.893 1 73.69 247 THR B C 1
ATOM 5924 O O . THR B 1 247 ? -18.969 -12.992 2.99 1 73.69 247 THR B O 1
ATOM 5927 N N . LEU B 1 248 ? -16.969 -12.703 3.908 1 75 248 LEU B N 1
ATOM 5928 C CA . LEU B 1 248 ? -17.547 -12.836 5.242 1 75 248 LEU B CA 1
ATOM 5929 C C . LEU B 1 248 ? -18.438 -11.641 5.574 1 75 248 LEU B C 1
ATOM 5931 O O . LEU B 1 248 ? -18.062 -10.492 5.336 1 75 248 LEU B O 1
ATOM 5935 N N . PRO B 1 249 ? -19.578 -12 6.004 1 78.88 249 PRO B N 1
ATOM 5936 C CA . PRO B 1 249 ? -20.453 -10.898 6.398 1 78.88 249 PRO B CA 1
ATOM 5937 C C . PRO B 1 249 ? -19.969 -10.18 7.66 1 78.88 249 PRO B C 1
ATOM 5939 O O . PRO B 1 249 ? -19.484 -10.828 8.594 1 78.88 249 PRO B O 1
ATOM 5942 N N . ARG B 1 250 ? -19.875 -8.969 7.629 1 86.62 250 ARG B N 1
ATOM 5943 C CA . ARG B 1 250 ? -19.547 -8.164 8.797 1 86.62 250 ARG B CA 1
ATOM 5944 C C . ARG B 1 250 ? -20.188 -6.785 8.711 1 86.62 250 ARG B C 1
ATOM 5946 O O . ARG B 1 250 ? -20.547 -6.324 7.625 1 86.62 250 ARG B O 1
ATOM 5953 N N . SER B 1 251 ? -20.328 -6.219 9.891 1 92.62 251 SER B N 1
ATOM 5954 C CA . SER B 1 251 ? -20.922 -4.883 9.93 1 92.62 251 SER B CA 1
ATOM 5955 C C . SER B 1 251 ? -19.859 -3.824 10.25 1 92.62 251 SER B C 1
ATOM 5957 O O . SER B 1 251 ? -18.969 -4.059 11.07 1 92.62 251 SER B O 1
ATOM 5959 N N . ILE B 1 252 ? -20 -2.77 9.586 1 96 252 ILE B N 1
ATOM 5960 C CA . ILE B 1 252 ? -19.156 -1.603 9.828 1 96 252 ILE B CA 1
ATOM 5961 C C . ILE B 1 252 ? -20.016 -0.457 10.375 1 96 252 ILE B C 1
ATOM 5963 O O . ILE B 1 252 ? -20.984 -0.039 9.734 1 96 252 ILE B O 1
ATOM 5967 N N . TYR B 1 253 ? -19.672 -0.025 11.586 1 97.75 253 TYR B N 1
ATOM 5968 C CA . TYR B 1 253 ? -20.391 1.078 12.219 1 97.75 253 TYR B CA 1
ATOM 5969 C C . TYR B 1 253 ? -19.594 2.377 12.094 1 97.75 253 TYR B C 1
ATOM 5971 O O . TYR B 1 253 ? -18.422 2.439 12.477 1 97.75 253 TYR B O 1
ATOM 5979 N N . LEU B 1 254 ? -20.281 3.381 11.516 1 98.12 254 LEU B N 1
ATOM 5980 C CA . LEU B 1 254 ? -19.672 4.691 11.352 1 98.12 254 LEU B CA 1
ATOM 5981 C C . LEU B 1 254 ? -20.438 5.75 12.141 1 98.12 254 LEU B C 1
ATOM 5983 O O . LEU B 1 254 ? -21.672 5.773 12.133 1 98.12 254 LEU B O 1
ATOM 5987 N N . THR B 1 255 ? -19.656 6.598 12.836 1 98.31 255 THR B N 1
ATOM 5988 C CA . THR B 1 255 ? -20.297 7.734 13.492 1 98.31 255 THR B CA 1
ATOM 5989 C C . THR B 1 255 ? -19.281 8.859 13.711 1 98.31 255 THR B C 1
ATOM 5991 O O . THR B 1 255 ? -18.094 8.609 13.898 1 98.31 255 THR B O 1
ATOM 5994 N N . ARG B 1 256 ? -19.781 10.047 13.664 1 97.81 256 ARG B N 1
ATOM 5995 C CA . ARG B 1 256 ? -18.969 11.18 14.078 1 97.81 256 ARG B CA 1
ATOM 5996 C C . ARG B 1 256 ? -18.797 11.203 15.594 1 97.81 256 ARG B C 1
ATOM 5998 O O . ARG B 1 256 ? -19.562 10.578 16.328 1 97.81 256 ARG B O 1
ATOM 6005 N N . HIS B 1 257 ? -17.734 11.93 15.93 1 97.75 257 HIS B N 1
ATOM 6006 C CA . HIS B 1 257 ? -17.609 12.18 17.359 1 97.75 257 HIS B CA 1
ATOM 6007 C C . HIS B 1 257 ? -18.828 12.898 17.906 1 97.75 257 HIS B C 1
ATOM 6009 O O . HIS B 1 257 ? -19.625 13.453 17.141 1 97.75 257 HIS B O 1
ATOM 6015 N N . GLY B 1 258 ? -18.984 12.875 19.281 1 97.25 258 GLY B N 1
ATOM 6016 C CA . GLY B 1 258 ? -20.047 13.656 19.891 1 97.25 258 GLY B CA 1
ATOM 6017 C C . GLY B 1 258 ? -19.875 15.156 19.688 1 97.25 258 GLY B C 1
ATOM 6018 O O . GLY B 1 258 ? -18.797 15.625 19.328 1 97.25 258 GLY B O 1
ATOM 6019 N N . GLU B 1 259 ? -20.953 15.859 19.938 1 96.81 259 GLU B N 1
ATOM 6020 C CA . GLU B 1 259 ? -20.906 17.312 19.797 1 96.81 259 GLU B CA 1
ATOM 6021 C C . GLU B 1 259 ? -19.75 17.906 20.594 1 96.81 259 GLU B C 1
ATOM 6023 O O . GLU B 1 259 ? -19.562 17.562 21.766 1 96.81 259 GLU B O 1
ATOM 6028 N N . SER B 1 260 ? -18.969 18.641 19.922 1 96.06 260 SER B N 1
ATOM 6029 C CA . SER B 1 260 ? -17.844 19.328 20.562 1 96.06 260 SER B CA 1
ATOM 6030 C C . SER B 1 260 ? -18.109 20.812 20.703 1 96.06 260 SER B C 1
ATOM 6032 O O . SER B 1 260 ? -19.062 21.344 20.125 1 96.06 260 SER B O 1
ATOM 6034 N N . GLU B 1 261 ? -17.266 21.516 21.438 1 95.56 261 GLU B N 1
ATOM 6035 C CA . GLU B 1 261 ? -17.359 22.953 21.594 1 95.56 261 GLU B CA 1
ATOM 6036 C C . GLU B 1 261 ? -17.266 23.672 20.25 1 95.56 261 GLU B C 1
ATOM 6038 O O . GLU B 1 261 ? -17.969 24.656 20 1 95.56 261 GLU B O 1
ATOM 6043 N N . TYR B 1 262 ? -16.438 23.172 19.406 1 93.25 262 TYR B N 1
ATOM 6044 C CA . TYR B 1 262 ? -16.234 23.797 18.109 1 93.25 262 TYR B CA 1
ATOM 6045 C C . TYR B 1 262 ? -17.422 23.562 17.203 1 93.25 262 TYR B C 1
ATOM 6047 O O . TYR B 1 262 ? -17.688 24.344 16.281 1 93.25 262 TYR B O 1
ATOM 6055 N N . ASN B 1 263 ? -18.141 22.484 17.391 1 93.12 263 ASN B N 1
ATOM 6056 C CA . ASN B 1 263 ? -19.375 22.297 16.656 1 93.12 263 ASN B CA 1
ATOM 6057 C C . ASN B 1 263 ? -20.391 23.391 16.969 1 93.12 263 ASN B C 1
ATOM 6059 O O . ASN B 1 263 ? -21.062 23.906 16.0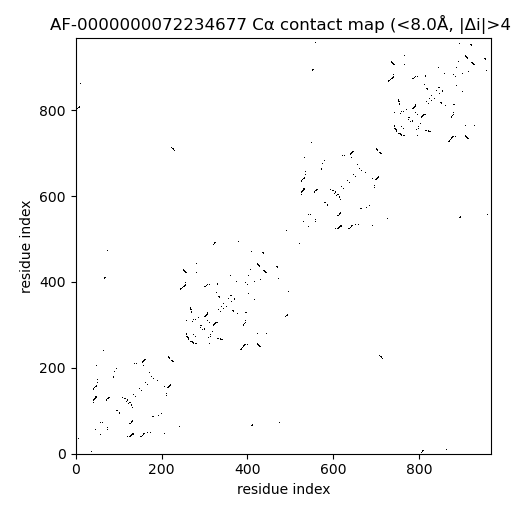78 1 93.12 263 ASN B O 1
ATOM 6063 N N . VAL B 1 264 ? -20.469 23.625 18.219 1 92.75 264 VAL B N 1
ATOM 6064 C CA . VAL B 1 264 ? -21.422 24.625 18.688 1 92.75 264 VAL B CA 1
ATOM 6065 C C . VAL B 1 264 ? -21 26.016 18.203 1 92.75 264 VAL B C 1
ATOM 6067 O O . VAL B 1 264 ? -21.828 26.812 17.766 1 92.75 264 VAL B O 1
ATOM 6070 N N . GLU B 1 265 ? -19.766 26.266 18.266 1 93.44 265 GLU B N 1
ATOM 6071 C CA . GLU B 1 265 ? -19.234 27.562 17.875 1 93.44 265 GLU B CA 1
ATOM 6072 C C . GLU B 1 265 ? -19.047 27.641 16.359 1 93.44 265 GLU B C 1
ATOM 6074 O O . GLU B 1 265 ? -18.719 28.703 15.82 1 93.44 265 GLU B O 1
ATOM 6079 N N . GLU B 1 266 ? -19.172 26.5 15.641 1 92.81 266 GLU B N 1
ATOM 6080 C CA . GLU B 1 266 ? -19.031 26.391 14.195 1 92.81 266 GLU B CA 1
ATOM 6081 C C . GLU B 1 266 ? -17.625 26.734 13.742 1 92.81 266 GLU B C 1
ATOM 6083 O O . GLU B 1 266 ? -17.438 27.516 12.805 1 92.81 266 GLU B O 1
ATOM 6088 N N . ARG B 1 267 ? -16.734 26.297 14.523 1 93.12 267 ARG B N 1
ATOM 6089 C CA . ARG B 1 267 ? -15.328 26.516 14.195 1 93.12 267 ARG B CA 1
ATOM 6090 C C . ARG B 1 267 ? -14.734 25.328 13.461 1 93.12 267 ARG B C 1
ATOM 6092 O O . ARG B 1 267 ? -15.195 24.188 13.641 1 93.12 267 ARG B O 1
ATOM 6099 N N . LEU B 1 268 ? -13.727 25.641 12.719 1 90.69 268 LEU B N 1
ATOM 6100 C CA . LEU B 1 268 ? -13.07 24.594 11.938 1 90.69 268 LEU B CA 1
ATOM 6101 C C . LEU B 1 268 ? -11.906 23.984 12.711 1 90.69 268 LEU B C 1
ATOM 6103 O O . LEU B 1 268 ? -11.18 24.703 13.414 1 90.69 268 LEU B O 1
ATOM 6107 N N . GLY B 1 269 ? -11.812 22.688 12.508 1 89.12 269 GLY B N 1
ATOM 6108 C CA . GLY B 1 269 ? -10.656 21.969 13 1 89.12 269 GLY B CA 1
ATOM 6109 C C . GLY B 1 269 ? -10.516 22.031 14.508 1 89.12 269 GLY B C 1
ATOM 6110 O O . GLY B 1 269 ? -11.484 21.812 15.234 1 89.12 269 GLY B O 1
ATOM 6111 N N . GLY B 1 270 ? -9.305 22.125 15 1 85.5 270 GLY B N 1
ATOM 6112 C CA . GLY B 1 270 ? -9.008 22.188 16.422 1 85.5 270 GLY B CA 1
ATOM 6113 C C . GLY B 1 270 ? -9.18 20.844 17.125 1 85.5 270 GLY B C 1
ATOM 6114 O O . GLY B 1 270 ? -9.406 19.828 16.469 1 85.5 270 GLY B O 1
ATOM 6115 N N . ASP B 1 271 ? -8.969 20.875 18.469 1 88.06 271 ASP B N 1
ATOM 6116 C CA . ASP B 1 271 ? -9.141 19.703 19.312 1 88.06 271 ASP B CA 1
ATOM 6117 C C . ASP B 1 271 ? -9.953 20.047 20.562 1 88.06 271 ASP B C 1
ATOM 6119 O O . ASP B 1 271 ? -9.484 19.859 21.688 1 88.06 271 ASP B O 1
ATOM 6123 N N . PRO B 1 272 ? -11.148 20.484 20.281 1 91.5 272 PRO B N 1
ATOM 6124 C CA . PRO B 1 272 ? -12.008 20.875 21.391 1 91.5 272 PRO B CA 1
ATOM 6125 C C . PRO B 1 272 ? -12.508 19.672 22.203 1 91.5 272 PRO B C 1
ATOM 6127 O O . PRO B 1 272 ? -12.438 18.547 21.719 1 91.5 272 PRO B O 1
ATOM 6130 N N . GLU B 1 273 ? -13 20.047 23.312 1 93.62 273 GLU B N 1
ATOM 6131 C CA . GLU B 1 273 ? -13.633 19.031 24.156 1 93.62 273 GLU B CA 1
ATOM 6132 C C . GLU B 1 273 ? -15.086 18.797 23.75 1 93.62 273 GLU B C 1
ATOM 6134 O O . GLU B 1 273 ? -15.672 19.625 23.047 1 93.62 273 GLU B O 1
ATOM 6139 N N . LEU B 1 274 ? -15.586 17.703 24.25 1 96.5 274 LEU B N 1
ATOM 6140 C CA . LEU B 1 274 ? -17 17.438 24.047 1 96.5 274 LEU B CA 1
ATOM 6141 C C . LEU B 1 274 ? -17.859 18.375 24.891 1 96.5 274 LEU B C 1
ATOM 6143 O O . LEU B 1 274 ? -17.484 18.703 26.016 1 96.5 274 LEU B O 1
ATOM 6147 N N . THR B 1 275 ? -19 18.781 24.375 1 96.44 275 THR B N 1
ATOM 6148 C CA . THR B 1 275 ? -20 19.453 25.188 1 96.44 275 THR B CA 1
ATOM 6149 C C . THR B 1 275 ? -20.75 18.453 26.062 1 96.44 275 THR B C 1
ATOM 6151 O O . THR B 1 275 ? -20.562 17.25 25.938 1 96.44 275 THR B O 1
ATOM 6154 N N . PRO B 1 276 ? -21.531 18.969 26.984 1 95.31 276 PRO B N 1
ATOM 6155 C CA . PRO B 1 276 ? -22.344 18.047 27.766 1 95.31 276 PRO B CA 1
ATOM 6156 C C . PRO B 1 276 ? -23.234 17.156 26.906 1 95.31 276 PRO B C 1
ATOM 6158 O O . PRO B 1 276 ? -23.406 15.969 27.203 1 95.31 276 PRO B O 1
ATOM 6161 N N . LYS B 1 277 ? -23.766 17.688 25.938 1 95.38 277 LYS B N 1
ATOM 6162 C CA . LYS B 1 277 ? -24.547 16.906 24.984 1 95.38 277 LYS B CA 1
ATOM 6163 C C . LYS B 1 277 ? -23.688 15.836 24.328 1 95.38 277 LYS B C 1
ATOM 6165 O O . LYS B 1 277 ? -24.156 14.711 24.109 1 95.38 277 LYS B O 1
ATOM 6170 N N . GLY B 1 278 ? -22.5 16.188 23.938 1 96.88 278 GLY B N 1
ATOM 6171 C CA . GLY B 1 278 ? -21.562 15.227 23.391 1 96.88 278 GLY B CA 1
ATOM 6172 C C . GLY B 1 278 ? -21.203 14.117 24.359 1 96.88 278 GLY B C 1
ATOM 6173 O O . GLY B 1 278 ? -21.047 12.961 23.953 1 96.88 278 GLY B O 1
ATOM 6174 N N . GLN B 1 279 ? -21.094 14.477 25.562 1 96.44 279 GLN B N 1
ATOM 6175 C CA . GLN B 1 279 ? -20.812 13.484 26.594 1 96.44 279 GLN B CA 1
ATOM 6176 C C . GLN B 1 279 ? -21.984 12.523 26.766 1 96.44 279 GLN B C 1
ATOM 6178 O O . GLN B 1 279 ? -21.781 11.328 26.984 1 96.44 279 GLN B O 1
ATOM 6183 N N . LEU B 1 280 ? -23.141 13.094 26.703 1 95.94 280 LEU B N 1
ATOM 6184 C CA . LEU B 1 280 ? -24.328 12.25 26.766 1 95.94 280 LEU B CA 1
ATOM 6185 C C . LEU B 1 280 ? -24.359 11.273 25.594 1 95.94 280 LEU B C 1
ATOM 6187 O O . LEU B 1 280 ? -24.766 10.117 25.766 1 95.94 280 LEU B O 1
ATOM 6191 N N . TYR B 1 281 ? -23.969 11.734 24.516 1 97.31 281 TYR B N 1
ATOM 6192 C CA . TYR B 1 281 ? -23.891 10.859 23.359 1 97.31 281 TYR B CA 1
ATOM 6193 C C . TYR B 1 281 ? -22.922 9.711 23.594 1 97.31 281 TYR B C 1
ATOM 6195 O O . TYR B 1 281 ? -23.172 8.578 23.203 1 97.31 281 TYR B O 1
ATOM 6203 N N . ALA B 1 282 ? -21.797 10 24.156 1 97 282 ALA B N 1
ATOM 6204 C CA . ALA B 1 282 ? -20.812 8.977 24.484 1 97 282 ALA B CA 1
ATOM 6205 C C . ALA B 1 282 ? -21.422 7.855 25.312 1 97 282 ALA B C 1
ATOM 6207 O O . ALA B 1 282 ? -21.172 6.672 25.047 1 97 282 ALA B O 1
ATOM 6208 N N . VAL B 1 283 ? -22.219 8.227 26.219 1 95.69 283 VAL B N 1
ATOM 6209 C CA . VAL B 1 283 ? -22.891 7.258 27.078 1 95.69 283 VAL B CA 1
ATOM 6210 C C . VAL B 1 283 ? -23.891 6.441 26.266 1 95.69 283 VAL B C 1
ATOM 6212 O O . VAL B 1 283 ? -23.953 5.215 26.375 1 95.69 283 VAL B O 1
ATOM 6215 N N . GLN B 1 284 ? -24.688 7.156 25.5 1 96.44 284 GLN B N 1
ATOM 6216 C CA . GLN B 1 284 ? -25.703 6.492 24.703 1 96.44 284 GLN B CA 1
ATOM 6217 C C . GLN B 1 284 ? -25.078 5.543 23.688 1 96.44 284 GLN B C 1
ATOM 6219 O O . GLN B 1 284 ? -25.609 4.473 23.406 1 96.44 284 GLN B O 1
ATOM 6224 N N . LEU B 1 285 ? -24.016 5.961 23.109 1 97.19 285 LEU B N 1
ATOM 6225 C CA . LEU B 1 285 ? -23.297 5.109 22.172 1 97.19 285 LEU B CA 1
ATOM 6226 C C . LEU B 1 285 ? -22.828 3.822 22.844 1 97.19 285 LEU B C 1
ATOM 6228 O O . LEU B 1 285 ? -22.969 2.736 22.281 1 97.19 285 LEU B O 1
ATOM 6232 N N . ALA B 1 286 ? -22.312 3.961 24.016 1 96.06 286 ALA B N 1
ATOM 6233 C CA . ALA B 1 286 ? -21.859 2.791 24.766 1 96.06 286 ALA B CA 1
ATOM 6234 C C . ALA B 1 286 ? -23.031 1.846 25.047 1 96.06 286 ALA B C 1
ATOM 6236 O O . ALA B 1 286 ? -22.875 0.625 24.953 1 96.06 286 ALA B O 1
ATOM 6237 N N . GLN B 1 287 ? -24.141 2.428 25.406 1 94.62 287 GLN B N 1
ATOM 6238 C CA . GLN B 1 287 ? -25.328 1.631 25.656 1 94.62 287 GLN B CA 1
ATOM 6239 C C . GLN B 1 287 ? -25.797 0.903 24.406 1 94.62 287 GLN B C 1
ATOM 6241 O O . GLN B 1 287 ? -26.172 -0.27 24.469 1 94.62 287 GLN B O 1
ATOM 6246 N N . TYR B 1 288 ? -25.766 1.609 23.375 1 95.56 288 TYR B N 1
ATOM 6247 C CA . TYR B 1 288 ? -26.156 1.008 22.094 1 95.56 288 TYR B CA 1
ATOM 6248 C C . TYR B 1 288 ? -25.25 -0.161 21.75 1 95.56 288 TYR B C 1
ATOM 6250 O O . TYR B 1 288 ? -25.719 -1.223 21.328 1 95.56 288 TYR B O 1
ATOM 6258 N N . ILE B 1 289 ? -23.969 0.008 21.828 1 95.88 289 ILE B N 1
ATOM 6259 C CA . ILE B 1 289 ? -23 -1.027 21.516 1 95.88 289 ILE B CA 1
ATOM 6260 C C . ILE B 1 289 ? -23.188 -2.225 22.438 1 95.88 289 ILE B C 1
ATOM 6262 O O . ILE B 1 289 ? -23.094 -3.375 22.016 1 95.88 289 ILE B O 1
ATOM 6266 N N . HIS B 1 290 ? -23.453 -1.93 23.672 1 94.06 290 HIS B N 1
ATOM 6267 C CA . HIS B 1 290 ? -23.734 -3.008 24.625 1 94.06 290 HIS B CA 1
ATOM 6268 C C . HIS B 1 290 ? -24.938 -3.828 24.188 1 94.06 290 HIS B C 1
ATOM 6270 O O . HIS B 1 290 ? -24.891 -5.062 24.219 1 94.06 290 HIS B O 1
ATOM 6276 N N . LYS B 1 291 ? -25.969 -3.164 23.828 1 94.44 291 LYS B N 1
ATOM 6277 C CA . LYS B 1 291 ? -27.203 -3.822 23.406 1 94.44 291 LYS B CA 1
ATOM 6278 C C . LYS B 1 291 ? -26.984 -4.625 22.125 1 94.44 291 LYS B C 1
ATOM 6280 O O . LYS B 1 291 ? -27.484 -5.746 22 1 94.44 291 LYS B O 1
ATOM 6285 N N . GLU B 1 292 ? -26.297 -4.059 21.203 1 93.62 292 GLU B N 1
ATOM 6286 C CA . GLU B 1 292 ? -26.094 -4.645 19.891 1 93.62 292 GLU B CA 1
ATOM 6287 C C . GLU B 1 292 ? -25.125 -5.832 19.953 1 93.62 292 GLU B C 1
ATOM 6289 O O . GLU B 1 292 ? -25.234 -6.766 19.156 1 93.62 292 GLU B O 1
ATOM 6294 N N . PHE B 1 293 ? -24.219 -5.895 20.891 1 93.94 293 PHE B N 1
ATOM 6295 C CA . PHE B 1 293 ? -23.172 -6.914 20.891 1 93.94 293 PHE B CA 1
ATOM 6296 C C . PHE B 1 293 ? -23.234 -7.75 22.156 1 93.94 293 PHE B C 1
ATOM 6298 O O . PHE B 1 293 ? -23.812 -8.836 22.172 1 93.94 293 PHE B O 1
ATOM 6305 N N . THR B 1 294 ? -22.828 -7.188 23.281 1 91.75 294 THR B N 1
ATOM 6306 C CA . THR B 1 294 ? -22.672 -7.922 24.531 1 91.75 294 THR B CA 1
ATOM 6307 C C . THR B 1 294 ? -24 -8.539 24.969 1 91.75 294 THR B C 1
ATOM 6309 O O . THR B 1 294 ? -24.047 -9.703 25.359 1 91.75 294 THR B O 1
ATOM 6312 N N . ALA B 1 295 ? -25.016 -7.746 24.938 1 92.06 295 ALA B N 1
ATOM 6313 C CA . ALA B 1 295 ? -26.312 -8.227 25.375 1 92.06 295 ALA B CA 1
ATOM 6314 C C . ALA B 1 295 ? -26.781 -9.391 24.5 1 92.06 295 ALA B C 1
ATOM 6316 O O . ALA B 1 295 ? -27.578 -10.227 24.938 1 92.06 295 ALA B O 1
ATOM 6317 N N . GLN B 1 296 ? -26.344 -9.477 23.328 1 93.06 296 GLN B N 1
ATOM 6318 C CA . GLN B 1 296 ? -26.719 -10.539 22.406 1 93.06 296 GLN B CA 1
ATOM 6319 C C . GLN B 1 296 ? -25.688 -11.664 22.406 1 93.06 296 GLN B C 1
ATOM 6321 O O . GLN B 1 296 ? -25.781 -12.586 21.594 1 93.06 296 GLN B O 1
ATOM 6326 N N . GLY B 1 297 ? -24.688 -11.562 23.109 1 91.62 297 GLY B N 1
ATOM 6327 C CA . GLY B 1 297 ? -23.672 -12.586 23.234 1 91.62 297 GLY B CA 1
ATOM 6328 C C . GLY B 1 297 ? -22.609 -12.492 22.156 1 91.62 297 GLY B C 1
ATOM 6329 O O . GLY B 1 297 ? -21.859 -13.453 21.922 1 91.62 297 GLY B O 1
ATOM 6330 N N . LYS B 1 298 ? -22.625 -11.422 21.547 1 90.5 298 LYS B N 1
ATOM 6331 C CA . LYS B 1 298 ? -21.625 -11.195 20.5 1 90.5 298 LYS B CA 1
ATOM 6332 C C . LYS B 1 298 ? -20.391 -10.508 21.078 1 90.5 298 LYS B C 1
ATOM 6334 O O . LYS B 1 298 ? -20.469 -9.82 22.094 1 90.5 298 LYS B O 1
ATOM 6339 N N . GLU B 1 299 ? -19.25 -10.773 20.484 1 89.06 299 GLU B N 1
ATOM 6340 C CA . GLU B 1 299 ? -18.031 -10.07 20.859 1 89.06 299 GLU B CA 1
ATOM 6341 C C . GLU B 1 299 ? -18.109 -8.594 20.484 1 89.06 299 GLU B C 1
ATOM 6343 O O . GLU B 1 299 ? -18.672 -8.242 19.438 1 89.06 299 GLU B O 1
ATOM 6348 N N . LEU B 1 300 ? -17.547 -7.777 21.344 1 91.38 300 LEU B N 1
ATOM 6349 C CA . LEU B 1 300 ? -17.516 -6.348 21.078 1 91.38 300 LEU B CA 1
ATOM 6350 C C . LEU B 1 300 ? -16.75 -6.055 19.781 1 91.38 300 LEU B C 1
ATOM 6352 O O . LEU B 1 300 ? -15.781 -6.742 19.453 1 91.38 300 LEU B O 1
ATOM 6356 N N . PRO B 1 301 ? -17.188 -5.078 19.062 1 91.88 301 PRO B N 1
ATOM 6357 C CA . PRO B 1 301 ? -16.469 -4.703 17.844 1 91.88 301 PRO B CA 1
ATOM 6358 C C . PRO B 1 301 ? -15.125 -4.031 18.141 1 91.88 301 PRO B C 1
ATOM 6360 O O . PRO B 1 301 ? -14.93 -3.494 19.234 1 91.88 301 PRO B O 1
ATOM 6363 N N . LEU B 1 302 ? -14.234 -4.137 17.219 1 90.88 302 LEU B N 1
ATOM 6364 C CA . LEU B 1 302 ? -13.031 -3.309 17.281 1 90.88 302 LEU B CA 1
ATOM 6365 C C . LEU B 1 302 ? -13.383 -1.831 17.156 1 90.88 302 LEU B C 1
ATOM 6367 O O . LEU B 1 302 ? -14.305 -1.467 16.422 1 90.88 302 LEU B O 1
ATOM 6371 N N . ILE B 1 303 ? -12.68 -0.954 17.875 1 94.56 303 ILE B N 1
ATOM 6372 C CA . ILE B 1 303 ? -12.977 0.474 17.828 1 94.56 303 ILE B CA 1
ATOM 6373 C C . ILE B 1 303 ? -11.781 1.225 17.25 1 94.56 303 ILE B C 1
ATOM 6375 O O . ILE B 1 303 ? -10.648 1.066 17.703 1 94.56 303 ILE B O 1
ATOM 6379 N N . TRP B 1 304 ? -12.07 1.955 16.141 1 94.69 304 TRP B N 1
ATOM 6380 C CA . TRP B 1 304 ? -11.078 2.848 15.547 1 94.69 304 TRP B CA 1
ATOM 6381 C C . TRP B 1 304 ? -11.469 4.309 15.758 1 94.69 304 TRP B C 1
ATOM 6383 O O . TRP B 1 304 ? -12.602 4.699 15.484 1 94.69 304 TRP B O 1
ATOM 6393 N N . THR B 1 305 ? -10.539 5.094 16.312 1 95.12 305 THR B N 1
ATOM 6394 C CA . THR B 1 305 ? -10.773 6.52 16.484 1 95.12 305 THR B CA 1
ATOM 6395 C C . THR B 1 305 ? -9.625 7.34 15.906 1 95.12 305 THR B C 1
ATOM 6397 O O . THR B 1 305 ? -8.586 6.789 15.547 1 95.12 305 THR B O 1
ATOM 6400 N N . SER B 1 306 ? -9.961 8.625 15.695 1 92.56 306 SER B N 1
ATOM 6401 C CA . SER B 1 306 ? -8.859 9.539 15.414 1 92.56 306 SER B CA 1
ATOM 6402 C C . SER B 1 306 ? -7.984 9.75 16.641 1 92.56 306 SER B C 1
ATOM 6404 O O . SER B 1 306 ? -8.234 9.164 17.703 1 92.56 306 SER B O 1
ATOM 6406 N N . GLN B 1 307 ? -6.965 10.531 16.516 1 82.81 307 GLN B N 1
ATOM 6407 C CA . GLN B 1 307 ? -6.086 10.812 17.641 1 82.81 307 GLN B CA 1
ATOM 6408 C C . GLN B 1 307 ? -6.578 12.016 18.438 1 82.81 307 GLN B C 1
ATOM 6410 O O . GLN B 1 307 ? -6.02 12.352 19.484 1 82.81 307 GLN B O 1
ATOM 6415 N N . LEU B 1 308 ? -7.609 12.617 18.031 1 88.44 308 LEU B N 1
ATOM 6416 C CA . LEU B 1 308 ? -8.109 13.82 18.688 1 88.44 308 LEU B CA 1
ATOM 6417 C C . LEU B 1 308 ? -8.984 13.461 19.875 1 88.44 308 LEU B C 1
ATOM 6419 O O . LEU B 1 308 ? -9.633 12.406 19.891 1 88.44 308 LEU B O 1
ATOM 6423 N N . ARG B 1 309 ? -9.078 14.312 20.812 1 89.25 309 ARG B N 1
ATOM 6424 C CA . ARG B 1 309 ? -9.719 14.047 22.094 1 89.25 309 ARG B CA 1
ATOM 6425 C C . ARG B 1 309 ? -11.211 13.781 21.922 1 89.25 309 ARG B C 1
ATOM 6427 O O . ARG B 1 309 ? -11.773 12.906 22.594 1 89.25 309 ARG B O 1
ATOM 6434 N N . ARG B 1 310 ? -11.836 14.57 21.094 1 94.31 310 ARG B N 1
ATOM 6435 C CA . ARG B 1 310 ? -13.289 14.477 21 1 94.31 310 ARG B CA 1
ATOM 6436 C C . ARG B 1 310 ? -13.711 13.094 20.516 1 94.31 310 ARG B C 1
ATOM 6438 O O . ARG B 1 310 ? -14.719 12.547 20.969 1 94.31 310 ARG B O 1
ATOM 6445 N N . SER B 1 311 ? -12.961 12.492 19.547 1 95.31 311 SER B N 1
ATOM 6446 C CA . SER B 1 311 ? -13.297 11.156 19.078 1 95.31 311 SER B CA 1
ATOM 6447 C C . SER B 1 311 ? -12.984 10.102 20.141 1 95.31 311 SER B C 1
ATOM 6449 O O . SER B 1 311 ? -13.773 9.172 20.359 1 95.31 311 SER B O 1
ATOM 6451 N N . ARG B 1 312 ? -11.93 10.227 20.859 1 92.5 312 ARG B N 1
ATOM 6452 C CA . ARG B 1 312 ? -11.531 9.281 21.891 1 92.5 312 ARG B CA 1
ATOM 6453 C C . ARG B 1 312 ? -12.5 9.32 23.078 1 92.5 312 ARG B C 1
ATOM 6455 O O . ARG B 1 312 ? -12.875 8.273 23.609 1 92.5 312 ARG B O 1
ATOM 6462 N N . HIS B 1 313 ? -12.859 10.531 23.453 1 95 313 HIS B N 1
ATOM 6463 C CA . HIS B 1 313 ? -13.781 10.695 24.578 1 95 313 HIS B CA 1
ATOM 6464 C C . HIS B 1 313 ? -15.172 10.172 24.219 1 95 313 HIS B C 1
ATOM 6466 O O . HIS B 1 313 ? -15.945 9.805 25.109 1 95 313 HIS B O 1
ATOM 6472 N N . THR B 1 314 ? -15.453 10.164 22.969 1 97.25 314 THR B N 1
ATOM 6473 C CA . THR B 1 314 ? -16.75 9.672 22.531 1 97.25 314 THR B CA 1
ATOM 6474 C C . THR B 1 314 ? -16.875 8.172 22.781 1 97.25 314 THR B C 1
ATOM 6476 O O . THR B 1 314 ? -17.969 7.652 22.969 1 97.25 314 THR B O 1
ATOM 6479 N N . VAL B 1 315 ? -15.789 7.426 22.812 1 96.81 315 VAL B N 1
ATOM 6480 C CA . VAL B 1 315 ? -15.852 5.977 22.953 1 96.81 315 VAL B CA 1
ATOM 6481 C C . VAL B 1 315 ? -15.344 5.57 24.328 1 96.81 315 VAL B C 1
ATOM 6483 O O . VAL B 1 315 ? -15.117 4.387 24.594 1 96.81 315 VAL B O 1
ATOM 6486 N N . GLN B 1 316 ? -15.148 6.496 25.219 1 93.25 316 GLN B N 1
ATOM 6487 C CA . GLN B 1 316 ? -14.461 6.281 26.484 1 93.25 316 GLN B CA 1
ATOM 6488 C C . GLN B 1 316 ? -15.219 5.273 27.359 1 93.25 316 GLN B C 1
ATOM 6490 O O . GLN B 1 316 ? -14.609 4.586 28.188 1 93.25 316 GLN B O 1
ATOM 6495 N N . PHE B 1 317 ? -16.5 5.094 27.203 1 93.94 317 PHE B N 1
ATOM 6496 C CA . PHE B 1 317 ? -17.297 4.238 28.062 1 93.94 317 PHE B CA 1
ATOM 6497 C C . PHE B 1 317 ? -17.469 2.85 27.469 1 93.94 317 PHE B C 1
ATOM 6499 O O . PHE B 1 317 ? -18.125 1.984 28.047 1 93.94 317 PHE B O 1
ATOM 6506 N N . ILE B 1 318 ? -16.969 2.584 26.312 1 93.69 318 ILE B N 1
ATOM 6507 C CA . ILE B 1 318 ? -17 1.258 25.703 1 93.69 318 ILE B CA 1
ATOM 6508 C C . ILE B 1 318 ? -15.789 0.455 26.156 1 93.69 318 ILE B C 1
ATOM 6510 O O . ILE B 1 318 ? -14.648 0.857 25.922 1 93.69 318 ILE B O 1
ATOM 6514 N N . PRO B 1 319 ? -16 -0.682 26.781 1 86.62 319 PRO B N 1
ATOM 6515 C CA . PRO B 1 319 ? -14.898 -1.438 27.375 1 86.62 319 PRO B CA 1
ATOM 6516 C C . PRO B 1 319 ? -14.148 -2.295 26.359 1 86.62 319 PRO B C 1
ATOM 6518 O O . PRO B 1 319 ? -14.188 -3.527 26.438 1 86.62 319 PRO B O 1
ATOM 6521 N N . THR B 1 320 ? -13.633 -1.801 25.375 1 79.38 320 THR B N 1
ATOM 6522 C CA . THR B 1 320 ? -12.898 -2.586 24.391 1 79.38 320 THR B CA 1
ATOM 6523 C C . THR B 1 320 ? -11.609 -1.874 23.984 1 79.38 320 THR B C 1
ATOM 6525 O O . THR B 1 320 ? -11.352 -0.753 24.422 1 79.38 320 THR B O 1
ATOM 6528 N N . HIS B 1 321 ? -10.859 -2.662 23.203 1 75.69 321 HIS B N 1
ATOM 6529 C CA . HIS B 1 321 ? -9.594 -2.164 22.672 1 75.69 321 HIS B CA 1
ATOM 6530 C C . HIS B 1 321 ? -9.828 -1.089 21.609 1 75.69 321 HIS B C 1
ATOM 6532 O O . HIS B 1 321 ? -10.648 -1.265 20.719 1 75.69 321 HIS B O 1
ATOM 6538 N N . ASN B 1 322 ? -9.25 0.092 21.875 1 81.25 322 ASN B N 1
ATOM 6539 C CA . ASN B 1 322 ? -9.359 1.229 20.969 1 81.25 322 ASN B CA 1
ATOM 6540 C C . ASN B 1 322 ? -8.039 1.518 20.266 1 81.25 322 ASN B C 1
ATOM 6542 O O . ASN B 1 322 ? -6.996 1.641 20.906 1 81.25 322 ASN B O 1
ATOM 6546 N N . ILE B 1 323 ? -8.164 1.472 18.953 1 82.56 323 ILE B N 1
ATOM 6547 C CA . ILE B 1 323 ? -6.992 1.831 18.156 1 82.56 323 ILE B CA 1
ATOM 6548 C C . ILE B 1 323 ? -7.156 3.242 17.609 1 82.56 323 ILE B C 1
ATOM 6550 O O . ILE B 1 323 ? -8.156 3.551 16.953 1 82.56 323 ILE B O 1
ATOM 6554 N N . CYS B 1 324 ? -6.168 4.078 17.844 1 84.56 324 CYS B N 1
ATOM 6555 C CA . CYS B 1 324 ? -6.195 5.449 17.344 1 84.56 324 CYS B CA 1
ATOM 6556 C C . CYS B 1 324 ? -5.379 5.59 16.062 1 84.56 324 CYS B C 1
ATOM 6558 O O . CYS B 1 324 ? -4.203 5.223 16.031 1 84.56 324 CYS B O 1
ATOM 6560 N N . TRP B 1 325 ? -6.102 6.105 15.023 1 83.94 325 TRP B N 1
ATOM 6561 C CA . TRP B 1 325 ? -5.461 6.309 13.727 1 83.94 325 TRP B CA 1
ATOM 6562 C C . TRP B 1 325 ? -5.266 7.793 13.445 1 83.94 325 TRP B C 1
ATOM 6564 O O . TRP B 1 325 ? -6.215 8.578 13.523 1 83.94 325 TRP B O 1
ATOM 6574 N N . ARG B 1 326 ? -4.078 8.164 13.102 1 79.94 326 ARG B N 1
ATOM 6575 C CA . ARG B 1 326 ? -3.863 9.539 12.664 1 79.94 326 ARG B CA 1
ATOM 6576 C C . ARG B 1 326 ? -4.621 9.828 11.375 1 79.94 326 ARG B C 1
ATOM 6578 O O . ARG B 1 326 ? -5.121 10.938 11.172 1 79.94 326 ARG B O 1
ATOM 6585 N N . ALA B 1 327 ? -4.625 8.773 10.555 1 86.38 327 ALA B N 1
ATOM 6586 C CA . ALA B 1 327 ? -5.297 8.898 9.258 1 86.38 327 ALA B CA 1
ATOM 6587 C C . ALA B 1 327 ? -6.773 9.234 9.438 1 86.38 327 ALA B C 1
ATOM 6589 O O . ALA B 1 327 ? -7.43 9.688 8.5 1 86.38 327 ALA B O 1
ATOM 6590 N N . LEU B 1 328 ? -7.297 9.062 10.641 1 94.19 328 LEU B N 1
ATOM 6591 C CA . LEU B 1 328 ? -8.703 9.328 10.906 1 94.19 328 LEU B CA 1
ATOM 6592 C C . LEU B 1 328 ? -8.891 10.727 11.477 1 94.19 328 LEU B C 1
ATOM 6594 O O . LEU B 1 328 ? -10.016 11.133 11.773 1 94.19 328 LEU B O 1
ATOM 6598 N N . ASN B 1 329 ? -7.832 11.484 11.586 1 91.12 329 ASN B N 1
ATOM 6599 C CA . ASN B 1 329 ? -7.938 12.852 12.086 1 91.12 329 ASN B CA 1
ATOM 6600 C C . ASN B 1 329 ? -8.766 13.727 11.164 1 91.12 329 ASN B C 1
ATOM 6602 O O . ASN B 1 329 ? -8.914 13.422 9.977 1 91.12 329 ASN B O 1
ATOM 6606 N N . GLU B 1 330 ? -9.203 14.773 11.742 1 93.81 330 GLU B N 1
ATOM 6607 C CA . GLU B 1 330 ? -9.977 15.75 10.984 1 93.81 330 GLU B CA 1
ATOM 6608 C C . GLU B 1 330 ? -9.125 16.391 9.891 1 93.81 330 GLU B C 1
ATOM 6610 O O . GLU B 1 330 ? -7.898 16.391 9.969 1 93.81 330 GLU B O 1
ATOM 6615 N N . ILE B 1 331 ? -9.859 16.797 8.836 1 92.38 331 ILE B N 1
ATOM 6616 C CA . ILE B 1 331 ? -9.18 17.5 7.754 1 92.38 331 ILE B CA 1
ATOM 6617 C C . ILE B 1 331 ? -8.438 18.719 8.32 1 92.38 331 ILE B C 1
ATOM 6619 O O . ILE B 1 331 ? -8.969 19.438 9.156 1 92.38 331 ILE B O 1
ATOM 6623 N N . ASN B 1 332 ? -7.168 18.891 7.953 1 85.88 332 ASN B N 1
ATOM 6624 C CA . ASN B 1 332 ? -6.379 20.047 8.391 1 85.88 332 ASN B CA 1
ATOM 6625 C C . ASN B 1 332 ? -6.781 21.312 7.648 1 85.88 332 ASN B C 1
ATOM 6627 O O . ASN B 1 332 ? -6.551 21.438 6.445 1 85.88 332 ASN B O 1
ATOM 6631 N N . ALA B 1 333 ? -7.305 22.281 8.359 1 88.81 333 ALA B N 1
ATOM 6632 C CA . ALA B 1 333 ? -7.82 23.5 7.734 1 88.81 333 ALA B CA 1
ATOM 6633 C C . ALA B 1 333 ? -6.723 24.547 7.594 1 88.81 333 ALA B C 1
ATOM 6635 O O . ALA B 1 333 ? -6.988 25.688 7.199 1 88.81 333 ALA B O 1
ATOM 6636 N N . GLY B 1 334 ? -5.539 24.172 7.996 1 81.31 334 GLY B N 1
ATOM 6637 C CA . GLY B 1 334 ? -4.41 25.062 7.797 1 81.31 334 GLY B CA 1
ATOM 6638 C C . GLY B 1 334 ? -4.629 26.438 8.391 1 81.31 334 GLY B C 1
ATOM 6639 O O . GLY B 1 334 ? -4.965 26.562 9.57 1 81.31 334 GLY B O 1
ATOM 6640 N N . LEU B 1 335 ? -4.637 27.484 7.523 1 78.44 335 LEU B N 1
ATOM 6641 C CA . LEU B 1 335 ? -4.781 28.875 7.918 1 78.44 335 LEU B CA 1
ATOM 6642 C C . LEU B 1 335 ? -6.156 29.125 8.523 1 78.44 335 LEU B C 1
ATOM 6644 O O . LEU B 1 335 ? -6.34 30.078 9.281 1 78.44 335 LEU B O 1
ATOM 6648 N N . CYS B 1 336 ? -7.031 28.344 8.242 1 88.38 336 CYS B N 1
ATOM 6649 C CA . CYS B 1 336 ? -8.414 28.562 8.648 1 88.38 336 CYS B CA 1
ATOM 6650 C C . CYS B 1 336 ? -8.719 27.844 9.961 1 88.38 336 CYS B C 1
ATOM 6652 O O . CYS B 1 336 ? -9.828 27.938 10.484 1 88.38 336 CYS B O 1
ATOM 6654 N N . GLU B 1 337 ? -7.746 27.156 10.508 1 86.88 337 GLU B N 1
ATOM 6655 C CA . GLU B 1 337 ? -7.945 26.422 11.758 1 86.88 337 GLU B CA 1
ATOM 6656 C C . GLU B 1 337 ? -8.438 27.359 12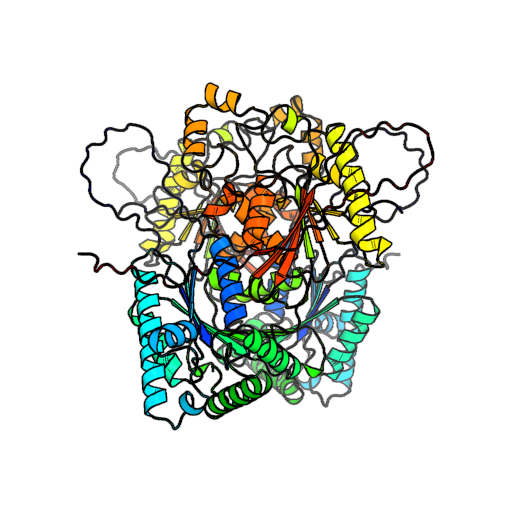.867 1 86.88 337 GLU B C 1
ATOM 6658 O O . GLU B 1 337 ? -7.91 28.453 13.039 1 86.88 337 GLU B O 1
ATOM 6663 N N . GLY B 1 338 ? -9.469 26.859 13.57 1 89.94 338 GLY B N 1
ATOM 6664 C CA . GLY B 1 338 ? -9.984 27.594 14.719 1 89.94 338 GLY B CA 1
ATOM 6665 C C . GLY B 1 338 ? -10.914 28.719 14.336 1 89.94 338 GLY B C 1
ATOM 6666 O O . GLY B 1 338 ? -11.508 29.375 15.203 1 89.94 338 GLY B O 1
ATOM 6667 N N . LYS B 1 339 ? -11.062 28.984 13.102 1 92 339 LYS B N 1
ATOM 6668 C CA . LYS B 1 339 ? -11.914 30.078 12.641 1 92 339 LYS B CA 1
ATOM 6669 C C . LYS B 1 339 ? -13.281 29.562 12.203 1 92 339 LYS B C 1
ATOM 6671 O O . LYS B 1 339 ? -13.43 28.375 11.883 1 92 339 LYS B O 1
ATOM 6676 N N . THR B 1 340 ? -14.234 30.453 12.297 1 92.75 340 THR B N 1
ATOM 6677 C CA . THR B 1 340 ? -15.555 30.125 11.766 1 92.75 340 THR B CA 1
ATOM 6678 C C . THR B 1 340 ? -15.609 30.359 10.258 1 92.75 340 THR B C 1
ATOM 6680 O O . THR B 1 340 ? -14.766 31.062 9.703 1 92.75 340 THR B O 1
ATOM 6683 N N . LEU B 1 341 ? -16.625 29.719 9.695 1 88 341 LEU B N 1
ATOM 6684 C CA . LEU B 1 341 ? -16.766 29.922 8.258 1 88 341 LEU B CA 1
ATOM 6685 C C . LEU B 1 341 ? -17 31.406 7.945 1 88 341 LEU B C 1
ATOM 6687 O O . LEU B 1 341 ? -16.547 31.891 6.914 1 88 341 LEU B O 1
ATOM 6691 N N . ASN B 1 342 ? -17.672 32 8.773 1 91 342 ASN B N 1
ATOM 6692 C CA . ASN B 1 342 ? -17.906 33.438 8.609 1 91 342 ASN B CA 1
ATOM 6693 C C . ASN B 1 342 ? -16.609 34.25 8.719 1 91 342 ASN B C 1
ATOM 6695 O O . ASN B 1 342 ? -16.391 35.188 7.957 1 91 342 ASN B O 1
ATOM 6699 N N . ASP B 1 343 ? -15.836 33.875 9.648 1 92.62 343 ASP B N 1
ATOM 6700 C CA . ASP B 1 343 ? -14.523 34.469 9.766 1 92.62 343 ASP B CA 1
ATOM 6701 C C . ASP B 1 343 ? -13.711 34.312 8.484 1 92.62 343 ASP B C 1
ATOM 6703 O O . ASP B 1 343 ? -13.062 35.25 8.023 1 92.62 343 ASP B O 1
ATOM 6707 N N . VAL B 1 344 ? -13.75 33.156 7.918 1 91.44 344 VAL B N 1
ATOM 6708 C CA . VAL B 1 344 ? -12.992 32.844 6.711 1 91.44 344 VAL B CA 1
ATOM 6709 C C . VAL B 1 344 ? -13.516 33.688 5.547 1 91.44 344 VAL B C 1
ATOM 6711 O O . VAL B 1 344 ? -12.727 34.219 4.758 1 91.44 344 VAL B O 1
ATOM 6714 N N . LYS B 1 345 ? -14.789 33.812 5.469 1 92.44 345 LYS B N 1
ATOM 6715 C CA . LYS B 1 345 ? -15.406 34.625 4.418 1 92.44 345 LYS B CA 1
ATOM 6716 C C . LYS B 1 345 ? -14.953 36.062 4.5 1 92.44 345 LYS B C 1
ATOM 6718 O O . LYS B 1 345 ? -14.711 36.719 3.477 1 92.44 345 LYS B O 1
ATOM 6723 N N . GLN B 1 346 ? -14.789 36.594 5.664 1 93.69 346 GLN B N 1
ATOM 6724 C CA . GLN B 1 346 ? -14.43 37.969 5.883 1 93.69 346 GLN B CA 1
ATOM 6725 C C . GLN B 1 346 ? -12.93 38.188 5.738 1 93.69 346 GLN B C 1
ATOM 6727 O O . GLN B 1 346 ? -12.492 39.125 5.074 1 93.69 346 GLN B O 1
ATOM 6732 N N . LEU B 1 347 ? -12.195 37.312 6.352 1 92 347 LEU B N 1
ATOM 6733 C CA . LEU B 1 347 ? -10.75 37.5 6.418 1 92 347 LEU B CA 1
ATOM 6734 C C . LEU B 1 347 ? -10.086 37.031 5.133 1 92 347 LEU B C 1
ATOM 6736 O O . LEU B 1 347 ? -9.07 37.594 4.711 1 92 347 LEU B O 1
ATOM 6740 N N . TYR B 1 348 ? -10.641 35.938 4.586 1 91.81 348 TYR B N 1
ATOM 6741 C CA . TYR B 1 348 ? -10.047 35.312 3.4 1 91.81 348 TYR B CA 1
ATOM 6742 C C . TYR B 1 348 ? -11.109 35 2.354 1 91.81 348 TYR B C 1
ATOM 6744 O O . TYR B 1 348 ? -11.344 33.844 2.018 1 91.81 348 TYR B O 1
ATOM 6752 N N . PRO B 1 349 ? -11.641 36 1.709 1 92.19 349 PRO B N 1
ATOM 6753 C CA . PRO B 1 349 ? -12.75 35.781 0.78 1 92.19 349 PRO B CA 1
ATOM 6754 C C . PRO B 1 349 ? -12.391 34.875 -0.385 1 92.19 349 PRO B C 1
ATOM 6756 O O . PRO B 1 349 ? -13.227 34.062 -0.832 1 92.19 349 PRO B O 1
ATOM 6759 N N . LYS B 1 350 ? -11.188 35 -0.809 1 92.06 350 LYS B N 1
ATOM 6760 C CA . LYS B 1 350 ? -10.773 34.156 -1.93 1 92.06 350 LYS B CA 1
ATOM 6761 C C . LYS B 1 350 ? -10.758 32.688 -1.541 1 92.06 350 LYS B C 1
ATOM 6763 O O . LYS B 1 350 ? -11.156 31.828 -2.332 1 92.06 350 LYS B O 1
ATOM 6768 N N . ILE B 1 351 ? -10.32 32.438 -0.379 1 90 351 ILE B N 1
ATOM 6769 C CA . ILE B 1 351 ? -10.305 31.062 0.121 1 90 351 ILE B CA 1
ATOM 6770 C C . ILE B 1 351 ? -11.727 30.516 0.197 1 90 351 ILE B C 1
ATOM 6772 O O . ILE B 1 351 ? -11.984 29.391 -0.217 1 90 351 ILE B O 1
ATOM 6776 N N . TYR B 1 352 ? -12.547 31.344 0.695 1 91.88 352 TYR B N 1
ATOM 6777 C CA . TYR B 1 352 ? -13.945 30.953 0.829 1 91.88 352 TYR B CA 1
ATOM 6778 C C . TYR B 1 352 ? -14.562 30.656 -0.533 1 91.88 352 TYR B C 1
ATOM 6780 O O . TYR B 1 352 ? -15.242 29.641 -0.702 1 91.88 352 TYR B O 1
ATOM 6788 N N . GLU B 1 353 ? -14.359 31.453 -1.47 1 92.88 353 GLU B N 1
ATOM 6789 C CA . GLU B 1 353 ? -14.906 31.297 -2.812 1 92.88 353 GLU B CA 1
ATOM 6790 C C . GLU B 1 353 ? -14.359 30.047 -3.498 1 92.88 353 GLU B C 1
ATOM 6792 O O . GLU B 1 353 ? -15.102 29.312 -4.152 1 92.88 353 GLU B O 1
ATOM 6797 N N . ASP B 1 354 ? -13.094 29.875 -3.357 1 92.31 354 ASP B N 1
ATOM 6798 C CA . ASP B 1 354 ? -12.461 28.703 -3.973 1 92.31 354 ASP B CA 1
ATOM 6799 C C . ASP B 1 354 ? -13.016 27.406 -3.398 1 92.31 354 ASP B C 1
ATOM 6801 O O . ASP B 1 354 ? -13.211 26.438 -4.129 1 92.31 354 ASP B O 1
ATOM 6805 N N . ARG B 1 355 ? -13.195 27.406 -2.201 1 91.44 355 ARG B N 1
ATOM 6806 C CA . ARG B 1 355 ? -13.75 26.234 -1.541 1 91.44 355 ARG B CA 1
ATOM 6807 C C . ARG B 1 355 ? -15.164 25.953 -2.027 1 91.44 355 ARG B C 1
ATOM 6809 O O . ARG B 1 355 ? -15.531 24.797 -2.256 1 91.44 355 ARG B O 1
ATOM 6816 N N . MET B 1 356 ? -15.93 26.969 -2.174 1 90.69 356 MET B N 1
ATOM 6817 C CA . MET B 1 356 ? -17.312 26.812 -2.611 1 90.69 356 MET B CA 1
ATOM 6818 C C . MET B 1 356 ? -17.375 26.328 -4.055 1 90.69 356 MET B C 1
ATOM 6820 O O . MET B 1 356 ? -18.281 25.578 -4.418 1 90.69 356 MET B O 1
ATOM 6824 N N . LYS B 1 357 ? -16.438 26.703 -4.777 1 91.62 357 LYS B N 1
ATOM 6825 C CA . LYS B 1 357 ? -16.406 26.344 -6.191 1 91.62 357 LYS B CA 1
ATOM 6826 C C . LYS B 1 357 ? -16.062 24.875 -6.387 1 91.62 357 LYS B C 1
ATOM 6828 O O . LYS B 1 357 ? -16.672 24.188 -7.199 1 91.62 357 LYS B O 1
ATOM 6833 N N . ASP B 1 358 ? -15.07 24.406 -5.727 1 92.25 358 ASP B N 1
ATOM 6834 C CA . ASP B 1 358 ? -14.602 23.031 -5.852 1 92.25 358 ASP B CA 1
ATOM 6835 C C . ASP B 1 358 ? -14.141 22.484 -4.504 1 92.25 358 ASP B C 1
ATOM 6837 O O . ASP B 1 358 ? -12.938 22.438 -4.219 1 92.25 358 ASP B O 1
ATOM 6841 N N . LYS B 1 359 ? -15.117 21.969 -3.836 1 91.81 359 LYS B N 1
ATOM 6842 C CA . LYS B 1 359 ? -14.875 21.5 -2.471 1 91.81 359 LYS B CA 1
ATOM 6843 C C . LYS B 1 359 ? -13.898 20.328 -2.447 1 91.81 359 LYS B C 1
ATOM 6845 O O . LYS B 1 359 ? -13.078 20.219 -1.537 1 91.81 359 LYS B O 1
ATOM 6850 N N . LEU B 1 360 ? -14 19.484 -3.412 1 92.69 360 LEU B N 1
ATOM 6851 C CA . LEU B 1 360 ? -13.18 18.281 -3.455 1 92.69 360 LEU B CA 1
ATOM 6852 C C . LEU B 1 360 ? -11.703 18.625 -3.609 1 92.69 360 LEU B C 1
ATOM 6854 O O . LEU B 1 360 ? -10.867 18.125 -2.852 1 92.69 360 LEU B O 1
ATOM 6858 N N . HIS B 1 361 ? -11.398 19.547 -4.5 1 89.44 361 HIS B N 1
ATOM 6859 C CA . HIS B 1 361 ? -10.008 19.781 -4.867 1 89.44 361 HIS B CA 1
ATOM 6860 C C . HIS B 1 361 ? -9.445 21 -4.129 1 89.44 361 HIS B C 1
ATOM 6862 O O . HIS B 1 361 ? -8.234 21.203 -4.105 1 89.44 361 HIS B O 1
ATOM 6868 N N . PHE B 1 362 ? -10.375 21.688 -3.518 1 90.81 362 PHE B N 1
ATOM 6869 C CA . PHE B 1 362 ? -9.93 22.844 -2.746 1 90.81 362 PHE B CA 1
ATOM 6870 C C . PHE B 1 362 ? -9.008 22.422 -1.608 1 90.81 362 PHE B C 1
ATOM 6872 O O . PHE B 1 362 ? -9.32 21.469 -0.876 1 90.81 362 PHE B O 1
ATOM 6879 N N . ARG B 1 363 ? -7.891 23.062 -1.561 1 85.25 363 ARG B N 1
ATOM 6880 C CA . ARG B 1 363 ? -6.938 22.797 -0.489 1 85.25 363 ARG B CA 1
ATOM 6881 C C . ARG B 1 363 ? -6.797 24 0.43 1 85.25 363 ARG B C 1
ATOM 6883 O O . ARG B 1 363 ? -6.539 25.109 -0.035 1 85.25 363 ARG B O 1
ATOM 6890 N N . TYR B 1 364 ? -6.973 23.797 1.688 1 85.44 364 TYR B N 1
ATOM 6891 C CA . TYR B 1 364 ? -6.711 24.859 2.643 1 85.44 364 TYR B CA 1
ATOM 6892 C C . TYR B 1 364 ? -5.242 25.281 2.602 1 85.44 364 TYR B C 1
ATOM 6894 O O . TYR B 1 364 ? -4.352 24.422 2.604 1 85.44 364 TYR B O 1
ATOM 6902 N N . PRO B 1 365 ? -5.078 26.531 2.469 1 77.06 365 PRO B N 1
ATOM 6903 C CA . PRO B 1 365 ? -3.676 26.953 2.51 1 77.06 365 PRO B CA 1
ATOM 6904 C C . PRO B 1 365 ? -2.934 26.406 3.732 1 77.06 365 PRO B C 1
ATOM 6906 O O . PRO B 1 365 ? -3.346 26.672 4.867 1 77.06 365 PRO B O 1
ATOM 6909 N N . GLY B 1 366 ? -1.899 25.672 3.494 1 70.25 366 GLY B N 1
ATOM 6910 C CA . GLY B 1 366 ? -1.162 25.062 4.586 1 70.25 366 GLY B CA 1
ATOM 6911 C C . GLY B 1 366 ? -1.854 23.828 5.156 1 70.25 366 GLY B C 1
ATOM 6912 O O . GLY B 1 366 ? -1.42 23.281 6.176 1 70.25 366 GLY B O 1
ATOM 6913 N N . GLY B 1 367 ? -2.895 23.453 4.492 1 82.56 367 GLY B N 1
ATOM 6914 C CA . GLY B 1 367 ? -3.674 22.344 5.016 1 82.56 367 GLY B CA 1
ATOM 6915 C C . GLY B 1 367 ? -3.891 21.234 4 1 82.56 367 GLY B C 1
ATOM 6916 O O . GLY B 1 367 ? -2.959 20.828 3.299 1 82.56 367 GLY B O 1
ATOM 6917 N N . GLU B 1 368 ? -5.109 20.656 4.129 1 84.31 368 GLU B N 1
ATOM 6918 C CA . GLU B 1 368 ? -5.418 19.484 3.307 1 84.31 368 GLU B CA 1
ATOM 6919 C C . GLU B 1 368 ? -6.648 19.734 2.439 1 84.31 368 GLU B C 1
ATOM 6921 O O . GLU B 1 368 ? -7.426 20.656 2.703 1 84.31 368 GLU B O 1
ATOM 6926 N N . SER B 1 369 ? -6.723 19.016 1.402 1 88.56 369 SER B N 1
ATOM 6927 C CA . SER B 1 369 ? -7.934 18.891 0.599 1 88.56 369 SER B CA 1
ATOM 6928 C C . SER B 1 369 ? -8.664 17.594 0.888 1 88.56 369 SER B C 1
ATOM 6930 O O . SER B 1 369 ? -8.148 16.719 1.604 1 88.56 369 SER B O 1
ATOM 6932 N N . TYR B 1 370 ? -9.906 17.516 0.37 1 92.5 370 TYR B N 1
ATOM 6933 C CA . TYR B 1 370 ? -10.609 16.234 0.48 1 92.5 370 TYR B CA 1
ATOM 6934 C C . TYR B 1 370 ? -9.828 15.125 -0.193 1 92.5 370 TYR B C 1
ATOM 6936 O O . TYR B 1 370 ? -9.836 13.977 0.273 1 92.5 370 TYR B O 1
ATOM 6944 N N . VAL B 1 371 ? -9.188 15.43 -1.24 1 89.62 371 VAL B N 1
ATOM 6945 C CA . VAL B 1 371 ? -8.391 14.438 -1.96 1 89.62 371 VAL B CA 1
ATOM 6946 C C . VAL B 1 371 ? -7.254 13.945 -1.07 1 89.62 371 VAL B C 1
ATOM 6948 O O . VAL B 1 371 ? -6.957 12.75 -1.032 1 89.62 371 VAL B O 1
ATOM 6951 N N . ASP B 1 372 ? -6.695 14.836 -0.325 1 85.06 372 ASP B N 1
ATOM 6952 C CA . ASP B 1 372 ? -5.641 14.461 0.614 1 85.06 372 ASP B CA 1
ATOM 6953 C C . ASP B 1 372 ? -6.172 13.523 1.691 1 85.06 372 ASP B C 1
ATOM 6955 O O . ASP B 1 372 ? -5.5 12.562 2.07 1 85.06 372 ASP B O 1
ATOM 6959 N N . VAL B 1 373 ? -7.312 13.852 2.139 1 91.75 373 VAL B N 1
ATOM 6960 C CA . VAL B 1 373 ? -7.945 13.031 3.166 1 91.75 373 VAL B CA 1
ATOM 6961 C C . VAL B 1 373 ? -8.172 11.617 2.631 1 91.75 373 VAL B C 1
ATOM 6963 O O . VAL B 1 373 ? -7.844 10.633 3.297 1 91.75 373 VAL B O 1
ATOM 6966 N N . ILE B 1 374 ? -8.68 11.531 1.509 1 92.25 374 ILE B N 1
ATOM 6967 C CA . ILE B 1 374 ? -8.969 10.242 0.9 1 92.25 374 ILE B CA 1
ATOM 6968 C C . ILE B 1 374 ? -7.672 9.453 0.718 1 92.25 374 ILE B C 1
ATOM 6970 O O . ILE B 1 374 ? -7.617 8.258 1.007 1 92.25 374 ILE B O 1
ATOM 6974 N N . GLN B 1 375 ? -6.691 10.078 0.357 1 84.56 375 GLN B N 1
ATOM 6975 C CA . GLN B 1 375 ? -5.406 9.43 0.124 1 84.56 375 GLN B CA 1
ATOM 6976 C C . GLN B 1 375 ? -4.84 8.852 1.418 1 84.56 375 GLN B C 1
ATOM 6978 O O . GLN B 1 375 ? -4.379 7.711 1.445 1 84.56 375 GLN B O 1
ATOM 6983 N N . ARG B 1 376 ? -4.879 9.648 2.438 1 83.75 376 ARG B N 1
ATOM 6984 C CA . ARG B 1 376 ? -4.289 9.156 3.678 1 83.75 376 ARG B CA 1
ATOM 6985 C C . ARG B 1 376 ? -5.172 8.086 4.316 1 83.75 376 ARG B C 1
ATOM 6987 O O . ARG B 1 376 ? -4.738 7.379 5.227 1 83.75 376 ARG B O 1
ATOM 6994 N N . LEU B 1 377 ? -6.387 7.98 3.863 1 92.81 377 LEU B N 1
ATOM 6995 C CA . LEU B 1 377 ? -7.309 6.992 4.414 1 92.81 377 LEU B CA 1
ATOM 6996 C C . LEU B 1 377 ? -7.125 5.641 3.734 1 92.81 377 LEU B C 1
ATOM 6998 O O . LEU B 1 377 ? -7.625 4.621 4.223 1 92.81 377 LEU B O 1
ATOM 7002 N N . GLU B 1 378 ? -6.418 5.566 2.686 1 88.75 378 GLU B N 1
ATOM 7003 C CA . GLU B 1 378 ? -6.316 4.344 1.893 1 88.75 378 GLU B CA 1
ATOM 7004 C C . GLU B 1 378 ? -5.824 3.174 2.74 1 88.75 378 GLU B C 1
ATOM 7006 O O . GLU B 1 378 ? -6.434 2.104 2.744 1 88.75 378 GLU B O 1
ATOM 7011 N N . PRO B 1 379 ? -4.801 3.348 3.506 1 83.12 379 PRO B N 1
ATOM 7012 C CA . PRO B 1 379 ? -4.363 2.227 4.34 1 83.12 379 PRO B CA 1
ATOM 7013 C C . PRO B 1 379 ? -5.43 1.79 5.344 1 83.12 379 PRO B C 1
ATOM 7015 O O . PRO B 1 379 ? -5.539 0.601 5.656 1 83.12 379 PRO B O 1
ATOM 7018 N N . VAL B 1 380 ? -6.16 2.701 5.812 1 88.62 380 VAL B N 1
ATOM 7019 C CA . VAL B 1 380 ? -7.238 2.4 6.75 1 88.62 380 VAL B CA 1
ATOM 7020 C C . VAL B 1 380 ? -8.305 1.555 6.055 1 88.62 380 VAL B C 1
ATOM 7022 O O . VAL B 1 380 ? -8.805 0.585 6.629 1 88.62 380 VAL B O 1
ATOM 7025 N N . MET B 1 381 ? -8.602 1.941 4.879 1 92.38 381 MET B N 1
ATOM 7026 C CA . MET B 1 381 ? -9.609 1.204 4.121 1 92.38 381 MET B CA 1
ATOM 7027 C C . MET B 1 381 ? -9.141 -0.22 3.838 1 92.38 381 MET B C 1
ATOM 7029 O O . MET B 1 381 ? -9.93 -1.164 3.928 1 92.38 381 MET B O 1
ATOM 7033 N N . LEU B 1 382 ? -7.898 -0.358 3.467 1 87.06 382 LEU B N 1
ATOM 7034 C CA . LEU B 1 382 ? -7.344 -1.683 3.207 1 87.06 382 LEU B CA 1
ATOM 7035 C C . LEU B 1 382 ? -7.41 -2.553 4.457 1 87.06 382 LEU B C 1
ATOM 7037 O O . LEU B 1 382 ? -7.785 -3.725 4.387 1 87.06 382 LEU B O 1
ATOM 7041 N N . GLU B 1 383 ? -7.07 -1.953 5.559 1 85.69 383 GLU B N 1
ATOM 7042 C CA . GLU B 1 383 ? -7.145 -2.689 6.816 1 85.69 383 GLU B CA 1
ATOM 7043 C C . GLU B 1 383 ? -8.586 -3.059 7.16 1 85.69 383 GLU B C 1
ATOM 7045 O O . GLU B 1 383 ? -8.852 -4.156 7.656 1 85.69 383 GLU B O 1
ATOM 7050 N N . MET B 1 384 ? -9.438 -2.148 6.961 1 91.19 384 MET B N 1
ATOM 7051 C CA . MET B 1 384 ? -10.852 -2.395 7.211 1 91.19 384 MET B CA 1
ATOM 7052 C C . MET B 1 384 ? -11.352 -3.572 6.383 1 91.19 384 MET B C 1
ATOM 7054 O O . MET B 1 384 ? -12.086 -4.426 6.887 1 91.19 384 MET B O 1
ATOM 7058 N N . GLU B 1 385 ? -10.953 -3.605 5.105 1 88.12 385 GLU B N 1
ATOM 7059 C CA . GLU B 1 385 ? -11.367 -4.68 4.211 1 88.12 385 GLU B CA 1
ATOM 7060 C C . GLU B 1 385 ? -10.797 -6.023 4.656 1 88.12 385 GLU B C 1
ATOM 7062 O O . GLU B 1 385 ? -11.406 -7.07 4.434 1 88.12 385 GLU B O 1
ATOM 7067 N N . ARG B 1 386 ? -9.68 -5.977 5.285 1 82.88 386 ARG B N 1
ATOM 7068 C CA . ARG B 1 386 ? -9.008 -7.195 5.727 1 82.88 386 ARG B CA 1
ATOM 7069 C C . ARG B 1 386 ? -9.688 -7.781 6.961 1 82.88 386 ARG B C 1
ATOM 7071 O O . ARG B 1 386 ? -9.68 -9 7.16 1 82.88 386 ARG B O 1
ATOM 7078 N N . LEU B 1 387 ? -10.32 -6.992 7.758 1 84.06 387 LEU B N 1
ATOM 7079 C CA . LEU B 1 387 ? -10.906 -7.414 9.023 1 84.06 387 LEU B CA 1
ATOM 7080 C C . LEU B 1 387 ? -12.102 -8.336 8.797 1 84.06 387 LEU B C 1
ATOM 7082 O O . LEU B 1 387 ? -12.867 -8.133 7.855 1 84.06 387 LEU B O 1
ATOM 7086 N N . ARG B 1 388 ? -12.203 -9.281 9.648 1 83.12 388 ARG B N 1
ATOM 7087 C CA . ARG B 1 388 ? -13.312 -10.227 9.555 1 83.12 388 ARG B CA 1
ATOM 7088 C C . ARG B 1 388 ? -14.328 -9.992 10.664 1 83.12 388 ARG B C 1
ATOM 7090 O O . ARG B 1 388 ? -15.414 -10.578 10.664 1 83.12 388 ARG B O 1
ATOM 7097 N N . GLU B 1 389 ? -13.953 -9.094 11.57 1 86.19 389 GLU B N 1
ATOM 7098 C CA . GLU B 1 389 ? -14.844 -8.742 12.672 1 86.19 389 GLU B CA 1
ATOM 7099 C C . GLU B 1 389 ? -15.492 -7.379 12.438 1 86.19 389 GLU B C 1
ATOM 7101 O O . GLU B 1 389 ? -15.07 -6.621 11.562 1 86.19 389 GLU B O 1
ATOM 7106 N N . SER B 1 390 ? -16.562 -7.16 13.242 1 92.12 390 SER B N 1
ATOM 7107 C CA . SER B 1 390 ? -17.219 -5.863 13.156 1 92.12 390 SER B CA 1
ATOM 7108 C C . SER B 1 390 ? -16.344 -4.754 13.711 1 92.12 390 SER B C 1
ATOM 7110 O O . SER B 1 390 ? -15.516 -4.992 14.602 1 92.12 390 SER B O 1
ATOM 7112 N N . ILE B 1 391 ? -16.562 -3.592 13.188 1 94.62 391 ILE B N 1
ATOM 7113 C CA . ILE B 1 391 ? -15.727 -2.473 13.594 1 94.62 391 ILE B CA 1
ATOM 7114 C C . ILE B 1 391 ? -16.578 -1.228 13.797 1 94.62 391 ILE B C 1
ATOM 7116 O O . ILE B 1 391 ? -17.562 -1.021 13.094 1 94.62 391 ILE B O 1
ATOM 7120 N N . LEU B 1 392 ? -16.266 -0.482 14.812 1 97.25 392 LEU B N 1
ATOM 7121 C CA . LEU B 1 392 ? -16.812 0.845 15.055 1 97.25 392 LEU B CA 1
ATOM 7122 C C . LEU B 1 392 ? -15.773 1.928 14.797 1 97.25 392 LEU B C 1
ATOM 7124 O O . LEU B 1 392 ? -14.727 1.955 15.445 1 97.25 392 LEU B O 1
ATOM 7128 N N . ILE B 1 393 ? -16.078 2.75 13.812 1 97.81 393 ILE B N 1
ATOM 7129 C CA . ILE B 1 393 ? -15.172 3.848 13.484 1 97.81 393 ILE B CA 1
ATOM 7130 C C . ILE B 1 393 ? -15.789 5.172 13.93 1 97.81 393 ILE B C 1
ATOM 7132 O O . ILE B 1 393 ? -16.875 5.543 13.477 1 97.81 393 ILE B O 1
ATOM 7136 N N . VAL B 1 394 ? -15.117 5.859 14.852 1 98.25 394 VAL B N 1
ATOM 7137 C CA . VAL B 1 394 ? -15.523 7.18 15.328 1 98.25 394 VAL B CA 1
ATOM 7138 C C . VAL B 1 394 ? -14.508 8.227 14.883 1 98.25 394 VAL B C 1
ATOM 7140 O O . VAL B 1 394 ? -13.344 8.18 15.281 1 98.25 394 VAL B O 1
ATOM 7143 N N . SER B 1 395 ? -14.953 9.117 14.102 1 97.88 395 SER B N 1
ATOM 7144 C CA . SER B 1 395 ? -14.047 10.109 13.523 1 97.88 395 SER B CA 1
ATOM 7145 C C . SER B 1 395 ? -14.781 11.414 13.234 1 97.88 395 SER B C 1
ATOM 7147 O O . SER B 1 395 ? -15.625 11.852 14.016 1 97.88 395 SER B O 1
ATOM 7149 N N . HIS B 1 396 ? -14.359 12.125 12.227 1 97.38 396 HIS B N 1
ATOM 7150 C CA . HIS B 1 396 ? -14.836 13.469 11.93 1 97.38 396 HIS B CA 1
ATOM 7151 C C . HIS B 1 396 ? -15.594 13.516 10.602 1 97.38 396 HIS B C 1
ATOM 7153 O O . HIS B 1 396 ? -15.648 12.508 9.891 1 97.38 396 HIS B O 1
ATOM 7159 N N . ASN B 1 397 ? -16.172 14.633 10.336 1 96.06 397 ASN B N 1
ATOM 7160 C CA . ASN B 1 397 ? -17.125 14.766 9.242 1 96.06 397 ASN B CA 1
ATOM 7161 C C . ASN B 1 397 ? -16.5 14.414 7.898 1 96.06 397 ASN B C 1
ATOM 7163 O O . ASN B 1 397 ? -16.906 13.453 7.246 1 96.06 397 ASN B O 1
ATOM 7167 N N . ALA B 1 398 ? -15.461 15.141 7.527 1 96.06 398 ALA B N 1
ATOM 7168 C CA . ALA B 1 398 ? -14.836 14.922 6.227 1 96.06 398 ALA B CA 1
ATOM 7169 C C . ALA B 1 398 ? -14.328 13.492 6.09 1 96.06 398 ALA B C 1
ATOM 7171 O O . ALA B 1 398 ? -14.422 12.891 5.016 1 96.06 398 ALA B O 1
ATOM 7172 N N . VAL B 1 399 ? -13.852 12.93 7.168 1 97.5 399 VAL B N 1
ATOM 7173 C CA . VAL B 1 399 ? -13.258 11.602 7.176 1 97.5 399 VAL B CA 1
ATOM 7174 C C . VAL B 1 399 ? -14.352 10.547 7.023 1 97.5 399 VAL B C 1
ATOM 7176 O O . VAL B 1 399 ? -14.242 9.648 6.188 1 97.5 399 VAL B O 1
ATOM 7179 N N . ILE B 1 400 ? -15.43 10.688 7.742 1 98.06 400 ILE B N 1
ATOM 7180 C CA . ILE B 1 400 ? -16.516 9.719 7.684 1 98.06 400 ILE B CA 1
ATOM 7181 C C . ILE B 1 400 ? -17.188 9.781 6.312 1 98.06 400 ILE B C 1
ATOM 7183 O O . ILE B 1 400 ? -17.609 8.758 5.773 1 98.06 400 ILE B O 1
ATOM 7187 N N . ARG B 1 401 ? -17.281 10.969 5.77 1 97.62 401 ARG B N 1
ATOM 7188 C CA . ARG B 1 401 ? -17.812 11.109 4.422 1 97.62 401 ARG B CA 1
ATOM 7189 C C . ARG B 1 401 ? -17.047 10.25 3.426 1 97.62 401 ARG B C 1
ATOM 7191 O O . ARG B 1 401 ? -17.641 9.57 2.592 1 97.62 401 ARG B O 1
ATOM 7198 N N . ALA B 1 402 ? -15.781 10.344 3.539 1 97.19 402 ALA B N 1
ATOM 7199 C CA . ALA B 1 402 ? -14.914 9.609 2.621 1 97.19 402 ALA B CA 1
ATOM 7200 C C . ALA B 1 402 ? -15.078 8.102 2.807 1 97.19 402 ALA B C 1
ATOM 7202 O O . ALA B 1 402 ? -15.18 7.359 1.828 1 97.19 402 ALA B O 1
ATOM 7203 N N . ILE B 1 403 ? -15.125 7.633 4.074 1 97.38 403 ILE B N 1
ATOM 7204 C CA . ILE B 1 403 ? -15.258 6.207 4.355 1 97.38 403 ILE B CA 1
ATOM 7205 C C . ILE B 1 403 ? -16.641 5.723 3.922 1 97.38 403 ILE B C 1
ATOM 7207 O O . ILE B 1 403 ? -16.766 4.68 3.273 1 97.38 403 ILE B O 1
ATOM 7211 N N . TYR B 1 404 ? -17.625 6.523 4.281 1 96.94 404 TYR B N 1
ATOM 7212 C CA . TYR B 1 404 ? -19.016 6.215 3.918 1 96.94 404 TYR B CA 1
ATOM 7213 C C . TYR B 1 404 ? -19.172 6.137 2.404 1 96.94 404 TYR B C 1
ATOM 7215 O O . TYR B 1 404 ? -19.766 5.191 1.886 1 96.94 404 TYR B O 1
ATOM 7223 N N . GLY B 1 405 ? -18.688 7.09 1.744 1 95.38 405 GLY B N 1
ATOM 7224 C CA . GLY B 1 405 ? -18.734 7.082 0.291 1 95.38 405 GLY B CA 1
ATOM 7225 C C . GLY B 1 405 ? -18.141 5.836 -0.323 1 95.38 405 GLY B C 1
ATOM 7226 O O . GLY B 1 405 ? -18.703 5.258 -1.255 1 95.38 405 GLY B O 1
ATOM 7227 N N . PHE B 1 406 ? -17.016 5.395 0.198 1 94.44 406 PHE B N 1
ATOM 7228 C CA . PHE B 1 406 ? -16.359 4.18 -0.272 1 94.44 406 PHE B CA 1
ATOM 7229 C C . PHE B 1 406 ? -17.281 2.971 -0.104 1 94.44 406 PHE B C 1
ATOM 7231 O O . PHE B 1 406 ? -17.453 2.186 -1.038 1 94.44 406 PHE B O 1
ATOM 7238 N N . LEU B 1 407 ? -17.875 2.848 0.999 1 92.88 407 LEU B N 1
ATOM 7239 C CA . LEU B 1 407 ? -18.641 1.655 1.349 1 92.88 407 LEU B CA 1
ATOM 7240 C C . LEU B 1 407 ? -19.922 1.569 0.526 1 92.88 407 LEU B C 1
ATOM 7242 O O . LEU B 1 407 ? -20.375 0.473 0.197 1 92.88 407 LEU B O 1
ATOM 7246 N N . ILE B 1 408 ? -20.406 2.709 0.163 1 91.69 408 ILE B N 1
ATOM 7247 C CA . ILE B 1 408 ? -21.672 2.672 -0.577 1 91.69 408 ILE B CA 1
ATOM 7248 C C . ILE B 1 408 ? -21.391 2.85 -2.068 1 91.69 408 ILE B C 1
ATOM 7250 O O . ILE B 1 408 ? -22.328 3.014 -2.861 1 91.69 408 ILE B O 1
ATOM 7254 N N . GLY B 1 409 ? -20.188 2.916 -2.441 1 90.25 409 GLY B N 1
ATOM 7255 C CA . GLY B 1 409 ? -19.797 2.873 -3.842 1 90.25 409 GLY B CA 1
ATOM 7256 C C . GLY B 1 409 ? -19.953 4.207 -4.547 1 90.25 409 GLY B C 1
ATOM 7257 O O . GLY B 1 409 ? -20.375 4.258 -5.699 1 90.25 409 GLY B O 1
ATOM 7258 N N . LYS B 1 410 ? -19.641 5.289 -3.838 1 90.81 410 LYS B N 1
ATOM 7259 C CA . LYS B 1 410 ? -19.688 6.617 -4.441 1 90.81 410 LYS B CA 1
ATOM 7260 C C . LYS B 1 410 ? -18.344 6.988 -5.07 1 90.81 410 LYS B C 1
ATOM 7262 O O . LYS B 1 410 ? -17.297 6.484 -4.656 1 90.81 410 LYS B O 1
ATOM 7267 N N . ARG B 1 411 ? -18.484 7.867 -6.094 1 90.81 411 ARG B N 1
ATOM 7268 C CA . ARG B 1 411 ? -17.266 8.438 -6.68 1 90.81 411 ARG B CA 1
ATOM 7269 C C . ARG B 1 411 ? -16.656 9.477 -5.754 1 90.81 411 ARG B C 1
ATOM 7271 O O . ARG B 1 411 ? -17.344 10.047 -4.906 1 90.81 411 ARG B O 1
ATOM 7278 N N . GLN B 1 412 ? -15.398 9.594 -5.965 1 92.5 412 GLN B N 1
ATOM 7279 C CA . GLN B 1 412 ? -14.633 10.523 -5.133 1 92.5 412 GLN B CA 1
ATOM 7280 C C . GLN B 1 412 ? -15.289 11.906 -5.105 1 92.5 412 GLN B C 1
ATOM 7282 O O . GLN B 1 412 ? -15.352 12.547 -4.055 1 92.5 412 GLN B O 1
ATOM 7287 N N . GLU B 1 413 ? -15.844 12.367 -6.207 1 92 413 GLU B N 1
ATOM 7288 C CA . GLU B 1 413 ? -16.422 13.703 -6.359 1 92 413 GLU B CA 1
ATOM 7289 C C . GLU B 1 413 ? -17.688 13.852 -5.539 1 92 413 GLU B C 1
ATOM 7291 O O . GLU B 1 413 ? -18.109 14.969 -5.215 1 92 413 GLU B O 1
ATOM 7296 N N . GLU B 1 414 ? -18.297 12.789 -5.188 1 93.69 414 GLU B N 1
ATOM 7297 C CA . GLU B 1 414 ? -19.562 12.805 -4.461 1 93.69 414 GLU B CA 1
ATOM 7298 C C . GLU B 1 414 ? -19.328 12.844 -2.951 1 93.69 414 GLU B C 1
ATOM 7300 O O . GLU B 1 414 ? -20.234 13.195 -2.188 1 93.69 414 GLU B O 1
ATOM 7305 N N . CYS B 1 415 ? -18.172 12.539 -2.52 1 94.25 415 CYS B N 1
ATOM 7306 C CA . CYS B 1 415 ? -17.875 12.312 -1.108 1 94.25 415 CYS B CA 1
ATOM 7307 C C . CYS B 1 415 ? -18.078 13.586 -0.298 1 94.25 415 CYS B C 1
ATOM 7309 O O . CYS B 1 415 ? -18.719 13.555 0.753 1 94.25 415 CYS B O 1
ATOM 7311 N N . PRO B 1 416 ? -17.625 14.773 -0.829 1 94.69 416 PRO B N 1
ATOM 7312 C CA . PRO B 1 416 ? -17.719 15.984 -0.004 1 94.69 416 PRO B CA 1
ATOM 7313 C C . PRO B 1 416 ? -19.172 16.391 0.264 1 94.69 416 PRO B C 1
ATOM 7315 O O . PRO B 1 416 ? -19.438 17.172 1.177 1 94.69 416 PRO B O 1
ATOM 7318 N N . ASN B 1 417 ? -20.109 15.891 -0.441 1 93.56 417 ASN B N 1
ATOM 7319 C CA . ASN B 1 417 ? -21.484 16.344 -0.337 1 93.56 417 ASN B CA 1
ATOM 7320 C C . ASN B 1 417 ? -22.359 15.328 0.417 1 93.56 417 ASN B C 1
ATOM 7322 O O . ASN B 1 417 ? -23.562 15.531 0.578 1 93.56 417 ASN B O 1
ATOM 7326 N N . LEU B 1 418 ? -21.797 14.266 0.867 1 95 418 LEU B N 1
ATOM 7327 C CA . LEU B 1 418 ? -22.547 13.266 1.616 1 95 418 LEU B CA 1
ATOM 7328 C C . LEU B 1 418 ? -22.891 13.781 3.008 1 95 418 LEU B C 1
ATOM 7330 O O . LEU B 1 418 ? -22.109 14.492 3.633 1 95 418 LEU B O 1
ATOM 7334 N N . GLU B 1 419 ? -24.031 13.469 3.479 1 93.38 419 GLU B N 1
ATOM 7335 C CA . GLU B 1 419 ? -24.5 13.938 4.777 1 93.38 419 GLU B CA 1
ATOM 7336 C C . GLU B 1 419 ? -24.141 12.953 5.887 1 93.38 419 GLU B C 1
ATOM 7338 O O . GLU B 1 419 ? -24.5 11.773 5.812 1 93.38 419 GLU B O 1
ATOM 7343 N N . VAL B 1 420 ? -23.516 13.461 6.883 1 94.75 420 VAL B N 1
ATOM 7344 C CA . VAL B 1 420 ? -23.141 12.695 8.062 1 94.75 420 VAL B CA 1
ATOM 7345 C C . VAL B 1 420 ? -23.5 13.477 9.328 1 94.75 420 VAL B C 1
ATOM 7347 O O . VAL B 1 420 ? -22.641 14.156 9.906 1 94.75 420 VAL B O 1
ATOM 7350 N N . PRO B 1 421 ? -24.703 13.336 9.797 1 94.81 421 PRO B N 1
ATOM 7351 C CA . PRO B 1 421 ? -25.156 14.109 10.961 1 94.81 421 PRO B CA 1
ATOM 7352 C C . PRO B 1 421 ? -24.5 13.664 12.258 1 94.81 421 PRO B C 1
ATOM 7354 O O . PRO B 1 421 ? -24.016 12.531 12.352 1 94.81 421 PRO B O 1
ATOM 7357 N N . LEU B 1 422 ? -24.484 14.578 13.203 1 95.62 422 LEU B N 1
ATOM 7358 C CA . LEU B 1 422 ? -24.031 14.234 14.547 1 95.62 422 LEU B CA 1
ATOM 7359 C C . LEU B 1 422 ? -25 13.281 15.227 1 95.62 422 LEU B C 1
ATOM 7361 O O . LEU B 1 422 ? -26.203 13.328 14.961 1 95.62 422 LEU B O 1
ATOM 7365 N N . HIS B 1 423 ? -24.469 12.453 16.047 1 96.56 423 HIS B N 1
ATOM 7366 C CA . HIS B 1 423 ? -25.219 11.609 16.969 1 96.56 423 HIS B CA 1
ATOM 7367 C C . HIS B 1 423 ? -26.078 10.594 16.219 1 96.56 423 HIS B C 1
ATOM 7369 O O . HIS B 1 423 ? -27.203 10.289 16.625 1 96.56 423 HIS B O 1
ATOM 7375 N N . VAL B 1 424 ? -25.656 10.211 15.109 1 96.81 424 VAL B N 1
ATOM 7376 C CA . VAL B 1 424 ? -26.25 9.141 14.312 1 96.81 424 VAL B CA 1
ATOM 7377 C C . VAL B 1 424 ? -25.203 8.062 14.031 1 96.81 424 VAL B C 1
ATOM 7379 O O . VAL B 1 424 ? -24.078 8.375 13.641 1 96.81 424 VAL B O 1
ATOM 7382 N N . VAL B 1 425 ? -25.578 6.82 14.281 1 97.75 425 VAL B N 1
ATOM 7383 C CA . VAL B 1 425 ? -24.734 5.691 13.938 1 97.75 425 VAL B CA 1
ATOM 7384 C C . VAL B 1 425 ? -25.188 5.074 12.617 1 97.75 425 VAL B C 1
ATOM 7386 O O . VAL B 1 425 ? -26.359 4.707 12.469 1 97.75 425 VAL B O 1
ATOM 7389 N N . ILE B 1 426 ? -24.312 5.027 11.641 1 97.44 426 ILE B N 1
ATOM 7390 C CA . ILE B 1 426 ? -24.609 4.398 10.359 1 97.44 426 ILE B CA 1
ATOM 7391 C C . ILE B 1 426 ? -24.062 2.971 10.344 1 97.44 426 ILE B C 1
ATOM 7393 O O . ILE B 1 426 ? -22.844 2.764 10.414 1 97.44 426 ILE B O 1
ATOM 7397 N N . LYS B 1 427 ? -24.891 2.018 10.336 1 96.69 427 LYS B N 1
ATOM 7398 C CA . LYS B 1 427 ? -24.516 0.609 10.242 1 96.69 427 LYS B CA 1
ATOM 7399 C C . LYS B 1 427 ? -24.516 0.126 8.797 1 96.69 427 LYS B C 1
ATOM 7401 O O . LYS B 1 427 ? -25.547 0.193 8.125 1 96.69 427 LYS B O 1
ATOM 7406 N N . LEU B 1 428 ? -23.391 -0.313 8.352 1 94.94 428 LEU B N 1
ATOM 7407 C CA . LEU B 1 428 ? -23.25 -0.775 6.973 1 94.94 428 LEU B CA 1
ATOM 7408 C C . LEU B 1 428 ? -22.828 -2.24 6.934 1 94.94 428 LEU B C 1
ATOM 7410 O O . LEU B 1 428 ? -21.891 -2.643 7.621 1 94.94 428 LEU B O 1
ATOM 7414 N N . THR B 1 429 ? -23.5 -3.01 6.148 1 88.94 429 THR B N 1
ATOM 7415 C CA . THR B 1 429 ? -23.172 -4.418 5.941 1 88.94 429 THR B CA 1
ATOM 7416 C C . THR B 1 429 ? -22.953 -4.707 4.457 1 88.94 429 THR B C 1
ATOM 7418 O O . THR B 1 429 ? -23.922 -4.793 3.691 1 88.94 429 THR B O 1
ATOM 7421 N N . PRO B 1 430 ? -21.703 -4.902 4.105 1 81.56 430 PRO B N 1
ATOM 7422 C CA . PRO B 1 430 ? -21.406 -5.164 2.697 1 81.56 430 PRO B CA 1
ATOM 7423 C C . PRO B 1 430 ? -22.031 -6.465 2.193 1 81.56 430 PRO B C 1
ATOM 7425 O O . PRO B 1 430 ? -22.062 -7.457 2.922 1 81.56 430 PRO B O 1
ATOM 7428 N N . ARG B 1 431 ? -22.531 -6.383 1.011 1 72.88 431 ARG B N 1
ATOM 7429 C CA . ARG B 1 431 ? -23.078 -7.535 0.291 1 72.88 431 ARG B CA 1
ATOM 7430 C C . ARG B 1 431 ? -22.469 -7.637 -1.105 1 72.88 431 ARG B C 1
ATOM 7432 O O . ARG B 1 431 ? -21.734 -6.746 -1.537 1 72.88 431 ARG B O 1
ATOM 7439 N N . ALA B 1 432 ? -22.609 -8.75 -1.82 1 64.44 432 ALA B N 1
ATOM 7440 C CA . ALA B 1 432 ? -22.031 -8.992 -3.137 1 64.44 432 ALA B CA 1
ATOM 7441 C C . ALA B 1 432 ? -22.391 -7.883 -4.117 1 64.44 432 ALA B C 1
ATOM 7443 O O . ALA B 1 432 ? -21.547 -7.434 -4.898 1 64.44 432 ALA B O 1
ATOM 7444 N N . TYR B 1 433 ? -23.594 -7.445 -4.062 1 64.88 433 TYR B N 1
ATOM 7445 C CA . TYR B 1 433 ? -24.031 -6.504 -5.082 1 64.88 433 TYR B CA 1
ATOM 7446 C C . TYR B 1 433 ? -24.312 -5.133 -4.477 1 64.88 433 TYR B C 1
ATOM 7448 O O . TYR B 1 433 ? -24.875 -4.258 -5.133 1 64.88 433 TYR B O 1
ATOM 7456 N N . GLY B 1 434 ? -23.906 -5.004 -3.24 1 74.38 434 GLY B N 1
ATOM 7457 C CA . GLY B 1 434 ? -24.156 -3.723 -2.602 1 74.38 434 GLY B CA 1
ATOM 7458 C C . GLY B 1 434 ? -23.859 -3.73 -1.112 1 74.38 434 GLY B C 1
ATOM 7459 O O . GLY B 1 434 ? -22.984 -4.457 -0.65 1 74.38 434 GLY B O 1
ATOM 7460 N N . CYS B 1 435 ? -24.516 -2.709 -0.488 1 84.38 435 CYS B N 1
ATOM 7461 C CA . CYS B 1 435 ? -24.328 -2.541 0.948 1 84.38 435 CYS B CA 1
ATOM 7462 C C . CYS B 1 435 ? -25.641 -2.264 1.645 1 84.38 435 CYS B C 1
ATOM 7464 O O . CYS B 1 435 ? -26.453 -1.467 1.159 1 84.38 435 CYS B O 1
ATOM 7466 N N . GLU B 1 436 ? -25.938 -3.031 2.67 1 87.5 436 GLU B N 1
ATOM 7467 C CA . GLU B 1 436 ? -27.094 -2.744 3.514 1 87.5 436 GLU B CA 1
ATOM 7468 C C . GLU B 1 436 ? -26.781 -1.65 4.527 1 87.5 436 GLU B C 1
ATOM 7470 O O . GLU B 1 436 ? -25.75 -1.7 5.203 1 87.5 436 GLU B O 1
ATOM 7475 N N . GLU B 1 437 ? -27.672 -0.698 4.57 1 93.12 437 GLU B N 1
ATOM 7476 C CA . GLU B 1 437 ? -27.438 0.438 5.457 1 93.12 437 GLU B CA 1
ATOM 7477 C C . GLU B 1 437 ? -28.578 0.599 6.453 1 93.12 437 GLU B C 1
ATOM 7479 O O . GLU B 1 437 ? -29.75 0.456 6.09 1 93.12 437 GLU B O 1
ATOM 7484 N N . ALA B 1 438 ? -28.266 0.797 7.738 1 94.31 438 ALA B N 1
ATOM 7485 C CA . ALA B 1 438 ? -29.188 1.191 8.797 1 94.31 438 ALA B CA 1
ATOM 7486 C C . ALA B 1 438 ? -28.672 2.404 9.562 1 94.31 438 ALA B C 1
ATOM 7488 O O . ALA B 1 438 ? -27.484 2.5 9.844 1 94.31 438 ALA B O 1
ATOM 7489 N N . ARG B 1 439 ? -29.547 3.35 9.828 1 95.31 439 ARG B N 1
ATOM 7490 C CA . ARG B 1 439 ? -29.188 4.543 10.586 1 95.31 439 ARG B CA 1
ATOM 7491 C C . ARG B 1 439 ? -29.891 4.562 11.938 1 95.31 439 ARG B C 1
ATOM 7493 O O . ARG B 1 439 ? -31.109 4.441 12.016 1 95.31 439 ARG B O 1
ATOM 7500 N N . ILE B 1 440 ? -29.125 4.672 12.93 1 95.44 440 ILE B N 1
ATOM 7501 C CA . ILE B 1 440 ? -29.625 4.691 14.297 1 95.44 440 ILE B CA 1
ATOM 7502 C C . ILE B 1 440 ? -29.406 6.07 14.914 1 95.44 440 ILE B C 1
ATOM 7504 O O . ILE B 1 440 ? -28.266 6.477 15.141 1 95.44 440 ILE B O 1
ATOM 7508 N N . GLU B 1 441 ? -30.438 6.758 15.195 1 94.81 441 GLU B N 1
ATOM 7509 C CA . GLU B 1 441 ? -30.344 8.07 15.828 1 94.81 441 GLU B CA 1
ATOM 7510 C C . GLU B 1 441 ? -30.281 7.949 17.344 1 94.81 441 GLU B C 1
ATOM 7512 O O . GLU B 1 441 ? -31.188 7.371 17.969 1 94.81 441 GLU B O 1
ATOM 7517 N N . LEU B 1 442 ? -29.203 8.422 17.891 1 92.31 442 LEU B N 1
ATOM 7518 C CA . LEU B 1 442 ? -29.016 8.43 19.344 1 92.31 442 LEU B CA 1
ATOM 7519 C C . LEU B 1 442 ? -29.094 9.852 19.891 1 92.31 442 LEU B C 1
ATOM 7521 O O . LEU B 1 442 ? -28.078 10.445 20.234 1 92.31 442 LEU B O 1
ATOM 7525 N N . ASN B 1 443 ? -30.219 10.555 19.797 1 80.25 443 ASN B N 1
ATOM 7526 C CA . ASN B 1 443 ? -30.375 11.938 20.234 1 80.25 443 ASN B CA 1
ATOM 7527 C C . ASN B 1 443 ? -30.312 12.062 21.75 1 80.25 443 ASN B C 1
ATOM 7529 O O . ASN B 1 443 ? -31.156 11.492 22.453 1 80.25 443 ASN B O 1
ATOM 7533 N N . PRO B 1 444 ? -29.266 12.68 22.219 1 71.94 444 PRO B N 1
ATOM 7534 C CA . PRO B 1 444 ? -29.156 12.836 23.672 1 71.94 444 PRO B CA 1
ATOM 7535 C C . PRO B 1 444 ? -30.266 13.727 24.25 1 71.94 444 PRO B C 1
ATOM 7537 O O . PRO B 1 444 ? -30.516 14.812 23.734 1 71.94 444 PRO B O 1
ATOM 7540 N N . HIS B 1 445 ? -31.453 13.266 24.562 1 62.28 445 HIS B N 1
ATOM 7541 C CA . HIS B 1 445 ? -32.438 14.078 25.297 1 62.28 445 HIS B CA 1
ATOM 7542 C C . HIS B 1 445 ? -32.062 14.141 26.781 1 62.28 445 HIS B C 1
ATOM 7544 O O . HIS B 1 445 ? -31.5 13.195 27.328 1 62.28 445 HIS B O 1
ATOM 7550 N N . GLU B 1 446 ? -31.953 15.352 27.312 1 47.31 446 GLU B N 1
ATOM 7551 C CA . GLU B 1 446 ? -31.828 15.555 28.75 1 47.31 446 GLU B CA 1
ATOM 7552 C C . GLU B 1 446 ? -32.812 14.656 29.516 1 47.31 446 GLU B C 1
ATOM 7554 O O . GLU B 1 446 ? -34 14.875 29.484 1 47.31 446 GLU B O 1
ATOM 7559 N N . GLU B 1 447 ? -32.969 13.469 29.422 1 42.44 447 GLU B N 1
ATOM 7560 C CA . GLU B 1 447 ? -33.812 12.906 30.469 1 42.44 447 GLU B CA 1
ATOM 7561 C C . GLU B 1 447 ? -33.438 13.477 31.844 1 42.44 447 GLU B C 1
ATOM 7563 O O . GLU B 1 447 ? -32.25 13.578 32.156 1 42.44 447 GLU B O 1
ATOM 7568 N N . LEU B 1 448 ? -34.281 14.336 32.469 1 36.59 448 LEU B N 1
ATOM 7569 C CA . LEU B 1 448 ? -34.344 14.625 33.875 1 36.59 448 LEU B CA 1
ATOM 7570 C C . LEU B 1 448 ? -34 13.391 34.719 1 36.59 448 LEU B C 1
ATOM 7572 O O . LEU B 1 448 ? -34.562 12.312 34.469 1 36.59 448 LEU B O 1
ATOM 7576 N N . LEU B 1 449 ? -32.844 13.25 35.25 1 35.59 449 LEU B N 1
ATOM 7577 C CA . LEU B 1 449 ? -32.469 12.375 36.344 1 35.59 449 LEU B CA 1
ATOM 7578 C C . LEU B 1 449 ? -33.656 12.195 37.312 1 35.59 449 LEU B C 1
ATOM 7580 O O . LEU B 1 449 ? -33.5 12.336 38.531 1 35.59 449 LEU B O 1
ATOM 7584 N N . SER B 1 450 ? -34.938 12.555 37.031 1 31.56 450 SER B N 1
ATOM 7585 C CA . SER B 1 450 ? -35.844 12.289 38.156 1 31.56 450 SER B CA 1
ATOM 7586 C C . SER B 1 450 ? -35.781 10.82 38.562 1 31.56 450 SER B C 1
ATOM 7588 O O . SER B 1 450 ? -35.5 9.945 37.75 1 31.56 450 SER B O 1
ATOM 7590 N N . ASP B 1 451 ? -35.781 10.5 39.969 1 31.97 451 ASP B N 1
ATOM 7591 C CA . ASP B 1 451 ? -35.656 9.406 40.906 1 31.97 451 ASP B CA 1
ATOM 7592 C C . ASP B 1 451 ? -36.531 8.227 40.531 1 31.97 451 ASP B C 1
ATOM 7594 O O . ASP B 1 451 ? -36.562 7.211 41.219 1 31.97 451 ASP B O 1
ATOM 7598 N N . SER B 1 452 ? -37.875 8.492 40.125 1 31.2 452 SER B N 1
ATOM 7599 C CA . SER B 1 452 ? -38.719 7.352 40.406 1 31.2 452 SER B CA 1
ATOM 7600 C C . SER B 1 452 ? -38.344 6.137 39.562 1 31.2 452 SER B C 1
ATOM 7602 O O . SER B 1 452 ? -38 6.27 38.406 1 31.2 452 SER B O 1
ATOM 7604 N N . PRO B 1 453 ? -38.125 4.91 40.188 1 32 453 PRO B N 1
ATOM 7605 C CA . PRO B 1 453 ? -37.781 3.555 39.781 1 32 453 PRO B CA 1
ATOM 7606 C C . PRO B 1 453 ? -38.562 3.117 38.531 1 32 453 PRO B C 1
ATOM 7608 O O . PRO B 1 453 ? -38.469 1.953 38.125 1 32 453 PRO B O 1
ATOM 7611 N N . SER B 1 454 ? -39.719 3.867 38.188 1 29.03 454 SER B N 1
ATOM 7612 C CA . SER B 1 454 ? -40.625 2.963 37.5 1 29.03 454 SER B CA 1
ATOM 7613 C C . SER B 1 454 ? -40.031 2.441 36.219 1 29.03 454 SER B C 1
ATOM 7615 O O . SER B 1 454 ? -39.875 1.229 36.031 1 29.03 454 SER B O 1
ATOM 7617 N N . ALA B 1 455 ? -41 2.543 35.062 1 27.94 455 ALA B N 1
ATOM 7618 C CA . ALA B 1 455 ? -41.219 1.635 33.938 1 27.94 455 ALA B CA 1
ATOM 7619 C C . ALA B 1 455 ? -40.125 1.764 32.875 1 27.94 455 ALA B C 1
ATOM 7621 O O . ALA B 1 455 ? -39.625 2.859 32.625 1 27.94 455 ALA B O 1
ATOM 7622 N N . PRO B 1 456 ? -39.594 0.61 32.375 1 30.91 456 PRO B N 1
ATOM 7623 C CA . PRO B 1 456 ? -38.625 0.404 31.297 1 30.91 456 PRO B CA 1
ATOM 7624 C C . PRO B 1 456 ? -38.938 1.264 30.078 1 30.91 456 PRO B C 1
ATOM 7626 O O . PRO B 1 456 ? -40.062 1.195 29.531 1 30.91 456 PRO B O 1
ATOM 7629 N N . SER B 1 457 ? -38.75 2.559 30.156 1 30.06 457 SER B N 1
ATOM 7630 C CA . SER B 1 457 ? -39.062 3.367 28.984 1 30.06 457 SER B CA 1
ATOM 7631 C C . SER B 1 457 ? -38.594 2.684 27.703 1 30.06 457 SER B C 1
ATOM 7633 O O . SER B 1 457 ? -37.469 2.193 27.625 1 30.06 457 SER B O 1
ATOM 7635 N N . SER B 1 458 ? -39.531 2.082 26.938 1 31.03 458 SER B N 1
ATOM 7636 C CA . SER B 1 458 ? -39.438 1.543 25.578 1 31.03 458 SER B CA 1
ATOM 7637 C C . SER B 1 458 ? -38.625 2.467 24.672 1 31.03 458 SER B C 1
ATOM 7639 O O . SER B 1 458 ? -39.094 3.545 24.297 1 31.03 458 SER B O 1
ATOM 7641 N N . ASN B 1 459 ? -37.469 2.756 24.984 1 33.41 459 ASN B N 1
ATOM 7642 C CA . ASN B 1 459 ? -36.594 3.465 24.047 1 33.41 459 ASN B CA 1
ATOM 7643 C C . ASN B 1 459 ? -36.844 3.027 22.609 1 33.41 459 ASN B C 1
ATOM 7645 O O . ASN B 1 459 ? -36.719 1.847 22.281 1 33.41 459 ASN B O 1
ATOM 7649 N N . VAL B 1 460 ? -37.812 3.648 21.953 1 31.38 460 VAL B N 1
ATOM 7650 C CA . VAL B 1 460 ? -38.156 3.512 20.547 1 31.38 460 VAL B CA 1
ATOM 7651 C C . VAL B 1 460 ? -36.906 3.467 19.688 1 31.38 460 VAL B C 1
ATOM 7653 O O . VAL B 1 460 ? -36.25 4.492 19.484 1 31.38 460 VAL B O 1
ATOM 7656 N N . TYR B 1 461 ? -36 2.543 19.906 1 37.09 461 TYR B N 1
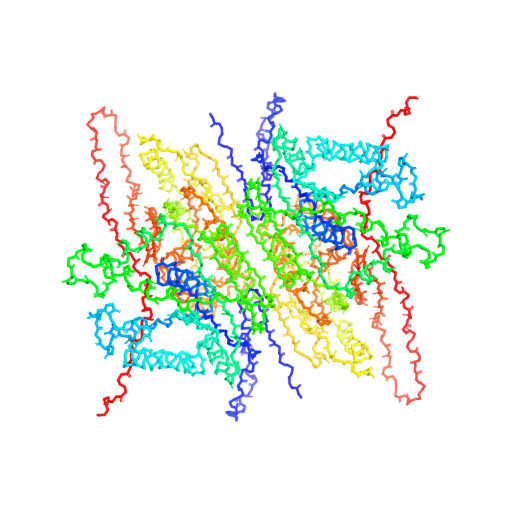ATOM 7657 C CA . TYR B 1 461 ? -35.094 2.23 18.828 1 37.09 461 TYR B CA 1
ATOM 7658 C C . TYR B 1 461 ? -35.844 2.119 17.5 1 37.09 461 TYR B C 1
ATOM 7660 O O . TYR B 1 461 ? -36.781 1.321 17.375 1 37.09 461 TYR B O 1
ATOM 7668 N N . SER B 1 462 ? -36.188 3.209 16.875 1 36.84 462 SER B N 1
ATOM 7669 C CA . SER B 1 462 ? -36.719 3.016 15.539 1 36.84 462 SER B CA 1
ATOM 7670 C C . SER B 1 462 ? -36 1.891 14.805 1 36.84 462 SER B C 1
ATOM 7672 O O . SER B 1 462 ? -34.781 1.874 14.742 1 36.84 462 SER B O 1
ATOM 7674 N N . ASP B 1 463 ? -36.5 0.712 14.867 1 38.09 463 ASP B N 1
ATOM 7675 C CA . ASP B 1 463 ? -36.125 -0.41 14.008 1 38.09 463 ASP B CA 1
ATOM 7676 C C . ASP B 1 463 ? -35.812 0.059 12.594 1 38.09 463 ASP B C 1
ATOM 7678 O O . ASP B 1 463 ? -36.719 0.243 11.781 1 38.09 463 ASP B O 1
ATOM 7682 N N . ALA B 1 464 ? -34.812 0.853 12.391 1 43.41 464 ALA B N 1
ATOM 7683 C CA . ALA B 1 464 ? -34.5 1.256 11.031 1 43.41 464 ALA B CA 1
ATOM 7684 C C . ALA B 1 464 ? -34.312 0.039 10.125 1 43.41 464 ALA B C 1
ATOM 7686 O O . ALA B 1 464 ? -33.562 -0.881 10.445 1 43.41 464 ALA B O 1
ATOM 7687 N N . ILE B 1 465 ? -35.25 -0.237 9.258 1 46.03 465 ILE B N 1
ATOM 7688 C CA . ILE B 1 465 ? -35.219 -1.243 8.203 1 46.03 465 ILE B CA 1
ATOM 7689 C C . ILE B 1 465 ? -33.969 -1.02 7.332 1 46.03 465 ILE B C 1
ATOM 7691 O O . ILE B 1 465 ? -33.75 0.076 6.801 1 46.03 465 ILE B O 1
ATOM 7695 N N . PRO B 1 466 ? -33.031 -1.914 7.422 1 56.22 466 PRO B N 1
ATOM 7696 C CA . PRO B 1 466 ? -31.875 -1.783 6.547 1 56.22 466 PRO B CA 1
ATOM 7697 C C . PRO B 1 466 ? -32.25 -1.48 5.098 1 56.22 466 PRO B C 1
ATOM 7699 O O . PRO B 1 466 ? -33.219 -2.055 4.574 1 56.22 466 PRO B O 1
ATOM 7702 N N . LYS B 1 467 ? -31.812 -0.309 4.594 1 59.69 467 LYS B N 1
ATOM 7703 C CA . LYS B 1 467 ? -31.969 0.01 3.178 1 59.69 467 LYS B CA 1
ATOM 7704 C C . LYS B 1 467 ? -30.797 -0.525 2.357 1 59.69 467 LYS B C 1
ATOM 7706 O O . LYS B 1 467 ? -29.641 -0.419 2.773 1 59.69 467 LYS B O 1
ATOM 7711 N N . GLN B 1 468 ? -31.094 -1.303 1.355 1 47.53 468 GLN B N 1
ATOM 7712 C CA . GLN B 1 468 ? -30.062 -1.781 0.44 1 47.53 468 GLN B CA 1
ATOM 7713 C C . GLN B 1 468 ? -29.578 -0.659 -0.468 1 47.53 468 GLN B C 1
ATOM 7715 O O . GLN B 1 468 ? -30.375 0.026 -1.109 1 47.53 468 GLN B O 1
ATOM 7720 N N . VAL B 1 469 ? -28.453 -0.222 -0.255 1 52.72 469 VAL B N 1
ATOM 7721 C CA . VAL B 1 469 ? -27.844 0.719 -1.188 1 52.72 469 VAL B CA 1
ATOM 7722 C C . VAL B 1 469 ? -27.078 -0.046 -2.262 1 52.72 469 VAL B C 1
ATOM 7724 O O . VAL B 1 469 ? -26.156 -0.805 -1.95 1 52.72 469 VAL B O 1
ATOM 7727 N N . TYR B 1 470 ? -27.656 -0.022 -3.445 1 47.41 470 TYR B N 1
ATOM 7728 C CA . TYR B 1 470 ? -26.984 -0.689 -4.555 1 47.41 470 TYR B CA 1
ATOM 7729 C C . TYR B 1 470 ? -25.875 0.182 -5.121 1 47.41 470 TYR B C 1
ATOM 7731 O O . TYR B 1 470 ? -26.016 1.405 -5.195 1 47.41 470 TYR B O 1
ATOM 7739 N N . PHE B 1 471 ? -24.75 -0.343 -5.156 1 46.12 471 PHE B N 1
ATOM 7740 C CA . PHE B 1 471 ? -23.656 0.382 -5.797 1 46.12 471 PHE B CA 1
ATOM 7741 C C . PHE B 1 471 ? -24.062 0.839 -7.195 1 46.12 471 PHE B C 1
ATOM 7743 O O . PHE B 1 471 ? -24.797 0.14 -7.895 1 46.12 471 PHE B O 1
ATOM 7750 N N . GLY B 1 472 ? -24.453 2.117 -7.426 1 40.97 472 GLY B N 1
ATOM 7751 C CA . GLY B 1 472 ? -24.922 2.67 -8.688 1 40.97 472 GLY B CA 1
ATOM 7752 C C . GLY B 1 472 ? -24.328 1.967 -9.898 1 40.97 472 GLY B C 1
ATOM 7753 O O . GLY B 1 472 ? -23.141 1.646 -9.922 1 40.97 472 GLY B O 1
ATOM 7754 N N . SER B 1 473 ? -25.188 1.319 -10.539 1 37.19 473 SER B N 1
ATOM 7755 C CA . SER B 1 473 ? -24.922 0.846 -11.891 1 37.19 473 SER B CA 1
ATOM 7756 C C . SER B 1 473 ? -24.422 1.979 -12.789 1 37.19 473 SER B C 1
ATOM 7758 O O . SER B 1 473 ? -25.156 2.912 -13.086 1 37.19 473 SER B O 1
ATOM 7760 N N . SER B 1 474 ? -23.422 2.639 -12.688 1 36.19 474 SER B N 1
ATOM 7761 C CA . SER B 1 474 ? -23.109 3.369 -13.914 1 36.19 474 SER B CA 1
ATOM 7762 C C . SER B 1 474 ? -23.438 2.543 -15.148 1 36.19 474 SER B C 1
ATOM 7764 O O . SER B 1 474 ? -22.578 1.837 -15.68 1 36.19 474 SER B O 1
ATOM 7766 N N . GLU B 1 475 ? -24.531 1.915 -15.18 1 32.84 475 GLU B N 1
ATOM 7767 C CA . GLU B 1 475 ? -25 1.245 -16.391 1 32.84 475 GLU B CA 1
ATOM 7768 C C . GLU B 1 475 ? -24.969 2.188 -17.594 1 32.84 475 GLU B C 1
ATOM 7770 O O . GLU B 1 475 ? -25 3.41 -17.422 1 32.84 475 GLU B O 1
ATOM 7775 N N . ASN B 1 476 ? -24.797 1.539 -18.812 1 35.47 476 ASN B N 1
ATOM 7776 C CA . ASN B 1 476 ? -24.797 2.014 -20.203 1 35.47 476 ASN B CA 1
ATOM 7777 C C . ASN B 1 476 ? -26.016 2.904 -20.484 1 35.47 476 ASN B C 1
ATOM 7779 O O . ASN B 1 476 ? -27.125 2.408 -20.656 1 35.47 476 ASN B O 1
ATOM 7783 N N . SER B 1 477 ? -26.359 3.898 -19.812 1 30.8 477 SER B N 1
ATOM 7784 C CA . SER B 1 477 ? -27.359 4.66 -20.547 1 30.8 477 SER B CA 1
ATOM 7785 C C . SER B 1 477 ? -26.859 5.047 -21.938 1 30.8 477 SER B C 1
ATOM 7787 O O . SER B 1 477 ? -25.859 5.754 -22.062 1 30.8 477 SER B O 1
ATOM 7789 N N . PHE B 1 478 ? -27.219 4.27 -22.984 1 30.25 478 PHE B N 1
ATOM 7790 C CA . PHE B 1 478 ? -27.156 4.684 -24.391 1 30.25 478 PHE B CA 1
ATOM 7791 C C . PHE B 1 478 ? -27.797 6.051 -24.578 1 30.25 478 PHE B C 1
ATOM 7793 O O . PHE B 1 478 ? -28.984 6.238 -24.266 1 30.25 478 PHE B O 1
ATOM 7800 N N . SER B 1 479 ? -27.203 7.156 -24.375 1 28.52 479 SER B N 1
ATOM 7801 C CA . SER B 1 479 ? -27.75 8.398 -24.906 1 28.52 479 SER B CA 1
ATOM 7802 C C . SER B 1 479 ? -28.219 8.219 -26.344 1 28.52 479 SER B C 1
ATOM 7804 O O . SER B 1 479 ? -27.469 7.777 -27.203 1 28.52 479 SER B O 1
ATOM 7806 N N . ASP B 1 480 ? -29.516 7.953 -26.625 1 27.5 480 ASP B N 1
ATOM 7807 C CA . ASP B 1 480 ? -30.219 8.211 -27.875 1 27.5 480 ASP B CA 1
ATOM 7808 C C . ASP B 1 480 ? -29.938 9.625 -28.391 1 27.5 480 ASP B C 1
ATOM 7810 O O . ASP B 1 480 ? -30.328 10.602 -27.75 1 27.5 480 ASP B O 1
ATOM 7814 N N . GLY B 1 481 ? -28.828 10.023 -28.875 1 25.34 481 GLY B N 1
ATOM 7815 C CA . GLY B 1 481 ? -28.672 11.195 -29.719 1 25.34 481 GLY B CA 1
ATOM 7816 C C . GLY B 1 481 ? -29.734 11.297 -30.797 1 25.34 481 GLY B C 1
ATOM 7817 O O . GLY B 1 481 ? -29.672 12.18 -31.656 1 25.34 481 GLY B O 1
ATOM 7818 N N . ASN B 1 482 ? -30.625 10.312 -31.125 1 23.02 482 ASN B N 1
ATOM 7819 C CA . ASN B 1 482 ? -31.469 10.688 -32.25 1 23.02 482 ASN B CA 1
ATOM 7820 C C . ASN B 1 482 ? -32.5 11.742 -31.875 1 23.02 482 ASN B C 1
ATOM 7822 O O . ASN B 1 482 ? -33.531 11.891 -32.531 1 23.02 482 ASN B O 1
ATOM 7826 N N . LYS B 1 483 ? -32.656 12.297 -30.75 1 20.17 483 LYS B N 1
ATOM 7827 C CA . LYS B 1 483 ? -33.75 13.242 -30.828 1 20.17 483 LYS B CA 1
ATOM 7828 C C . LYS B 1 483 ? -33.406 14.438 -31.703 1 20.17 483 LYS B C 1
ATOM 7830 O O . LYS B 1 483 ? -33 15.492 -31.188 1 20.17 483 LYS B O 1
ATOM 7835 N N . ASN B 1 484 ? -32.844 14.312 -33 1 17.89 484 ASN B N 1
ATOM 7836 C CA . ASN B 1 484 ? -33.562 15.156 -33.938 1 17.89 484 ASN B CA 1
ATOM 7837 C C . ASN B 1 484 ? -34.938 14.578 -34.281 1 17.89 484 ASN B C 1
ATOM 7839 O O . ASN B 1 484 ? -35.062 13.367 -34.469 1 17.89 484 ASN B O 1
#

Nearest PDB structures (foldseek):
  5ajy-assembly1_A  TM=9.467E-01  e=6.183E-50  Homo sapiens
  2axn-assembly1_A  TM=9.407E-01  e=3.663E-49  Homo sapiens
  4ma4-assembly1_A-2  TM=9.274E-01  e=1.381E-49  Homo sapiens
  2bif-assembly1_B  TM=8.925E-01  e=1.295E-48  Rattus norvegicus
  5htk-assembly1_B  TM=8.958E-01  e=2.155E-47  Homo sapiens

Organism: Galdieria sulphuraria (NCBI:txid130081)

Secondary structure (DSSP, 8-state):
----EE-EETTTEE------S-S------------------EEEEEE--TTSSHHHHHHHHHHHHHHTT--EEEEEHHHHHHHHT-S---GGGG-TT-HHHHHHHHHHHHHHHHHHHHHHHHS---EEEEES---SHHHHHHHHHHHHHTT-EEEEEEEE---HHHHHHHHHHHHHH-GGGTTS-HHHHHHHHHHHHHHHHHT-----GGG---EEEEETTTTEEEEES---HHHHHHHHHHTT-------EEEEEPPPBHHHHHTB-S--PPBPHHHHHHHHHHHHHHHHHTGGGTPPPPEEEE-SSHHHHHHTTTS-S-EEE-GGGSPP--GGGTT-BHHHHHHH-HHHHHHHHH-TTT---TTS--HHHHHHHHHHHHHHHHH--S-EEEEE-HHHHHHHHHHHTT--GGGGGG----TTEEEEEEEETTEEEEEEEE-------------------------EEEE--------------/----EE---SSS--------S--------------------EEEEEE--TTSSHHHHHHHHHHHHHHTT--EEEEEHHHHHHHHT-S---GGGG-TT-HHHHHHHHHHHHHHHHHHHHHHHHS---EEEEES---SHHHHHHHHHHHHHTT-EEEEEEEE---HHHHHHHHHHHHHH-GGGTTS-HHHHHHHHHHHHHHHHHT-----GGG---EEEEETTTTEEEEES---HHHHHHHHHHTT-------EEEEEPPPBHHHHHTB-S--PPBPHHHHHHHHHHHHHHHHHTGGGTPPPPEEEE-SSHHHHHHTTTS-S-EEE-GGGSPP--GGGTT-BHHHHHHH-HHHHHHHHH-TTT---TTS--HHHHHHHHHHHHHHHHH--S-EEEEE-HHHHHHHHHHHTT--GGGGGG----TTEEEEEEEETTEEEEEEEE-------------------------EEEE--------------

InterPro domains:
  IPR001345 Phosphoglycerate/bisphosphoglycerate mutase, active site [PS00175] (254-263)
  IPR003094 Fructose-2,6-bisphosphatase [PR00991] (127-141)
  IPR003094 Fructose-2,6-bisphosphatase [PR00991] (153-167)
  IPR003094 Fructose-2,6-bisphosphatase [PR00991] (179-193)
  IPR003094 Fructose-2,6-bisphosphatase [PR00991] (230-251)
  IPR003094 Fructose-2,6-bisphosphatase [PR00991] (252-274)
  IPR003094 Fructose-2,6-bisphosphatase [PR00991] (333-349)
  IPR003094 Fructose-2,6-bisphosphatase [PTHR10606] (34-446)
  IPR013078 Histidine phosphatase superfamily, clade-1 [PF00300] (252-437)
  IPR013078 Histidine phosphatase superfamily, clade-1 [SM00855] (251-403)
  IPR013078 Histidine phosphatase superfamily, clade-1 [cd07067] (252-434)
  IPR013079 6-phosphofructo-2-kinase [PF01591] (35-248)
  IPR027417 P-loop containing nucleoside triphosphate hydrolase [G3DSA:3.40.50.300] (40-247)
  IPR027417 P-loop containing nucleoside triphosphate hydrolase [SSF52540] (41-249)
  IPR029033 Histidine phosphatase superfamily [G3DSA:3.40.50.1240] (248-459)
  IPR029033 Histidine phosphatase superfamily [SSF53254] (252-450)

Foldseek 3Di:
DDDLDAPCPVLVDGPPDDPDPDPPCPPPPPPPPSVRVPLFAEEEEEAAFPLLCLVLLQLLLCLLCLLLVAAEAEQALLVLCCVPVNQADFLVLLAPVPPVSVVVSVVSLVVSLVVQLCCCVPVVHRYYYRRDHCFALVSVLVSCVVCVVSRHAYEYEYRAEPDPVSSVVSLLVCCPPGSNNVPHDSVVSSVRVVSNRVSSVVRGDDDDCVSVHWYWYAYNQQPDIDGDPDDDPSSVLSVLQSNQADAFKEKEKEAEFFAFPCNVVQADFDQGAHDPQSLLLLVLVQVVQCVVAVVVPHDGAEEEEAPGRRQCSSPVNHPDDYDHDPLQADWFLAVRHGHHLVRCCVVPVVLNVQCVVQVQPRARVRTGGLSRSSVSCSVVVSVVSNDNYYYYYYGHDSNSLSVVCSQQSHGNSCSVVDDHDHQKMWMWIDHSFGIWIFIWHDRSDPPDPDPDPDDPPPPPRVPGDTDTRGNDNPDPPPPPVPPD/DDDLDQPPPVQDDDPPDPPDDCPDCPPPPPCPPSVRVPLFAEEEEEAAFPLLCLVLLQLLLCLLCLLSVAAEAEQALLVLCCVPVNLADFLVLLAPVPPVSVVVSVVSLVVSLVVQLCCCVPVVHRYYYRRDHCFALVSVLVSCVVCVVSVHAYEYEYRAEPDPVSSVVSLLVCCPPGSNNVPHDSVVSSVRVVSNRVSSVVRGDDDDCVSVHWYWYAYNQQPDIDGDPDDDPSSVLSVLQSNQADAFKEKEKEAEFFAFPCNVVQADFDQGAHDPQSLLLLVLVQVVQCVVAVVVPHDGAEEEEAPGRRQCSSPVNHPDDYDHDPLQADWFLAVRHGHHLVRCCVVPVVLNVQCVVQVQPRARVRTGGLSRSSSSCSVVVSVVSNDNYYYYYYGHDSNSLSVVCSQQSHGNSCSVVDDHDHQKMWMWIDHSFGIWIFIWHDRSDPPDPDPDPDDPPPPCRVPGDTDTRGNDNPDPPPPPVPPD

Radius of gyration: 30.59 Å; Cα contacts (8 Å, |Δi|>4): 1726; chains: 2; bounding box: 82×79×79 Å